Protein AF-A0A2N1JAG7-F1 (afdb_monomer_lite)

Structure (mmCIF, N/CA/C/O backbone):
data_AF-A0A2N1JAG7-F1
#
_entry.id   AF-A0A2N1JAG7-F1
#
loop_
_atom_site.group_PDB
_atom_site.id
_atom_site.type_symbol
_atom_site.label_atom_id
_atom_site.label_alt_id
_atom_site.label_comp_id
_atom_site.label_asym_id
_atom_site.label_entity_id
_atom_site.label_seq_id
_atom_site.pdbx_PDB_ins_code
_atom_site.Cartn_x
_atom_site.Cartn_y
_atom_site.Cartn_z
_atom_site.occupancy
_atom_site.B_iso_or_equiv
_atom_site.auth_seq_id
_atom_site.auth_comp_id
_atom_site.auth_asym_id
_atom_site.auth_atom_id
_atom_site.pdbx_PDB_model_num
ATOM 1 N N . MET A 1 1 ? -38.538 -6.536 16.209 1.00 87.75 1 MET A N 1
ATOM 2 C CA . MET A 1 1 ? -37.251 -6.808 16.887 1.00 87.75 1 MET A CA 1
ATOM 3 C C . MET A 1 1 ? -36.074 -6.739 15.915 1.00 87.75 1 MET A C 1
ATOM 5 O O . MET A 1 1 ? -35.311 -5.788 15.997 1.00 87.75 1 MET A O 1
ATOM 9 N N . LEU A 1 2 ? -35.935 -7.675 14.958 1.00 93.06 2 LEU A N 1
ATOM 10 C CA . LEU A 1 2 ? -34.816 -7.686 13.988 1.00 93.06 2 LEU A CA 1
ATOM 11 C C . LEU A 1 2 ? -34.642 -6.350 13.237 1.00 93.06 2 LEU A C 1
ATOM 13 O O . LEU A 1 2 ? -33.539 -5.821 13.154 1.00 93.06 2 LEU A O 1
ATOM 17 N N . VAL A 1 3 ? -35.735 -5.779 12.723 1.00 94.81 3 VAL A N 1
ATOM 18 C CA . VAL A 1 3 ? -35.708 -4.500 11.993 1.00 94.81 3 VAL A CA 1
ATOM 19 C C . VAL A 1 3 ? -35.376 -3.314 12.902 1.00 94.81 3 VAL A C 1
ATOM 21 O O . VAL A 1 3 ? -34.624 -2.437 12.493 1.00 94.81 3 VAL A O 1
ATOM 24 N N . ASP A 1 4 ? -35.848 -3.304 14.148 1.00 94.06 4 ASP A N 1
ATOM 25 C CA . ASP A 1 4 ? -35.511 -2.256 15.122 1.00 94.06 4 ASP A CA 1
ATOM 26 C C . ASP A 1 4 ? -34.022 -2.308 15.496 1.00 94.06 4 ASP A C 1
ATOM 28 O O . ASP A 1 4 ? -33.377 -1.273 15.656 1.00 94.06 4 ASP A O 1
ATOM 32 N N . MET A 1 5 ? -33.450 -3.517 15.570 1.00 95.88 5 MET A N 1
ATOM 33 C CA . MET A 1 5 ? -32.009 -3.729 15.708 1.00 95.88 5 MET A CA 1
ATOM 34 C C . MET A 1 5 ? -31.260 -3.199 14.474 1.00 95.88 5 MET A C 1
ATOM 36 O O . MET A 1 5 ? -30.315 -2.431 14.637 1.00 95.88 5 MET A O 1
ATOM 40 N N . PHE A 1 6 ? -31.719 -3.493 13.251 1.00 96.31 6 PHE A N 1
ATOM 41 C CA . PHE A 1 6 ? -31.131 -2.932 12.025 1.00 96.31 6 PHE A CA 1
ATOM 42 C C . PHE A 1 6 ? -31.179 -1.394 11.983 1.00 96.31 6 PHE A C 1
ATOM 44 O O . PHE A 1 6 ? -30.194 -0.781 11.579 1.00 96.31 6 PHE A O 1
ATOM 51 N N . VAL A 1 7 ? -32.266 -0.760 12.446 1.00 95.12 7 VAL A N 1
ATOM 52 C CA . VAL A 1 7 ? -32.353 0.709 12.582 1.00 95.12 7 VAL A CA 1
ATOM 53 C C . VAL A 1 7 ? -31.325 1.234 13.588 1.00 95.12 7 VAL A C 1
ATOM 55 O O . VAL A 1 7 ? -30.599 2.173 13.269 1.00 95.12 7 VAL A O 1
ATOM 58 N N . LYS A 1 8 ? -31.214 0.617 14.773 1.00 94.94 8 LYS A N 1
ATOM 59 C CA . LYS A 1 8 ? -30.221 1.003 15.793 1.00 94.94 8 LYS A CA 1
ATOM 60 C C . LYS A 1 8 ? -28.780 0.840 15.297 1.00 94.94 8 LYS A C 1
ATOM 62 O O . LYS A 1 8 ? -27.948 1.701 15.560 1.00 94.94 8 LYS A O 1
ATOM 67 N N . VAL A 1 9 ? -28.491 -0.235 14.562 1.00 94.38 9 VAL A N 1
ATOM 68 C CA . VAL A 1 9 ? -27.162 -0.519 13.996 1.00 94.38 9 VAL A CA 1
ATOM 69 C C . VAL A 1 9 ? -26.811 0.424 12.842 1.00 94.38 9 VAL A C 1
ATOM 71 O O . VAL A 1 9 ? -25.684 0.899 12.792 1.00 94.38 9 VAL A O 1
ATOM 74 N N . GLU A 1 10 ? -27.756 0.775 11.963 1.00 92.19 10 GLU A N 1
ATOM 75 C CA . GLU A 1 10 ? -27.527 1.778 10.907 1.00 92.19 10 GLU A CA 1
ATOM 76 C C . GLU A 1 10 ? -27.324 3.199 11.467 1.00 92.19 10 GLU A C 1
ATOM 78 O O . GLU A 1 10 ? -26.681 4.026 10.822 1.00 92.19 10 GLU A O 1
ATOM 83 N N . ALA A 1 11 ? -27.839 3.480 12.669 1.00 92.06 11 ALA A N 1
ATOM 84 C CA . ALA A 1 11 ? -27.726 4.777 13.336 1.00 92.06 11 ALA A CA 1
ATOM 85 C C . ALA A 1 11 ? -26.397 5.008 14.090 1.00 92.06 11 ALA A C 1
ATOM 87 O O . ALA A 1 11 ? -26.164 6.126 14.550 1.00 92.06 11 ALA A O 1
ATOM 88 N N . THR A 1 12 ? -25.518 4.004 14.225 1.00 90.69 12 THR A N 1
ATOM 89 C CA . THR A 1 12 ? -24.223 4.148 14.921 1.00 90.69 12 THR A CA 1
ATOM 90 C C . THR A 1 12 ? -23.049 3.597 14.111 1.00 90.69 12 THR A C 1
ATOM 92 O O . THR A 1 12 ? -23.167 2.661 13.326 1.00 90.69 12 THR A O 1
ATOM 95 N N . THR A 1 13 ? -21.868 4.175 14.320 1.00 86.00 13 THR A N 1
ATOM 96 C CA . THR A 1 13 ? -20.594 3.691 13.764 1.00 86.00 13 THR A CA 1
ATOM 97 C C . THR A 1 13 ? -19.753 2.920 14.786 1.00 86.00 13 THR A C 1
ATOM 99 O O . THR A 1 13 ? -18.737 2.321 14.427 1.00 86.00 13 THR A O 1
ATOM 102 N N . LYS A 1 14 ? -20.149 2.911 16.066 1.00 88.88 14 LYS A N 1
ATOM 103 C CA . LYS A 1 14 ? -19.374 2.313 17.159 1.00 88.88 14 LYS A CA 1
ATOM 104 C C . LYS A 1 14 ? -19.585 0.800 17.210 1.00 88.88 14 LYS A C 1
ATOM 106 O O . LYS A 1 14 ? -20.650 0.309 17.579 1.00 88.88 14 LYS A O 1
ATOM 111 N N . ARG A 1 15 ? -18.524 0.039 16.928 1.00 87.75 15 ARG A N 1
ATOM 112 C CA . ARG A 1 15 ? -18.554 -1.436 16.894 1.00 87.75 15 ARG A CA 1
ATOM 113 C C . ARG A 1 15 ? -19.075 -2.091 18.186 1.00 87.75 15 ARG A C 1
ATOM 115 O O . ARG A 1 15 ? -19.689 -3.148 18.091 1.00 87.75 15 ARG A O 1
ATOM 122 N N . LEU A 1 16 ? -18.841 -1.493 19.359 1.00 90.25 16 LEU A N 1
ATOM 123 C CA . LEU A 1 16 ? -19.309 -2.032 20.645 1.00 90.25 16 LEU A CA 1
ATOM 124 C C . LEU A 1 16 ? -20.827 -1.876 20.832 1.00 90.25 16 LEU A C 1
ATOM 126 O O . LEU A 1 16 ? -21.473 -2.823 21.264 1.00 90.25 16 LEU A O 1
ATOM 130 N N . GLU A 1 17 ? -21.411 -0.744 20.426 1.00 93.94 17 GLU A N 1
ATOM 131 C CA . GLU A 1 17 ? -22.871 -0.551 20.433 1.00 93.94 17 GLU A CA 1
ATOM 132 C C . GLU A 1 17 ? -23.547 -1.508 19.439 1.00 93.94 17 GLU A C 1
ATOM 134 O O . GLU A 1 17 ? -24.529 -2.164 19.775 1.00 93.94 17 GLU A O 1
ATOM 139 N N . ILE A 1 18 ? -22.961 -1.679 18.244 1.00 94.56 18 ILE A N 1
ATOM 140 C CA . ILE A 1 18 ? -23.431 -2.659 17.249 1.00 94.56 18 ILE A CA 1
ATOM 141 C C . ILE A 1 18 ? -23.395 -4.084 17.820 1.00 94.56 18 ILE A C 1
ATOM 143 O O . ILE A 1 18 ? -24.367 -4.825 17.681 1.00 94.56 18 ILE A O 1
ATOM 147 N N . LEU A 1 19 ? -22.293 -4.469 18.476 1.00 95.50 19 LEU A N 1
ATOM 148 C CA . LEU A 1 19 ? -22.171 -5.769 19.138 1.00 95.50 19 LEU A CA 1
ATOM 149 C C . LEU A 1 19 ? -23.253 -5.944 20.212 1.00 95.50 19 LEU A C 1
ATOM 151 O O . LEU A 1 19 ? -23.924 -6.975 20.220 1.00 95.50 19 LEU A O 1
ATOM 155 N N . GLN A 1 20 ? -23.472 -4.940 21.064 1.00 94.94 20 GLN A N 1
ATOM 156 C CA . GLN A 1 20 ? -24.506 -4.972 22.098 1.00 94.94 20 GLN A CA 1
ATOM 157 C C . GLN A 1 20 ? -25.906 -5.161 21.493 1.00 94.94 20 GLN A C 1
ATOM 159 O O . GLN A 1 20 ? -26.618 -6.072 21.905 1.00 94.94 20 GLN A O 1
ATOM 164 N N . TYR A 1 21 ? -26.287 -4.379 20.477 1.00 96.88 21 TYR A N 1
ATOM 165 C CA . TYR A 1 21 ? -27.620 -4.464 19.865 1.00 96.88 21 TYR A CA 1
ATOM 166 C C . TYR A 1 21 ? -27.902 -5.820 19.198 1.00 96.88 21 TYR A C 1
ATOM 168 O O . TYR A 1 21 ? -29.021 -6.324 19.299 1.00 96.88 21 TYR A O 1
ATOM 176 N N . VAL A 1 22 ? -26.904 -6.426 18.543 1.00 96.94 22 VAL A N 1
ATOM 177 C CA . VAL A 1 22 ? -27.041 -7.773 17.959 1.00 96.94 22 VAL A CA 1
ATOM 178 C C . VAL A 1 22 ? -27.072 -8.844 19.057 1.00 96.94 22 VAL A C 1
ATOM 180 O O . VAL A 1 22 ? -27.856 -9.783 18.960 1.00 96.94 22 VAL A O 1
ATOM 183 N N . THR A 1 23 ? -26.278 -8.683 20.122 1.00 96.50 23 THR A N 1
ATOM 184 C CA . THR A 1 23 ? -26.259 -9.613 21.266 1.00 96.50 23 THR A CA 1
ATOM 185 C C . THR A 1 23 ? -27.611 -9.628 21.973 1.00 96.50 23 THR A C 1
ATOM 187 O O . THR A 1 23 ? -28.179 -10.701 22.149 1.00 96.50 23 THR A O 1
ATOM 190 N N . SER A 1 24 ? -28.176 -8.458 22.301 1.00 94.88 24 SER A N 1
ATOM 191 C CA . SER A 1 24 ? -29.508 -8.356 22.912 1.00 94.88 24 SER A CA 1
ATOM 192 C C . SER A 1 24 ? -30.583 -9.015 22.048 1.00 94.88 24 SER A C 1
ATOM 194 O O . SER A 1 24 ? -31.358 -9.804 22.569 1.00 94.88 24 SER A O 1
ATOM 196 N N . LEU A 1 25 ? -30.582 -8.789 20.726 1.00 95.38 25 LEU A N 1
ATOM 197 C CA . LEU A 1 25 ? -31.533 -9.450 19.825 1.00 95.38 25 LEU A CA 1
ATOM 198 C C . LEU A 1 25 ? -31.431 -10.983 19.885 1.00 95.38 25 LEU A C 1
ATOM 200 O O . LEU A 1 25 ? -32.450 -11.664 19.818 1.00 95.38 25 LEU A O 1
ATOM 204 N N . PHE A 1 26 ? -30.222 -11.539 19.968 1.00 95.50 26 PHE A N 1
ATOM 205 C CA . PHE A 1 26 ? -30.039 -12.988 20.036 1.00 95.50 26 PHE A CA 1
ATOM 206 C C . PHE A 1 26 ? -30.406 -13.558 21.413 1.00 95.50 26 PHE A C 1
ATOM 208 O O . PHE A 1 26 ? -31.043 -14.607 21.456 1.00 95.50 26 PHE A O 1
ATOM 215 N N . VAL A 1 27 ? -30.106 -12.854 22.514 1.00 93.19 27 VAL A N 1
ATOM 216 C CA . VAL A 1 27 ? -30.598 -13.214 23.859 1.00 93.19 27 VAL A CA 1
ATOM 217 C C . VAL A 1 27 ? -32.128 -13.205 23.884 1.00 93.19 27 VAL A C 1
ATOM 219 O O . VAL A 1 27 ? -32.728 -14.192 24.301 1.00 93.19 27 VAL A O 1
ATOM 222 N N . ASP A 1 28 ? -32.759 -12.151 23.358 1.00 90.06 28 ASP A N 1
ATOM 223 C CA . ASP A 1 28 ? -34.216 -12.031 23.249 1.00 90.06 28 ASP A CA 1
ATOM 224 C C . ASP A 1 28 ? -34.831 -13.195 22.451 1.00 90.06 28 ASP A C 1
ATOM 226 O O . ASP A 1 28 ? -35.840 -13.766 22.861 1.00 90.06 28 ASP A O 1
ATOM 230 N N . VAL A 1 29 ? -34.235 -13.560 21.307 1.00 90.12 29 VAL A N 1
ATOM 231 C CA . VAL A 1 29 ? -34.722 -14.661 20.456 1.00 90.12 29 VAL A CA 1
ATOM 232 C C . VAL A 1 29 ? -34.605 -16.010 21.167 1.00 90.12 29 VAL A C 1
ATOM 234 O O . VAL A 1 29 ? -35.562 -16.784 21.125 1.00 90.12 29 VAL A O 1
ATOM 237 N N . ILE A 1 30 ? -33.490 -16.279 21.858 1.00 88.75 30 ILE A N 1
ATOM 238 C CA . ILE A 1 30 ? -33.330 -17.499 22.664 1.00 88.75 30 ILE A CA 1
ATOM 239 C C . ILE A 1 30 ? -34.385 -17.519 23.780 1.00 88.75 30 ILE A C 1
ATOM 241 O O . ILE A 1 30 ? -35.179 -18.455 23.852 1.00 88.75 30 ILE A O 1
ATOM 245 N N . ALA A 1 31 ? -34.449 -16.462 24.594 1.00 84.44 31 ALA A N 1
ATOM 246 C CA . ALA A 1 31 ? -35.323 -16.369 25.764 1.00 84.44 31 ALA A CA 1
ATOM 247 C C . ALA A 1 31 ? -36.825 -16.345 25.426 1.00 84.44 31 ALA A C 1
ATOM 249 O O . ALA A 1 31 ? -37.647 -16.741 26.253 1.00 84.44 31 ALA A O 1
ATOM 250 N N . HIS A 1 32 ? -37.210 -15.881 24.234 1.00 77.81 32 HIS A N 1
ATOM 251 C CA . HIS A 1 32 ? -38.598 -15.942 23.776 1.00 77.81 32 HIS A CA 1
ATOM 252 C C . HIS A 1 32 ? -39.006 -17.366 23.379 1.00 77.81 32 HIS A C 1
ATOM 254 O O . HIS A 1 32 ? -40.104 -17.796 23.719 1.00 77.81 32 HIS A O 1
ATOM 260 N N . CYS A 1 33 ? -38.121 -18.111 22.711 1.00 69.94 33 CYS A N 1
ATOM 261 C CA . CYS A 1 33 ? -38.434 -19.457 22.233 1.00 69.94 33 CYS A CA 1
ATOM 262 C C . CYS A 1 33 ? -38.306 -20.519 23.339 1.00 69.94 33 CYS A C 1
ATOM 264 O O . CYS A 1 33 ? -39.141 -21.416 23.419 1.00 69.94 33 CYS A O 1
ATOM 266 N N . THR A 1 34 ? -37.335 -20.404 24.256 1.00 70.19 34 THR A N 1
ATOM 267 C CA . THR A 1 34 ? -37.232 -21.335 25.400 1.00 70.19 34 THR A CA 1
ATOM 268 C C . THR A 1 34 ? -38.438 -21.245 26.338 1.00 70.19 34 THR A C 1
ATOM 270 O O . THR A 1 34 ? -38.845 -22.261 26.896 1.00 70.19 34 THR A O 1
ATOM 273 N N . LYS A 1 35 ? -39.091 -20.077 26.440 1.00 63.28 35 LYS A N 1
ATOM 274 C CA . LYS A 1 35 ? -40.364 -19.905 27.168 1.00 63.28 35 LYS A CA 1
ATOM 275 C C . LYS A 1 35 ? -41.551 -20.658 26.549 1.00 63.28 35 LYS A C 1
ATOM 277 O O . LYS A 1 35 ? -42.518 -20.905 27.263 1.00 63.28 35 LYS A O 1
ATOM 282 N N . ASN A 1 36 ? -41.470 -21.068 25.279 1.00 58.28 36 ASN A N 1
ATOM 283 C CA . ASN A 1 36 ? -42.462 -21.937 24.633 1.00 58.28 36 ASN A CA 1
ATOM 284 C C . ASN A 1 36 ? -42.159 -23.439 24.821 1.00 58.28 36 ASN A C 1
ATOM 286 O O . ASN A 1 36 ? -42.978 -24.275 24.448 1.00 58.28 36 ASN A O 1
ATOM 290 N N . GLY A 1 37 ? -40.996 -23.797 25.380 1.00 57.78 37 GLY A N 1
ATOM 291 C CA . GLY A 1 37 ? -40.596 -25.184 25.645 1.00 57.78 37 GLY A CA 1
ATOM 292 C C . GLY A 1 37 ? -39.986 -25.952 24.463 1.00 57.78 37 GLY A C 1
ATOM 293 O O . GLY A 1 37 ? -39.527 -27.073 24.671 1.00 57.78 37 GLY A O 1
ATOM 294 N N . ASP A 1 38 ? -39.924 -25.379 23.255 1.00 66.81 38 ASP A N 1
ATOM 295 C CA . ASP A 1 38 ? -39.322 -26.031 22.082 1.00 66.81 38 ASP A CA 1
ATOM 296 C C . ASP A 1 38 ? -37.922 -25.470 21.757 1.00 66.81 38 ASP A C 1
ATOM 298 O O . ASP A 1 38 ? -37.755 -24.401 21.161 1.00 66.81 38 ASP A O 1
ATOM 302 N N . ALA A 1 39 ? -36.888 -26.235 22.119 1.00 69.50 39 ALA A N 1
ATOM 303 C CA . ALA A 1 39 ? -35.499 -25.941 21.763 1.00 69.50 39 ALA A CA 1
ATOM 304 C C . ALA A 1 39 ? -35.254 -25.970 20.237 1.00 69.50 39 ALA A C 1
ATOM 306 O O . ALA A 1 39 ? -34.373 -25.264 19.739 1.00 69.50 39 ALA A O 1
ATOM 307 N N . THR A 1 40 ? -36.063 -26.721 19.482 1.00 77.31 40 THR A N 1
ATOM 308 C CA . THR A 1 40 ? -36.021 -26.769 18.012 1.00 77.31 40 THR A CA 1
ATOM 309 C C . THR A 1 40 ? -36.479 -25.441 17.414 1.00 77.31 40 THR A C 1
ATOM 311 O O . THR A 1 40 ? -35.805 -24.900 16.534 1.00 77.31 40 THR A O 1
ATOM 314 N N . GLU A 1 41 ? -37.580 -24.869 17.922 1.00 81.19 41 GLU A N 1
ATOM 315 C CA . GLU A 1 41 ? -38.047 -23.527 17.548 1.00 81.19 41 GLU A CA 1
ATOM 316 C C . GLU A 1 41 ? -37.002 -22.454 17.903 1.00 81.19 41 GLU A C 1
ATOM 318 O O . GLU A 1 41 ? -36.742 -21.560 17.091 1.00 81.19 41 GLU A O 1
ATOM 323 N N . ALA A 1 42 ? -36.355 -22.561 19.069 1.00 77.62 42 ALA A N 1
ATOM 324 C CA . ALA A 1 42 ? -35.286 -21.646 19.480 1.00 77.62 42 ALA A CA 1
ATOM 325 C C . ALA A 1 42 ? -34.087 -21.680 18.522 1.00 77.62 42 ALA A C 1
ATOM 327 O O . ALA A 1 42 ? -33.650 -20.633 18.033 1.00 77.62 42 ALA A O 1
ATOM 328 N N . SER A 1 43 ? -33.601 -22.881 18.201 1.00 85.12 43 SER A N 1
ATOM 329 C CA . SER A 1 43 ? -32.507 -23.094 17.252 1.00 85.12 43 SER A CA 1
ATOM 330 C C . SER A 1 43 ? -32.858 -22.562 15.858 1.00 85.12 43 SER A C 1
ATOM 332 O O . SER A 1 43 ? -32.104 -21.775 15.282 1.00 85.12 43 SER A O 1
ATOM 334 N N . ALA A 1 44 ? -34.052 -22.883 15.349 1.00 89.94 44 ALA A N 1
ATOM 335 C CA . ALA A 1 44 ? -34.522 -22.429 14.042 1.00 89.94 44 ALA A CA 1
ATOM 336 C C . ALA A 1 44 ? -34.668 -20.898 13.957 1.00 89.94 44 ALA A C 1
ATOM 338 O O . ALA A 1 44 ? -34.170 -20.285 13.011 1.00 89.94 44 ALA A O 1
ATOM 339 N N . ASN A 1 45 ? -35.304 -20.251 14.940 1.00 91.62 45 ASN A N 1
ATOM 340 C CA . ASN A 1 45 ? -35.475 -18.795 14.934 1.00 91.62 45 ASN A CA 1
ATOM 341 C C . ASN A 1 45 ? -34.142 -18.046 15.088 1.00 91.62 45 ASN A C 1
ATOM 343 O O . ASN A 1 45 ? -33.940 -17.033 14.411 1.00 91.62 45 ASN A O 1
ATOM 347 N N . LEU A 1 46 ? -33.214 -18.547 15.913 1.00 93.75 46 LEU A N 1
ATOM 348 C CA . LEU A 1 46 ? -31.872 -17.973 16.046 1.00 93.75 46 LEU A CA 1
ATOM 349 C C . LEU A 1 46 ? -31.065 -18.127 14.749 1.00 93.75 46 LEU A C 1
ATOM 351 O O . LEU A 1 46 ? -30.461 -17.158 14.289 1.00 93.75 46 LEU A O 1
ATOM 355 N N . LEU A 1 47 ? -31.125 -19.297 14.108 1.00 94.88 47 LEU A N 1
ATOM 356 C CA . LEU A 1 47 ? -30.521 -19.562 12.800 1.00 94.88 47 LEU A CA 1
ATOM 357 C C . LEU A 1 47 ? -31.048 -18.599 11.724 1.00 94.88 47 LEU A C 1
ATOM 359 O O . LEU A 1 47 ? -30.264 -18.009 10.979 1.00 94.88 47 LEU A O 1
ATOM 363 N N . TYR A 1 48 ? -32.364 -18.365 11.676 1.00 95.19 48 TYR A N 1
ATOM 364 C CA . TYR A 1 48 ? -32.968 -17.408 10.741 1.00 95.19 48 TYR A CA 1
ATOM 365 C C . TYR A 1 48 ? -32.562 -15.959 11.054 1.00 95.19 48 TYR A C 1
ATOM 367 O O . TYR A 1 48 ? -32.294 -15.188 10.131 1.00 95.19 48 TYR A O 1
ATOM 375 N N . ALA A 1 49 ? -32.472 -15.578 12.334 1.00 95.31 49 ALA A N 1
ATOM 376 C CA . ALA A 1 49 ? -32.011 -14.252 12.743 1.00 95.31 49 ALA A CA 1
ATOM 377 C C . ALA A 1 49 ? -30.541 -14.012 12.355 1.00 95.31 49 ALA A C 1
ATOM 379 O O . ALA A 1 49 ? -30.234 -12.993 11.736 1.00 95.31 49 ALA A O 1
ATOM 380 N N . VAL A 1 50 ? -29.646 -14.964 12.647 1.00 96.06 50 VAL A N 1
ATOM 381 C CA . VAL A 1 50 ? -28.226 -14.921 12.256 1.00 96.06 50 VAL A CA 1
ATOM 382 C C . VAL A 1 50 ? -28.087 -14.802 10.740 1.00 96.06 50 VAL A C 1
ATOM 384 O O . VAL A 1 50 ? -27.388 -13.904 10.264 1.00 96.06 50 VAL A O 1
ATOM 387 N N . TYR A 1 51 ? -28.808 -15.628 9.974 1.00 95.19 51 TYR A N 1
ATOM 388 C CA . TYR A 1 51 ? -28.743 -15.590 8.515 1.00 95.19 51 TYR A CA 1
ATOM 389 C C . TYR A 1 51 ? -29.238 -14.273 7.908 1.00 95.19 51 TYR A C 1
ATOM 391 O O . TYR A 1 51 ? -28.605 -13.747 6.990 1.00 95.19 51 TYR A O 1
ATOM 399 N N . LEU A 1 52 ? -30.317 -13.693 8.441 1.00 94.38 52 LEU A N 1
ATOM 400 C CA . LEU A 1 52 ? -30.813 -12.391 7.987 1.00 94.38 52 LEU A CA 1
ATOM 401 C C . LEU A 1 52 ? -29.867 -11.241 8.380 1.00 94.38 52 LEU A C 1
ATOM 403 O O . LEU A 1 52 ? -29.686 -10.320 7.586 1.00 94.38 52 LEU A O 1
ATOM 407 N N . CYS A 1 53 ? -29.195 -11.313 9.536 1.00 95.38 53 CYS A N 1
ATOM 408 C CA . CYS A 1 53 ? -28.166 -10.346 9.946 1.00 95.38 53 CYS A CA 1
ATOM 409 C C . CYS A 1 53 ? -26.952 -10.301 8.999 1.00 95.38 53 CYS A C 1
ATOM 411 O O . CYS A 1 53 ? -26.380 -9.230 8.796 1.00 95.38 53 CYS A O 1
ATOM 413 N N . ILE A 1 54 ? -26.566 -11.436 8.404 1.00 92.88 54 ILE A N 1
ATOM 414 C CA . ILE A 1 54 ? -25.479 -11.529 7.405 1.00 92.88 54 ILE A CA 1
ATOM 415 C C . ILE A 1 54 ? -25.986 -11.524 5.950 1.00 92.88 54 ILE A C 1
ATOM 417 O O . ILE A 1 54 ? -25.193 -11.611 5.016 1.00 92.88 54 ILE A O 1
ATOM 421 N N . ASN A 1 55 ? -27.302 -11.397 5.754 1.00 92.81 55 ASN A N 1
ATOM 422 C CA . ASN A 1 55 ? -28.004 -11.429 4.470 1.00 92.81 55 ASN A CA 1
ATOM 423 C C . ASN A 1 55 ? -27.705 -12.658 3.583 1.00 92.81 55 ASN A C 1
ATOM 425 O O . ASN A 1 55 ? -27.546 -12.540 2.365 1.00 92.81 55 ASN A O 1
ATOM 429 N N . ARG A 1 56 ? -27.646 -13.842 4.198 1.00 91.56 56 ARG A N 1
ATOM 430 C CA . ARG A 1 56 ? -27.499 -15.151 3.536 1.00 91.56 56 ARG A CA 1
ATOM 431 C C . ARG A 1 56 ? -28.736 -16.016 3.817 1.00 91.56 56 ARG A C 1
ATOM 433 O O . ARG A 1 56 ? -29.604 -15.628 4.595 1.00 91.56 56 ARG A O 1
ATOM 440 N N . LEU A 1 57 ? -28.839 -17.178 3.171 1.00 92.69 57 LEU A N 1
ATOM 441 C CA . LEU A 1 57 ? -29.926 -18.149 3.399 1.00 92.69 57 LEU A CA 1
ATOM 442 C C . LEU A 1 57 ? -29.421 -19.554 3.772 1.00 92.69 57 LEU A C 1
ATOM 444 O O . LEU A 1 57 ? -30.215 -20.409 4.150 1.00 92.69 57 LEU A O 1
ATOM 448 N N . CYS A 1 58 ? -28.130 -19.810 3.634 1.00 92.50 58 CYS A N 1
ATOM 449 C CA . CYS A 1 58 ? -27.480 -21.108 3.788 1.00 92.50 58 CYS A CA 1
ATOM 450 C C . CYS A 1 58 ? -25.975 -20.869 4.006 1.00 92.50 58 CYS A C 1
ATOM 452 O O . CYS A 1 58 ? -25.521 -19.720 3.897 1.00 92.50 58 CYS A O 1
ATOM 454 N N . PRO A 1 59 ? -25.179 -21.916 4.264 1.00 91.94 59 PRO A N 1
ATOM 455 C CA . PRO A 1 59 ? -23.729 -21.844 4.159 1.00 91.94 59 PRO A CA 1
ATOM 456 C C . PRO A 1 59 ? -23.286 -21.530 2.721 1.00 91.94 59 PRO A C 1
ATOM 458 O O . PRO A 1 59 ? -23.979 -21.866 1.759 1.00 91.94 59 PRO A O 1
ATOM 461 N N . ASP A 1 60 ? -22.112 -20.914 2.569 1.00 87.62 60 ASP A N 1
ATOM 462 C CA . ASP A 1 60 ? -21.563 -20.497 1.264 1.00 87.62 60 ASP A CA 1
ATOM 463 C C . ASP A 1 60 ? -21.469 -21.655 0.247 1.00 87.62 60 ASP A C 1
ATOM 465 O O . ASP A 1 60 ? -21.709 -21.468 -0.948 1.00 87.62 60 ASP A O 1
ATOM 469 N N . TYR A 1 61 ? -21.199 -22.869 0.735 1.00 90.50 61 TYR A N 1
ATOM 470 C CA . TYR A 1 61 ? -20.994 -24.066 -0.083 1.00 90.50 61 TYR A CA 1
ATOM 471 C C . TYR A 1 61 ? -22.287 -24.667 -0.663 1.00 90.50 61 TYR A C 1
ATOM 473 O O . TYR A 1 61 ? -22.210 -25.511 -1.548 1.00 90.50 61 TYR A O 1
ATOM 481 N N . GLU A 1 62 ? -23.477 -24.232 -0.228 1.00 90.38 62 GLU A N 1
ATOM 482 C CA . GLU A 1 62 ? -24.744 -24.620 -0.875 1.00 90.38 62 GLU A CA 1
ATOM 483 C C . GLU A 1 62 ? -25.058 -23.791 -2.137 1.00 90.38 62 GLU A C 1
ATOM 485 O O . GLU A 1 62 ? -25.958 -24.146 -2.900 1.00 90.38 62 GLU A O 1
ATOM 490 N N . GLY A 1 63 ? -24.364 -22.667 -2.363 1.00 81.81 63 GLY A N 1
ATOM 491 C CA . GLY A 1 63 ? -24.514 -21.844 -3.572 1.00 81.81 63 GLY A CA 1
ATOM 492 C C . GLY A 1 63 ? -25.894 -21.192 -3.785 1.00 81.81 63 GLY A C 1
ATOM 493 O O . GLY A 1 63 ? -26.193 -20.742 -4.896 1.00 81.81 63 GLY A O 1
ATOM 494 N N . LEU A 1 64 ? -26.760 -21.136 -2.762 1.00 86.00 64 LEU A N 1
ATOM 495 C CA . LEU A 1 64 ? -28.135 -20.631 -2.883 1.00 86.00 64 LEU A CA 1
ATOM 496 C C . LEU A 1 64 ? -28.210 -19.092 -2.818 1.00 86.00 64 LEU A C 1
ATOM 498 O O . LEU A 1 64 ? -28.582 -18.492 -1.808 1.00 86.00 64 LEU A O 1
ATOM 502 N N . GLU A 1 65 ? -27.908 -18.445 -3.939 1.00 80.06 65 GLU A N 1
ATOM 503 C CA . GLU A 1 65 ? -28.074 -16.999 -4.112 1.00 80.06 65 GLU A CA 1
ATOM 504 C C . GLU A 1 65 ? -29.554 -16.585 -4.254 1.00 80.06 65 GLU A C 1
ATOM 506 O O . GLU A 1 65 ? -30.342 -17.224 -4.953 1.00 80.06 65 GLU A O 1
ATOM 511 N N . ILE A 1 66 ? -29.935 -15.436 -3.678 1.00 80.69 66 ILE A N 1
ATOM 512 C CA . ILE A 1 66 ? -31.268 -14.829 -3.891 1.00 80.69 66 ILE A CA 1
ATOM 513 C C . ILE A 1 66 ? -31.484 -14.481 -5.379 1.00 80.69 66 ILE A C 1
ATOM 515 O O . ILE A 1 66 ? -32.579 -14.686 -5.921 1.00 80.69 66 ILE A O 1
ATOM 519 N N . GLY A 1 67 ? -30.430 -13.991 -6.045 1.00 65.25 67 GLY A N 1
ATOM 520 C CA . GLY A 1 67 ? -30.363 -13.832 -7.499 1.00 65.25 67 GLY A CA 1
ATOM 521 C C . GLY A 1 67 ? -31.501 -12.990 -8.082 1.00 65.25 67 GLY A C 1
ATOM 522 O O . GLY A 1 67 ? -32.287 -13.492 -8.893 1.00 65.25 67 GLY A O 1
ATOM 523 N N . ILE A 1 68 ? -31.630 -11.731 -7.642 1.00 84.50 68 ILE A N 1
ATOM 524 C CA . ILE A 1 68 ? -32.598 -10.768 -8.185 1.00 84.50 68 ILE A CA 1
ATOM 525 C C . ILE A 1 68 ? -31.879 -9.507 -8.680 1.00 84.50 68 ILE A C 1
ATOM 527 O O . ILE A 1 68 ? -31.177 -8.839 -7.928 1.00 84.50 68 ILE A O 1
ATOM 531 N N . GLY A 1 69 ? -32.111 -9.151 -9.946 1.00 81.50 69 GLY A N 1
ATOM 532 C CA . GLY A 1 69 ? -31.662 -7.882 -10.519 1.00 81.50 69 GLY A CA 1
ATOM 533 C C . GLY A 1 69 ? -32.553 -6.697 -10.124 1.00 81.50 69 GLY A C 1
ATOM 534 O O . GLY A 1 69 ? -33.772 -6.834 -10.001 1.00 81.50 69 GLY A O 1
ATOM 535 N N . GLU A 1 70 ? -31.942 -5.515 -10.001 1.00 87.56 70 GLU A N 1
ATOM 536 C CA . GLU A 1 70 ? -32.560 -4.249 -9.561 1.00 87.56 70 GLU A CA 1
ATOM 537 C C . GLU A 1 70 ? -33.886 -3.937 -10.294 1.00 87.56 70 GLU A C 1
ATOM 539 O O . GLU A 1 70 ? -34.878 -3.563 -9.669 1.00 87.56 70 GLU A O 1
ATOM 544 N N . GLY A 1 71 ? -33.963 -4.209 -11.604 1.00 89.31 71 GLY A N 1
ATOM 545 C CA . GLY A 1 71 ? -35.172 -4.005 -12.414 1.00 89.31 71 GLY A CA 1
ATOM 546 C C . GLY A 1 71 ? -36.394 -4.841 -11.997 1.00 89.31 71 GLY A C 1
ATOM 547 O O . GLY A 1 71 ? -37.525 -4.364 -12.115 1.00 89.31 71 GLY A O 1
ATOM 548 N N . LEU A 1 72 ? -36.206 -6.053 -11.455 1.00 91.38 72 LEU A N 1
ATOM 549 C CA . LEU A 1 72 ? -37.320 -6.865 -10.944 1.00 91.38 72 LEU A CA 1
ATOM 550 C C . LEU A 1 72 ? -37.828 -6.325 -9.598 1.00 91.38 72 LEU A C 1
ATOM 552 O O . LEU A 1 72 ? -39.031 -6.361 -9.348 1.00 91.38 72 LEU A O 1
ATOM 556 N N . LEU A 1 73 ? -36.943 -5.758 -8.768 1.00 94.00 73 LEU A N 1
ATOM 557 C CA . LEU A 1 73 ? -37.323 -5.068 -7.529 1.00 94.00 73 LEU A CA 1
ATOM 558 C C . LEU A 1 73 ? -38.067 -3.761 -7.825 1.00 94.00 73 LEU A C 1
ATOM 560 O O . LEU A 1 73 ? -39.098 -3.497 -7.213 1.00 94.00 73 LEU A O 1
ATOM 564 N N . VAL A 1 74 ? -37.622 -2.994 -8.825 1.00 94.25 74 VAL A N 1
ATOM 565 C CA . VAL A 1 74 ? -38.347 -1.817 -9.333 1.00 94.25 74 VAL A CA 1
ATOM 566 C C . VAL A 1 74 ? -39.750 -2.207 -9.827 1.00 94.25 74 VAL A C 1
ATOM 568 O O . VAL A 1 74 ? -40.727 -1.568 -9.435 1.00 94.25 74 VAL A O 1
ATOM 571 N N . LYS A 1 75 ? -39.888 -3.298 -10.603 1.00 93.88 75 LYS A N 1
ATOM 572 C CA . LYS A 1 75 ? -41.195 -3.850 -11.027 1.00 93.88 75 LYS A CA 1
ATOM 573 C C . LYS A 1 75 ? -42.053 -4.289 -9.829 1.00 93.88 75 LYS A C 1
ATOM 575 O O . LYS A 1 75 ? -43.263 -4.062 -9.835 1.00 93.88 75 LYS A O 1
ATOM 580 N N . ALA A 1 76 ? -41.449 -4.884 -8.797 1.00 93.88 76 ALA A N 1
ATOM 581 C CA . ALA A 1 76 ? -42.147 -5.318 -7.586 1.00 93.88 76 ALA A CA 1
ATOM 582 C C . ALA A 1 76 ? -42.678 -4.140 -6.760 1.00 93.88 76 ALA A C 1
ATOM 584 O O . ALA A 1 76 ? -43.849 -4.145 -6.384 1.00 93.88 76 ALA A O 1
ATOM 585 N N . ILE A 1 77 ? -41.858 -3.109 -6.531 1.00 93.31 77 ILE A N 1
ATOM 586 C CA . ILE A 1 77 ? -42.270 -1.902 -5.806 1.00 93.31 77 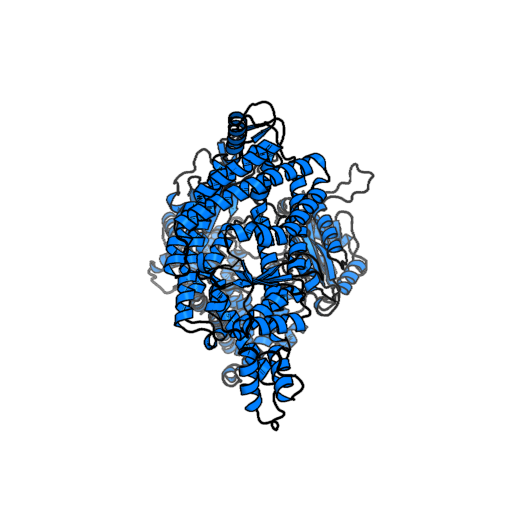ILE A CA 1
ATOM 587 C C . ILE A 1 77 ? -43.348 -1.163 -6.603 1.00 93.31 77 ILE A C 1
ATOM 589 O O . ILE A 1 77 ? -44.373 -0.820 -6.022 1.00 93.31 77 ILE A O 1
ATOM 593 N N . ALA A 1 78 ? -43.194 -1.002 -7.923 1.00 92.62 78 ALA A N 1
ATOM 594 C CA . ALA A 1 78 ? -44.212 -0.390 -8.785 1.00 92.62 78 ALA A CA 1
ATOM 595 C C . ALA A 1 78 ? -45.575 -1.083 -8.634 1.00 92.62 78 ALA A C 1
ATOM 597 O O . ALA A 1 78 ? -46.558 -0.468 -8.220 1.00 92.62 78 ALA A O 1
ATOM 598 N N . GLN A 1 79 ? -45.615 -2.400 -8.860 1.00 91.25 79 GLN A N 1
ATOM 599 C CA . GLN A 1 79 ? -46.853 -3.177 -8.777 1.00 91.25 79 GLN A CA 1
ATOM 600 C C . GLN A 1 79 ? -47.394 -3.378 -7.352 1.00 91.25 79 GLN A C 1
ATOM 602 O O . GLN A 1 79 ? -48.550 -3.769 -7.211 1.00 91.25 79 GLN A O 1
ATOM 607 N N . SER A 1 80 ? -46.585 -3.181 -6.307 1.00 89.12 80 SER A N 1
ATOM 608 C CA . SER A 1 80 ? -47.043 -3.241 -4.911 1.00 89.12 80 SER A CA 1
ATOM 609 C C . SER A 1 80 ? -47.529 -1.888 -4.389 1.00 89.12 80 SER A C 1
ATOM 611 O O . SER A 1 80 ? -48.330 -1.858 -3.457 1.00 89.12 80 SER A O 1
ATOM 613 N N . THR A 1 81 ? -47.029 -0.780 -4.948 1.00 87.69 81 THR A N 1
ATOM 614 C CA . THR A 1 81 ? -47.283 0.581 -4.440 1.00 87.69 81 THR A CA 1
ATOM 615 C C . THR A 1 81 ? -48.194 1.418 -5.336 1.00 87.69 81 THR A C 1
ATOM 617 O O . THR A 1 81 ? -48.594 2.507 -4.939 1.00 87.69 81 THR A O 1
ATOM 620 N N . GLY A 1 82 ? -48.534 0.922 -6.531 1.00 87.19 82 GLY A N 1
ATOM 621 C CA . GLY A 1 82 ? -49.347 1.639 -7.519 1.00 87.19 82 GLY A CA 1
ATOM 622 C C . GLY A 1 82 ? -48.599 2.771 -8.233 1.00 87.19 82 GLY A C 1
ATOM 623 O O . GLY A 1 82 ? -49.212 3.543 -8.962 1.00 87.19 82 GLY A O 1
ATOM 624 N N . ARG A 1 83 ? -47.281 2.892 -8.023 1.00 90.62 83 ARG A N 1
ATOM 625 C CA . ARG A 1 83 ? -46.449 3.965 -8.581 1.00 90.62 83 ARG A CA 1
ATOM 626 C C . ARG A 1 83 ? -45.850 3.563 -9.925 1.00 90.62 83 ARG A C 1
ATOM 628 O O . ARG A 1 83 ? -45.440 2.420 -10.120 1.00 90.62 83 ARG A O 1
ATOM 635 N N . GLU A 1 84 ? -45.725 4.531 -10.824 1.00 92.38 84 GLU A N 1
ATOM 636 C CA . GLU A 1 84 ? -45.076 4.341 -12.120 1.00 92.38 84 GLU A CA 1
ATOM 637 C C . GLU A 1 84 ? -43.595 3.953 -11.990 1.00 92.38 84 GLU A C 1
ATOM 639 O O . GLU A 1 84 ? -42.851 4.485 -11.161 1.00 92.38 84 GLU A O 1
ATOM 644 N N . ILE A 1 85 ? -43.138 3.076 -12.889 1.00 92.25 85 ILE A N 1
ATOM 645 C CA . ILE A 1 85 ? -41.741 2.619 -12.954 1.00 92.25 85 ILE A CA 1
ATOM 646 C C . ILE A 1 85 ? -40.776 3.794 -13.180 1.00 92.25 85 ILE A C 1
ATOM 648 O O . ILE A 1 85 ? -39.723 3.842 -12.546 1.00 92.25 85 ILE A O 1
ATOM 652 N N . ALA A 1 86 ? -41.140 4.762 -14.029 1.00 90.38 86 ALA A N 1
ATOM 653 C CA . ALA A 1 86 ? -40.330 5.955 -14.285 1.00 90.38 86 ALA A CA 1
ATOM 654 C C . ALA A 1 86 ? -40.114 6.788 -13.009 1.00 90.38 86 ALA A C 1
ATOM 656 O O . ALA A 1 86 ? -38.995 7.209 -12.716 1.00 90.38 86 ALA A O 1
ATOM 657 N N . ARG A 1 87 ? -41.161 6.954 -12.189 1.00 91.25 87 ARG A N 1
ATOM 658 C CA . ARG A 1 87 ? -41.066 7.680 -10.918 1.00 91.25 87 ARG A CA 1
ATOM 659 C C . ARG A 1 87 ? -40.225 6.935 -9.878 1.00 91.25 87 ARG A C 1
ATOM 661 O O . ARG A 1 87 ? -39.505 7.582 -9.124 1.00 91.25 87 ARG A O 1
ATOM 668 N N . ILE A 1 88 ? -40.275 5.602 -9.849 1.00 92.06 88 ILE A N 1
ATOM 669 C CA . ILE A 1 88 ? -39.420 4.790 -8.964 1.00 92.06 88 ILE A CA 1
ATOM 670 C C . ILE A 1 88 ? -37.946 4.859 -9.381 1.00 92.06 88 ILE A C 1
ATOM 672 O O . ILE A 1 88 ? -37.096 4.927 -8.499 1.00 92.06 88 ILE A O 1
ATOM 676 N N . LYS A 1 89 ? -37.635 4.903 -10.686 1.00 89.19 89 LYS A N 1
ATOM 677 C CA . LYS A 1 89 ? -36.264 5.152 -11.170 1.00 89.19 89 LYS A CA 1
ATOM 678 C C . LYS A 1 89 ? -35.750 6.527 -10.732 1.00 89.19 89 LYS A C 1
ATOM 680 O O . LYS A 1 89 ? -34.733 6.588 -10.052 1.00 89.19 89 LYS A O 1
ATOM 685 N N . LYS A 1 90 ? -36.523 7.595 -10.961 1.00 88.62 90 LYS A N 1
ATOM 686 C CA . LYS A 1 90 ? -36.156 8.955 -10.524 1.00 88.62 90 LYS A CA 1
ATOM 687 C C . LYS A 1 90 ? -35.979 9.082 -9.005 1.00 88.62 90 LYS A C 1
ATOM 689 O O . LYS A 1 90 ? -35.069 9.757 -8.533 1.00 88.62 90 LYS A O 1
ATOM 694 N N . ASP A 1 91 ? -36.826 8.413 -8.222 1.00 88.38 91 ASP A N 1
ATOM 695 C CA . ASP A 1 91 ? -36.674 8.355 -6.763 1.00 88.38 91 ASP A CA 1
ATOM 696 C C . ASP A 1 91 ? -35.460 7.504 -6.324 1.00 88.38 91 ASP A C 1
ATOM 698 O O . ASP A 1 91 ? -34.930 7.745 -5.240 1.00 88.38 91 ASP A O 1
ATOM 702 N N . LEU A 1 92 ? -35.032 6.514 -7.121 1.00 87.38 92 LEU A N 1
ATOM 703 C CA . LEU A 1 92 ? -33.839 5.691 -6.879 1.00 87.38 92 LEU A CA 1
ATOM 704 C C . LEU A 1 92 ? -32.557 6.460 -7.204 1.00 87.38 92 LEU A C 1
ATOM 706 O O . LEU A 1 92 ? -31.637 6.438 -6.394 1.00 87.38 92 LEU A O 1
ATOM 710 N N . GLU A 1 93 ? -32.514 7.161 -8.336 1.00 80.50 93 GLU A N 1
ATOM 711 C CA . GLU A 1 93 ? -31.427 8.070 -8.722 1.00 80.50 93 GLU A CA 1
ATOM 712 C C . GLU A 1 93 ? -31.183 9.103 -7.610 1.00 80.50 93 GLU A C 1
ATOM 714 O O . GLU A 1 93 ? -30.079 9.204 -7.084 1.00 80.50 93 GLU A O 1
ATOM 719 N N . ALA A 1 94 ? -32.245 9.766 -7.137 1.00 81.00 94 ALA A N 1
ATOM 720 C CA . ALA A 1 94 ? -32.172 10.783 -6.085 1.00 81.00 94 ALA A CA 1
ATOM 721 C C . ALA A 1 94 ? -31.850 10.259 -4.663 1.00 81.00 94 ALA A C 1
ATOM 723 O O . ALA A 1 94 ? -31.711 11.064 -3.743 1.00 81.00 94 ALA A O 1
ATOM 724 N N . LYS A 1 95 ? -31.787 8.936 -4.439 1.00 84.25 95 LYS A N 1
ATOM 725 C CA . LYS A 1 95 ? -31.559 8.327 -3.106 1.00 84.25 95 LYS A CA 1
ATOM 726 C C . LYS A 1 95 ? -30.434 7.289 -3.054 1.00 84.25 95 LYS A C 1
ATOM 728 O O . LYS A 1 95 ? -30.046 6.885 -1.962 1.00 84.25 95 LYS A O 1
ATOM 733 N N . GLY A 1 96 ? -29.995 6.763 -4.198 1.00 82.25 96 GLY A N 1
ATOM 734 C CA . GLY A 1 96 ? -29.043 5.652 -4.337 1.00 82.25 96 GLY A CA 1
ATOM 735 C C . GLY A 1 96 ? -29.412 4.339 -3.621 1.00 82.25 96 GLY A C 1
ATOM 736 O O . GLY A 1 96 ? -28.580 3.428 -3.525 1.00 82.25 96 GLY A O 1
ATOM 737 N N . ASP A 1 97 ? -30.630 4.215 -3.083 1.00 87.69 97 ASP A N 1
ATOM 738 C CA . ASP A 1 97 ? -31.060 3.131 -2.194 1.00 87.69 97 ASP A CA 1
ATOM 739 C C . ASP A 1 97 ? -32.528 2.757 -2.434 1.00 87.69 97 ASP A C 1
ATOM 741 O O . ASP A 1 97 ? -33.453 3.505 -2.104 1.00 87.69 97 ASP A O 1
ATOM 745 N N . LEU A 1 98 ? -32.751 1.567 -2.997 1.00 91.12 98 LEU A N 1
ATOM 746 C CA . LEU A 1 98 ? -34.088 1.110 -3.369 1.00 91.12 98 LEU A CA 1
ATOM 747 C C . LEU A 1 98 ? -34.966 0.791 -2.142 1.00 91.12 98 LEU A C 1
ATOM 749 O O . LEU A 1 98 ? -36.191 0.871 -2.233 1.00 91.12 98 LEU A O 1
ATOM 753 N N . GLY A 1 99 ? -34.366 0.521 -0.976 1.00 92.31 99 GLY A N 1
ATOM 754 C CA . GLY A 1 99 ? -35.082 0.382 0.293 1.00 92.31 99 GLY A CA 1
ATOM 755 C C . GLY A 1 99 ? -35.670 1.712 0.774 1.00 92.31 99 GLY A C 1
ATOM 756 O O . GLY A 1 99 ? -36.825 1.760 1.197 1.00 92.31 99 GLY A O 1
ATOM 757 N N . LEU A 1 100 ? -34.935 2.820 0.622 1.00 92.06 100 LEU A N 1
ATOM 758 C CA . LEU A 1 100 ? -35.446 4.173 0.906 1.00 92.06 100 LEU A CA 1
ATOM 759 C C . LEU A 1 100 ? -36.510 4.647 -0.106 1.00 92.06 100 LEU A C 1
ATOM 761 O O . LEU A 1 100 ? -37.316 5.535 0.204 1.00 92.06 100 LEU A O 1
ATOM 765 N N . VAL A 1 101 ? -36.547 4.067 -1.311 1.00 93.06 101 VAL A N 1
ATOM 766 C CA . VAL A 1 101 ? -37.658 4.251 -2.262 1.00 93.06 101 VAL A CA 1
ATOM 767 C C . VAL A 1 101 ? -38.873 3.426 -1.843 1.00 93.06 101 VAL A C 1
ATOM 769 O O . VAL A 1 101 ? -39.980 3.965 -1.810 1.00 93.06 101 VAL A O 1
ATOM 772 N N . ALA A 1 102 ? -38.686 2.157 -1.471 1.00 92.88 102 ALA A N 1
ATOM 773 C CA . ALA A 1 102 ? -39.760 1.273 -1.019 1.00 92.88 102 ALA A CA 1
ATOM 774 C C . ALA A 1 102 ? -40.470 1.817 0.231 1.00 92.88 102 ALA A C 1
ATOM 776 O O . ALA A 1 102 ? -41.693 1.951 0.223 1.00 92.88 102 ALA A O 1
ATOM 777 N N . LEU A 1 103 ? -39.707 2.234 1.248 1.00 92.44 103 LEU A N 1
ATOM 778 C CA . LEU A 1 103 ? -40.221 2.836 2.482 1.00 92.44 103 LEU A CA 1
ATOM 779 C C . LEU A 1 103 ? -41.076 4.081 2.217 1.00 92.44 103 LEU A C 1
ATOM 781 O O . LEU A 1 103 ? -42.204 4.180 2.696 1.00 92.44 103 LEU A O 1
ATOM 785 N N . ALA A 1 104 ? -40.563 5.022 1.420 1.00 90.06 104 ALA A N 1
ATOM 786 C CA . ALA A 1 104 ? -41.300 6.236 1.068 1.00 90.06 104 ALA A CA 1
ATOM 787 C C . ALA A 1 104 ? -42.545 5.938 0.212 1.00 90.06 104 ALA A C 1
ATOM 789 O O . ALA A 1 104 ? -43.565 6.602 0.356 1.00 90.06 104 ALA A O 1
ATOM 790 N N . SER A 1 105 ? -42.484 4.916 -0.645 1.00 89.31 105 SER A N 1
ATOM 791 C CA . SER A 1 105 ? -43.627 4.490 -1.460 1.00 89.31 105 SER A CA 1
ATOM 792 C C . SER A 1 105 ? -44.716 3.812 -0.619 1.00 89.31 105 SER A C 1
ATOM 794 O O . SER A 1 105 ? -45.896 4.004 -0.892 1.00 89.31 105 SER A O 1
ATOM 796 N N . ARG A 1 106 ? -44.336 3.054 0.421 1.00 85.50 106 ARG A N 1
ATOM 797 C CA . ARG A 1 106 ? -45.260 2.396 1.360 1.00 85.50 106 ARG A CA 1
ATOM 798 C C . ARG A 1 106 ? -45.913 3.366 2.343 1.00 85.50 106 ARG A C 1
ATOM 800 O O . ARG A 1 106 ? -47.101 3.219 2.602 1.00 85.50 106 ARG A O 1
ATOM 807 N N . LYS A 1 107 ? -45.191 4.386 2.830 1.00 79.25 107 LYS A N 1
ATOM 808 C CA . LYS A 1 107 ? -45.756 5.435 3.710 1.00 79.25 107 LYS A CA 1
ATOM 809 C C . LYS A 1 107 ? -46.948 6.182 3.093 1.00 79.25 107 LYS A C 1
ATOM 811 O O . LYS A 1 107 ? -47.783 6.684 3.834 1.00 79.25 107 LYS A O 1
ATOM 816 N N . ASN A 1 108 ? -47.053 6.207 1.763 1.00 69.38 108 ASN A N 1
ATOM 817 C CA . ASN A 1 108 ? -48.125 6.890 1.037 1.00 69.38 108 ASN A CA 1
ATOM 818 C C . ASN A 1 108 ? -49.320 5.976 0.681 1.00 69.38 108 ASN A C 1
ATOM 820 O O . ASN A 1 108 ? -50.221 6.420 -0.027 1.00 69.38 108 ASN A O 1
ATOM 824 N N . GLN A 1 109 ? -49.345 4.714 1.131 1.00 72.06 109 GLN A N 1
ATOM 825 C CA . GLN A 1 109 ? -50.474 3.802 0.911 1.00 72.06 109 GLN A CA 1
ATOM 826 C C . GLN A 1 109 ? -51.354 3.681 2.169 1.00 72.06 109 GLN A C 1
ATOM 828 O O . GLN A 1 109 ? -50.930 3.035 3.131 1.00 72.06 109 GLN A O 1
ATOM 833 N N . PRO A 1 110 ? -52.593 4.210 2.179 1.00 63.47 110 PRO A N 1
ATOM 834 C CA . PRO A 1 110 ? -53.563 3.836 3.203 1.00 63.47 110 PRO A CA 1
ATOM 835 C C . PRO A 1 110 ? -53.919 2.348 3.063 1.00 63.47 110 PRO A C 1
ATOM 837 O O . PRO A 1 110 ? -54.016 1.817 1.955 1.00 63.47 110 PRO A O 1
ATOM 840 N N . THR A 1 111 ? -54.131 1.666 4.190 1.00 69.38 111 THR A N 1
ATOM 841 C CA . THR A 1 111 ? -54.577 0.265 4.223 1.00 69.38 111 THR A CA 1
ATOM 842 C C . THR A 1 111 ? -55.886 0.168 4.997 1.00 69.38 111 THR A C 1
ATOM 844 O O . THR A 1 111 ? -56.013 0.733 6.077 1.00 69.38 111 THR A O 1
ATOM 847 N N . MET A 1 112 ? -56.879 -0.515 4.420 1.00 68.56 112 MET A N 1
ATOM 848 C CA . MET A 1 112 ? -58.218 -0.663 5.017 1.00 68.56 112 MET A CA 1
ATOM 849 C C . MET A 1 112 ? -58.240 -1.690 6.162 1.00 68.56 112 MET A C 1
ATOM 851 O O . MET A 1 112 ? -59.086 -1.619 7.045 1.00 68.56 112 MET A O 1
ATOM 855 N N . PHE A 1 113 ? -57.285 -2.623 6.156 1.00 73.62 113 PHE A N 1
ATOM 856 C CA . PHE A 1 113 ? -57.084 -3.639 7.184 1.00 73.62 113 PHE A CA 1
ATOM 857 C C . PHE A 1 113 ? -55.585 -3.784 7.456 1.00 73.62 113 PHE A C 1
ATOM 859 O O . PHE A 1 113 ? -54.777 -3.717 6.526 1.00 73.62 113 PHE A O 1
ATOM 866 N N . HIS A 1 114 ? -55.207 -4.025 8.712 1.00 67.62 114 HIS A N 1
ATOM 867 C CA . HIS A 1 114 ? -53.829 -4.375 9.045 1.00 67.62 114 HIS A CA 1
ATOM 868 C C . HIS A 1 114 ? -53.503 -5.787 8.548 1.00 67.62 114 HIS A C 1
ATOM 870 O O . HIS A 1 114 ? -54.198 -6.748 8.874 1.00 67.62 114 HIS A O 1
ATOM 876 N N . ALA A 1 115 ? -52.424 -5.915 7.776 1.00 72.62 115 ALA A N 1
ATOM 877 C CA . ALA A 1 115 ? -51.882 -7.213 7.399 1.00 72.62 115 ALA A CA 1
ATOM 878 C C . ALA A 1 115 ? -51.312 -7.953 8.624 1.00 72.62 115 ALA A C 1
ATOM 880 O O . ALA A 1 115 ? -50.878 -7.334 9.599 1.00 72.62 115 ALA A O 1
ATOM 881 N N . GLN A 1 116 ? -51.275 -9.286 8.557 1.00 80.81 116 GLN A N 1
ATOM 882 C CA . GLN A 1 116 ? -50.605 -10.104 9.566 1.00 80.81 116 GLN A CA 1
ATOM 883 C C . GLN A 1 116 ? -49.110 -9.748 9.623 1.00 80.81 116 GLN A C 1
ATOM 885 O O . GLN A 1 116 ? -48.448 -9.670 8.586 1.00 80.81 116 GLN A O 1
ATOM 890 N N . LYS A 1 117 ? -48.585 -9.536 10.837 1.00 87.56 117 LYS A N 1
ATOM 891 C CA . LYS A 1 117 ? -47.174 -9.183 11.065 1.00 87.56 117 LYS A CA 1
ATOM 892 C C . LYS A 1 117 ? -46.239 -10.253 10.494 1.00 87.56 117 LYS A C 1
ATOM 894 O O . LYS A 1 117 ? -46.491 -11.448 10.645 1.00 87.56 117 LYS A O 1
ATOM 899 N N . LEU A 1 118 ? -45.142 -9.814 9.881 1.00 92.75 118 LEU A N 1
ATOM 900 C CA . LEU A 1 118 ? -44.107 -10.699 9.354 1.00 92.75 118 LEU A CA 1
ATOM 901 C C . LEU A 1 118 ? -43.342 -11.397 10.494 1.00 92.75 118 LEU A C 1
ATOM 903 O O . LEU A 1 118 ? -43.001 -10.778 11.500 1.00 92.75 118 LEU A O 1
ATOM 907 N N . THR A 1 119 ? -43.047 -12.689 10.325 1.00 92.31 119 THR A N 1
ATOM 908 C CA . THR A 1 119 ? -42.269 -13.503 11.279 1.00 92.31 119 THR A CA 1
ATOM 909 C C . THR A 1 119 ? -40.983 -14.023 10.637 1.00 92.31 119 THR A C 1
ATOM 911 O O . THR A 1 119 ? -40.916 -14.173 9.413 1.00 92.31 119 THR A O 1
ATOM 914 N N . LEU A 1 120 ? -39.958 -14.320 11.449 1.00 91.25 120 LEU A N 1
ATOM 915 C CA . LEU A 1 120 ? -38.663 -14.810 10.952 1.00 91.25 120 LEU A CA 1
ATOM 916 C C . LEU A 1 120 ? -38.805 -16.086 10.096 1.00 91.25 120 LEU A C 1
ATOM 918 O O . LEU A 1 120 ? -38.308 -16.063 8.966 1.00 91.25 120 LEU A O 1
ATOM 922 N N . PRO A 1 121 ? -39.545 -17.142 10.512 1.00 92.38 121 PRO A N 1
ATOM 923 C CA . PRO A 1 121 ? -39.709 -18.343 9.692 1.00 92.38 121 PRO A CA 1
ATOM 924 C C . PRO A 1 121 ? -40.436 -18.064 8.375 1.00 92.38 121 PRO A C 1
ATOM 926 O O . PRO A 1 121 ? -40.060 -18.605 7.336 1.00 92.38 121 PRO A O 1
ATOM 929 N N . PHE A 1 122 ? -41.454 -17.195 8.384 1.00 93.88 122 PHE A N 1
ATOM 930 C CA . PHE A 1 122 ? -42.214 -16.864 7.178 1.00 93.88 122 PHE A CA 1
ATOM 931 C C . PHE A 1 122 ? -41.365 -16.090 6.165 1.00 93.88 122 PHE A C 1
ATOM 933 O O . PHE A 1 122 ? -41.295 -16.484 4.999 1.00 93.88 122 PHE A O 1
ATOM 940 N N . VAL A 1 123 ? -40.678 -15.028 6.601 1.00 94.38 123 VAL A N 1
ATOM 941 C CA . VAL A 1 123 ? -39.796 -14.236 5.730 1.00 94.38 123 VAL A CA 1
ATOM 942 C C . VAL A 1 123 ? -38.662 -15.108 5.195 1.00 94.38 123 VAL A C 1
ATOM 944 O O . VAL A 1 123 ? -38.451 -15.153 3.984 1.00 94.38 123 VAL A O 1
ATOM 947 N N . PHE A 1 124 ? -37.981 -15.865 6.059 1.00 94.56 124 PHE A N 1
ATOM 948 C CA . PHE A 1 124 ? -36.863 -16.719 5.660 1.00 94.56 124 PHE A CA 1
ATOM 949 C C . PHE A 1 124 ? -37.287 -17.822 4.678 1.00 94.56 124 PHE A C 1
ATOM 951 O O . PHE A 1 124 ? -36.629 -18.032 3.655 1.00 94.56 124 PHE A O 1
ATOM 958 N N . LYS A 1 125 ? -38.444 -18.463 4.907 1.00 95.31 125 LYS A N 1
ATOM 959 C CA . LYS A 1 125 ? -39.042 -19.424 3.969 1.00 95.31 125 LYS A CA 1
ATOM 960 C C . LYS A 1 125 ? -39.364 -18.782 2.619 1.00 95.31 125 LYS A C 1
ATOM 962 O O . LYS A 1 125 ? -39.005 -19.344 1.587 1.00 95.31 125 LYS A O 1
ATOM 967 N N . GLN A 1 126 ? -40.001 -17.610 2.598 1.00 95.25 126 GLN A N 1
ATOM 968 C CA . GLN A 1 126 ? -40.328 -16.912 1.350 1.00 95.25 126 GLN A CA 1
ATOM 969 C C . GLN A 1 126 ? -39.069 -16.449 0.591 1.00 95.25 126 GLN A C 1
ATOM 971 O O . GLN A 1 126 ? -39.049 -16.505 -0.638 1.00 95.25 126 GLN A O 1
ATOM 976 N N . LEU A 1 127 ? -37.987 -16.082 1.288 1.00 94.44 127 LEU A N 1
ATOM 977 C CA . LEU A 1 127 ? -36.687 -15.804 0.665 1.00 94.44 127 LEU A CA 1
ATOM 978 C C . LEU A 1 127 ? -36.021 -17.077 0.105 1.00 94.44 127 LEU A C 1
ATOM 980 O O . LEU A 1 127 ? -35.531 -17.046 -1.025 1.00 94.44 127 LEU A O 1
ATOM 984 N N . LYS A 1 128 ? -36.077 -18.221 0.808 1.00 93.31 128 LYS A N 1
ATOM 985 C CA . LYS A 1 128 ? -35.636 -19.523 0.259 1.00 93.31 128 LYS A CA 1
ATOM 986 C C . LYS A 1 128 ? -36.473 -19.955 -0.955 1.00 93.31 128 LYS A C 1
ATOM 988 O O . LYS A 1 128 ? -35.909 -20.459 -1.924 1.00 93.31 128 LYS A O 1
ATOM 993 N N . GLU A 1 129 ? -37.786 -19.714 -0.960 1.00 93.75 129 GLU A N 1
ATOM 994 C CA . GLU A 1 129 ? -38.661 -19.958 -2.122 1.00 93.75 129 GLU A CA 1
ATOM 995 C C . GLU A 1 129 ? -38.346 -19.043 -3.318 1.00 93.75 129 GLU A C 1
ATOM 997 O O . GLU A 1 129 ? -38.475 -19.481 -4.463 1.00 93.75 129 GLU A O 1
ATOM 1002 N N . ILE A 1 130 ? -37.920 -17.799 -3.067 1.00 92.94 130 ILE A N 1
ATOM 1003 C CA . ILE A 1 130 ? -37.413 -16.870 -4.087 1.00 92.94 130 ILE A CA 1
ATOM 1004 C C . ILE A 1 130 ? -36.088 -17.369 -4.669 1.00 92.94 130 ILE A C 1
ATOM 1006 O O . ILE A 1 130 ? -35.944 -17.408 -5.890 1.00 92.94 130 ILE A O 1
ATOM 1010 N N . ALA A 1 131 ? -35.127 -17.749 -3.826 1.00 91.00 131 ALA A N 1
ATOM 1011 C CA . ALA A 1 131 ? -33.806 -18.190 -4.268 1.00 91.00 131 ALA A CA 1
ATOM 1012 C C . ALA A 1 131 ? -33.896 -19.479 -5.106 1.00 91.00 131 ALA A C 1
ATOM 1014 O O . ALA A 1 131 ? -33.375 -19.538 -6.218 1.00 91.00 131 ALA A O 1
ATOM 1015 N N . LYS A 1 132 ? -34.675 -20.468 -4.640 1.00 91.12 132 LYS A N 1
ATOM 1016 C CA . LYS A 1 132 ? -34.890 -21.759 -5.323 1.00 91.12 132 LYS A CA 1
ATOM 1017 C C . LYS A 1 132 ? -35.789 -21.688 -6.575 1.00 91.12 132 LYS A C 1
ATOM 1019 O O . LYS A 1 132 ? -36.053 -22.721 -7.185 1.00 91.12 132 LYS A O 1
ATOM 1024 N N . ALA A 1 133 ? -36.299 -20.517 -6.974 1.00 89.88 133 ALA A N 1
ATOM 1025 C CA . ALA A 1 133 ? -37.166 -20.387 -8.150 1.00 89.88 133 ALA A CA 1
ATOM 1026 C C . ALA A 1 133 ? -36.365 -20.207 -9.457 1.00 89.88 133 ALA A C 1
ATOM 1028 O O . ALA A 1 133 ? -35.850 -19.121 -9.730 1.00 89.88 133 ALA A O 1
ATOM 1029 N N . SER A 1 134 ? -36.343 -21.253 -10.291 1.00 85.19 134 SER A N 1
ATOM 1030 C CA . SER A 1 134 ? -35.687 -21.318 -11.609 1.00 85.19 134 SER A CA 1
ATOM 1031 C C . SER A 1 134 ? -36.678 -21.616 -12.758 1.00 85.19 134 SER A C 1
ATOM 1033 O O . SER A 1 134 ? -37.874 -21.821 -12.532 1.00 85.19 134 SER A O 1
ATOM 1035 N N . GLY A 1 135 ? -36.202 -21.581 -14.010 1.00 85.75 135 GLY A N 1
ATOM 1036 C CA . GLY A 1 135 ? -37.000 -21.864 -15.214 1.00 85.75 135 GLY A CA 1
ATOM 1037 C C . GLY A 1 135 ? -37.930 -20.727 -15.673 1.00 85.75 135 GLY A C 1
ATOM 1038 O O . GLY A 1 135 ? -37.997 -19.658 -15.064 1.00 85.75 135 GLY A O 1
ATOM 1039 N N . ASN A 1 136 ? -38.667 -20.955 -16.766 1.00 80.94 136 ASN A N 1
ATOM 1040 C CA . ASN A 1 136 ? -39.325 -19.898 -17.558 1.00 80.94 136 ASN A CA 1
ATOM 1041 C C . ASN A 1 136 ? -40.385 -19.064 -16.808 1.00 80.94 136 ASN A C 1
ATOM 1043 O O . ASN A 1 136 ? -40.621 -17.920 -17.180 1.00 80.94 136 ASN A O 1
ATOM 1047 N N . LYS A 1 137 ? -41.013 -19.597 -15.749 1.00 86.12 137 LYS A N 1
ATOM 1048 C CA . LYS A 1 137 ? -42.002 -18.872 -14.915 1.00 86.12 137 LYS A CA 1
ATOM 1049 C C . LYS A 1 137 ? -41.428 -18.355 -13.583 1.00 86.12 137 LYS A C 1
ATOM 1051 O O . LYS A 1 137 ? -42.174 -17.881 -12.726 1.00 86.12 137 LYS A O 1
ATOM 1056 N N . SER A 1 138 ? -40.108 -18.435 -13.387 1.00 88.12 138 SER A N 1
ATOM 1057 C CA . SER A 1 138 ? -39.444 -18.026 -12.139 1.00 88.12 138 SER A CA 1
ATOM 1058 C C . SER A 1 138 ? -39.633 -16.550 -11.803 1.00 88.12 138 SER A C 1
ATOM 1060 O O . SER A 1 138 ? -39.944 -16.239 -10.656 1.00 88.12 138 SER A O 1
ATOM 1062 N N . GLN A 1 139 ? -39.481 -15.640 -12.773 1.00 88.31 139 GLN A N 1
ATOM 1063 C CA . GLN A 1 139 ? -39.540 -14.200 -12.501 1.00 88.31 139 GLN A CA 1
ATOM 1064 C C . GLN A 1 139 ? -40.903 -13.764 -11.959 1.00 88.31 139 GLN A C 1
ATOM 1066 O O . GLN A 1 139 ? -40.943 -13.025 -10.977 1.00 88.31 139 GLN A O 1
ATOM 1071 N N . ASP A 1 140 ? -42.009 -14.262 -12.519 1.00 89.62 140 ASP A N 1
ATOM 1072 C CA . ASP A 1 140 ? -43.348 -13.930 -12.022 1.00 89.62 140 ASP A CA 1
ATOM 1073 C C . ASP A 1 140 ? -43.649 -14.599 -10.671 1.00 89.62 140 ASP A C 1
ATOM 1075 O O . ASP A 1 140 ? -44.289 -13.982 -9.818 1.00 89.62 140 ASP A O 1
ATOM 1079 N N . LYS A 1 141 ? -43.107 -15.801 -10.404 1.00 91.81 141 LYS A N 1
ATOM 1080 C CA . LYS A 1 141 ? -43.157 -16.412 -9.063 1.00 91.81 141 LYS A CA 1
ATOM 1081 C C . LYS A 1 141 ? -42.399 -15.562 -8.034 1.00 91.81 141 LYS A C 1
ATOM 1083 O O . LYS A 1 141 ? -42.965 -15.244 -6.988 1.00 91.81 141 LYS A O 1
ATOM 1088 N N . LYS A 1 142 ? -41.156 -15.149 -8.331 1.00 93.19 142 LYS A N 1
ATOM 1089 C CA . LYS A 1 142 ? -40.360 -14.253 -7.469 1.00 93.19 142 LYS A CA 1
ATOM 1090 C C . LYS A 1 142 ? -41.108 -12.930 -7.243 1.00 93.19 142 LYS A C 1
ATOM 1092 O O . LYS A 1 142 ? -41.312 -12.534 -6.100 1.00 93.19 142 LYS A O 1
ATOM 1097 N N . LEU A 1 143 ? -41.601 -12.295 -8.310 1.00 92.75 143 LEU A N 1
ATOM 1098 C CA . LEU A 1 143 ? -42.376 -11.047 -8.270 1.00 92.75 143 LEU A CA 1
ATOM 1099 C C . LEU A 1 143 ? -43.638 -11.161 -7.400 1.00 92.75 143 LEU A C 1
ATOM 1101 O O . LEU A 1 143 ? -43.907 -10.275 -6.590 1.00 92.75 143 LEU A O 1
ATOM 1105 N N . GLY A 1 144 ? -44.390 -12.257 -7.533 1.00 92.88 144 GLY A N 1
ATOM 1106 C CA . GLY A 1 144 ? -45.572 -12.538 -6.718 1.00 92.88 144 GLY A CA 1
ATOM 1107 C C . GLY A 1 144 ? -45.249 -12.650 -5.227 1.00 92.88 144 GLY A C 1
ATOM 1108 O O . GLY A 1 144 ? -45.928 -12.028 -4.411 1.00 92.88 144 GLY A O 1
ATOM 1109 N N . ILE A 1 145 ? -44.180 -13.370 -4.864 1.00 94.06 145 ILE A N 1
ATOM 1110 C CA . ILE A 1 145 ? -43.733 -13.490 -3.467 1.00 94.06 145 ILE A CA 1
ATOM 1111 C C . ILE A 1 145 ? -43.317 -12.119 -2.909 1.00 94.06 145 ILE A C 1
ATOM 1113 O O . ILE A 1 145 ? -43.798 -11.726 -1.847 1.00 94.06 145 ILE A O 1
ATOM 1117 N N . ILE A 1 146 ? -42.490 -11.358 -3.639 1.00 94.69 146 ILE A N 1
ATOM 1118 C CA . ILE A 1 146 ? -42.003 -10.039 -3.194 1.00 94.69 146 ILE A CA 1
ATOM 1119 C C . ILE A 1 146 ? -43.174 -9.070 -2.973 1.00 94.69 146 ILE A C 1
ATOM 1121 O O . ILE A 1 146 ? -43.193 -8.362 -1.970 1.00 94.69 146 ILE A O 1
ATOM 1125 N N . LYS A 1 147 ? -44.187 -9.071 -3.853 1.00 92.19 147 LYS A N 1
ATOM 1126 C CA . LYS A 1 147 ? -45.400 -8.250 -3.685 1.00 92.19 147 LYS A CA 1
ATOM 1127 C C . LYS A 1 147 ? -46.196 -8.621 -2.428 1.00 92.19 147 LYS A C 1
ATOM 1129 O O . LYS A 1 147 ? -46.657 -7.718 -1.738 1.00 92.19 147 LYS A O 1
ATOM 1134 N N . ARG A 1 148 ? -46.331 -9.914 -2.092 1.00 90.62 148 ARG A N 1
ATOM 1135 C CA . ARG A 1 148 ? -46.991 -10.343 -0.838 1.00 90.62 148 ARG A CA 1
ATOM 1136 C C . ARG A 1 148 ? -46.230 -9.859 0.396 1.00 90.62 148 ARG A C 1
ATOM 1138 O O . ARG A 1 148 ? -46.849 -9.333 1.314 1.00 90.62 148 ARG A O 1
ATOM 1145 N N . LEU A 1 149 ? -44.902 -9.997 0.395 1.00 92.81 149 LEU A N 1
ATOM 1146 C CA . LEU A 1 149 ? -44.054 -9.524 1.492 1.00 92.81 149 LEU A CA 1
ATOM 1147 C C . LEU A 1 149 ? -44.145 -7.995 1.648 1.00 92.81 149 LEU A C 1
ATOM 1149 O O . LEU A 1 149 ? -44.449 -7.518 2.735 1.00 92.81 149 LEU A O 1
ATOM 1153 N N . LEU A 1 150 ? -43.989 -7.231 0.558 1.00 91.00 150 LEU A N 1
ATOM 1154 C CA . LEU A 1 150 ? -44.112 -5.766 0.562 1.00 91.00 150 LEU A CA 1
ATOM 1155 C C . LEU A 1 150 ? -45.482 -5.274 1.046 1.00 91.00 150 LEU A C 1
ATOM 1157 O O . LEU A 1 150 ? -45.543 -4.272 1.756 1.00 91.00 150 LEU A O 1
ATOM 1161 N N . ALA A 1 151 ? -46.569 -5.961 0.681 1.00 87.31 151 ALA A N 1
ATOM 1162 C CA . ALA A 1 151 ? -47.918 -5.620 1.128 1.00 87.31 151 ALA A CA 1
ATOM 1163 C C . ALA A 1 151 ? -48.114 -5.834 2.640 1.00 87.31 151 ALA A C 1
ATOM 1165 O O . ALA A 1 151 ? -48.852 -5.066 3.262 1.00 87.31 151 ALA A O 1
ATOM 1166 N N . ALA A 1 152 ? -47.432 -6.826 3.224 1.00 89.06 152 ALA A N 1
ATOM 1167 C CA . ALA A 1 152 ? -47.442 -7.105 4.658 1.00 89.06 152 ALA A CA 1
ATOM 1168 C C . ALA A 1 152 ? -46.472 -6.224 5.471 1.00 89.06 152 ALA A C 1
ATOM 1170 O O . ALA A 1 152 ? -46.726 -5.994 6.649 1.00 89.06 152 ALA A O 1
ATOM 1171 N N . CYS A 1 153 ? -45.404 -5.695 4.857 1.00 90.62 153 CYS A N 1
ATOM 1172 C CA . CYS A 1 153 ? -44.423 -4.852 5.545 1.00 90.62 153 CYS A CA 1
ATOM 1173 C C . CYS A 1 153 ? -45.045 -3.609 6.204 1.00 90.62 153 CYS A C 1
ATOM 1175 O O . CYS A 1 153 ? -45.678 -2.788 5.523 1.00 90.62 153 CYS A O 1
ATOM 1177 N N . ALA A 1 154 ? -44.735 -3.419 7.487 1.00 85.88 154 ALA A N 1
ATOM 1178 C CA . ALA A 1 154 ? -44.985 -2.215 8.271 1.00 85.88 154 ALA A CA 1
ATOM 1179 C C . ALA A 1 154 ? -43.679 -1.433 8.517 1.00 85.88 154 ALA A C 1
ATOM 1181 O O . ALA A 1 154 ? -42.618 -2.011 8.746 1.00 85.88 154 ALA A O 1
ATOM 1182 N N . GLY A 1 155 ? -43.745 -0.097 8.468 1.00 87.12 155 GLY A N 1
ATOM 1183 C CA . GLY A 1 155 ? -42.585 0.773 8.701 1.00 87.12 155 GLY A CA 1
ATOM 1184 C C . GLY A 1 155 ? -41.345 0.386 7.878 1.00 87.12 155 GLY A C 1
ATOM 1185 O O . GLY A 1 155 ? -41.428 0.083 6.679 1.00 87.12 155 GLY A O 1
ATOM 1186 N N . ASP A 1 156 ? -40.191 0.384 8.541 1.00 92.69 156 ASP A N 1
ATOM 1187 C CA . ASP A 1 156 ? -38.881 0.087 7.958 1.00 92.69 156 ASP A CA 1
ATOM 1188 C C . ASP A 1 156 ? -38.672 -1.380 7.533 1.00 92.69 156 ASP A C 1
ATOM 1190 O O . ASP A 1 156 ? -37.679 -1.673 6.869 1.00 92.69 156 ASP A O 1
ATOM 1194 N N . GLU A 1 157 ? -39.609 -2.307 7.781 1.00 94.25 157 GLU A N 1
ATOM 1195 C CA . GLU A 1 157 ? -39.527 -3.671 7.221 1.00 94.25 157 GLU A CA 1
ATOM 1196 C C . GLU A 1 157 ? -39.383 -3.639 5.692 1.00 94.25 157 GLU A C 1
ATOM 1198 O O . GLU A 1 157 ? -38.581 -4.371 5.114 1.00 94.25 157 GLU A O 1
ATOM 1203 N N . SER A 1 158 ? -40.096 -2.715 5.041 1.00 93.88 158 SER A N 1
ATOM 1204 C CA . SER A 1 158 ? -40.044 -2.500 3.589 1.00 93.88 158 SER A CA 1
ATOM 1205 C C . SER A 1 158 ? -38.671 -2.029 3.083 1.00 93.88 158 SER A C 1
ATOM 1207 O O . SER A 1 158 ? -38.277 -2.366 1.963 1.00 93.88 158 SER A O 1
ATOM 1209 N N . LYS A 1 159 ? -37.919 -1.293 3.916 1.00 94.88 159 LYS A N 1
ATOM 1210 C CA . LYS A 1 159 ? -36.560 -0.809 3.635 1.00 94.88 159 LYS A CA 1
ATOM 1211 C C . LYS A 1 159 ? -35.571 -1.972 3.639 1.00 94.88 159 LYS A C 1
ATOM 1213 O O . LYS A 1 159 ? -34.844 -2.167 2.663 1.00 94.88 159 LYS A O 1
ATOM 1218 N N . TYR A 1 160 ? -35.559 -2.756 4.719 1.00 95.25 160 TYR A N 1
ATOM 1219 C CA . TYR A 1 160 ? -34.596 -3.847 4.880 1.00 95.25 160 TYR A CA 1
ATOM 1220 C C . TYR A 1 160 ? -34.926 -5.059 4.012 1.00 95.25 160 TYR A C 1
ATOM 1222 O O . TYR A 1 160 ? -34.003 -5.625 3.441 1.00 95.25 160 TYR A O 1
ATOM 1230 N N . LEU A 1 161 ? -36.205 -5.388 3.791 1.00 94.88 161 LEU A N 1
ATOM 1231 C CA . LEU A 1 161 ? -36.603 -6.441 2.849 1.00 94.88 161 LEU A CA 1
ATOM 1232 C C . LEU A 1 161 ? -36.026 -6.197 1.446 1.00 94.88 161 LEU A C 1
ATOM 1234 O O . LEU A 1 161 ? -35.434 -7.095 0.851 1.00 94.88 161 LEU A O 1
ATOM 1238 N N . ILE A 1 162 ? -36.172 -4.980 0.912 1.00 94.62 162 ILE A N 1
ATOM 1239 C CA . ILE A 1 162 ? -35.673 -4.651 -0.429 1.00 94.62 162 ILE A CA 1
ATOM 1240 C C . ILE A 1 162 ? -34.145 -4.622 -0.471 1.00 94.62 162 ILE A C 1
ATOM 1242 O O . ILE A 1 162 ? -33.566 -5.161 -1.409 1.00 94.62 162 ILE A O 1
ATOM 1246 N N . ARG A 1 163 ? -33.484 -4.077 0.556 1.00 92.44 163 ARG A N 1
ATOM 1247 C CA . ARG A 1 163 ? -32.019 -4.135 0.685 1.00 92.44 163 ARG A CA 1
ATOM 1248 C C . ARG A 1 163 ? -31.488 -5.572 0.771 1.00 92.44 163 ARG A C 1
ATOM 1250 O O . ARG A 1 163 ? -30.481 -5.885 0.139 1.00 92.44 163 ARG A O 1
ATOM 1257 N N . SER A 1 164 ? -32.186 -6.460 1.479 1.00 91.94 164 SER A N 1
ATOM 1258 C CA . SER A 1 164 ? -31.872 -7.890 1.528 1.00 91.94 164 SER A CA 1
ATOM 1259 C C . SER A 1 164 ? -31.993 -8.552 0.158 1.00 91.94 164 SER A C 1
ATOM 1261 O O . SER A 1 164 ? -31.075 -9.253 -0.272 1.00 91.94 164 SER A O 1
ATOM 1263 N N . LEU A 1 165 ? -33.084 -8.273 -0.563 1.00 93.19 165 LEU A N 1
ATOM 1264 C CA . LEU A 1 165 ? -33.320 -8.767 -1.923 1.00 93.19 165 LEU A CA 1
ATOM 1265 C C . LEU A 1 165 ? -32.343 -8.177 -2.966 1.00 93.19 165 LEU A C 1
ATOM 1267 O O . LEU A 1 165 ? -32.062 -8.837 -3.961 1.00 93.19 165 LEU A O 1
ATOM 1271 N N . GLU A 1 166 ? -31.791 -6.977 -2.734 1.00 88.94 166 GLU A N 1
ATOM 1272 C CA . GLU A 1 166 ? -30.692 -6.365 -3.514 1.00 88.94 166 GLU A CA 1
ATOM 1273 C C . GLU A 1 166 ? -29.319 -7.023 -3.235 1.00 88.94 166 GLU A C 1
ATOM 1275 O O . GLU A 1 166 ? -28.313 -6.661 -3.851 1.00 88.94 166 GLU A O 1
ATOM 1280 N N . GLY A 1 167 ? -29.251 -7.943 -2.263 1.00 86.56 167 GLY A N 1
ATOM 1281 C CA . GLY A 1 167 ? -28.012 -8.539 -1.760 1.00 86.56 167 GLY A CA 1
ATOM 1282 C C . GLY A 1 167 ? -27.182 -7.610 -0.862 1.00 86.56 167 GLY A C 1
ATOM 1283 O O . GLY A 1 167 ? -26.042 -7.936 -0.546 1.00 86.56 167 GLY A O 1
ATOM 1284 N N . LYS A 1 168 ? -27.707 -6.438 -0.470 1.00 83.50 168 LYS A N 1
ATOM 1285 C CA . LYS A 1 168 ? -26.939 -5.360 0.176 1.00 83.50 168 LYS A CA 1
ATOM 1286 C C . LYS A 1 168 ? -27.713 -4.726 1.333 1.00 83.50 168 LYS A C 1
ATOM 1288 O O . LYS A 1 168 ? -28.371 -3.702 1.166 1.00 83.50 168 LYS A O 1
ATOM 1293 N N . LEU A 1 169 ? -27.562 -5.283 2.536 1.00 87.19 169 LEU A N 1
ATOM 1294 C CA . LEU A 1 169 ? -28.259 -4.813 3.744 1.00 87.19 169 LEU A CA 1
ATOM 1295 C C . LEU A 1 169 ? -27.846 -3.391 4.200 1.00 87.19 169 LEU A C 1
ATOM 1297 O O . LEU A 1 169 ? -28.637 -2.696 4.832 1.00 87.19 169 LEU A O 1
ATOM 1301 N N . ARG A 1 170 ? -26.636 -2.933 3.832 1.00 83.19 170 ARG A N 1
ATOM 1302 C CA . ARG A 1 170 ? -26.104 -1.554 3.993 1.00 83.19 170 ARG A CA 1
ATOM 1303 C C . ARG A 1 170 ? -25.978 -1.001 5.432 1.00 83.19 170 ARG A C 1
ATOM 1305 O O . ARG A 1 170 ? -25.506 0.118 5.585 1.00 83.19 170 ARG A O 1
ATOM 1312 N N . ILE A 1 171 ? -26.291 -1.777 6.473 1.00 87.38 171 ILE A N 1
ATOM 1313 C CA . ILE A 1 171 ? -26.265 -1.335 7.888 1.00 87.38 171 ILE A CA 1
ATOM 1314 C C . ILE A 1 171 ? -24.876 -1.279 8.560 1.00 87.38 171 ILE A C 1
ATOM 1316 O O . ILE A 1 171 ? -24.783 -0.932 9.727 1.00 87.38 171 ILE A O 1
ATOM 1320 N N . GLY A 1 172 ? -23.787 -1.661 7.884 1.00 81.94 172 GLY A N 1
ATOM 1321 C CA . GLY A 1 172 ? -22.433 -1.665 8.474 1.00 81.94 172 GLY A CA 1
ATOM 1322 C C . GLY A 1 172 ? -22.114 -2.836 9.422 1.00 81.94 172 GLY A C 1
ATOM 1323 O O . GLY A 1 172 ? -20.978 -2.959 9.879 1.00 81.94 172 GLY A O 1
ATOM 1324 N N . LEU A 1 173 ? -23.075 -3.729 9.674 1.00 89.12 173 LEU A N 1
ATOM 1325 C CA . LEU A 1 173 ? -22.859 -4.999 10.369 1.00 89.12 173 LEU A CA 1
ATOM 1326 C C . LEU A 1 173 ? -21.972 -5.939 9.535 1.00 89.12 173 LEU A C 1
ATOM 1328 O O . LEU A 1 173 ? -22.122 -6.033 8.318 1.00 89.12 173 LEU A O 1
ATOM 1332 N N . ALA A 1 174 ? -21.069 -6.658 10.203 1.00 87.69 174 ALA A N 1
ATOM 1333 C CA . ALA A 1 174 ? -20.186 -7.651 9.599 1.00 87.69 174 ALA A CA 1
ATOM 1334 C C . ALA A 1 174 ? -20.352 -9.014 10.285 1.00 87.69 174 ALA A C 1
ATOM 1336 O O . ALA A 1 174 ? -20.539 -9.078 11.501 1.00 87.69 174 ALA A O 1
ATOM 1337 N N . GLU A 1 175 ? -20.192 -10.101 9.528 1.00 90.44 175 GLU A N 1
ATOM 1338 C CA . GLU A 1 175 ? -20.285 -11.490 10.012 1.00 90.44 175 GLU A CA 1
ATOM 1339 C C . GLU A 1 175 ? -19.381 -11.757 11.230 1.00 90.44 175 GLU A C 1
ATOM 1341 O O . GLU A 1 175 ? -19.819 -12.343 12.216 1.00 90.44 175 GLU A O 1
ATOM 1346 N N . LYS A 1 176 ? -18.158 -11.203 11.250 1.00 90.25 176 LYS A N 1
ATOM 1347 C CA . LYS A 1 176 ? -17.245 -11.291 12.409 1.00 90.25 176 LYS A CA 1
ATOM 1348 C C . LYS A 1 176 ? -17.746 -10.586 13.680 1.00 90.25 176 LYS A C 1
ATOM 1350 O O . LYS A 1 176 ? -17.200 -10.841 14.747 1.00 90.25 176 LYS A O 1
ATOM 1355 N N . THR A 1 177 ? -18.734 -9.696 13.590 1.00 94.00 177 THR A N 1
ATOM 1356 C CA . THR A 1 177 ? -19.433 -9.125 14.757 1.00 94.00 177 THR A CA 1
ATOM 1357 C C . THR A 1 177 ? -20.657 -9.968 15.117 1.00 94.00 177 THR A C 1
ATOM 1359 O O . THR A 1 177 ? -20.894 -10.186 16.298 1.00 94.00 177 THR A O 1
ATOM 1362 N N . VAL A 1 178 ? -21.376 -10.515 14.127 1.00 95.69 178 VAL A N 1
ATOM 1363 C CA . VAL A 1 178 ? -22.496 -11.453 14.345 1.00 95.69 178 VAL A CA 1
ATOM 1364 C C . VAL A 1 178 ? -22.037 -12.724 15.067 1.00 95.69 178 VAL A C 1
ATOM 1366 O O . VAL A 1 178 ? -22.690 -13.153 16.010 1.00 95.69 178 VAL A O 1
ATOM 1369 N N . LEU A 1 179 ? -20.883 -13.283 14.695 1.00 94.69 179 LEU A N 1
ATOM 1370 C CA . LEU A 1 179 ? -20.313 -14.476 15.330 1.00 94.69 179 LEU A CA 1
ATOM 1371 C C . LEU A 1 179 ? -19.912 -14.239 16.801 1.00 94.69 179 LEU A C 1
ATOM 1373 O O . LEU A 1 179 ? -20.090 -15.119 17.636 1.00 94.69 179 LEU A O 1
ATOM 1377 N N . VAL A 1 180 ? -19.417 -13.038 17.131 1.00 95.62 180 VAL A N 1
ATOM 1378 C CA . VAL A 1 180 ? -19.125 -12.639 18.523 1.00 95.62 180 VAL A CA 1
ATOM 1379 C C . VAL A 1 180 ? -20.428 -12.424 19.297 1.00 95.62 180 VAL A C 1
ATOM 1381 O O . VAL A 1 180 ? -20.567 -12.933 20.402 1.00 95.62 180 VAL A O 1
ATOM 1384 N N . ALA A 1 181 ? -21.412 -11.747 18.697 1.00 96.75 181 ALA A N 1
ATOM 1385 C CA . ALA A 1 181 ? -22.728 -11.550 19.302 1.00 96.75 181 ALA A CA 1
ATOM 1386 C C . ALA A 1 181 ? -23.445 -12.879 19.595 1.00 96.75 181 ALA A C 1
ATOM 1388 O O . ALA A 1 181 ? -24.097 -13.003 20.625 1.00 96.75 181 ALA A O 1
ATOM 1389 N N . LEU A 1 182 ? -23.299 -13.879 18.718 1.00 95.69 182 LEU A N 1
ATOM 1390 C CA . LEU A 1 182 ? -23.831 -15.229 18.909 1.00 95.69 182 LEU A CA 1
ATOM 1391 C C . LEU A 1 182 ? -23.173 -15.932 20.107 1.00 95.69 182 LEU A C 1
ATOM 1393 O O . LEU A 1 182 ? -23.883 -16.447 20.966 1.00 95.69 182 LEU A O 1
ATOM 1397 N N . ALA A 1 183 ? -21.839 -15.902 20.203 1.00 94.69 183 ALA A N 1
ATOM 1398 C CA . ALA A 1 183 ? -21.117 -16.465 21.346 1.00 94.69 183 ALA A CA 1
ATOM 1399 C C . ALA A 1 183 ? -21.521 -15.784 22.668 1.00 94.69 183 ALA A C 1
ATOM 1401 O O . ALA A 1 183 ? -21.847 -16.462 23.641 1.00 94.69 183 ALA A O 1
ATOM 1402 N N . HIS A 1 184 ? -21.579 -14.447 22.678 1.00 95.12 184 HIS A N 1
ATOM 1403 C CA . HIS A 1 184 ? -22.013 -13.669 23.839 1.00 95.12 184 HIS A CA 1
ATOM 1404 C C . HIS A 1 184 ? -23.459 -13.996 24.240 1.00 95.12 184 HIS A C 1
ATOM 1406 O O . HIS A 1 184 ? -23.744 -14.196 25.418 1.00 95.12 184 HIS A O 1
ATOM 1412 N N . ALA A 1 185 ? -24.375 -14.071 23.272 1.00 94.25 185 ALA A N 1
ATOM 1413 C CA . ALA A 1 185 ? -25.790 -14.298 23.537 1.00 94.25 185 ALA A CA 1
ATOM 1414 C C . ALA A 1 185 ? -26.077 -15.693 24.102 1.00 94.25 185 ALA A C 1
ATOM 1416 O O . ALA A 1 185 ? -26.917 -15.817 24.986 1.00 94.25 185 ALA A O 1
ATOM 1417 N N . VAL A 1 186 ? -25.365 -16.728 23.646 1.00 90.62 186 VAL A N 1
ATOM 1418 C CA . VAL A 1 186 ? -25.515 -18.092 24.181 1.00 90.62 186 VAL A CA 1
ATOM 1419 C C . VAL A 1 186 ? -25.004 -18.192 25.624 1.00 90.62 186 VAL A C 1
ATOM 1421 O O . VAL A 1 186 ? -25.607 -18.901 26.423 1.00 90.62 186 VAL A O 1
ATOM 1424 N N . ILE A 1 187 ? -23.945 -17.458 25.986 1.00 90.88 187 ILE A N 1
ATOM 1425 C CA . ILE A 1 187 ? -23.458 -17.378 27.376 1.00 90.88 187 ILE A CA 1
ATOM 1426 C C . ILE A 1 187 ? -24.481 -16.652 28.256 1.00 90.88 187 ILE A C 1
ATOM 1428 O O . ILE A 1 187 ? -24.942 -17.203 29.253 1.00 90.88 187 ILE A O 1
ATOM 1432 N N . LEU A 1 188 ? -24.894 -15.446 27.857 1.00 91.25 188 LEU A N 1
ATOM 1433 C CA . LEU A 1 188 ? -25.840 -14.629 28.623 1.00 91.25 188 LEU A CA 1
ATOM 1434 C C . LEU A 1 188 ? -27.211 -15.310 28.770 1.00 91.25 188 LEU A C 1
ATOM 1436 O O . LEU A 1 188 ? -27.804 -15.254 29.840 1.00 91.25 188 LEU A O 1
ATOM 1440 N N . ALA A 1 189 ? -27.692 -16.014 27.742 1.00 87.06 189 ALA A N 1
ATOM 1441 C CA . ALA A 1 189 ? -28.947 -16.763 27.813 1.00 87.06 189 ALA A CA 1
ATOM 1442 C C . ALA A 1 189 ? -28.862 -18.046 28.665 1.00 87.06 189 ALA A C 1
ATOM 1444 O O . ALA A 1 189 ? -29.901 -18.523 29.113 1.00 87.06 189 ALA A O 1
ATOM 1445 N N . LYS A 1 190 ? -27.660 -18.599 28.899 1.00 84.00 190 LYS A N 1
ATOM 1446 C CA . LYS A 1 190 ? -27.443 -19.721 29.833 1.00 84.00 190 LYS A CA 1
ATOM 1447 C C . LYS A 1 190 ? -27.296 -19.260 31.286 1.00 84.00 190 LYS A C 1
ATOM 1449 O O . LYS A 1 190 ? -27.728 -19.986 32.170 1.00 84.00 190 LYS A O 1
ATOM 1454 N N . LEU A 1 191 ? -26.741 -18.067 31.520 1.00 84.25 191 LEU A N 1
ATOM 1455 C CA . LEU A 1 191 ? -26.674 -17.437 32.849 1.00 84.25 191 LEU A CA 1
ATOM 1456 C C . LEU A 1 191 ? -28.021 -16.829 33.285 1.00 84.25 191 LEU A C 1
ATOM 1458 O O . LEU A 1 191 ? -28.345 -16.816 34.468 1.00 84.25 191 LEU A O 1
ATOM 1462 N N . GLY A 1 192 ? -28.828 -16.323 32.347 1.00 82.69 192 GLY A N 1
ATOM 1463 C CA . GLY A 1 192 ? -30.142 -15.755 32.655 1.00 82.69 192 GLY A CA 1
ATOM 1464 C C . GLY A 1 192 ? -30.052 -14.580 33.635 1.00 82.69 192 GLY A C 1
ATOM 1465 O O . GLY A 1 192 ? -29.290 -13.642 33.414 1.00 82.69 192 GLY A O 1
ATOM 1466 N N . GLU A 1 193 ? -30.829 -14.633 34.719 1.00 76.31 193 GLU A N 1
ATOM 1467 C CA . GLU A 1 193 ? -30.830 -13.604 35.774 1.00 76.31 193 GLU A CA 1
ATOM 1468 C C . GLU A 1 193 ? -29.548 -13.634 36.634 1.00 76.31 193 GLU A C 1
ATOM 1470 O O . GLU A 1 193 ? -29.154 -12.606 37.183 1.00 76.31 193 GLU A O 1
ATOM 1475 N N . GLU A 1 194 ? -28.819 -14.758 36.678 1.00 78.06 194 GLU A N 1
ATOM 1476 C CA . GLU A 1 194 ? -27.522 -14.851 37.371 1.00 78.06 194 GLU A CA 1
ATOM 1477 C C . GLU A 1 194 ? -26.444 -13.987 36.690 1.00 78.06 194 GLU A C 1
ATOM 1479 O O . GLU A 1 194 ? -25.465 -13.593 37.318 1.00 78.06 194 GLU A O 1
ATOM 1484 N N . ALA A 1 195 ? -26.633 -13.599 35.422 1.00 76.69 195 ALA A N 1
ATOM 1485 C CA . ALA A 1 195 ? -25.694 -12.738 34.700 1.00 76.69 195 ALA A CA 1
ATOM 1486 C C . ALA A 1 195 ? -25.494 -11.349 35.344 1.00 76.69 195 ALA A C 1
ATOM 1488 O O . ALA A 1 195 ? -24.475 -10.709 35.083 1.00 76.69 195 ALA A O 1
ATOM 1489 N N . GLU A 1 196 ? -26.435 -10.875 36.172 1.00 76.88 196 GLU A N 1
ATOM 1490 C CA . GLU A 1 196 ? -26.284 -9.624 36.932 1.00 76.88 196 GLU A CA 1
ATOM 1491 C C . GLU A 1 196 ? -25.524 -9.803 38.261 1.00 76.88 196 GLU A C 1
ATOM 1493 O O . GLU A 1 196 ? -25.031 -8.816 38.811 1.00 76.88 196 GLU A O 1
ATOM 1498 N N . SER A 1 197 ? -25.391 -11.038 38.769 1.00 81.62 197 SER A N 1
ATOM 1499 C CA . SER A 1 197 ? -24.661 -11.347 40.009 1.00 81.62 197 SER A CA 1
ATOM 1500 C C . SER A 1 197 ? -23.200 -11.756 39.779 1.00 81.62 197 SER A C 1
ATOM 1502 O O . SER A 1 197 ? -22.376 -11.580 40.679 1.00 81.62 197 SER A O 1
ATOM 1504 N N . VAL A 1 198 ? -22.852 -12.244 38.580 1.00 86.44 198 VAL A N 1
ATOM 1505 C CA . VAL A 1 198 ? -21.469 -12.592 38.206 1.00 86.44 198 VAL A CA 1
ATOM 1506 C C . VAL A 1 198 ? -20.568 -11.338 38.184 1.00 86.44 198 VAL A C 1
ATOM 1508 O O . VAL A 1 198 ? -20.924 -10.329 37.562 1.00 86.44 198 VAL A O 1
ATOM 1511 N N . PRO A 1 199 ? -19.368 -11.370 38.800 1.00 90.06 199 PRO A N 1
ATOM 1512 C CA . PRO A 1 199 ? -18.387 -10.291 38.710 1.00 90.06 199 PRO A CA 1
ATOM 1513 C C . PRO A 1 199 ? -18.066 -9.895 37.262 1.00 90.06 199 PRO A C 1
ATOM 1515 O O . PRO A 1 199 ? -17.825 -10.737 36.400 1.00 90.06 199 PRO A O 1
ATOM 1518 N N . LYS A 1 200 ? -17.995 -8.587 36.984 1.00 87.94 200 LYS A N 1
ATOM 1519 C CA . LYS A 1 200 ? -17.817 -8.062 35.612 1.00 87.94 200 LYS A CA 1
ATOM 1520 C C . LYS A 1 200 ? -16.552 -8.566 34.909 1.00 87.94 200 LYS A C 1
ATOM 1522 O O . LYS A 1 200 ? -16.551 -8.683 33.687 1.00 87.94 200 LYS A O 1
ATOM 1527 N N . GLU A 1 201 ? -15.496 -8.843 35.667 1.00 88.81 201 GLU A N 1
ATOM 1528 C CA . GLU A 1 201 ? -14.219 -9.361 35.160 1.00 88.81 201 GLU A CA 1
ATOM 1529 C C . GLU A 1 201 ? -14.327 -10.846 34.778 1.00 88.81 201 GLU A C 1
ATOM 1531 O O . GLU A 1 201 ? -13.880 -11.241 33.703 1.00 88.81 201 GLU A O 1
ATOM 1536 N N . GLU A 1 202 ? -15.014 -11.646 35.598 1.00 89.75 202 GLU A N 1
ATOM 1537 C CA . GLU A 1 202 ? -15.303 -13.060 35.337 1.00 89.75 202 GLU A CA 1
ATOM 1538 C C . GLU A 1 202 ? -16.243 -13.226 34.133 1.00 89.75 202 GLU A C 1
ATOM 1540 O O . GLU A 1 202 ? -15.956 -13.998 33.216 1.00 89.75 202 GLU A O 1
ATOM 1545 N N . LEU A 1 203 ? -17.308 -12.418 34.063 1.00 89.50 203 LEU A N 1
ATOM 1546 C CA . LEU A 1 203 ? -18.203 -12.383 32.906 1.00 89.50 203 LEU A CA 1
ATOM 1547 C C . LEU A 1 203 ? -17.455 -11.971 31.626 1.00 89.50 203 LEU A C 1
ATOM 1549 O O . LEU A 1 203 ? -17.668 -12.571 30.574 1.00 89.50 203 LEU A O 1
ATOM 1553 N N . ALA A 1 204 ? -16.552 -10.986 31.693 1.00 90.06 204 ALA A N 1
ATOM 1554 C CA . ALA A 1 204 ? -15.735 -10.593 30.544 1.00 90.06 204 ALA A CA 1
ATOM 1555 C C . ALA A 1 204 ? -14.811 -11.732 30.072 1.00 90.06 204 ALA A C 1
ATOM 1557 O O . ALA A 1 204 ? -14.757 -12.006 28.870 1.00 90.06 204 ALA A O 1
ATOM 1558 N N . ALA A 1 205 ? -14.151 -12.435 30.998 1.00 91.12 205 ALA A N 1
ATOM 1559 C CA . ALA A 1 205 ? -13.298 -13.581 30.687 1.00 91.12 205 ALA A CA 1
ATOM 1560 C C . ALA A 1 205 ? -14.089 -14.747 30.059 1.00 91.12 205 ALA A C 1
ATOM 1562 O O . ALA A 1 205 ? -13.657 -15.319 29.054 1.00 91.12 205 ALA A O 1
ATOM 1563 N N . ALA A 1 206 ? -15.280 -15.059 30.584 1.00 89.38 206 ALA A N 1
ATOM 1564 C CA . ALA A 1 206 ? -16.168 -16.075 30.017 1.00 89.38 206 ALA A CA 1
ATOM 1565 C C . ALA A 1 206 ? -16.610 -15.719 28.584 1.00 89.38 206 ALA A C 1
ATOM 1567 O O . ALA A 1 206 ? -16.547 -16.558 27.679 1.00 89.38 206 ALA A O 1
ATOM 1568 N N . LEU A 1 207 ? -16.999 -14.457 28.355 1.00 93.00 207 LEU A N 1
ATOM 1569 C CA . LEU A 1 207 ? -17.387 -13.947 27.037 1.00 93.00 207 LEU A CA 1
ATOM 1570 C C . LEU A 1 207 ? -16.226 -13.990 26.031 1.00 93.00 207 LEU A C 1
ATOM 1572 O O . LEU A 1 207 ? -16.454 -14.350 24.874 1.00 93.00 207 LEU A O 1
ATOM 1576 N N . GLU A 1 208 ? -14.993 -13.673 26.439 1.00 93.12 208 GLU A N 1
ATOM 1577 C CA . GLU A 1 208 ? -13.804 -13.747 25.576 1.00 93.12 208 GLU A CA 1
ATOM 1578 C C . GLU A 1 208 ? -13.383 -15.195 25.265 1.00 93.12 208 GLU A C 1
ATOM 1580 O O . GLU A 1 208 ? -13.097 -15.516 24.103 1.00 93.12 208 GLU A O 1
ATOM 1585 N N . SER A 1 209 ? -13.421 -16.086 26.261 1.00 91.75 209 SER A N 1
ATOM 1586 C CA . SER A 1 209 ? -13.132 -17.515 26.094 1.00 91.75 209 SER A CA 1
ATOM 1587 C C . SER A 1 209 ? -14.107 -18.173 25.111 1.00 91.75 209 SER A C 1
ATOM 1589 O O . SER A 1 209 ? -13.696 -18.664 24.054 1.00 91.75 209 SER A O 1
ATOM 1591 N N . GLY A 1 210 ? -15.418 -18.076 25.364 1.00 91.44 210 GLY A N 1
ATOM 1592 C CA . GLY A 1 210 ? -16.436 -18.636 24.470 1.00 91.44 210 GLY A CA 1
ATOM 1593 C C . GLY A 1 210 ? -16.424 -18.004 23.077 1.00 91.44 210 GLY A C 1
ATOM 1594 O O . GLY A 1 210 ? -16.579 -18.695 22.071 1.00 91.44 210 GLY A O 1
ATOM 1595 N N . THR A 1 211 ? -16.133 -16.704 22.987 1.00 93.81 211 THR A N 1
ATOM 1596 C CA . THR A 1 211 ? -15.889 -16.016 21.712 1.00 93.81 211 THR A CA 1
ATOM 1597 C C . THR A 1 211 ? -14.704 -16.601 20.939 1.00 93.81 211 THR A C 1
ATOM 1599 O O . THR A 1 211 ? -14.731 -16.631 19.707 1.00 93.81 211 THR A O 1
ATOM 1602 N N . THR A 1 212 ? -13.655 -17.045 21.626 1.00 93.00 212 THR A N 1
ATOM 1603 C CA . THR A 1 212 ? -12.468 -17.649 21.009 1.00 93.00 212 THR A CA 1
ATOM 1604 C C . THR A 1 212 ? -12.764 -19.071 20.534 1.00 93.00 212 THR A C 1
ATOM 1606 O O . THR A 1 212 ? -12.497 -19.382 19.371 1.00 93.00 212 THR A O 1
ATOM 1609 N N . ILE A 1 213 ? -13.430 -19.880 21.365 1.00 92.31 213 ILE A N 1
ATOM 1610 C CA . ILE A 1 213 ? -13.907 -21.228 21.016 1.00 92.31 213 ILE A CA 1
ATOM 1611 C C . ILE A 1 213 ? -14.799 -21.183 19.765 1.00 92.31 213 ILE A C 1
ATOM 1613 O O . ILE A 1 213 ? -14.517 -21.860 18.776 1.00 92.31 213 ILE A O 1
ATOM 1617 N N . VAL A 1 214 ? -15.830 -20.329 19.760 1.00 93.38 214 VAL A N 1
ATOM 1618 C CA . VAL A 1 214 ? -16.793 -20.215 18.649 1.00 93.38 214 VAL A CA 1
ATOM 1619 C C . VAL A 1 214 ? -16.135 -19.717 17.356 1.00 93.38 214 VAL A C 1
ATOM 1621 O O . VAL A 1 214 ? -16.495 -20.175 16.271 1.00 93.38 214 VAL A O 1
ATOM 1624 N N . LYS A 1 215 ? -15.134 -18.827 17.435 1.00 92.81 215 LYS A N 1
ATOM 1625 C CA . LYS A 1 215 ? -14.348 -18.403 16.260 1.00 92.81 215 LYS A CA 1
ATOM 1626 C C . LYS A 1 215 ? -13.498 -19.530 15.679 1.00 92.81 215 LYS A C 1
ATOM 1628 O O . LYS A 1 215 ? -13.389 -19.594 14.455 1.00 92.81 215 LYS A O 1
ATOM 1633 N N . ALA A 1 216 ? -12.887 -20.366 16.520 1.00 90.50 216 ALA A N 1
ATOM 1634 C CA . ALA A 1 216 ? -12.091 -21.507 16.071 1.00 90.50 216 ALA A CA 1
ATOM 1635 C C . ALA A 1 216 ? -12.987 -22.528 15.354 1.00 90.50 216 ALA A C 1
ATOM 1637 O O . ALA A 1 216 ? -12.802 -22.769 14.162 1.00 90.50 216 ALA A O 1
ATOM 1638 N N . VAL A 1 217 ? -14.043 -22.991 16.035 1.00 92.81 217 VAL A N 1
ATOM 1639 C CA . VAL A 1 217 ? -15.018 -23.958 15.501 1.00 92.81 217 VAL A CA 1
ATOM 1640 C C . VAL A 1 217 ? -15.635 -23.476 14.185 1.00 92.81 217 VAL A C 1
ATOM 1642 O O . VAL A 1 217 ? -15.616 -24.206 13.200 1.00 92.81 217 VAL A O 1
ATOM 1645 N N . PHE A 1 218 ? -16.106 -22.226 14.105 1.00 93.56 218 PHE A N 1
ATOM 1646 C CA . PHE A 1 218 ? -16.669 -21.685 12.858 1.00 93.56 218 PHE A CA 1
ATOM 1647 C C . PHE A 1 218 ? -15.629 -21.507 11.737 1.00 93.56 218 PHE A C 1
ATOM 1649 O O . PHE A 1 218 ? -15.992 -21.410 10.568 1.00 93.56 218 PHE A O 1
ATOM 1656 N N . SER A 1 219 ? -14.336 -21.426 12.058 1.00 92.31 219 SER A N 1
ATOM 1657 C CA . SER A 1 219 ? -13.295 -21.306 11.033 1.00 92.31 219 SER A CA 1
ATOM 1658 C C . SER A 1 219 ? -12.891 -22.667 10.462 1.00 92.31 219 SER A C 1
ATOM 1660 O O . SER A 1 219 ? -12.585 -22.734 9.274 1.00 92.31 219 SER A O 1
ATOM 1662 N N . GLU A 1 220 ? -12.955 -23.742 11.252 1.00 92.31 220 GLU A N 1
ATOM 1663 C CA . GLU A 1 220 ? -12.872 -25.124 10.753 1.00 92.31 220 GLU A CA 1
ATOM 1664 C C . GLU A 1 220 ? -14.145 -25.565 10.023 1.00 92.31 220 GLU A C 1
ATOM 1666 O O . GLU A 1 220 ? -14.071 -26.198 8.973 1.00 92.31 220 GLU A O 1
ATOM 1671 N N . LEU A 1 221 ? -15.312 -25.215 10.567 1.00 92.25 221 LEU A N 1
ATOM 1672 C CA . LEU A 1 221 ? -16.620 -25.664 10.102 1.00 92.25 221 LEU A CA 1
ATOM 1673 C C . LEU A 1 221 ? -17.576 -24.452 9.985 1.00 92.25 221 LEU A C 1
ATOM 1675 O O . LEU A 1 221 ? -18.382 -24.192 10.883 1.00 92.25 221 LEU A O 1
ATOM 1679 N N . PRO A 1 222 ? -17.510 -23.681 8.879 1.00 93.00 222 PRO A N 1
ATOM 1680 C CA . PRO A 1 222 ? -18.296 -22.459 8.677 1.00 93.00 222 PRO A CA 1
ATOM 1681 C C . PRO A 1 222 ? -19.750 -22.743 8.265 1.00 93.00 222 PRO A C 1
ATOM 1683 O O . PRO A 1 222 ? -20.208 -22.341 7.193 1.00 93.00 222 PRO A O 1
ATOM 1686 N N . SER A 1 223 ? -20.491 -23.437 9.130 1.00 93.88 223 SER A N 1
ATOM 1687 C CA . SER A 1 223 ? -21.910 -23.749 8.952 1.00 93.88 223 SER A CA 1
ATOM 1688 C C . SER A 1 223 ? -22.708 -23.343 10.188 1.00 93.88 223 SER A C 1
ATOM 1690 O O . SER A 1 223 ? -22.529 -23.903 11.271 1.00 93.88 223 SER A O 1
ATOM 1692 N N . TYR A 1 224 ? -23.603 -22.362 10.037 1.00 94.69 224 TYR A N 1
ATOM 1693 C CA . TYR A 1 224 ? -24.472 -21.934 11.135 1.00 94.69 224 TYR A CA 1
ATOM 1694 C C . TYR A 1 224 ? -25.544 -22.984 11.456 1.00 94.69 224 TYR A C 1
ATOM 1696 O O . TYR A 1 224 ? -25.889 -23.128 12.626 1.00 94.69 224 TYR A O 1
ATOM 1704 N N . ASP A 1 225 ? -26.001 -23.763 10.467 1.00 93.94 225 ASP A N 1
ATOM 1705 C CA . ASP A 1 225 ? -26.966 -24.857 10.650 1.00 93.94 225 ASP A CA 1
ATOM 1706 C C . ASP A 1 225 ? -26.434 -25.980 11.561 1.00 93.94 225 ASP A C 1
ATOM 1708 O O . ASP A 1 225 ? -27.228 -26.705 12.151 1.00 93.94 225 ASP A O 1
ATOM 1712 N N . LEU A 1 226 ? -25.107 -26.114 11.703 1.00 93.44 226 LEU A N 1
ATOM 1713 C CA . LEU A 1 226 ? -24.455 -27.086 12.595 1.00 93.44 226 LEU A CA 1
ATOM 1714 C C . LEU A 1 226 ? -23.943 -26.444 13.895 1.00 93.44 226 LEU A C 1
ATOM 1716 O O . LEU A 1 226 ? -24.052 -27.040 14.965 1.00 93.44 226 LEU A O 1
ATOM 1720 N N . LEU A 1 227 ? -23.429 -25.212 13.825 1.00 93.69 227 LEU A N 1
ATOM 1721 C CA . LEU A 1 227 ? -22.923 -24.485 14.991 1.00 93.69 227 LEU A CA 1
ATOM 1722 C C . LEU A 1 227 ? -24.033 -24.070 15.973 1.00 93.69 227 LEU A C 1
ATOM 1724 O O . LEU A 1 227 ? -23.823 -24.130 17.182 1.00 93.69 227 LEU A O 1
ATOM 1728 N N . ILE A 1 228 ? -25.198 -23.631 15.482 1.00 93.56 228 ILE A N 1
ATOM 1729 C CA . ILE A 1 228 ? -26.264 -23.081 16.339 1.00 93.56 228 ILE A CA 1
ATOM 1730 C C . ILE A 1 228 ? -26.977 -24.155 17.183 1.00 93.56 228 ILE A C 1
ATOM 1732 O O . ILE A 1 228 ? -27.107 -23.919 18.385 1.00 93.56 228 ILE A O 1
ATOM 1736 N N . PRO A 1 229 ? -27.367 -25.334 16.651 1.00 91.00 229 PRO A N 1
ATOM 1737 C CA . PRO A 1 229 ? -27.893 -26.418 17.483 1.00 91.00 229 PRO A CA 1
ATOM 1738 C C . PRO A 1 229 ? -26.894 -26.849 18.562 1.00 91.00 229 PRO A C 1
ATOM 1740 O O . PRO A 1 229 ? -27.221 -26.823 19.746 1.00 91.00 229 PRO A O 1
ATOM 1743 N N . ALA A 1 230 ? -25.637 -27.115 18.187 1.00 91.06 230 ALA A N 1
ATOM 1744 C CA . ALA A 1 230 ? -24.600 -27.540 19.129 1.00 91.06 230 ALA A CA 1
ATOM 1745 C C . ALA A 1 230 ? -24.331 -26.501 20.237 1.00 91.06 230 ALA A C 1
ATOM 1747 O O . ALA A 1 230 ? -24.131 -26.868 21.394 1.00 91.06 230 ALA A O 1
ATOM 1748 N N . LEU A 1 231 ? -24.369 -25.201 19.912 1.00 90.12 231 LEU A N 1
ATOM 1749 C CA . LEU A 1 231 ? -24.248 -24.116 20.892 1.00 90.12 231 LEU A CA 1
ATOM 1750 C C . LEU A 1 231 ? -25.366 -24.123 21.940 1.00 90.12 231 LEU A C 1
ATOM 1752 O O . LEU A 1 231 ? -25.116 -23.776 23.096 1.00 90.12 231 LEU A O 1
ATOM 1756 N N . LEU A 1 232 ? -26.589 -24.482 21.553 1.00 87.25 232 LEU A N 1
ATOM 1757 C CA . LEU A 1 232 ? -27.741 -24.524 22.452 1.00 87.25 232 LEU A CA 1
ATOM 1758 C C . LEU A 1 232 ? -27.786 -25.839 23.246 1.00 87.25 232 LEU A C 1
ATOM 1760 O O . LEU A 1 232 ? -28.025 -25.807 24.450 1.00 87.25 232 LEU A O 1
ATOM 1764 N N . GLU A 1 233 ? -27.483 -26.968 22.603 1.00 85.38 233 GLU A N 1
ATOM 1765 C CA . GLU A 1 233 ? -27.582 -28.319 23.172 1.00 85.38 233 GLU A CA 1
ATOM 1766 C C . GLU A 1 233 ? -26.400 -28.732 24.070 1.00 85.38 233 GLU A C 1
ATOM 1768 O O . GLU A 1 233 ? -26.535 -29.676 24.853 1.00 85.38 233 GLU A O 1
ATOM 1773 N N . HIS A 1 234 ? -25.223 -28.103 23.952 1.00 85.62 234 HIS A N 1
ATOM 1774 C CA . HIS A 1 234 ? -23.987 -28.575 24.601 1.00 85.62 234 HIS A CA 1
ATOM 1775 C C . HIS A 1 234 ? -23.215 -27.476 25.363 1.00 85.62 234 HIS A C 1
ATOM 1777 O O . HIS A 1 234 ? -23.531 -26.284 25.290 1.00 85.62 234 HIS A O 1
ATOM 1783 N N . SER A 1 235 ? -22.189 -27.874 26.127 1.00 83.88 235 SER A N 1
ATOM 1784 C CA . SER A 1 235 ? -21.212 -26.951 26.725 1.00 83.88 235 SER A CA 1
ATOM 1785 C C . SER A 1 235 ? -20.216 -26.452 25.674 1.00 83.88 235 SER A C 1
ATOM 1787 O O . SER A 1 235 ? -19.885 -27.181 24.735 1.00 83.88 235 SER A O 1
ATOM 1789 N N . LEU A 1 236 ? -19.725 -25.218 25.846 1.00 84.06 236 LEU A N 1
ATOM 1790 C CA . LEU A 1 236 ? -18.806 -24.570 24.902 1.00 84.06 236 LEU A CA 1
ATOM 1791 C C . LEU A 1 236 ? -17.522 -25.382 24.701 1.00 84.06 236 LEU A C 1
ATOM 1793 O O . LEU A 1 236 ? -17.092 -25.574 23.567 1.00 84.06 236 LEU A O 1
ATOM 1797 N N . ASP A 1 237 ? -16.960 -25.913 25.782 1.00 81.94 237 ASP A N 1
ATOM 1798 C CA . ASP A 1 237 ? -15.686 -26.642 25.782 1.00 81.94 237 ASP A CA 1
ATOM 1799 C C . ASP A 1 237 ? -15.764 -27.914 24.921 1.00 81.94 237 ASP A C 1
ATOM 1801 O O . ASP A 1 237 ? -14.823 -28.261 24.211 1.00 81.94 237 ASP A O 1
ATOM 1805 N N . SER A 1 238 ? -16.935 -28.563 24.890 1.00 86.62 238 SER A N 1
ATOM 1806 C CA . SER A 1 238 ? -17.169 -29.766 24.079 1.00 86.62 238 SER A CA 1
ATOM 1807 C C . SER A 1 238 ? -17.346 -29.495 22.576 1.00 86.62 238 SER A C 1
ATOM 1809 O O . SER A 1 238 ? -17.360 -30.436 21.779 1.00 86.62 238 SER A O 1
ATOM 1811 N N . LEU A 1 239 ? -17.478 -28.230 22.147 1.00 87.25 239 LEU A N 1
ATOM 1812 C CA . LEU A 1 239 ? -17.733 -27.899 20.739 1.00 87.25 239 LEU A CA 1
ATOM 1813 C C . LEU A 1 239 ? -16.548 -28.245 19.830 1.00 87.25 239 LEU A C 1
ATOM 1815 O O . LEU A 1 239 ? -16.769 -28.748 18.733 1.00 87.25 239 LEU A O 1
ATOM 1819 N N . GLN A 1 240 ? -15.307 -28.044 20.287 1.00 84.31 240 GLN A N 1
ATOM 1820 C CA . GLN A 1 240 ? -14.094 -28.378 19.519 1.00 84.31 240 GLN A CA 1
ATOM 1821 C C . GLN A 1 240 ? -13.863 -29.891 19.376 1.00 84.31 240 GLN A C 1
ATOM 1823 O O . GLN A 1 240 ? -13.075 -30.334 18.540 1.00 84.31 240 GLN A O 1
ATOM 1828 N N . GLU A 1 241 ? -14.550 -30.716 20.168 1.00 84.25 241 GLU A N 1
ATOM 1829 C CA . GLU A 1 241 ? -14.531 -32.171 20.000 1.00 84.25 241 GLU A CA 1
ATOM 1830 C C . GLU A 1 241 ? -15.586 -32.659 19.006 1.00 84.25 241 GLU A C 1
ATOM 1832 O O . GLU A 1 241 ? -15.346 -33.620 18.277 1.00 84.25 241 GLU A O 1
ATOM 1837 N N . ARG A 1 242 ? -16.733 -31.971 18.953 1.00 86.19 242 ARG A N 1
ATOM 1838 C CA . ARG A 1 242 ? -17.912 -32.355 18.161 1.00 86.19 242 ARG A CA 1
ATOM 1839 C C . ARG A 1 242 ? -17.933 -31.756 16.755 1.00 86.19 242 ARG A C 1
ATOM 1841 O O . ARG A 1 242 ? -18.377 -32.417 15.823 1.00 86.19 242 ARG A O 1
ATOM 1848 N N . LEU A 1 243 ? -17.476 -30.515 16.600 1.00 89.62 243 LEU A N 1
ATOM 1849 C CA . LEU A 1 243 ? -17.509 -29.752 15.350 1.00 89.62 243 LEU A CA 1
ATOM 1850 C C . LEU A 1 243 ? -16.081 -29.507 14.850 1.00 89.62 243 LEU A C 1
ATOM 1852 O O . LEU A 1 243 ? -15.506 -28.441 15.056 1.00 89.62 243 LEU A O 1
ATOM 1856 N N . ARG A 1 244 ? -15.518 -30.529 14.200 1.00 87.38 244 ARG A N 1
ATOM 1857 C CA . ARG A 1 244 ? -14.169 -30.531 13.607 1.00 87.38 244 ARG A CA 1
ATOM 1858 C C . ARG A 1 244 ? -14.234 -30.490 12.081 1.00 87.38 244 ARG A C 1
ATOM 1860 O O . ARG A 1 244 ? -15.262 -30.847 11.497 1.00 87.38 244 ARG A O 1
ATOM 1867 N N . LEU A 1 245 ? -13.123 -30.123 11.435 1.00 91.56 245 LEU A N 1
ATOM 1868 C CA . LEU A 1 245 ? -12.946 -30.246 9.980 1.00 91.56 245 LEU A CA 1
ATOM 1869 C C . LEU A 1 245 ? -13.481 -31.590 9.447 1.00 91.56 245 LEU A C 1
ATOM 1871 O O . LEU A 1 245 ? -12.957 -32.656 9.770 1.00 91.56 245 LEU A O 1
ATOM 1875 N N . THR A 1 246 ? -14.516 -31.512 8.609 1.00 92.19 246 THR A N 1
ATOM 1876 C CA . THR A 1 246 ? -15.235 -32.658 8.042 1.00 92.19 246 THR A CA 1
ATOM 1877 C C . THR A 1 246 ? -15.211 -32.571 6.510 1.00 92.19 246 THR A C 1
ATOM 1879 O O . THR A 1 246 ? -15.683 -31.566 5.971 1.00 92.19 246 THR A O 1
ATOM 1882 N N . PRO A 1 247 ? -14.690 -33.584 5.787 1.00 93.50 247 PRO A N 1
ATOM 1883 C CA . PRO A 1 247 ? -14.691 -33.600 4.325 1.00 93.50 247 PRO A CA 1
ATOM 1884 C C . PRO A 1 247 ? -16.082 -33.347 3.725 1.00 93.50 247 PRO A C 1
ATOM 1886 O O . PRO A 1 247 ? -17.088 -33.858 4.216 1.00 93.50 247 PRO A O 1
ATOM 1889 N N . GLY A 1 248 ? -16.138 -32.526 2.675 1.00 91.38 248 GLY A N 1
ATOM 1890 C CA . GLY A 1 248 ? -17.389 -32.052 2.070 1.00 91.38 248 GLY A CA 1
ATOM 1891 C C . GLY A 1 248 ? -17.927 -30.745 2.666 1.00 91.38 248 GLY A C 1
ATOM 1892 O O . GLY A 1 248 ? -18.806 -30.134 2.059 1.00 91.38 248 GLY A O 1
ATOM 1893 N N . ILE A 1 249 ? -17.372 -30.270 3.791 1.00 94.12 249 ILE A N 1
ATOM 1894 C CA . ILE A 1 249 ? -17.607 -28.927 4.340 1.00 94.12 249 ILE A CA 1
ATOM 1895 C C . ILE A 1 249 ? -16.281 -28.143 4.309 1.00 94.12 249 ILE A C 1
ATOM 1897 O O . ILE A 1 249 ? -15.358 -28.485 5.048 1.00 94.12 249 ILE A O 1
ATOM 1901 N N . PRO A 1 250 ? -16.145 -27.083 3.491 1.00 94.44 250 PRO A N 1
ATOM 1902 C CA . PRO A 1 250 ? -14.897 -26.329 3.385 1.00 94.44 250 PRO A CA 1
ATOM 1903 C C . PRO A 1 250 ? -14.597 -25.467 4.611 1.00 94.44 250 PRO A C 1
ATOM 1905 O O . PRO A 1 250 ? -15.410 -24.620 4.986 1.00 94.44 250 PRO A O 1
ATOM 1908 N N . LEU A 1 251 ? -13.381 -25.581 5.149 1.00 94.56 251 LEU A N 1
ATOM 1909 C CA . LEU A 1 251 ? -12.879 -24.684 6.191 1.00 94.56 251 LEU A CA 1
ATOM 1910 C C . LEU A 1 251 ? -12.499 -23.307 5.624 1.00 94.56 251 LEU A C 1
ATOM 1912 O O . LEU A 1 251 ? -12.156 -23.168 4.444 1.00 94.56 251 LEU A O 1
ATOM 1916 N N . LYS A 1 252 ? -12.492 -22.271 6.470 1.00 93.38 252 LYS A N 1
ATOM 1917 C CA . LYS A 1 252 ? -12.036 -20.932 6.074 1.00 93.38 252 LYS A CA 1
ATOM 1918 C C . LYS A 1 252 ? -10.498 -20.899 5.989 1.00 93.38 252 LYS A C 1
ATOM 1920 O O . LYS A 1 252 ? -9.833 -21.115 7.001 1.00 93.38 252 LYS A O 1
ATOM 1925 N N . PRO A 1 253 ? -9.906 -20.591 4.821 1.00 93.19 253 PRO A N 1
ATOM 1926 C CA . PRO A 1 253 ? -8.473 -20.777 4.587 1.00 93.19 253 PRO A CA 1
ATOM 1927 C C . PRO A 1 253 ? -7.569 -19.859 5.424 1.00 93.19 253 PRO A C 1
ATOM 1929 O O . PRO A 1 253 ? -7.912 -18.702 5.688 1.00 93.19 253 PRO A O 1
ATOM 1932 N N . MET A 1 254 ? -6.368 -20.348 5.749 1.00 93.31 254 MET A N 1
ATOM 1933 C CA . MET A 1 254 ? -5.282 -19.564 6.356 1.00 93.31 254 MET A CA 1
ATOM 1934 C C . MET A 1 254 ? -4.792 -18.466 5.394 1.00 93.31 254 MET A C 1
ATOM 1936 O O . MET A 1 254 ? -4.715 -18.669 4.173 1.00 93.31 254 MET A O 1
ATOM 1940 N N . LEU A 1 255 ? -4.490 -17.273 5.922 1.00 92.38 255 LEU A N 1
ATOM 1941 C CA . LEU A 1 255 ? -4.219 -16.066 5.131 1.00 92.38 255 LEU A CA 1
ATOM 1942 C C . LEU A 1 255 ? -2.830 -15.478 5.414 1.00 92.38 255 LEU A C 1
ATOM 1944 O O . LEU A 1 255 ? -2.482 -15.229 6.560 1.00 92.38 255 LEU A O 1
ATOM 1948 N N . ALA A 1 256 ? -2.090 -15.118 4.364 1.00 90.25 256 ALA A N 1
ATOM 1949 C CA . ALA A 1 256 ? -0.790 -14.467 4.520 1.00 90.25 256 ALA A CA 1
ATOM 1950 C C . ALA A 1 256 ? -0.866 -12.951 4.799 1.00 90.25 256 ALA A C 1
ATOM 1952 O O . ALA A 1 256 ? -1.700 -12.228 4.225 1.00 90.25 256 ALA A O 1
ATOM 1953 N N . LYS A 1 257 ? 0.057 -12.451 5.631 1.00 89.69 257 LYS A N 1
ATOM 1954 C CA . LYS A 1 257 ? 0.367 -11.017 5.774 1.00 89.69 257 LYS A CA 1
ATOM 1955 C C . LYS A 1 257 ? 1.136 -10.525 4.529 1.00 89.69 257 LYS A C 1
ATOM 1957 O O . LYS A 1 257 ? 2.036 -11.224 4.077 1.00 89.69 257 LYS A O 1
ATOM 1962 N N . PRO A 1 258 ? 0.797 -9.362 3.936 1.00 87.19 258 PRO A N 1
ATOM 1963 C CA . PRO A 1 258 ? 1.644 -8.749 2.914 1.00 87.19 258 PRO A CA 1
ATOM 1964 C C . PRO A 1 258 ? 2.942 -8.222 3.537 1.00 87.19 258 PRO A C 1
ATOM 1966 O O . PRO A 1 258 ? 2.888 -7.543 4.562 1.00 87.19 258 PRO A O 1
ATOM 1969 N N . THR A 1 259 ? 4.055 -8.504 2.872 1.00 82.31 259 THR A N 1
ATOM 1970 C CA . THR A 1 259 ? 5.409 -8.053 3.215 1.00 82.31 259 THR A CA 1
ATOM 1971 C C . THR A 1 259 ? 5.912 -7.126 2.111 1.00 82.31 259 THR A C 1
ATOM 1973 O O . THR A 1 259 ? 5.589 -7.358 0.941 1.00 82.31 259 THR A O 1
ATOM 1976 N N . LYS A 1 260 ? 6.633 -6.057 2.468 1.00 77.88 260 LYS A N 1
ATOM 1977 C CA . LYS A 1 260 ? 7.120 -5.049 1.498 1.00 77.88 260 LYS A CA 1
ATOM 1978 C C . LYS A 1 260 ? 8.587 -5.196 1.111 1.00 77.88 260 LYS A C 1
ATOM 1980 O O . LYS A 1 260 ? 8.971 -4.776 0.028 1.00 77.88 260 LYS A O 1
ATOM 1985 N N . GLU A 1 261 ? 9.391 -5.743 2.009 1.00 77.31 261 GLU A N 1
ATOM 1986 C CA . GLU A 1 261 ? 10.850 -5.777 1.929 1.00 77.31 261 GLU A CA 1
ATOM 1987 C C . GLU A 1 261 ? 11.315 -7.165 2.377 1.00 77.31 261 GLU A C 1
ATOM 1989 O O . GLU A 1 261 ? 10.702 -7.761 3.264 1.00 77.31 261 GLU A O 1
ATOM 1994 N N . ILE A 1 262 ? 12.380 -7.704 1.778 1.00 82.94 262 ILE A N 1
ATOM 1995 C CA . ILE A 1 262 ? 12.854 -9.058 2.121 1.00 82.94 262 ILE A CA 1
ATOM 1996 C C . ILE A 1 262 ? 13.462 -9.095 3.537 1.00 82.94 262 ILE A C 1
ATOM 1998 O O . ILE A 1 262 ? 13.334 -10.109 4.216 1.00 82.94 262 ILE A O 1
ATOM 2002 N N . GLY A 1 263 ? 14.008 -7.978 4.040 1.00 81.25 263 GLY A N 1
ATOM 2003 C CA . GLY A 1 263 ? 14.464 -7.858 5.435 1.00 81.25 263 GLY A CA 1
ATOM 2004 C C . GLY A 1 263 ? 13.367 -8.181 6.459 1.00 81.25 263 GLY A C 1
ATOM 2005 O O . GLY A 1 263 ? 13.581 -9.008 7.337 1.00 81.25 263 GLY A O 1
ATOM 2006 N N . GLU A 1 264 ? 12.141 -7.680 6.244 1.00 82.56 264 GLU A N 1
ATOM 2007 C CA . GLU A 1 264 ? 10.966 -7.951 7.098 1.00 82.56 264 GLU A CA 1
ATOM 2008 C C . GLU A 1 264 ? 10.613 -9.460 7.178 1.00 82.56 264 GLU A C 1
ATOM 2010 O O . GLU A 1 264 ? 9.843 -9.877 8.045 1.00 82.56 264 GLU A O 1
ATOM 2015 N N . VAL A 1 265 ? 11.143 -10.297 6.276 1.00 83.38 265 VAL A N 1
ATOM 2016 C CA . VAL A 1 265 ? 11.026 -11.763 6.349 1.00 83.38 265 VAL A CA 1
ATOM 2017 C C . VAL A 1 265 ? 12.000 -12.330 7.380 1.00 83.38 265 VAL A C 1
ATOM 2019 O O . VAL A 1 265 ? 11.569 -13.081 8.254 1.00 83.38 265 VAL A O 1
ATOM 2022 N N . LEU A 1 266 ? 13.284 -11.963 7.308 1.00 82.38 266 LEU A N 1
ATOM 2023 C CA . LEU A 1 266 ? 14.304 -12.455 8.239 1.00 82.38 266 LEU A CA 1
ATOM 2024 C C . LEU A 1 266 ? 14.089 -11.890 9.646 1.00 82.38 266 LEU A C 1
ATOM 2026 O O . LEU A 1 266 ? 14.037 -12.671 10.588 1.00 82.38 266 LEU A O 1
ATOM 2030 N N . ASP A 1 267 ? 13.776 -10.596 9.777 1.00 83.56 267 ASP A N 1
ATOM 2031 C CA . ASP A 1 267 ? 13.366 -9.960 11.045 1.00 83.56 267 ASP A CA 1
ATOM 2032 C C . ASP A 1 267 ? 12.159 -10.660 11.705 1.00 83.56 267 ASP A C 1
ATOM 2034 O O . ASP A 1 267 ? 11.858 -10.448 12.884 1.00 83.56 267 ASP A O 1
ATOM 2038 N N . ARG A 1 268 ? 11.387 -11.446 10.932 1.00 81.06 268 ARG A N 1
ATOM 2039 C CA . ARG A 1 268 ? 10.182 -12.132 11.411 1.00 81.06 268 ARG A CA 1
ATOM 2040 C C . ARG A 1 268 ? 10.322 -13.636 11.605 1.00 81.06 268 ARG A C 1
ATOM 2042 O O . ARG A 1 268 ? 9.525 -14.204 12.359 1.00 81.06 268 ARG A O 1
ATOM 2049 N N . PHE A 1 269 ? 11.315 -14.248 10.974 1.00 80.75 269 PHE A N 1
ATOM 2050 C CA . PHE A 1 269 ? 11.672 -15.655 11.133 1.00 80.75 269 PHE A CA 1
ATOM 2051 C C . PHE A 1 269 ? 13.083 -15.845 11.718 1.00 80.75 269 PHE A C 1
ATOM 2053 O O . PHE A 1 269 ? 13.661 -16.919 11.584 1.00 80.75 269 PHE A O 1
ATOM 2060 N N . GLU A 1 270 ? 13.619 -14.835 12.404 1.00 76.25 270 GLU A N 1
ATOM 2061 C CA . GLU A 1 270 ? 14.854 -14.925 13.187 1.00 76.25 270 GLU A CA 1
ATOM 2062 C C . GLU A 1 270 ? 14.809 -16.147 14.128 1.00 76.25 270 GLU A C 1
ATOM 2064 O O . GLU A 1 270 ? 13.790 -16.414 14.770 1.00 76.25 270 GLU A O 1
ATOM 2069 N N . GLU A 1 271 ? 15.885 -16.942 14.118 1.00 78.62 271 GLU A N 1
ATOM 2070 C CA . GLU A 1 271 ? 16.019 -18.255 14.783 1.00 78.62 271 GLU A CA 1
ATOM 2071 C C . GLU A 1 271 ? 14.949 -19.324 14.435 1.00 78.62 271 GLU A C 1
ATOM 2073 O O . GLU A 1 271 ? 14.931 -20.405 15.031 1.00 78.62 271 GLU A O 1
ATOM 2078 N N . LYS A 1 272 ? 14.068 -19.091 13.450 1.00 85.50 272 LYS A N 1
ATOM 2079 C CA . LYS A 1 272 ? 12.964 -19.997 13.082 1.00 85.50 272 LYS A CA 1
ATOM 2080 C C . LYS A 1 272 ? 13.151 -20.601 11.693 1.00 85.50 272 LYS A C 1
ATOM 2082 O O . LYS A 1 272 ? 13.441 -19.911 10.725 1.00 85.50 272 LYS A O 1
ATOM 2087 N N . VAL A 1 273 ? 12.890 -21.903 11.564 1.00 90.19 273 VAL A N 1
ATOM 2088 C CA . VAL A 1 273 ? 12.929 -22.586 10.260 1.00 90.19 273 VAL A CA 1
ATOM 2089 C C . VAL A 1 273 ? 11.686 -22.220 9.445 1.00 90.19 273 VAL A C 1
ATOM 2091 O O . VAL A 1 273 ? 10.553 -22.440 9.888 1.00 90.19 273 VAL A O 1
ATOM 2094 N N . PHE A 1 274 ? 11.892 -21.700 8.238 1.00 93.69 274 PHE A N 1
ATOM 2095 C CA . PHE A 1 274 ? 10.837 -21.332 7.297 1.00 93.69 274 PHE A CA 1
ATOM 2096 C C . PHE A 1 274 ? 11.096 -21.907 5.900 1.00 93.69 274 PHE A C 1
ATOM 2098 O O . PHE A 1 274 ? 12.125 -22.516 5.623 1.00 93.69 274 PHE A O 1
ATOM 2105 N N . THR A 1 275 ? 10.111 -21.742 5.027 1.00 95.12 275 THR A N 1
ATOM 2106 C CA . THR A 1 275 ? 10.128 -22.179 3.634 1.00 95.12 275 THR A CA 1
ATOM 2107 C C . THR A 1 275 ? 9.628 -21.061 2.731 1.00 95.12 275 THR A C 1
ATOM 2109 O O . THR A 1 275 ? 8.750 -20.289 3.126 1.00 95.12 275 THR A O 1
ATOM 2112 N N . CYS A 1 276 ? 10.147 -20.991 1.513 1.00 96.19 276 CYS A N 1
ATOM 2113 C CA . CYS A 1 276 ? 9.630 -20.150 0.446 1.00 96.19 276 CYS A CA 1
ATOM 2114 C C . CYS A 1 276 ? 8.957 -21.036 -0.606 1.00 96.19 276 CYS A C 1
ATOM 2116 O O . CYS A 1 276 ? 9.518 -22.045 -1.019 1.00 96.19 276 CYS A O 1
ATOM 2118 N N . GLU A 1 277 ? 7.779 -20.645 -1.085 1.00 97.44 277 GLU A N 1
ATOM 2119 C CA . GLU A 1 277 ? 7.029 -21.332 -2.142 1.00 97.44 277 GLU A CA 1
ATOM 2120 C C . GLU A 1 277 ? 6.638 -20.355 -3.254 1.00 97.44 277 GLU A C 1
ATOM 2122 O O . GLU A 1 277 ? 6.347 -19.186 -2.989 1.00 97.44 277 GLU A O 1
ATOM 2127 N N . PHE A 1 278 ? 6.552 -20.835 -4.494 1.00 96.81 278 PHE A N 1
ATOM 2128 C CA . PHE A 1 278 ? 6.021 -20.060 -5.614 1.00 96.81 278 PHE A CA 1
ATOM 2129 C C . PHE A 1 278 ? 4.575 -19.630 -5.356 1.00 96.81 278 PHE A C 1
ATOM 2131 O O . PHE A 1 278 ? 3.691 -20.447 -5.088 1.00 96.81 278 PHE A O 1
ATOM 2138 N N . LYS A 1 279 ? 4.306 -18.329 -5.495 1.00 95.31 279 LYS A N 1
ATOM 2139 C CA . LYS A 1 279 ? 2.957 -17.784 -5.393 1.00 95.31 279 LYS A CA 1
ATOM 2140 C C . LYS A 1 279 ? 2.286 -17.694 -6.765 1.00 95.31 279 LYS A C 1
ATOM 2142 O O . LYS A 1 279 ? 2.244 -16.629 -7.377 1.00 95.31 279 LYS A O 1
ATOM 2147 N N . TYR A 1 280 ? 1.686 -18.789 -7.206 1.00 94.69 280 TYR A N 1
ATOM 2148 C CA . TYR A 1 280 ? 0.918 -18.859 -8.453 1.00 94.69 280 TYR A CA 1
ATOM 2149 C C . TYR A 1 280 ? -0.208 -17.793 -8.562 1.00 94.69 280 TYR A C 1
ATOM 2151 O O . TYR A 1 280 ? -0.776 -17.354 -7.550 1.00 94.69 280 TYR A O 1
ATOM 2159 N N . ASP A 1 281 ? -0.527 -17.381 -9.799 1.00 90.00 281 ASP A N 1
ATOM 2160 C CA . ASP A 1 281 ? -1.636 -16.472 -10.167 1.00 90.00 281 ASP A CA 1
ATOM 2161 C C . ASP A 1 281 ? -2.841 -17.287 -10.680 1.00 90.00 281 ASP A C 1
ATOM 2163 O O . ASP A 1 281 ? -3.094 -17.376 -11.880 1.00 90.00 281 ASP A O 1
ATOM 2167 N N . GLY A 1 282 ? -3.551 -17.950 -9.763 1.00 91.94 282 GLY A N 1
ATOM 2168 C CA . GLY A 1 282 ? -4.662 -18.853 -10.081 1.00 91.94 282 GLY A CA 1
ATOM 2169 C C . GLY A 1 282 ? -5.914 -18.603 -9.239 1.00 91.94 282 GLY A C 1
ATOM 2170 O O . GLY A 1 282 ? -6.170 -17.492 -8.770 1.00 91.94 282 GLY A O 1
ATOM 2171 N N . GLU A 1 283 ? -6.711 -19.653 -9.053 1.00 92.75 283 GLU A N 1
ATOM 2172 C CA . GLU A 1 283 ? -7.787 -19.685 -8.064 1.00 92.75 283 GLU A CA 1
ATOM 2173 C C . GLU A 1 283 ? -7.497 -20.736 -6.992 1.00 92.75 283 GLU A C 1
ATOM 2175 O O . GLU A 1 283 ? -7.465 -21.933 -7.276 1.00 92.75 283 GLU A O 1
ATOM 2180 N N . ARG A 1 284 ? -7.345 -20.295 -5.739 1.00 95.25 284 ARG A N 1
ATOM 2181 C CA . ARG A 1 284 ? -7.233 -21.193 -4.584 1.00 95.25 284 ARG A CA 1
ATOM 2182 C C . ARG A 1 284 ? -8.419 -22.155 -4.511 1.00 95.25 284 ARG A C 1
ATOM 2184 O O . ARG A 1 284 ? -9.570 -21.732 -4.353 1.00 95.25 284 ARG A O 1
ATOM 2191 N N . ALA A 1 285 ? -8.091 -23.436 -4.594 1.00 96.00 285 ALA A N 1
ATOM 2192 C CA . ALA A 1 285 ? -8.976 -24.576 -4.707 1.00 96.00 285 ALA A CA 1
ATOM 2193 C C . ALA A 1 285 ? -8.727 -25.512 -3.518 1.00 96.00 285 ALA A C 1
ATOM 2195 O O . ALA A 1 285 ? -7.709 -26.200 -3.444 1.00 96.00 285 ALA A O 1
ATOM 2196 N N . GLN A 1 286 ? -9.664 -25.533 -2.574 1.00 97.06 286 GLN A N 1
ATOM 2197 C CA . GLN A 1 286 ? -9.637 -26.458 -1.447 1.00 97.06 286 GLN A CA 1
ATOM 2198 C C . GLN A 1 286 ? -10.349 -27.747 -1.877 1.00 97.06 286 GLN A C 1
ATOM 2200 O O . GLN A 1 286 ? -11.567 -27.739 -2.068 1.00 97.06 286 GLN A O 1
ATOM 2205 N N . VAL A 1 287 ? -9.598 -28.831 -2.089 1.00 97.00 287 VAL A N 1
ATOM 2206 C CA . VAL A 1 287 ? -10.124 -30.073 -2.684 1.00 97.00 287 VAL A CA 1
ATOM 2207 C C . VAL A 1 287 ? -10.376 -31.110 -1.598 1.00 97.00 287 VAL A C 1
ATOM 2209 O O . VAL A 1 287 ? -9.450 -31.541 -0.915 1.00 97.00 287 VAL A O 1
ATOM 2212 N N . HIS A 1 288 ? -11.634 -31.510 -1.445 1.00 97.00 288 HIS A N 1
ATOM 2213 C CA . HIS A 1 288 ? -12.093 -32.505 -0.479 1.00 97.00 288 HIS A CA 1
ATOM 2214 C C . HIS A 1 288 ? -12.378 -33.807 -1.216 1.00 97.00 288 HIS A C 1
ATOM 2216 O O . HIS A 1 288 ? -13.196 -33.800 -2.132 1.00 97.00 288 HIS A O 1
ATOM 2222 N N . GLY A 1 289 ? -11.745 -34.905 -0.807 1.00 95.31 289 GLY A N 1
ATOM 2223 C CA . GLY A 1 289 ? -12.073 -36.259 -1.257 1.00 95.31 289 GLY A CA 1
ATOM 2224 C C . GLY A 1 289 ? -12.623 -37.086 -0.098 1.00 95.31 289 GLY A C 1
ATOM 2225 O O . GLY A 1 289 ? -12.038 -37.080 0.986 1.00 95.31 289 GLY A O 1
ATOM 2226 N N . TYR A 1 290 ? -13.741 -37.782 -0.292 1.00 94.31 290 TYR A N 1
ATOM 2227 C CA . TYR A 1 290 ? -14.350 -38.654 0.723 1.00 94.31 290 TYR A CA 1
ATOM 2228 C C . TYR A 1 290 ? -15.266 -39.712 0.087 1.00 94.31 290 TYR A C 1
ATOM 2230 O O . TYR A 1 290 ? -15.779 -39.489 -1.008 1.00 94.31 290 TYR A O 1
ATOM 2238 N N . PRO A 1 291 ? -15.505 -40.865 0.737 1.00 90.69 291 PRO A N 1
ATOM 2239 C CA . PRO A 1 291 ? -16.434 -41.862 0.219 1.00 90.69 291 PRO A CA 1
ATOM 2240 C C . PRO A 1 291 ? -17.878 -41.338 0.220 1.00 90.69 291 PRO A C 1
ATOM 2242 O O . PRO A 1 291 ? -18.379 -40.821 1.221 1.00 90.69 291 PRO A O 1
ATOM 2245 N N . ASN A 1 292 ? -18.559 -41.508 -0.909 1.00 87.31 292 ASN A N 1
ATOM 2246 C CA . ASN A 1 292 ? -19.985 -41.264 -1.067 1.00 87.31 292 ASN A CA 1
ATOM 2247 C C . ASN A 1 292 ? -20.813 -42.403 -0.430 1.00 87.31 292 ASN A C 1
ATOM 2249 O O . ASN A 1 292 ? -20.278 -43.365 0.126 1.00 87.31 292 ASN A O 1
ATOM 2253 N N . LYS A 1 293 ? -22.145 -42.334 -0.548 1.00 83.88 293 LYS A N 1
ATOM 2254 C CA . LYS A 1 293 ? -23.062 -43.362 -0.008 1.00 83.88 293 LYS A CA 1
ATOM 2255 C C . LYS A 1 293 ? -22.876 -44.767 -0.602 1.00 83.88 293 LYS A C 1
ATOM 2257 O O . LYS A 1 293 ? -23.300 -45.732 0.024 1.00 83.88 293 LYS A O 1
ATOM 2262 N N . ASP A 1 294 ? -22.242 -44.871 -1.767 1.00 84.00 294 ASP A N 1
ATOM 2263 C CA . ASP A 1 294 ? -21.951 -46.120 -2.481 1.00 84.00 294 ASP A CA 1
ATOM 2264 C C . ASP A 1 294 ? -20.497 -46.593 -2.256 1.00 84.00 294 ASP A C 1
ATOM 2266 O O . ASP A 1 294 ? -20.030 -47.507 -2.934 1.00 84.00 294 ASP A O 1
ATOM 2270 N N . GLY A 1 295 ? -19.752 -45.942 -1.350 1.00 80.88 295 GLY A N 1
ATOM 2271 C CA . GLY A 1 295 ? -18.346 -46.233 -1.053 1.00 80.88 295 GLY A CA 1
ATOM 2272 C C . GLY A 1 295 ? -17.339 -45.733 -2.098 1.00 80.88 295 GLY A C 1
ATOM 2273 O O . GLY A 1 295 ? -16.150 -46.014 -1.973 1.00 80.88 295 GLY A O 1
ATOM 2274 N N . LYS A 1 296 ? -17.775 -44.991 -3.123 1.00 86.00 296 LYS A N 1
ATOM 2275 C CA . LYS A 1 296 ? -16.893 -44.415 -4.153 1.00 86.00 296 LYS A CA 1
ATOM 2276 C C . LYS A 1 296 ? -16.382 -43.047 -3.725 1.00 86.00 296 LYS A C 1
ATOM 2278 O O . LYS A 1 296 ? -17.143 -42.265 -3.167 1.00 86.00 296 LYS A O 1
ATOM 2283 N N . LEU A 1 297 ? -15.128 -42.730 -4.036 1.00 89.00 297 LEU A N 1
ATOM 2284 C CA . LEU A 1 297 ? -14.547 -41.420 -3.746 1.00 89.00 297 LEU A CA 1
ATOM 2285 C C . LEU A 1 297 ? -15.282 -40.307 -4.523 1.00 89.00 297 LEU A C 1
ATOM 2287 O O . LEU A 1 297 ? -15.194 -40.226 -5.746 1.00 89.00 297 LEU A O 1
ATOM 2291 N N . GLU A 1 298 ? -16.002 -39.453 -3.803 1.00 91.38 298 GLU A N 1
ATOM 2292 C CA . GLU A 1 298 ? -16.556 -38.188 -4.284 1.00 91.38 298 GLU A CA 1
ATOM 2293 C C . GLU A 1 298 ? -15.526 -37.083 -4.031 1.00 91.38 298 GLU A C 1
ATOM 2295 O O . GLU A 1 298 ? -14.944 -37.006 -2.946 1.00 91.38 298 GLU A O 1
ATOM 2300 N N . LEU A 1 299 ? -15.301 -36.228 -5.032 1.00 93.12 299 LEU A N 1
ATOM 2301 C CA . LEU A 1 299 ? -14.456 -35.046 -4.899 1.00 93.12 299 LEU A CA 1
ATOM 2302 C C . LEU A 1 299 ? -15.291 -33.777 -5.027 1.00 93.12 299 LEU A C 1
ATOM 2304 O O . LEU A 1 299 ? -16.120 -33.660 -5.931 1.00 93.12 299 LEU A O 1
ATOM 2308 N N . ARG A 1 300 ? -15.007 -32.797 -4.165 1.00 93.94 300 ARG A N 1
ATOM 2309 C CA . ARG A 1 300 ? -15.513 -31.425 -4.288 1.00 93.94 300 ARG A CA 1
ATOM 2310 C C . ARG A 1 300 ? -14.388 -30.410 -4.213 1.00 93.94 300 ARG A C 1
ATOM 2312 O O . ARG A 1 300 ? -13.428 -30.579 -3.464 1.00 93.94 300 ARG A O 1
ATOM 2319 N N . VAL A 1 301 ? -14.526 -29.342 -4.990 1.00 94.44 301 VAL A N 1
ATOM 2320 C CA . VAL A 1 301 ? -13.550 -28.255 -5.098 1.00 94.44 301 VAL A CA 1
ATOM 2321 C C . VAL A 1 301 ? -14.201 -26.978 -4.595 1.00 94.44 301 VAL A C 1
ATOM 2323 O O . VAL A 1 301 ? -15.131 -26.480 -5.223 1.00 94.44 301 VAL A O 1
ATOM 2326 N N . PHE A 1 302 ? -13.711 -26.417 -3.492 1.00 95.31 302 PHE A N 1
ATOM 2327 C CA . PHE A 1 302 ? -14.262 -25.191 -2.913 1.00 95.31 302 PHE A CA 1
ATOM 2328 C C . PHE A 1 302 ? -13.342 -23.988 -3.120 1.00 95.31 302 PHE A C 1
ATOM 2330 O O . PHE A 1 302 ? -12.115 -24.100 -3.083 1.00 95.31 302 PHE A O 1
ATOM 2337 N N . SER A 1 303 ? -13.942 -22.818 -3.322 1.00 93.62 303 SER A N 1
ATOM 2338 C CA . SER A 1 303 ? -13.228 -21.553 -3.468 1.00 93.62 303 SER A CA 1
ATOM 2339 C C . SER A 1 303 ? -12.684 -21.057 -2.131 1.00 93.62 303 SER A C 1
ATOM 2341 O O . SER A 1 303 ? -13.156 -21.426 -1.053 1.00 93.62 303 SER A O 1
ATOM 2343 N N . ARG A 1 304 ? -11.765 -20.092 -2.199 1.00 91.56 304 ARG A N 1
ATOM 2344 C CA . ARG A 1 304 ? -11.298 -19.300 -1.051 1.00 91.56 304 ARG A CA 1
ATOM 2345 C C . ARG A 1 304 ? -12.416 -18.732 -0.154 1.00 91.56 304 ARG A C 1
ATOM 2347 O O . ARG A 1 304 ? -12.171 -18.489 1.028 1.00 91.56 304 ARG A O 1
ATOM 2354 N N . ASN A 1 305 ? -13.609 -18.486 -0.698 1.00 88.81 305 ASN A N 1
ATOM 2355 C CA . ASN A 1 305 ? -14.755 -17.954 0.045 1.00 88.81 305 ASN A CA 1
ATOM 2356 C C . ASN A 1 305 ? -15.644 -19.049 0.667 1.00 88.81 305 ASN A C 1
ATOM 2358 O O . ASN A 1 305 ? -16.566 -18.704 1.404 1.00 88.81 305 ASN A O 1
ATOM 2362 N N . SER A 1 306 ? -15.345 -20.334 0.427 1.00 91.25 306 SER A N 1
ATOM 2363 C CA . SER A 1 306 ? -16.202 -21.512 0.660 1.00 91.25 306 SER A CA 1
ATOM 2364 C C . SER A 1 306 ? -17.343 -21.705 -0.353 1.00 91.25 306 SER A C 1
ATOM 2366 O O . SER A 1 306 ? -18.314 -22.377 -0.032 1.00 91.25 306 SER A O 1
ATOM 2368 N N . GLU A 1 307 ? -17.252 -21.149 -1.564 1.00 90.44 307 GLU A N 1
ATOM 2369 C CA . GLU A 1 307 ? -18.225 -21.411 -2.646 1.00 90.44 307 GLU A CA 1
ATOM 2370 C C . GLU A 1 307 ? -17.891 -22.746 -3.345 1.00 90.44 307 GLU A C 1
ATOM 2372 O O . GLU A 1 307 ? -16.715 -23.019 -3.580 1.00 90.44 307 GLU A O 1
ATOM 2377 N N . ASP A 1 308 ? -18.877 -23.570 -3.716 1.00 91.62 308 ASP A N 1
ATOM 2378 C CA . ASP A 1 308 ? -18.628 -24.811 -4.476 1.00 91.62 308 ASP A CA 1
ATOM 2379 C C . ASP A 1 308 ? -18.292 -24.502 -5.952 1.00 91.62 308 ASP A C 1
ATOM 2381 O O . ASP A 1 308 ? -19.071 -23.879 -6.679 1.00 91.62 308 ASP A O 1
ATOM 2385 N N . MET A 1 309 ? -17.106 -24.932 -6.390 1.00 90.38 309 MET A N 1
ATOM 2386 C CA . MET A 1 309 ? -16.562 -24.770 -7.743 1.00 90.38 309 MET A CA 1
ATOM 2387 C C . MET A 1 309 ? -16.478 -26.092 -8.520 1.00 90.38 309 MET A C 1
ATOM 2389 O O . MET A 1 309 ? -15.957 -26.107 -9.636 1.00 90.38 309 MET A O 1
ATOM 2393 N N . SER A 1 310 ? -16.990 -27.203 -7.988 1.00 89.44 310 SER A N 1
ATOM 2394 C CA . SER A 1 310 ? -16.878 -28.536 -8.608 1.00 89.44 310 SER A CA 1
ATOM 2395 C C . SER A 1 310 ? -17.496 -28.562 -10.017 1.00 89.44 310 SER A C 1
ATOM 2397 O O . SER A 1 310 ? -16.924 -29.121 -10.947 1.00 89.44 310 SER A O 1
ATOM 2399 N N . MET A 1 311 ? -18.599 -27.828 -10.219 1.00 86.69 311 MET A N 1
ATOM 2400 C CA . MET A 1 311 ? -19.264 -27.645 -11.523 1.00 86.69 311 MET A CA 1
ATOM 2401 C C . MET A 1 311 ? -18.509 -26.738 -12.519 1.00 86.69 311 MET A C 1
ATOM 2403 O O . MET A 1 311 ? -18.908 -26.646 -13.680 1.00 86.69 311 MET A O 1
ATOM 2407 N N . LYS A 1 312 ? -17.449 -26.044 -12.083 1.00 87.25 312 LYS A N 1
ATOM 2408 C CA . LYS A 1 312 ? -16.534 -25.234 -12.916 1.00 87.25 312 LYS A CA 1
ATOM 2409 C C . LYS A 1 312 ? -15.257 -26.007 -13.274 1.00 87.25 312 LYS A C 1
ATOM 2411 O O . LYS A 1 312 ? -14.683 -25.786 -14.348 1.00 87.25 312 LYS A O 1
ATOM 2416 N N . TYR A 1 313 ? -14.841 -26.917 -12.393 1.00 89.50 313 TYR A N 1
ATOM 2417 C CA . TYR A 1 313 ? -13.637 -27.739 -12.519 1.00 89.50 313 TYR A CA 1
ATOM 2418 C C . TYR A 1 313 ? -13.940 -29.255 -12.535 1.00 89.50 313 TYR A C 1
ATOM 2420 O O . TYR A 1 313 ? -13.413 -29.993 -11.698 1.00 89.50 313 TYR A O 1
ATOM 2428 N N . PRO A 1 314 ? -14.773 -29.755 -13.475 1.00 88.62 314 PRO A N 1
ATOM 2429 C CA . PRO A 1 314 ? -15.038 -31.190 -13.597 1.00 88.62 314 PRO A CA 1
ATOM 2430 C C . PRO A 1 314 ? -13.812 -31.975 -14.099 1.00 88.62 314 PRO A C 1
ATOM 2432 O O . PRO A 1 314 ? -13.769 -33.190 -13.955 1.00 88.62 314 PRO A O 1
ATOM 2435 N N . ASP A 1 315 ? -12.808 -31.292 -14.655 1.00 86.88 315 ASP A N 1
ATOM 2436 C CA . ASP A 1 315 ? -11.471 -31.829 -14.906 1.00 86.88 315 ASP A CA 1
ATOM 2437 C C . ASP A 1 315 ? -10.725 -32.124 -13.602 1.00 86.88 315 ASP A C 1
ATOM 2439 O O . ASP A 1 315 ? -10.317 -33.262 -13.413 1.00 86.88 315 ASP A O 1
ATOM 2443 N N . LEU A 1 316 ? -10.636 -31.185 -12.650 1.00 88.06 316 LEU A N 1
ATOM 2444 C CA . LEU A 1 316 ? -9.964 -31.442 -11.361 1.00 88.06 316 LEU A CA 1
ATOM 2445 C C . LEU A 1 316 ? -10.561 -32.645 -10.605 1.00 88.06 316 LEU A C 1
ATOM 2447 O O . LEU A 1 316 ? -9.830 -33.396 -9.962 1.00 88.06 316 LEU A O 1
ATOM 2451 N N . VAL A 1 317 ? -11.877 -32.854 -10.719 1.00 86.06 317 VAL A N 1
ATOM 2452 C CA . VAL A 1 317 ? -12.595 -34.011 -10.150 1.00 86.06 317 VAL A CA 1
ATOM 2453 C C . VAL A 1 317 ? -12.140 -35.349 -10.760 1.00 86.06 317 VAL A C 1
ATOM 2455 O O . VAL A 1 317 ? -12.166 -36.363 -10.067 1.00 86.06 317 VAL A O 1
ATOM 2458 N N . VAL A 1 318 ? -11.693 -35.360 -12.021 1.00 86.44 318 VAL A N 1
ATOM 2459 C CA . VAL A 1 318 ? -11.154 -36.543 -12.722 1.00 86.44 318 VAL A CA 1
ATOM 2460 C C . VAL A 1 318 ? -9.636 -36.672 -12.546 1.00 86.44 318 VAL A C 1
ATOM 2462 O O . VAL A 1 318 ? -9.133 -37.780 -12.405 1.00 86.44 318 VAL A O 1
ATOM 2465 N N . GLN A 1 319 ? -8.915 -35.550 -12.506 1.00 88.44 319 GLN A N 1
ATOM 2466 C CA . GLN A 1 319 ? -7.451 -35.495 -12.462 1.00 88.44 319 GLN A CA 1
ATOM 2467 C C . GLN A 1 319 ? -6.858 -35.824 -11.087 1.00 88.44 319 GLN A C 1
ATOM 2469 O O . GLN A 1 319 ? -5.869 -36.547 -10.993 1.00 88.44 319 GLN A O 1
ATOM 2474 N N . VAL A 1 320 ? -7.443 -35.311 -9.998 1.00 91.06 320 VAL A N 1
ATOM 2475 C CA . VAL A 1 320 ? -6.913 -35.542 -8.640 1.00 91.06 320 VAL A CA 1
ATOM 2476 C C . VAL A 1 320 ? -6.903 -37.031 -8.242 1.00 91.06 320 VAL A C 1
ATOM 2478 O O . VAL A 1 320 ? -5.930 -37.448 -7.620 1.00 91.06 320 VAL A O 1
ATOM 2481 N N . PRO A 1 321 ? -7.874 -37.882 -8.635 1.00 92.19 321 PRO A N 1
ATOM 2482 C CA . PRO A 1 321 ? -7.752 -39.335 -8.510 1.00 92.19 321 PRO A CA 1
ATOM 2483 C C . PRO A 1 321 ? -6.456 -39.945 -9.075 1.00 92.19 321 PRO A C 1
ATOM 2485 O O . PRO A 1 321 ? -5.959 -40.907 -8.496 1.00 92.19 321 PRO A O 1
ATOM 2488 N N . HIS A 1 322 ? -5.869 -39.392 -10.145 1.00 93.00 322 HIS A N 1
ATOM 2489 C CA . HIS A 1 322 ? -4.612 -39.898 -10.723 1.00 93.00 322 HIS A CA 1
ATOM 2490 C C . HIS A 1 322 ? -3.381 -39.621 -9.839 1.00 93.00 322 HIS A C 1
ATOM 2492 O O . HIS A 1 322 ? -2.371 -40.325 -9.941 1.00 93.00 322 HIS A O 1
ATOM 2498 N N . SER A 1 323 ? -3.444 -38.604 -8.969 1.00 92.94 323 SER A N 1
ATOM 2499 C CA . SER A 1 323 ? -2.354 -38.268 -8.047 1.00 92.94 323 SER A CA 1
ATOM 2500 C C . SER A 1 323 ? -2.420 -39.01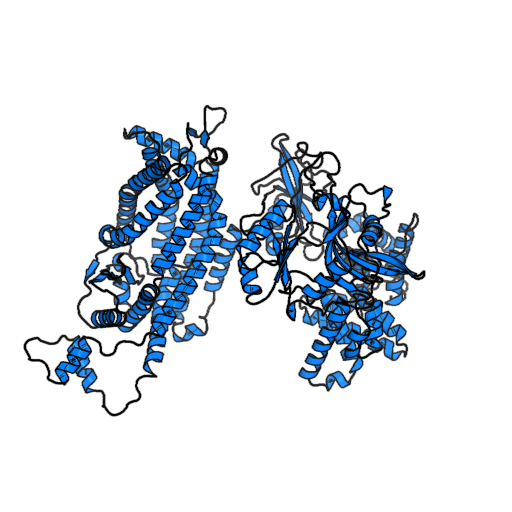8 -6.717 1.00 92.94 323 SER A C 1
ATOM 2502 O O . SER A 1 323 ? -1.525 -38.841 -5.894 1.00 92.94 323 SER A O 1
ATOM 2504 N N . LEU A 1 324 ? -3.429 -39.864 -6.491 1.00 93.50 324 LEU A N 1
ATOM 2505 C CA . LEU A 1 324 ? -3.556 -40.669 -5.274 1.00 93.50 324 LEU A CA 1
ATOM 2506 C C . LEU A 1 324 ? -2.662 -41.915 -5.316 1.00 93.50 324 LEU A C 1
ATOM 2508 O O . LEU A 1 324 ? -2.435 -42.504 -6.371 1.00 93.50 324 LEU A O 1
ATOM 2512 N N . ARG A 1 325 ? -2.207 -42.354 -4.140 1.00 91.81 325 ARG A N 1
ATOM 2513 C CA . ARG A 1 325 ? -1.633 -43.693 -3.922 1.00 91.81 325 ARG A CA 1
ATOM 2514 C C . ARG A 1 325 ? -2.617 -44.561 -3.134 1.00 91.81 325 ARG A C 1
ATOM 2516 O O . ARG A 1 325 ? -3.469 -44.026 -2.427 1.00 91.81 325 ARG A O 1
ATOM 2523 N N . ASP A 1 326 ? -2.437 -45.881 -3.177 1.00 73.94 326 ASP A N 1
ATOM 2524 C CA . ASP A 1 326 ? -3.367 -46.933 -2.697 1.00 73.94 326 ASP A CA 1
ATOM 2525 C C . ASP A 1 326 ? -3.855 -46.843 -1.230 1.00 73.94 326 ASP A C 1
ATOM 2527 O O . ASP A 1 326 ? -4.690 -47.633 -0.801 1.00 73.94 326 ASP A O 1
ATOM 2531 N N . ALA A 1 327 ? -3.331 -45.904 -0.439 1.00 82.12 327 ALA A N 1
ATOM 2532 C CA . ALA A 1 327 ? -3.618 -45.720 0.982 1.00 82.12 327 ALA A CA 1
ATOM 2533 C C . ALA A 1 327 ? -4.350 -44.395 1.295 1.00 82.12 327 ALA A C 1
ATOM 2535 O O . ALA A 1 327 ? -4.147 -43.828 2.373 1.00 82.12 327 ALA A O 1
ATOM 2536 N N . VAL A 1 328 ? -5.148 -43.857 0.364 1.00 91.19 328 VAL A N 1
ATOM 2537 C CA . VAL A 1 328 ? -5.924 -42.614 0.553 1.00 91.19 328 VAL A CA 1
ATOM 2538 C C . VAL A 1 328 ? -7.425 -42.874 0.395 1.00 91.19 328 VAL A C 1
ATOM 2540 O O . VAL A 1 328 ? -7.922 -43.074 -0.707 1.00 91.19 328 VAL A O 1
ATOM 2543 N N . GLU A 1 329 ? -8.152 -42.824 1.511 1.00 91.69 329 GLU A N 1
ATOM 2544 C CA . GLU A 1 329 ? -9.610 -43.015 1.577 1.00 91.69 329 GLU A CA 1
ATOM 2545 C C . GLU A 1 329 ? -10.365 -41.680 1.642 1.00 91.69 329 GLU A C 1
ATOM 2547 O O . GLU A 1 329 ? -11.469 -41.541 1.119 1.00 91.69 329 GLU A O 1
ATOM 2552 N N . SER A 1 330 ? -9.787 -40.690 2.327 1.00 95.06 330 SER A N 1
ATOM 2553 C CA . SER A 1 330 ? -10.359 -39.348 2.466 1.00 95.06 330 SER A CA 1
ATOM 2554 C C . SER A 1 330 ? -9.275 -38.306 2.725 1.00 95.06 330 SER A C 1
ATOM 2556 O O . SER A 1 330 ? -8.282 -38.588 3.394 1.00 95.06 330 SER A O 1
ATOM 2558 N N . PHE A 1 331 ? -9.451 -37.093 2.203 1.00 97.06 331 PHE A N 1
ATOM 2559 C CA . PHE A 1 331 ? -8.468 -36.016 2.315 1.00 97.06 331 PHE A CA 1
ATOM 2560 C C . PHE A 1 331 ? -9.088 -34.622 2.182 1.00 97.06 331 PHE A C 1
ATOM 2562 O O . PHE A 1 331 ? -10.170 -34.454 1.620 1.00 97.06 331 PHE A O 1
ATOM 2569 N N . VAL A 1 332 ? -8.347 -33.609 2.640 1.00 97.69 332 VAL A N 1
ATOM 2570 C CA . VAL A 1 332 ? -8.575 -32.198 2.291 1.00 97.69 332 VAL A CA 1
ATOM 2571 C C . VAL A 1 332 ? -7.241 -31.560 1.911 1.00 97.69 332 VAL A C 1
ATOM 2573 O O . VAL A 1 332 ? -6.358 -31.429 2.757 1.00 97.69 332 VAL A O 1
ATOM 2576 N N . LEU A 1 333 ? -7.101 -31.165 0.646 1.00 97.25 333 LEU A N 1
ATOM 2577 C CA . LEU A 1 333 ? -5.954 -30.432 0.104 1.00 97.25 333 LEU A CA 1
ATOM 2578 C C . LEU A 1 333 ? -6.215 -28.923 0.098 1.00 97.25 333 LEU A C 1
ATOM 2580 O O . LEU A 1 333 ? -7.341 -28.481 -0.139 1.00 97.25 333 LEU A O 1
ATOM 2584 N N . ASP A 1 334 ? -5.149 -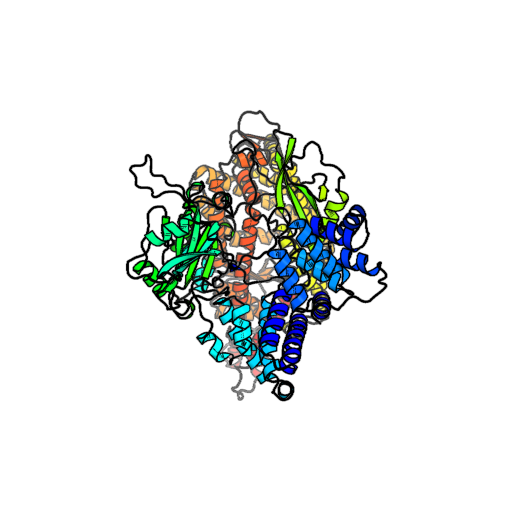28.142 0.261 1.00 97.50 334 ASP A N 1
ATOM 2585 C CA . ASP A 1 334 ? -5.114 -26.709 -0.039 1.00 97.50 334 ASP A CA 1
ATOM 2586 C C . ASP A 1 334 ? -4.154 -26.490 -1.218 1.00 97.50 334 ASP A C 1
ATOM 2588 O O . ASP A 1 334 ? -2.988 -26.897 -1.173 1.00 97.50 334 ASP A O 1
ATOM 2592 N N . ALA A 1 335 ? -4.669 -25.927 -2.308 1.00 97.25 335 ALA A N 1
ATOM 2593 C CA . ALA A 1 335 ? -3.979 -25.862 -3.591 1.00 97.25 335 ALA A CA 1
ATOM 2594 C C . ALA A 1 335 ? -4.365 -24.602 -4.376 1.00 97.25 335 ALA A C 1
ATOM 2596 O O . ALA A 1 335 ? -5.402 -23.992 -4.115 1.00 97.25 335 ALA A O 1
ATOM 2597 N N . GLU A 1 336 ? -3.567 -24.231 -5.377 1.00 97.31 336 GLU A N 1
ATOM 2598 C CA . GLU A 1 336 ? -3.943 -23.223 -6.374 1.00 97.31 336 GLU A CA 1
ATOM 2599 C C . GLU A 1 336 ? -4.227 -23.919 -7.715 1.00 97.31 336 GLU A C 1
ATOM 2601 O O . GLU A 1 336 ? -3.391 -24.666 -8.231 1.00 97.31 336 GLU A O 1
ATOM 2606 N N . ALA A 1 337 ? -5.414 -23.697 -8.281 1.00 95.44 337 ALA A N 1
ATOM 2607 C CA . ALA A 1 337 ? -5.766 -24.139 -9.625 1.00 95.44 337 ALA A CA 1
ATOM 2608 C C . ALA A 1 337 ? -5.303 -23.076 -10.630 1.00 95.44 337 ALA A C 1
ATOM 2610 O O . ALA A 1 337 ? -5.772 -21.936 -10.580 1.00 95.44 337 ALA A O 1
ATOM 2611 N N . VAL A 1 338 ? -4.380 -23.427 -11.528 1.00 94.25 338 VAL A N 1
ATOM 2612 C CA . VAL A 1 338 ? -3.741 -22.478 -12.456 1.00 94.25 338 VAL A CA 1
ATOM 2613 C C . VAL A 1 338 ? -3.963 -22.925 -13.897 1.00 94.25 338 VAL A C 1
ATOM 2615 O O . VAL A 1 338 ? -3.912 -24.118 -14.189 1.00 94.25 338 VAL A O 1
ATOM 2618 N N . ALA A 1 339 ? -4.215 -21.982 -14.807 1.00 91.88 339 ALA A N 1
ATOM 2619 C CA . ALA A 1 339 ? -4.331 -22.297 -16.228 1.00 91.88 339 ALA A CA 1
ATOM 2620 C C . ALA A 1 339 ? -2.978 -22.785 -16.782 1.00 91.88 339 ALA A C 1
ATOM 2622 O O . ALA A 1 339 ? -1.925 -22.241 -16.442 1.00 91.88 339 ALA A O 1
ATOM 2623 N N . TRP A 1 340 ? -3.008 -23.828 -17.614 1.00 88.94 340 TRP A N 1
ATOM 2624 C CA . TRP A 1 340 ? -1.806 -24.539 -18.060 1.00 88.94 340 TRP A CA 1
ATOM 2625 C C . TRP A 1 340 ? -1.837 -24.826 -19.561 1.00 88.94 340 TRP A C 1
ATOM 2627 O O . TRP A 1 340 ? -2.830 -25.330 -20.090 1.00 88.94 340 TRP A O 1
ATOM 2637 N N . GLU A 1 341 ? -0.722 -24.549 -20.229 1.00 85.62 341 GLU A N 1
ATOM 2638 C CA . GLU A 1 341 ? -0.475 -24.882 -21.630 1.00 85.62 341 GLU A CA 1
ATOM 2639 C C . GLU A 1 341 ? 0.525 -26.040 -21.717 1.00 85.62 341 GLU A C 1
ATOM 2641 O O . GLU A 1 341 ? 1.547 -26.050 -21.031 1.00 85.62 341 GLU A O 1
ATOM 2646 N N . SER A 1 342 ? 0.220 -27.045 -22.539 1.00 73.31 342 SER A N 1
ATOM 2647 C CA . SER A 1 342 ? 1.065 -28.230 -22.707 1.00 73.31 342 SER A CA 1
ATOM 2648 C C . SER A 1 342 ? 1.855 -28.119 -24.006 1.00 73.31 342 SER A C 1
ATOM 2650 O O . SER A 1 342 ? 1.267 -28.047 -25.081 1.00 73.31 342 SER A O 1
ATOM 2652 N N . THR A 1 343 ? 3.180 -28.128 -23.892 1.00 60.09 343 THR A N 1
ATOM 2653 C CA . THR A 1 343 ? 4.166 -28.007 -24.981 1.00 60.09 343 THR A CA 1
ATOM 2654 C C . THR A 1 343 ? 4.513 -29.350 -25.636 1.00 60.09 343 THR A C 1
ATOM 2656 O O . THR A 1 343 ? 5.539 -29.471 -26.298 1.00 60.09 343 THR A O 1
ATOM 2659 N N . ALA A 1 344 ? 3.672 -30.375 -25.458 1.00 50.62 344 ALA A N 1
ATOM 2660 C CA . ALA A 1 344 ? 3.868 -31.713 -26.015 1.00 50.62 344 ALA A CA 1
ATOM 2661 C C . ALA A 1 344 ? 3.620 -31.738 -27.541 1.00 50.62 344 ALA A C 1
ATOM 2663 O O . ALA A 1 344 ? 2.573 -32.194 -28.003 1.00 50.62 344 ALA A O 1
ATOM 2664 N N . GLY A 1 345 ? 4.592 -31.217 -28.294 1.00 45.72 345 GLY A N 1
ATOM 2665 C CA . GLY A 1 345 ? 4.626 -31.166 -29.757 1.00 45.72 345 GLY A CA 1
ATOM 2666 C C . GLY A 1 345 ? 6.042 -31.371 -30.303 1.00 45.72 345 GLY A C 1
ATOM 2667 O O . GLY A 1 345 ? 6.335 -32.443 -30.823 1.00 45.72 345 GLY A O 1
ATOM 2668 N N . ASP A 1 346 ? 6.918 -30.369 -30.145 1.00 39.50 346 ASP A N 1
ATOM 2669 C CA . ASP A 1 346 ? 8.094 -30.191 -31.020 1.00 39.50 346 ASP A CA 1
ATOM 2670 C C . ASP A 1 346 ? 9.427 -29.858 -30.296 1.00 39.50 346 ASP A C 1
ATOM 2672 O O . ASP A 1 346 ? 10.309 -29.248 -30.898 1.00 39.50 346 ASP A O 1
ATOM 2676 N N . ASP A 1 347 ? 9.605 -30.213 -29.014 1.00 40.06 347 ASP A N 1
ATOM 2677 C CA . ASP A 1 347 ? 10.806 -29.831 -28.237 1.00 40.06 347 ASP A CA 1
ATOM 2678 C C . ASP A 1 347 ? 11.497 -31.038 -27.565 1.00 40.06 347 ASP A C 1
ATOM 2680 O O . ASP A 1 347 ? 10.987 -31.623 -26.605 1.00 40.06 347 ASP A O 1
ATOM 2684 N N . GLU A 1 348 ? 12.690 -31.408 -28.051 1.00 41.81 348 GLU A N 1
ATOM 2685 C CA . GLU A 1 348 ? 13.507 -32.512 -27.507 1.00 41.81 348 GLU A CA 1
ATOM 2686 C C . GLU A 1 348 ? 14.072 -32.210 -26.100 1.00 41.81 348 GLU A C 1
ATOM 2688 O O . GLU A 1 348 ? 14.590 -33.104 -25.431 1.00 41.81 348 GLU A O 1
ATOM 2693 N N . ASN A 1 349 ? 13.947 -30.965 -25.618 1.00 42.38 349 ASN A N 1
ATOM 2694 C CA . ASN A 1 349 ? 14.528 -30.496 -24.354 1.00 42.38 349 ASN A CA 1
ATOM 2695 C C . ASN A 1 349 ? 13.670 -30.760 -23.097 1.00 42.38 349 ASN A C 1
ATOM 2697 O O . ASN A 1 349 ? 14.081 -30.405 -21.992 1.00 42.38 349 ASN A O 1
ATOM 2701 N N . GLY A 1 350 ? 12.491 -31.383 -23.224 1.00 44.25 350 GLY A N 1
ATOM 2702 C CA . GLY A 1 350 ? 11.718 -31.886 -22.074 1.00 44.25 350 GLY A CA 1
ATOM 2703 C C . GLY A 1 350 ? 11.025 -30.829 -21.196 1.00 44.25 350 GLY A C 1
ATOM 2704 O O . GLY A 1 350 ? 10.671 -31.109 -20.051 1.00 44.25 350 GLY A O 1
ATOM 2705 N N . THR A 1 351 ? 10.806 -29.620 -21.710 1.00 50.12 351 THR A N 1
ATOM 2706 C CA . THR A 1 351 ? 10.083 -28.517 -21.053 1.00 50.12 351 THR A CA 1
ATOM 2707 C C . THR A 1 351 ? 8.622 -28.900 -20.750 1.00 50.12 351 THR A C 1
ATOM 2709 O O . THR A 1 351 ? 7.814 -29.057 -21.663 1.00 50.12 351 THR A O 1
ATOM 2712 N N . GLU A 1 352 ? 8.254 -29.034 -19.463 1.00 59.72 352 GLU A N 1
ATOM 2713 C CA . GLU A 1 352 ? 6.983 -29.654 -19.005 1.00 59.72 352 GLU A CA 1
ATOM 2714 C C . GLU A 1 352 ? 5.665 -28.997 -19.479 1.00 59.72 352 GLU A C 1
ATOM 2716 O O . GLU A 1 352 ? 4.590 -29.588 -19.322 1.00 59.72 352 GLU A O 1
ATOM 2721 N N . GLY A 1 353 ? 5.713 -27.756 -19.960 1.00 73.00 353 GLY A N 1
ATOM 2722 C CA . GLY A 1 353 ? 4.551 -26.899 -20.211 1.00 73.00 353 GLY A CA 1
ATOM 2723 C C . GLY A 1 353 ? 4.690 -25.528 -19.551 1.00 73.00 353 GLY A C 1
ATOM 2724 O O . GLY A 1 353 ? 5.673 -25.245 -18.864 1.00 73.00 353 GLY A O 1
ATOM 2725 N N . ARG A 1 354 ? 3.702 -24.656 -19.773 1.00 83.06 354 ARG A N 1
ATOM 2726 C CA . ARG A 1 354 ? 3.750 -23.239 -19.389 1.00 83.06 354 ARG A CA 1
ATOM 2727 C C . ARG A 1 354 ? 2.568 -22.836 -18.503 1.00 83.06 354 ARG A C 1
ATOM 2729 O O . ARG A 1 354 ? 1.418 -23.181 -18.774 1.00 83.06 354 ARG A O 1
ATOM 2736 N N . LEU A 1 355 ? 2.859 -22.035 -17.475 1.00 89.19 355 LEU A N 1
ATOM 2737 C CA . LEU A 1 355 ? 1.857 -21.332 -16.668 1.00 89.19 355 LEU A CA 1
ATOM 2738 C C . LEU A 1 355 ? 1.201 -20.212 -17.493 1.00 89.19 355 LEU A C 1
ATOM 2740 O O . LEU A 1 355 ? 1.892 -19.344 -18.030 1.00 89.19 355 LEU A O 1
ATOM 2744 N N . LEU A 1 356 ? -0.131 -20.218 -17.568 1.00 86.88 356 LEU A N 1
ATOM 2745 C CA . LEU A 1 356 ? -0.920 -19.159 -18.202 1.00 86.88 356 LEU A CA 1
ATOM 2746 C C . LEU A 1 356 ? -1.466 -18.177 -17.144 1.00 86.88 356 LEU A C 1
ATOM 2748 O O . LEU A 1 356 ? -1.831 -18.614 -16.050 1.00 86.88 356 LEU A O 1
ATOM 2752 N N . PRO A 1 357 ? -1.585 -16.867 -17.449 1.00 80.00 357 PRO A N 1
ATOM 2753 C CA . PRO A 1 357 ? -2.085 -15.873 -16.496 1.00 80.00 357 PRO A CA 1
ATOM 2754 C C . PRO A 1 357 ? -3.523 -16.134 -16.024 1.00 80.00 357 PRO A C 1
ATOM 2756 O O . PRO A 1 357 ? -4.344 -16.686 -16.763 1.00 80.00 357 PRO A O 1
ATOM 2759 N N . PHE A 1 358 ? -3.885 -15.594 -14.852 1.00 80.50 358 PHE A N 1
ATOM 2760 C CA . PHE A 1 358 ? -5.250 -15.662 -14.306 1.00 80.50 358 PHE A CA 1
ATOM 2761 C C . PHE A 1 358 ? -6.343 -15.203 -15.292 1.00 80.50 358 PHE A C 1
ATOM 2763 O O . PHE A 1 358 ? -7.477 -15.680 -15.237 1.00 80.50 358 PHE A O 1
ATOM 2770 N N . GLN A 1 359 ? -6.026 -14.292 -16.219 1.00 73.00 359 GLN A N 1
ATOM 2771 C CA . GLN A 1 359 ? -6.974 -13.846 -17.245 1.00 73.00 359 GLN A CA 1
ATOM 2772 C C . GLN A 1 359 ? -7.489 -15.010 -18.109 1.00 73.00 359 GLN A C 1
ATOM 2774 O O . GLN A 1 359 ? -8.697 -15.085 -18.340 1.00 73.00 359 GLN A O 1
ATOM 2779 N N . GLU A 1 360 ? -6.639 -15.970 -18.491 1.00 82.88 360 GLU A N 1
ATOM 2780 C CA . GLU A 1 360 ? -7.084 -17.149 -19.244 1.00 82.88 360 GLU A CA 1
ATOM 2781 C C . GLU A 1 360 ? -7.916 -18.102 -18.382 1.00 82.88 360 GLU A C 1
ATOM 2783 O O . GLU A 1 360 ? -8.972 -18.565 -18.816 1.00 82.88 360 GLU A O 1
ATOM 2788 N N . LEU A 1 361 ? -7.531 -18.306 -17.117 1.00 85.44 361 LEU A N 1
ATOM 2789 C CA . LEU A 1 361 ? -8.341 -19.060 -16.154 1.00 85.44 361 LEU A CA 1
ATOM 2790 C C . LEU A 1 361 ? -9.753 -18.459 -16.005 1.00 85.44 361 LEU A C 1
ATOM 2792 O O . LEU A 1 361 ? -10.751 -19.184 -15.972 1.00 85.44 361 LEU A O 1
ATOM 2796 N N . SER A 1 362 ? -9.852 -17.125 -15.998 1.00 79.50 362 SER A N 1
ATOM 2797 C CA . SER A 1 362 ? -11.116 -16.394 -15.863 1.00 79.50 362 SER A CA 1
ATOM 2798 C C . SER A 1 362 ? -12.071 -16.555 -17.058 1.00 79.50 362 SER A C 1
ATOM 2800 O O . SER A 1 362 ? -13.276 -16.342 -16.903 1.00 79.50 362 SER A O 1
ATOM 2802 N N . ARG A 1 363 ? -11.569 -16.990 -18.229 1.00 82.31 363 ARG A N 1
ATOM 2803 C CA . ARG A 1 363 ? -12.375 -17.286 -19.431 1.00 82.31 363 ARG A CA 1
ATOM 2804 C C . ARG A 1 363 ? -13.149 -18.606 -19.323 1.00 82.31 363 ARG A C 1
ATOM 2806 O O . ARG A 1 363 ? -14.009 -18.869 -20.167 1.00 82.31 363 ARG A O 1
ATOM 2813 N N . ARG A 1 364 ? -12.888 -19.444 -18.310 1.00 82.44 364 ARG A N 1
ATOM 2814 C CA . ARG A 1 364 ? -13.653 -20.681 -18.083 1.00 82.44 364 ARG A CA 1
ATOM 2815 C C . ARG A 1 364 ? -15.104 -20.377 -17.692 1.00 82.44 364 ARG A C 1
ATOM 2817 O O . ARG A 1 364 ? -15.380 -19.547 -16.823 1.00 82.44 364 ARG A O 1
ATOM 2824 N N . LYS A 1 365 ? -16.045 -21.107 -18.304 1.00 78.19 365 LYS A N 1
ATOM 2825 C CA . LYS A 1 365 ? -17.468 -21.126 -17.915 1.00 78.19 365 LYS A CA 1
ATOM 2826 C C . LYS A 1 365 ? -17.594 -21.422 -16.410 1.00 78.19 365 LYS A C 1
ATOM 2828 O O . LYS A 1 365 ? -16.883 -22.274 -15.891 1.00 78.19 365 LYS A O 1
ATOM 2833 N N . ARG A 1 366 ? -18.514 -20.742 -15.714 1.00 73.31 366 ARG A N 1
ATOM 2834 C CA . ARG A 1 366 ? -18.713 -20.895 -14.253 1.00 73.31 366 ARG A CA 1
ATOM 2835 C C . ARG A 1 366 ? -19.752 -21.947 -13.849 1.00 73.31 366 ARG A C 1
ATOM 2837 O O . ARG A 1 366 ? -19.788 -22.330 -12.687 1.00 73.31 366 ARG A O 1
ATOM 2844 N N . LYS A 1 367 ? -20.635 -22.339 -14.769 1.00 70.31 367 LYS A N 1
ATOM 2845 C CA . LYS A 1 367 ? -21.731 -23.301 -14.574 1.00 70.31 367 LYS A CA 1
ATOM 2846 C C . LYS A 1 367 ? -21.889 -24.123 -15.853 1.00 70.31 367 LYS A C 1
ATOM 2848 O O . LYS A 1 367 ? -21.459 -23.669 -16.917 1.00 70.31 367 LYS A O 1
ATOM 2853 N N . ASP A 1 368 ? -22.482 -25.305 -15.720 1.00 69.19 368 ASP A N 1
ATOM 2854 C CA . ASP A 1 368 ? -22.814 -26.226 -16.815 1.00 69.19 368 ASP A CA 1
ATOM 2855 C C . ASP A 1 368 ? -21.612 -26.535 -17.733 1.00 69.19 368 ASP A C 1
ATOM 2857 O O . ASP A 1 368 ? -21.681 -26.464 -18.963 1.00 69.19 368 ASP A O 1
ATOM 2861 N N . VAL A 1 369 ? -20.469 -26.841 -17.106 1.00 76.75 369 VAL A N 1
ATOM 2862 C CA . VAL A 1 369 ? -19.233 -27.252 -17.784 1.00 76.75 369 VAL A CA 1
ATOM 2863 C C . VAL A 1 369 ? -19.217 -28.772 -17.920 1.00 76.75 369 VAL A C 1
ATOM 2865 O O . VAL A 1 369 ? -19.289 -29.486 -16.924 1.00 76.75 369 VAL A O 1
ATOM 2868 N N . ARG A 1 370 ? -19.089 -29.270 -19.151 1.00 76.81 370 ARG A N 1
ATOM 2869 C CA . ARG A 1 370 ? -18.771 -30.677 -19.440 1.00 76.81 370 ARG A CA 1
ATOM 2870 C C . ARG A 1 370 ? -17.271 -30.793 -19.696 1.00 76.81 370 ARG A C 1
ATOM 2872 O O . ARG A 1 370 ? -16.687 -29.845 -20.218 1.00 76.81 370 ARG A O 1
ATOM 2879 N N . ALA A 1 371 ? -16.658 -31.937 -19.389 1.00 75.44 371 ALA A N 1
ATOM 2880 C CA . ALA A 1 371 ? -15.223 -32.149 -19.622 1.00 75.44 371 ALA A CA 1
ATOM 2881 C C . ALA A 1 371 ? -14.825 -31.924 -21.099 1.00 75.44 371 ALA A C 1
ATOM 2883 O O . ALA A 1 371 ? -13.810 -31.297 -21.381 1.00 75.44 371 ALA A O 1
ATOM 2884 N N . GLU A 1 372 ? -15.692 -32.332 -22.033 1.00 75.38 372 GLU A N 1
ATOM 2885 C CA . GLU A 1 372 ? -15.565 -32.102 -23.484 1.00 75.38 372 GLU A CA 1
ATOM 2886 C C . GLU A 1 372 ? -15.506 -30.612 -23.888 1.00 75.38 372 GLU A C 1
ATOM 2888 O O . GLU A 1 372 ? -14.915 -30.271 -24.909 1.00 75.38 372 GLU A O 1
ATOM 2893 N N . ASP A 1 373 ? -16.135 -29.713 -23.119 1.00 76.94 373 ASP A N 1
ATOM 2894 C CA . ASP A 1 373 ? -16.247 -28.282 -23.447 1.00 76.94 373 ASP A CA 1
ATOM 2895 C C . ASP A 1 373 ? -15.037 -27.453 -22.950 1.00 76.94 373 ASP A C 1
ATOM 2897 O O . ASP A 1 373 ? -15.022 -26.223 -23.097 1.00 76.94 373 ASP A O 1
ATOM 2901 N N . ILE A 1 374 ? -14.043 -28.084 -22.311 1.00 81.31 374 ILE A N 1
ATOM 2902 C CA . ILE A 1 374 ? -12.923 -27.395 -21.654 1.00 81.31 374 ILE A CA 1
ATOM 2903 C C . ILE A 1 374 ? -11.879 -26.953 -22.684 1.00 81.31 374 ILE A C 1
ATOM 2905 O O . ILE A 1 374 ? -11.100 -27.749 -23.200 1.00 81.31 374 ILE A O 1
ATOM 2909 N N . LYS A 1 375 ? -11.825 -25.640 -22.934 1.00 81.69 375 LYS A N 1
ATOM 2910 C CA . LYS A 1 375 ? -10.797 -25.014 -23.788 1.00 81.69 375 LYS A CA 1
ATOM 2911 C C . LYS A 1 375 ? -9.526 -24.607 -23.038 1.00 81.69 375 LYS A C 1
ATOM 2913 O O . LYS A 1 375 ? -8.452 -24.636 -23.620 1.00 81.69 375 LYS A O 1
ATOM 2918 N N . VAL A 1 376 ? -9.649 -24.219 -21.767 1.00 84.94 376 VAL A N 1
ATOM 2919 C CA . VAL A 1 376 ? -8.520 -23.797 -20.919 1.00 84.94 376 VAL A CA 1
ATOM 2920 C C . VAL A 1 376 ? -8.256 -24.898 -19.898 1.00 84.94 376 VAL A C 1
ATOM 2922 O O . VAL A 1 376 ? -9.012 -25.036 -18.930 1.00 84.94 376 VAL A O 1
ATOM 2925 N N . LYS A 1 377 ? -7.207 -25.692 -20.140 1.00 88.50 377 LYS A N 1
ATOM 2926 C CA . LYS A 1 377 ? -6.730 -26.725 -19.211 1.00 88.50 377 LYS A CA 1
ATOM 2927 C C . LYS A 1 377 ? -6.179 -26.088 -17.934 1.00 88.50 377 LYS A C 1
ATOM 2929 O O . LYS A 1 377 ? -5.775 -24.924 -17.928 1.00 88.50 377 LYS A O 1
ATOM 2934 N N . VAL A 1 378 ? -6.177 -26.861 -16.854 1.00 91.69 378 VAL A N 1
ATOM 2935 C CA . VAL A 1 378 ? -5.705 -26.445 -15.530 1.00 91.69 378 VAL A CA 1
ATOM 2936 C C . VAL A 1 378 ? -4.755 -27.501 -14.968 1.00 91.69 378 VAL A C 1
ATOM 2938 O O . VAL A 1 378 ? -4.992 -28.692 -15.146 1.00 91.69 378 VAL A O 1
ATOM 2941 N N . LYS A 1 379 ? -3.700 -27.041 -14.285 1.00 92.94 379 LYS A N 1
ATOM 2942 C CA . LYS A 1 379 ? -2.805 -27.847 -13.441 1.00 92.94 379 LYS A CA 1
ATOM 2943 C C . LYS A 1 379 ? -3.020 -27.414 -11.989 1.00 92.94 379 LYS A C 1
ATOM 2945 O O . LYS A 1 379 ? -3.111 -26.215 -11.703 1.00 92.94 379 LYS A O 1
ATOM 2950 N N . LEU A 1 380 ? -3.143 -28.375 -11.078 1.00 95.50 380 LEU A N 1
ATOM 2951 C CA . LEU A 1 380 ? -3.357 -28.125 -9.653 1.00 95.50 380 LEU A CA 1
ATOM 2952 C C . LEU A 1 380 ? -2.022 -28.153 -8.901 1.00 95.50 380 LEU A C 1
ATOM 2954 O O . LEU A 1 380 ? -1.322 -29.164 -8.931 1.00 95.50 380 LEU A O 1
ATOM 2958 N N . PHE A 1 381 ? -1.691 -27.065 -8.204 1.00 97.00 381 PHE A N 1
ATOM 2959 C CA . PHE A 1 381 ? -0.475 -26.952 -7.394 1.00 97.00 381 PHE A CA 1
ATOM 2960 C C . PHE A 1 381 ? -0.820 -27.033 -5.904 1.00 97.00 381 PHE A C 1
ATOM 2962 O O . PHE A 1 381 ? -1.264 -26.051 -5.305 1.00 97.00 381 PHE A O 1
ATOM 2969 N N . ALA A 1 382 ? -0.648 -28.215 -5.311 1.00 97.56 382 ALA A N 1
ATOM 2970 C CA . ALA A 1 382 ? -0.931 -28.478 -3.901 1.00 97.56 382 ALA A CA 1
ATOM 2971 C C . ALA A 1 382 ? 0.182 -27.943 -2.985 1.00 97.56 382 ALA A C 1
ATOM 2973 O O . ALA A 1 382 ? 1.365 -28.206 -3.213 1.00 97.56 382 ALA A O 1
ATOM 2974 N N . PHE A 1 383 ? -0.200 -27.216 -1.931 1.00 97.12 383 PHE A N 1
ATOM 2975 C CA . PHE A 1 383 ? 0.732 -26.557 -1.007 1.00 97.12 383 PHE A CA 1
ATOM 2976 C C . PHE A 1 383 ? 0.455 -26.822 0.481 1.00 97.12 383 PHE A C 1
ATOM 2978 O O . PHE A 1 383 ? 1.229 -26.375 1.329 1.00 97.12 383 PHE A O 1
ATOM 2985 N N . ASP A 1 384 ? -0.639 -27.509 0.823 1.00 97.50 384 ASP A N 1
ATOM 2986 C CA . ASP A 1 384 ? -0.891 -28.018 2.175 1.00 97.50 384 ASP A CA 1
ATOM 2987 C C . ASP A 1 384 ? -1.855 -29.225 2.162 1.00 97.50 384 ASP A C 1
ATOM 2989 O O . ASP A 1 384 ? -2.628 -29.412 1.216 1.00 97.50 384 ASP A O 1
ATOM 2993 N N . LEU A 1 385 ? -1.825 -30.031 3.227 1.00 97.75 385 LEU A N 1
ATOM 2994 C CA . LEU A 1 385 ? -2.721 -31.167 3.458 1.00 97.75 385 LEU A CA 1
ATOM 2995 C C . LEU A 1 385 ? -3.323 -31.042 4.861 1.00 97.75 385 LEU A C 1
ATOM 2997 O O . LEU A 1 385 ? -2.625 -31.091 5.871 1.00 97.75 385 LEU A O 1
ATOM 3001 N N . LEU A 1 386 ? -4.641 -30.872 4.912 1.00 97.25 386 LEU A N 1
ATOM 3002 C CA . LEU A 1 386 ? -5.373 -30.406 6.092 1.00 97.25 386 LEU A CA 1
ATOM 3003 C C . LEU A 1 386 ? -6.140 -31.529 6.801 1.00 97.25 386 LEU A C 1
ATOM 3005 O O . LEU A 1 386 ? -6.474 -31.412 7.980 1.00 97.25 386 LEU A O 1
ATOM 3009 N N . PHE A 1 387 ? -6.396 -32.627 6.092 1.00 97.19 387 PHE A N 1
ATOM 3010 C CA . PHE A 1 387 ? -7.076 -33.825 6.580 1.00 97.19 387 PHE A CA 1
ATOM 3011 C C . PHE A 1 387 ? -6.588 -35.040 5.786 1.00 97.19 387 PHE A C 1
ATOM 3013 O O . PHE A 1 387 ? -6.370 -34.921 4.578 1.00 97.19 387 PHE A O 1
ATOM 3020 N N . LEU A 1 388 ? -6.455 -36.197 6.437 1.00 96.69 388 LEU A N 1
ATOM 3021 C CA . LEU A 1 388 ? -6.138 -37.477 5.796 1.00 96.69 388 LEU A CA 1
ATOM 3022 C C . LEU A 1 388 ? -6.746 -38.646 6.589 1.00 96.69 388 LEU A C 1
ATOM 3024 O O . LEU A 1 388 ? -6.550 -38.729 7.800 1.00 96.69 388 LEU A O 1
ATOM 3028 N N . ASN A 1 389 ? -7.449 -39.553 5.907 1.00 94.12 389 ASN A N 1
ATOM 3029 C CA . ASN A 1 389 ? -7.997 -40.821 6.415 1.00 94.12 389 ASN A CA 1
ATOM 3030 C C . ASN A 1 389 ? -8.623 -40.701 7.819 1.00 94.12 389 ASN A C 1
ATOM 3032 O O . ASN A 1 389 ? -8.131 -41.259 8.804 1.00 94.12 389 ASN A O 1
ATOM 3036 N N . GLY A 1 390 ? -9.694 -39.908 7.916 1.00 90.88 390 GLY A N 1
ATOM 3037 C CA . GLY A 1 390 ? -10.435 -39.683 9.162 1.00 90.88 390 GLY A CA 1
ATOM 3038 C C . GLY A 1 390 ? -9.775 -38.739 10.179 1.00 90.88 390 GLY A C 1
ATOM 3039 O O . GLY A 1 390 ? -10.362 -38.505 11.234 1.00 90.88 390 GLY A O 1
ATOM 3040 N N . LYS A 1 391 ? -8.576 -38.197 9.910 1.00 93.19 391 LYS A N 1
ATOM 3041 C CA . LYS A 1 391 ? -7.813 -37.376 10.867 1.00 93.19 391 LYS A CA 1
ATOM 3042 C C . LYS A 1 391 ? -7.576 -35.952 10.343 1.00 93.19 391 LYS A C 1
ATOM 3044 O O . LYS A 1 391 ? -6.933 -35.802 9.301 1.00 93.19 391 LYS A O 1
ATOM 3049 N N . PRO A 1 392 ? -8.016 -34.897 11.059 1.00 94.06 392 PRO A N 1
ATOM 3050 C CA . PRO A 1 392 ? -7.594 -33.530 10.769 1.00 94.06 392 PRO A CA 1
ATOM 3051 C C . PRO A 1 392 ? -6.115 -33.347 11.132 1.00 94.06 392 PRO A C 1
ATOM 3053 O O . PRO A 1 392 ? -5.626 -33.907 12.114 1.00 94.06 392 PRO A O 1
ATOM 3056 N N . LEU A 1 393 ? -5.401 -32.552 10.337 1.00 95.75 393 LEU A N 1
ATOM 3057 C CA . LEU A 1 393 ? -3.955 -32.330 10.455 1.00 95.75 393 LEU A CA 1
ATOM 3058 C C . LEU A 1 393 ? -3.606 -30.891 10.875 1.00 95.75 393 LEU A C 1
ATOM 3060 O O . LEU A 1 393 ? -2.433 -30.549 10.952 1.00 95.75 393 LEU A O 1
ATOM 3064 N N . LEU A 1 394 ? -4.603 -30.045 11.158 1.00 93.25 394 LEU A N 1
ATOM 3065 C CA . LEU A 1 394 ? -4.433 -28.600 11.376 1.00 93.25 394 LEU A CA 1
ATOM 3066 C C . LEU A 1 394 ? -3.415 -28.256 12.481 1.00 93.25 394 LEU A C 1
ATOM 3068 O O . LEU A 1 394 ? -2.621 -27.333 12.319 1.00 93.25 394 LEU A O 1
ATOM 3072 N N . HIS A 1 395 ? -3.396 -29.031 13.570 1.00 92.25 395 HIS A N 1
ATOM 3073 C CA . HIS A 1 395 ? -2.482 -28.845 14.705 1.00 92.25 395 HIS A CA 1
ATOM 3074 C C . HIS A 1 395 ? -1.100 -29.504 14.529 1.00 92.25 395 HIS A C 1
ATOM 3076 O O . HIS A 1 395 ? -0.310 -29.499 15.470 1.00 92.25 395 HIS A O 1
ATOM 3082 N N . LYS A 1 396 ? -0.800 -30.096 13.366 1.00 95.06 396 LYS A N 1
ATOM 3083 C CA . LYS A 1 396 ? 0.541 -30.608 13.040 1.00 95.06 396 LYS A CA 1
ATOM 3084 C C . LYS A 1 396 ? 1.436 -29.503 12.493 1.00 95.06 396 LYS A C 1
ATOM 3086 O O . LYS A 1 396 ? 0.939 -28.565 11.865 1.00 95.06 396 LYS A O 1
ATOM 3091 N N . GLU A 1 397 ? 2.745 -29.648 12.681 1.00 95.50 397 GLU A N 1
ATOM 3092 C CA . GLU A 1 397 ? 3.738 -28.751 12.079 1.00 95.50 397 GLU A CA 1
ATOM 3093 C C . GLU A 1 397 ? 3.699 -28.834 10.546 1.00 95.50 397 GLU A C 1
ATOM 3095 O O . GLU A 1 397 ? 3.227 -29.819 9.965 1.00 95.50 397 GLU A O 1
ATOM 3100 N N . MET A 1 398 ? 4.123 -27.769 9.862 1.00 94.75 398 MET A N 1
ATOM 3101 C CA . MET A 1 398 ? 3.971 -27.695 8.405 1.00 94.75 398 MET A CA 1
ATOM 3102 C C . MET A 1 398 ? 4.812 -28.755 7.678 1.00 94.75 398 MET A C 1
ATOM 3104 O O . MET A 1 398 ? 4.368 -29.287 6.657 1.00 94.75 398 MET A O 1
ATOM 3108 N N . ASP A 1 399 ? 5.989 -29.098 8.199 1.00 95.25 399 ASP A N 1
ATOM 3109 C CA . ASP A 1 399 ? 6.827 -30.155 7.636 1.00 95.25 399 ASP A CA 1
ATOM 3110 C C . ASP A 1 399 ? 6.152 -31.537 7.692 1.00 95.25 399 ASP A C 1
ATOM 3112 O O . ASP A 1 399 ? 6.175 -32.258 6.696 1.00 95.25 399 ASP A O 1
ATOM 3116 N N . GLU A 1 400 ? 5.458 -31.882 8.783 1.00 96.50 400 GLU A N 1
ATOM 3117 C CA . GLU A 1 400 ? 4.656 -33.105 8.880 1.00 96.50 400 GLU A CA 1
ATOM 3118 C C . GLU A 1 400 ? 3.523 -33.127 7.844 1.00 96.50 400 GLU A C 1
ATOM 3120 O O . GLU A 1 400 ? 3.304 -34.149 7.186 1.00 96.50 400 GLU A O 1
ATOM 3125 N N . ARG A 1 401 ? 2.801 -32.008 7.669 1.00 97.19 401 ARG A N 1
ATOM 3126 C CA . ARG A 1 401 ? 1.710 -31.906 6.678 1.00 97.19 401 ARG A CA 1
ATOM 3127 C C . ARG A 1 401 ? 2.249 -32.043 5.249 1.00 97.19 401 ARG A C 1
ATOM 3129 O O . ARG A 1 401 ? 1.683 -32.795 4.453 1.00 97.19 401 ARG A O 1
ATOM 3136 N N . ARG A 1 402 ? 3.391 -31.410 4.946 1.00 96.19 402 ARG A N 1
ATOM 3137 C CA . ARG A 1 402 ? 4.119 -31.539 3.668 1.00 96.19 402 ARG A CA 1
ATOM 3138 C C . ARG A 1 402 ? 4.627 -32.967 3.436 1.00 96.19 402 ARG A C 1
ATOM 3140 O O . ARG A 1 402 ? 4.474 -33.494 2.337 1.00 96.19 402 ARG A O 1
ATOM 3147 N N . ALA A 1 403 ? 5.188 -33.618 4.454 1.00 96.19 403 ALA A N 1
ATOM 3148 C CA . ALA A 1 403 ? 5.675 -34.992 4.358 1.00 96.19 403 ALA A CA 1
ATOM 3149 C C . ALA A 1 403 ? 4.529 -35.986 4.103 1.00 96.19 403 ALA A C 1
ATOM 3151 O O . ALA A 1 403 ? 4.669 -36.891 3.280 1.00 96.19 403 ALA A O 1
ATOM 3152 N N . LEU A 1 404 ? 3.371 -35.796 4.747 1.00 96.81 404 LEU A N 1
ATOM 3153 C CA . LEU A 1 404 ? 2.166 -36.586 4.478 1.00 96.81 404 LEU A CA 1
ATOM 3154 C C . LEU A 1 404 ? 1.634 -36.351 3.055 1.00 96.81 404 LEU A C 1
ATOM 3156 O O . LEU A 1 404 ? 1.331 -37.327 2.370 1.00 96.81 404 LEU A O 1
ATOM 3160 N N . LEU A 1 405 ? 1.600 -35.098 2.584 1.00 96.56 405 LEU A N 1
ATOM 3161 C CA . LEU A 1 405 ? 1.256 -34.746 1.200 1.00 96.56 405 LEU A CA 1
ATOM 3162 C C . LEU A 1 405 ? 2.157 -35.481 0.194 1.00 96.56 405 LEU A C 1
ATOM 3164 O O . LEU A 1 405 ? 1.664 -36.226 -0.649 1.00 96.56 405 LEU A O 1
ATOM 3168 N N . MET A 1 406 ? 3.478 -35.351 0.325 1.00 95.31 406 MET A N 1
ATOM 3169 C CA . MET A 1 406 ? 4.440 -35.964 -0.601 1.00 95.31 406 MET A CA 1
ATOM 3170 C C . MET A 1 406 ? 4.459 -37.498 -0.549 1.00 95.31 406 MET A C 1
ATOM 3172 O O . MET A 1 406 ? 4.777 -38.144 -1.549 1.00 95.31 406 MET A O 1
ATOM 3176 N N . LYS A 1 407 ? 4.118 -38.088 0.603 1.00 95.88 407 LYS A N 1
ATOM 3177 C CA . LYS A 1 407 ? 4.037 -39.541 0.800 1.00 95.88 407 LYS A CA 1
ATOM 3178 C C . LYS A 1 407 ? 2.778 -40.155 0.185 1.00 95.88 407 LYS A C 1
ATOM 3180 O O . LYS A 1 407 ? 2.861 -41.245 -0.375 1.00 95.88 407 LYS A O 1
ATOM 3185 N N . HIS A 1 408 ? 1.625 -39.504 0.337 1.00 96.38 408 HIS A N 1
ATOM 3186 C CA . HIS A 1 408 ? 0.321 -40.069 -0.034 1.00 96.38 408 HIS A CA 1
ATOM 3187 C C . HIS A 1 408 ? -0.164 -39.659 -1.429 1.00 96.38 408 HIS A C 1
ATOM 3189 O O . HIS A 1 408 ? -1.033 -40.334 -1.980 1.00 96.38 408 HIS A O 1
ATOM 3195 N N . PHE A 1 409 ? 0.429 -38.618 -2.016 1.00 96.25 409 PHE A N 1
ATOM 3196 C CA . PHE A 1 409 ? 0.146 -38.163 -3.375 1.00 96.25 409 PHE A CA 1
ATOM 3197 C C . PHE A 1 409 ? 1.373 -38.348 -4.289 1.00 96.25 409 PHE A C 1
ATOM 3199 O O . PHE A 1 409 ? 2.462 -38.711 -3.827 1.00 96.25 409 PHE A O 1
ATOM 3206 N N . GLN A 1 410 ? 1.214 -38.141 -5.595 1.00 94.69 410 GLN A N 1
ATOM 3207 C CA . GLN A 1 410 ? 2.291 -38.157 -6.593 1.00 94.69 410 GLN A CA 1
ATOM 3208 C C . GLN A 1 410 ? 2.061 -37.080 -7.671 1.00 94.69 410 GLN A C 1
ATOM 3210 O O . GLN A 1 410 ? 0.912 -36.851 -8.043 1.00 94.69 410 GLN A O 1
ATOM 3215 N N . PRO A 1 411 ? 3.106 -36.407 -8.193 1.00 93.75 411 PRO A N 1
ATOM 3216 C CA . PRO A 1 411 ? 2.962 -35.523 -9.348 1.00 93.75 411 PRO A CA 1
ATOM 3217 C C . PRO A 1 411 ? 2.427 -36.274 -10.576 1.00 93.75 411 PRO A C 1
ATOM 3219 O O . PRO A 1 411 ? 2.831 -37.406 -10.838 1.00 93.75 411 PRO A O 1
ATOM 3222 N N . VAL A 1 412 ? 1.551 -35.626 -11.344 1.00 92.19 412 VAL A N 1
ATOM 3223 C CA . VAL A 1 412 ? 0.985 -36.138 -12.600 1.00 92.19 412 VAL A CA 1
ATOM 3224 C C . VAL A 1 412 ? 1.204 -35.078 -13.675 1.00 92.19 412 VAL A C 1
ATOM 3226 O O . VAL A 1 412 ? 0.793 -33.925 -13.513 1.00 92.19 412 VAL A O 1
ATOM 3229 N N . GLN A 1 413 ? 1.884 -35.449 -14.762 1.00 84.50 413 GLN A N 1
ATOM 3230 C CA . GLN A 1 413 ? 2.330 -34.518 -15.802 1.00 84.50 413 GLN A CA 1
ATOM 3231 C C . GLN A 1 413 ? 1.156 -33.694 -16.358 1.00 84.50 413 GLN A C 1
ATOM 3233 O O . GLN A 1 413 ? 0.116 -34.240 -16.705 1.00 84.50 413 GLN A O 1
ATOM 3238 N N . CYS A 1 414 ? 1.323 -32.370 -16.436 1.00 84.62 414 CYS A N 1
ATOM 3239 C CA . CYS A 1 414 ? 0.282 -31.389 -16.796 1.00 84.62 414 CYS A CA 1
ATOM 3240 C C . CYS A 1 414 ? -0.982 -31.324 -15.901 1.00 84.62 414 CYS A C 1
ATOM 3242 O O . CYS A 1 414 ? -1.758 -30.391 -16.090 1.00 84.62 414 CYS A O 1
ATOM 3244 N N . GLU A 1 415 ? -1.194 -32.221 -14.929 1.00 89.94 415 GLU A N 1
ATOM 3245 C CA . GLU A 1 415 ? -2.444 -32.287 -14.144 1.00 89.94 415 GLU A CA 1
ATOM 3246 C C . GLU A 1 415 ? -2.272 -31.887 -12.671 1.00 89.94 415 GLU A C 1
ATOM 3248 O O . GLU A 1 415 ? -3.015 -31.048 -12.161 1.00 89.94 415 GLU A O 1
ATOM 3253 N N . PHE A 1 416 ? -1.274 -32.449 -11.982 1.00 94.50 416 PHE A N 1
ATOM 3254 C CA . PHE A 1 416 ? -1.078 -32.277 -10.540 1.00 94.50 416 PHE A CA 1
ATOM 3255 C C . PHE A 1 416 ? 0.403 -32.114 -10.195 1.00 94.50 416 PHE A C 1
ATOM 3257 O O . PHE A 1 416 ? 1.255 -32.856 -10.680 1.00 94.50 416 PHE A O 1
ATOM 3264 N N . GLY A 1 417 ? 0.719 -31.179 -9.306 1.00 94.50 417 GLY A N 1
ATOM 3265 C CA . GLY A 1 417 ? 2.058 -31.011 -8.755 1.00 94.50 417 GLY A CA 1
ATOM 3266 C C . GLY A 1 417 ? 2.030 -30.436 -7.345 1.00 94.50 417 GLY A C 1
ATOM 3267 O O . GLY A 1 417 ? 1.001 -29.966 -6.860 1.00 94.50 417 GLY A O 1
ATOM 3268 N N . TYR A 1 418 ? 3.184 -30.452 -6.688 1.00 96.62 418 TYR A N 1
ATOM 3269 C CA . TYR A 1 418 ? 3.396 -29.686 -5.462 1.00 96.62 418 TYR A CA 1
ATOM 3270 C C . TYR A 1 418 ? 3.772 -28.245 -5.809 1.00 96.62 418 TYR A C 1
ATOM 3272 O O . TYR A 1 418 ? 4.294 -27.985 -6.895 1.00 96.62 418 TYR A O 1
ATOM 3280 N N . ALA A 1 419 ? 3.557 -27.312 -4.885 1.00 96.44 419 ALA A N 1
ATOM 3281 C CA . ALA A 1 419 ? 4.151 -25.989 -5.004 1.00 96.44 419 ALA A CA 1
ATOM 3282 C C . ALA A 1 419 ? 5.688 -26.091 -5.048 1.00 96.44 419 ALA A C 1
ATOM 3284 O O . ALA A 1 419 ? 6.315 -26.724 -4.189 1.00 96.44 419 ALA A O 1
ATOM 3285 N N . THR A 1 420 ? 6.291 -25.456 -6.053 1.00 95.69 420 THR A N 1
ATOM 3286 C CA . THR A 1 420 ? 7.742 -25.281 -6.157 1.00 95.69 420 THR A CA 1
ATOM 3287 C C . THR A 1 420 ? 8.212 -24.522 -4.924 1.00 95.69 420 THR A C 1
ATOM 3289 O O . THR A 1 420 ? 7.698 -23.438 -4.643 1.00 95.69 420 THR A O 1
ATOM 3292 N N . HIS A 1 421 ? 9.159 -25.083 -4.175 1.00 95.56 421 HIS A N 1
ATOM 3293 C CA . HIS A 1 421 ? 9.593 -24.528 -2.896 1.00 95.56 421 HIS A CA 1
ATOM 3294 C C . HIS A 1 421 ? 11.099 -24.669 -2.684 1.00 95.56 421 HIS A C 1
ATOM 3296 O O . HIS A 1 421 ? 11.753 -25.519 -3.290 1.00 95.56 421 HIS A O 1
ATOM 3302 N N . ARG A 1 422 ? 11.630 -23.815 -1.811 1.00 94.44 422 ARG A N 1
ATOM 3303 C CA . ARG A 1 422 ? 13.019 -23.792 -1.358 1.00 94.44 422 ARG A CA 1
ATOM 3304 C C . ARG A 1 422 ? 13.026 -23.357 0.103 1.00 94.44 422 ARG A C 1
ATOM 3306 O O . ARG A 1 422 ? 12.412 -22.350 0.452 1.00 94.44 422 ARG A O 1
ATOM 3313 N N . ASP A 1 423 ? 13.697 -24.116 0.957 1.00 92.75 423 ASP A N 1
ATOM 3314 C CA . ASP A 1 423 ? 13.835 -23.774 2.373 1.00 92.75 423 ASP A CA 1
ATOM 3315 C C . ASP A 1 423 ? 15.033 -22.814 2.510 1.00 92.75 423 ASP A C 1
ATOM 3317 O O . ASP A 1 423 ? 16.168 -23.240 2.706 1.00 92.75 423 ASP A O 1
ATOM 3321 N N . CYS A 1 424 ? 14.781 -21.522 2.262 1.00 87.19 424 CYS A N 1
ATOM 3322 C CA . CYS A 1 424 ? 15.796 -20.463 2.252 1.00 87.19 424 CYS A CA 1
ATOM 3323 C C . CYS A 1 424 ? 16.206 -20.026 3.668 1.00 87.19 424 CYS A C 1
ATOM 3325 O O . CYS A 1 424 ? 15.424 -20.104 4.612 1.00 87.19 424 CYS A O 1
ATOM 3327 N N . THR A 1 425 ? 17.414 -19.480 3.776 1.00 84.00 425 THR A N 1
ATOM 3328 C CA . THR A 1 425 ? 18.035 -18.980 5.010 1.00 84.00 425 THR A CA 1
ATOM 3329 C C . THR A 1 425 ? 18.577 -17.553 4.883 1.00 84.00 425 THR A C 1
ATOM 3331 O O . THR A 1 425 ? 18.591 -16.835 5.882 1.00 84.00 425 THR A O 1
ATOM 3334 N N . THR A 1 426 ? 18.971 -17.104 3.682 1.00 83.69 426 THR A N 1
ATOM 3335 C CA . THR A 1 426 ? 19.534 -15.754 3.456 1.00 83.69 426 THR A CA 1
ATOM 3336 C C . THR A 1 426 ? 18.649 -14.851 2.586 1.00 83.69 426 THR A C 1
ATOM 3338 O O . THR A 1 426 ? 17.717 -15.310 1.919 1.00 83.69 426 THR A O 1
ATOM 3341 N N . VAL A 1 427 ? 18.944 -13.543 2.563 1.00 84.12 427 VAL A N 1
ATOM 3342 C CA . VAL A 1 427 ? 18.246 -12.560 1.708 1.00 84.12 427 VAL A CA 1
ATOM 3343 C C . VAL A 1 427 ? 18.437 -12.901 0.228 1.00 84.12 427 VAL A C 1
ATOM 3345 O O . VAL A 1 427 ? 17.491 -12.845 -0.556 1.00 84.12 427 VAL A O 1
ATOM 3348 N N . GLU A 1 428 ? 19.652 -13.295 -0.143 1.00 84.06 428 GLU A N 1
ATOM 3349 C CA . GLU A 1 428 ? 20.083 -13.618 -1.503 1.00 84.06 428 GLU A CA 1
ATOM 3350 C C . GLU A 1 428 ? 19.367 -14.864 -2.035 1.00 84.06 428 GLU A C 1
ATOM 3352 O O . GLU A 1 428 ? 18.935 -14.884 -3.189 1.00 84.06 428 GLU A O 1
ATOM 3357 N N . GLU A 1 429 ? 19.171 -15.883 -1.193 1.00 88.75 429 GLU A N 1
ATOM 3358 C CA . GLU A 1 429 ? 18.405 -17.084 -1.543 1.00 88.75 429 GLU A CA 1
ATOM 3359 C C . GLU A 1 429 ? 16.924 -16.763 -1.784 1.00 88.75 429 GLU A C 1
ATOM 3361 O O . GLU A 1 429 ? 16.331 -17.266 -2.743 1.00 88.75 429 GLU A O 1
ATOM 3366 N N . ILE A 1 430 ? 16.323 -15.906 -0.946 1.00 89.31 430 ILE A N 1
ATOM 3367 C CA . ILE A 1 430 ? 14.928 -15.464 -1.104 1.00 89.31 430 ILE A CA 1
ATOM 3368 C C . ILE A 1 430 ? 14.775 -14.604 -2.366 1.00 89.31 430 ILE A C 1
ATOM 3370 O O . ILE A 1 430 ? 13.837 -14.826 -3.130 1.00 89.31 430 ILE A O 1
ATOM 3374 N N . GLN A 1 431 ? 15.691 -13.663 -2.621 1.00 86.88 431 GLN A N 1
ATOM 3375 C CA . GLN A 1 431 ? 15.671 -12.811 -3.815 1.00 86.88 431 GLN A CA 1
ATOM 3376 C C . GLN A 1 431 ? 15.843 -13.639 -5.097 1.00 86.88 431 GLN A C 1
ATOM 3378 O O . GLN A 1 431 ? 15.042 -13.513 -6.021 1.00 86.88 431 GLN A O 1
ATOM 3383 N N . THR A 1 432 ? 16.817 -14.553 -5.131 1.00 90.25 432 THR A N 1
ATOM 3384 C CA . THR A 1 432 ? 17.048 -15.436 -6.288 1.00 90.25 432 THR A CA 1
ATOM 3385 C C . THR A 1 432 ? 15.809 -16.283 -6.586 1.00 90.25 432 THR A C 1
ATOM 3387 O O . THR A 1 432 ? 15.353 -16.349 -7.729 1.00 90.25 432 THR A O 1
ATOM 3390 N N . PHE A 1 433 ? 15.199 -16.873 -5.552 1.00 94.00 433 PHE A N 1
ATOM 3391 C CA . PHE A 1 433 ? 13.990 -17.684 -5.706 1.00 94.00 433 PHE A CA 1
ATOM 3392 C C . PHE A 1 433 ? 12.742 -16.848 -6.055 1.00 94.00 433 PHE A C 1
ATOM 3394 O O . PHE A 1 433 ? 11.850 -17.323 -6.762 1.00 94.00 433 PHE A O 1
ATOM 3401 N N . LEU A 1 434 ? 12.685 -15.581 -5.630 1.00 89.75 434 LEU A N 1
ATOM 3402 C CA . LEU A 1 434 ? 11.653 -14.633 -6.051 1.00 89.75 434 LEU A CA 1
ATOM 3403 C C . LEU A 1 434 ? 11.769 -14.335 -7.549 1.00 89.75 434 LEU A C 1
ATOM 3405 O O . LEU A 1 434 ? 10.764 -14.420 -8.258 1.00 89.75 434 LEU A O 1
ATOM 3409 N N . ASP A 1 435 ? 12.975 -14.071 -8.050 1.00 86.06 435 ASP A N 1
ATOM 3410 C CA . ASP A 1 435 ? 13.211 -13.832 -9.476 1.00 86.06 435 ASP A CA 1
ATOM 3411 C C . ASP A 1 435 ? 12.940 -15.079 -10.328 1.00 86.06 435 ASP A C 1
ATOM 3413 O O . ASP A 1 435 ? 12.376 -14.963 -11.416 1.00 86.06 435 ASP A O 1
ATOM 3417 N N . GLU A 1 436 ? 13.268 -16.280 -9.838 1.00 90.81 436 GLU A N 1
ATOM 3418 C CA . GLU A 1 436 ? 12.833 -17.547 -10.449 1.00 90.81 436 GLU A CA 1
ATOM 3419 C C . GLU A 1 436 ? 11.299 -17.647 -10.531 1.00 90.81 436 GLU A C 1
ATOM 3421 O O . GLU A 1 436 ? 10.759 -18.003 -11.583 1.00 90.81 436 GLU A O 1
ATOM 3426 N N . SER A 1 437 ? 10.582 -17.286 -9.459 1.00 91.38 437 SER A N 1
ATOM 3427 C CA . SER A 1 437 ? 9.112 -17.344 -9.424 1.00 91.38 437 SER A CA 1
ATOM 3428 C C . SER A 1 437 ? 8.468 -16.383 -10.432 1.00 91.38 437 SER A C 1
ATOM 3430 O O . SER A 1 437 ? 7.544 -16.766 -11.153 1.00 91.38 437 SER A O 1
ATOM 3432 N N . VAL A 1 438 ? 8.998 -15.162 -10.555 1.00 84.44 438 VAL A N 1
ATOM 3433 C CA . VAL A 1 438 ? 8.505 -14.142 -11.491 1.00 84.44 438 VAL A CA 1
ATOM 3434 C C . VAL A 1 438 ? 8.821 -14.530 -12.937 1.00 84.44 438 VAL A C 1
ATOM 3436 O O . VAL A 1 438 ? 7.934 -14.456 -13.786 1.00 84.44 438 VAL A O 1
ATOM 3439 N N . LYS A 1 439 ? 10.033 -15.032 -13.223 1.00 84.94 439 LYS A N 1
ATOM 3440 C CA . LYS A 1 439 ? 10.394 -15.588 -14.545 1.00 84.94 439 LYS A CA 1
ATOM 3441 C C . LYS A 1 439 ? 9.496 -16.764 -14.943 1.00 84.94 439 LYS A C 1
ATOM 3443 O O . LYS A 1 439 ? 9.185 -16.922 -16.119 1.00 84.94 439 LYS A O 1
ATOM 3448 N N . SER A 1 440 ? 9.036 -17.544 -13.964 1.00 83.62 440 SER A N 1
ATOM 3449 C CA . SER A 1 440 ? 8.090 -18.649 -14.164 1.00 83.62 440 SER A CA 1
ATOM 3450 C C . SER A 1 440 ? 6.636 -18.196 -14.381 1.00 83.62 440 SER A C 1
ATOM 3452 O O . SER A 1 440 ? 5.789 -19.027 -14.690 1.00 83.62 440 SER A O 1
ATOM 3454 N N . GLY A 1 441 ? 6.313 -16.905 -14.223 1.00 82.88 441 GLY A N 1
ATOM 3455 C CA . GLY A 1 441 ? 4.947 -16.382 -14.363 1.00 82.88 441 GLY A CA 1
ATOM 3456 C C . GLY A 1 441 ? 4.098 -16.419 -13.084 1.00 82.88 441 GLY A C 1
ATOM 3457 O O . GLY A 1 441 ? 2.873 -16.341 -13.163 1.00 82.88 441 GLY A O 1
ATOM 3458 N N . CYS A 1 442 ? 4.715 -16.541 -11.904 1.00 88.88 442 CYS A N 1
ATOM 3459 C CA . CYS A 1 442 ? 4.032 -16.417 -10.610 1.00 88.88 442 CYS A CA 1
ATOM 3460 C C . CYS A 1 442 ? 3.950 -14.949 -10.132 1.00 88.88 442 CYS A C 1
ATOM 3462 O O . CYS A 1 442 ? 4.716 -14.093 -10.563 1.00 88.88 442 CYS A O 1
ATOM 3464 N N . GLU A 1 443 ? 3.052 -14.651 -9.183 1.00 86.06 443 GLU A N 1
ATOM 3465 C CA . GLU A 1 443 ? 2.919 -13.316 -8.567 1.00 86.06 443 GLU A CA 1
ATOM 3466 C C . GLU A 1 443 ? 4.101 -12.925 -7.647 1.00 86.06 443 GLU A C 1
ATOM 3468 O O . GLU A 1 443 ? 4.168 -11.777 -7.195 1.00 86.06 443 GLU A O 1
ATOM 3473 N N . GLY A 1 444 ? 4.970 -13.879 -7.300 1.00 91.38 444 GLY A N 1
ATOM 3474 C CA . GLY A 1 444 ? 6.049 -13.746 -6.318 1.00 91.38 444 GLY A CA 1
ATOM 3475 C C . GLY A 1 444 ? 6.160 -14.989 -5.428 1.00 91.38 444 GLY A C 1
ATOM 3476 O O . GLY A 1 444 ? 5.951 -16.106 -5.901 1.00 91.38 444 GLY A O 1
ATOM 3477 N N . LEU A 1 445 ? 6.419 -14.797 -4.128 1.00 95.00 445 LEU A N 1
ATOM 3478 C CA . LEU A 1 445 ? 6.598 -15.875 -3.145 1.00 95.00 445 LEU A CA 1
ATOM 3479 C C . LEU A 1 445 ? 5.573 -15.847 -2.003 1.00 95.00 445 LEU A C 1
ATOM 3481 O O . LEU A 1 445 ? 5.159 -14.792 -1.516 1.00 95.00 445 LEU A O 1
ATOM 3485 N N . MET A 1 446 ? 5.223 -17.034 -1.516 1.00 95.50 446 MET A N 1
ATOM 3486 C CA . MET A 1 446 ? 4.690 -17.256 -0.172 1.00 95.50 446 MET A CA 1
ATOM 3487 C C . MET A 1 446 ? 5.857 -17.653 0.731 1.00 95.50 446 MET A C 1
ATOM 3489 O O . MET A 1 446 ? 6.632 -18.523 0.352 1.00 95.50 446 MET A O 1
ATOM 3493 N N . VAL A 1 447 ? 5.970 -17.073 1.924 1.00 94.94 447 VAL A N 1
ATOM 3494 C CA . VAL A 1 447 ? 6.928 -17.546 2.939 1.00 94.94 447 VAL A CA 1
ATOM 3495 C C . VAL A 1 447 ? 6.133 -18.119 4.100 1.00 94.94 447 VAL A C 1
ATOM 3497 O O . VAL A 1 447 ? 5.195 -17.470 4.563 1.00 94.94 447 VAL A O 1
ATOM 3500 N N . LYS A 1 448 ? 6.447 -19.329 4.556 1.00 94.38 448 LYS A N 1
ATOM 3501 C CA . LYS A 1 448 ? 5.695 -20.016 5.615 1.00 94.38 448 LYS A CA 1
ATOM 3502 C C . LYS A 1 448 ? 6.644 -20.565 6.677 1.00 94.38 448 LYS A C 1
ATOM 3504 O O . LYS A 1 448 ? 7.697 -21.097 6.346 1.00 94.38 448 LYS A O 1
ATOM 3509 N N . MET A 1 449 ? 6.266 -20.488 7.948 1.00 93.12 449 MET A N 1
ATOM 3510 C CA . MET A 1 449 ? 7.007 -21.160 9.015 1.00 93.12 449 MET A CA 1
ATOM 3511 C C . MET A 1 449 ? 6.895 -22.680 8.856 1.00 93.12 449 MET A C 1
ATOM 3513 O O . MET A 1 449 ? 5.790 -23.199 8.699 1.00 93.12 449 MET A O 1
ATOM 3517 N N . LEU A 1 450 ? 8.030 -23.377 8.888 1.00 92.00 450 LEU A N 1
ATOM 3518 C CA . LEU A 1 450 ? 8.112 -24.800 8.557 1.00 92.00 450 LEU A CA 1
ATOM 3519 C C . LEU A 1 450 ? 7.994 -25.701 9.795 1.00 92.00 450 LEU A C 1
ATOM 3521 O O . LEU A 1 450 ? 7.389 -26.768 9.709 1.00 92.00 450 LEU A O 1
ATOM 3525 N N . LYS A 1 451 ? 8.554 -25.255 10.927 1.00 92.06 451 LYS A N 1
ATOM 3526 C CA . LYS A 1 451 ? 8.628 -25.987 12.203 1.00 92.06 451 LYS A CA 1
ATOM 3527 C C . LYS A 1 451 ? 8.264 -25.102 13.400 1.00 92.06 451 LYS A C 1
ATOM 3529 O O . LYS A 1 451 ? 8.250 -23.876 13.294 1.00 92.06 451 LYS A O 1
ATOM 3534 N N . GLY A 1 452 ? 8.036 -25.725 14.551 1.00 87.44 452 GLY A N 1
ATOM 3535 C CA . GLY A 1 452 ? 7.678 -25.090 15.818 1.00 87.44 452 GLY A CA 1
ATOM 3536 C C . GLY A 1 452 ? 6.169 -24.851 15.984 1.00 87.44 452 GLY A C 1
ATOM 3537 O O . GLY A 1 452 ? 5.402 -24.985 15.025 1.00 87.44 452 GLY A O 1
ATOM 3538 N N . PRO A 1 453 ? 5.717 -24.430 17.183 1.00 82.44 453 PRO A N 1
ATOM 3539 C CA . PRO A 1 453 ? 4.292 -24.355 17.541 1.00 82.44 453 PRO A CA 1
ATOM 3540 C C . PRO A 1 453 ? 3.478 -23.376 16.674 1.00 82.44 453 PRO A C 1
ATOM 3542 O O . PRO A 1 453 ? 2.288 -23.581 16.433 1.00 82.44 453 PRO A O 1
ATOM 3545 N N . ASP A 1 454 ? 4.132 -22.337 16.153 1.00 86.06 454 ASP A N 1
ATOM 3546 C CA . ASP A 1 454 ? 3.557 -21.354 15.230 1.00 86.06 454 ASP A CA 1
ATOM 3547 C C . ASP A 1 454 ? 3.357 -21.910 13.791 1.00 86.06 454 ASP A C 1
ATOM 3549 O O . ASP A 1 454 ? 2.678 -21.283 12.980 1.00 86.06 454 ASP A O 1
ATOM 3553 N N . SER A 1 455 ? 3.915 -23.073 13.426 1.00 92.44 455 SER A N 1
ATOM 3554 C CA . SER A 1 455 ? 3.822 -23.641 12.059 1.00 92.44 455 SER A CA 1
ATOM 3555 C C . SER A 1 455 ? 2.511 -24.393 11.756 1.00 92.44 455 SER A C 1
ATOM 3557 O O . SER A 1 455 ? 2.308 -24.914 10.651 1.00 92.44 455 SER A O 1
ATOM 3559 N N . THR A 1 456 ? 1.600 -24.448 12.729 1.00 93.75 456 THR A N 1
ATOM 3560 C CA . THR A 1 456 ? 0.261 -25.039 12.591 1.00 93.75 456 THR A CA 1
ATOM 3561 C C . THR A 1 456 ? -0.593 -24.303 11.548 1.00 93.75 456 THR A C 1
ATOM 3563 O O . THR A 1 456 ? -0.336 -23.149 11.198 1.00 93.75 456 THR A O 1
ATOM 3566 N N . TYR A 1 457 ? -1.605 -24.978 10.996 1.00 94.12 457 TYR A N 1
ATOM 3567 C CA . TYR A 1 457 ? -2.546 -24.342 10.074 1.00 94.12 457 TYR A CA 1
ATOM 3568 C C . TYR A 1 457 ? -3.623 -23.604 10.871 1.00 94.12 457 TYR A C 1
ATOM 3570 O O . TYR A 1 457 ? -4.291 -24.197 11.716 1.00 94.12 457 TYR A O 1
ATOM 3578 N N . GLU A 1 458 ? -3.834 -22.320 10.572 1.00 90.94 458 GLU A N 1
ATOM 3579 C CA . GLU A 1 458 ? -4.707 -21.439 11.355 1.00 90.94 458 GLU A CA 1
ATOM 3580 C C . GLU A 1 458 ? -5.896 -20.916 10.522 1.00 90.94 458 GLU A C 1
ATOM 3582 O O . GLU A 1 458 ? -5.789 -19.872 9.859 1.00 90.94 458 GLU A O 1
ATOM 3587 N N . PRO A 1 459 ? -7.056 -21.601 10.545 1.00 90.69 459 PRO A N 1
ATOM 3588 C CA . PRO A 1 459 ? -8.234 -21.205 9.781 1.00 90.69 459 PRO A CA 1
ATOM 3589 C C . PRO A 1 459 ? -8.691 -19.770 10.092 1.00 90.69 459 PRO A C 1
ATOM 3591 O O . PRO A 1 459 ? -8.630 -19.306 11.230 1.00 90.69 459 PRO A O 1
ATOM 3594 N N . SER A 1 460 ? -9.146 -19.034 9.073 1.00 86.19 460 SER A N 1
ATOM 3595 C CA . SER A 1 460 ? -9.499 -17.595 9.122 1.00 86.19 460 SER A CA 1
ATOM 3596 C C . SER A 1 460 ? -8.411 -16.603 9.585 1.00 86.19 460 SER A C 1
ATOM 3598 O O . SER A 1 460 ? -8.632 -15.384 9.465 1.00 86.19 460 SER A O 1
ATOM 3600 N N . ARG A 1 461 ? -7.277 -17.044 10.148 1.00 83.25 461 ARG A N 1
ATOM 3601 C CA . ARG A 1 461 ? -6.264 -16.151 10.728 1.00 83.25 461 ARG A CA 1
ATOM 3602 C C . ARG A 1 461 ? -5.399 -15.562 9.615 1.00 83.25 461 ARG A C 1
ATOM 3604 O O . ARG A 1 461 ? -4.993 -16.246 8.678 1.00 83.25 461 ARG A O 1
ATOM 3611 N N . ARG A 1 462 ? -5.118 -14.259 9.725 1.00 81.12 462 ARG A N 1
ATOM 3612 C CA . ARG A 1 462 ? -4.000 -13.625 9.019 1.00 81.12 462 ARG A CA 1
ATOM 3613 C C . ARG A 1 462 ? -2.848 -13.505 10.001 1.00 81.12 462 ARG A C 1
ATOM 3615 O O . ARG A 1 462 ? -2.724 -12.472 10.657 1.00 81.12 462 ARG A O 1
ATOM 3622 N N . SER A 1 463 ? -2.106 -14.590 10.180 1.00 76.06 463 SER A N 1
ATOM 3623 C CA . SER A 1 463 ? -0.961 -14.604 11.083 1.00 76.06 463 SER A CA 1
ATOM 3624 C C . SER A 1 463 ? 0.289 -14.035 10.416 1.00 76.06 463 SER A C 1
ATOM 3626 O O . SER A 1 463 ? 0.281 -13.612 9.259 1.00 76.06 463 SER A O 1
ATOM 3628 N N . ILE A 1 464 ? 1.353 -13.961 11.209 1.00 80.94 464 ILE A N 1
ATOM 3629 C CA . ILE A 1 464 ? 2.712 -13.629 10.770 1.00 80.94 464 ILE A CA 1
ATOM 3630 C C . ILE A 1 464 ? 3.469 -14.866 10.274 1.00 80.94 464 ILE A C 1
ATOM 3632 O O . ILE A 1 464 ? 4.563 -14.736 9.744 1.00 80.94 464 ILE A O 1
ATOM 3636 N N . ASN A 1 465 ? 2.870 -16.045 10.437 1.00 86.56 465 ASN A N 1
ATOM 3637 C CA . ASN A 1 465 ? 3.495 -17.342 10.220 1.00 86.56 465 ASN A CA 1
ATOM 3638 C C . ASN A 1 465 ? 3.462 -17.695 8.724 1.00 86.56 465 ASN A C 1
ATOM 3640 O O . ASN A 1 465 ? 4.307 -18.447 8.253 1.00 86.56 465 ASN A O 1
ATOM 3644 N N . TRP A 1 466 ? 2.509 -17.119 7.977 1.00 92.81 466 TRP A N 1
ATOM 3645 C CA . TRP A 1 466 ? 2.498 -17.051 6.516 1.00 92.81 466 TRP A CA 1
ATOM 3646 C C . TRP A 1 466 ? 2.642 -15.582 6.074 1.00 92.81 466 TRP A C 1
ATOM 3648 O O . TRP A 1 466 ? 1.788 -14.738 6.368 1.00 92.81 466 TRP A O 1
ATOM 3658 N N . LEU A 1 467 ? 3.693 -15.279 5.321 1.00 92.94 467 LEU A N 1
ATOM 3659 C CA . LEU A 1 467 ? 3.931 -14.007 4.642 1.00 92.94 467 LEU A CA 1
ATOM 3660 C C . LEU A 1 467 ? 3.738 -14.171 3.127 1.00 92.94 467 LEU A C 1
ATOM 3662 O O . LEU A 1 467 ? 3.715 -15.283 2.597 1.00 92.94 467 LEU A O 1
ATOM 3666 N N . LYS A 1 468 ? 3.588 -13.054 2.412 1.00 92.44 468 LYS A N 1
ATOM 3667 C CA . LYS A 1 468 ? 3.597 -13.034 0.944 1.00 92.44 468 LYS A CA 1
ATOM 3668 C C . LYS A 1 468 ? 4.383 -11.841 0.409 1.00 92.44 468 LYS A C 1
ATOM 3670 O O . LYS A 1 468 ? 4.088 -10.692 0.751 1.00 92.44 468 LYS A O 1
ATOM 3675 N N . ILE A 1 469 ? 5.327 -12.144 -0.471 1.00 89.75 469 ILE A N 1
ATOM 3676 C CA . ILE A 1 469 ? 6.147 -11.198 -1.221 1.00 89.75 469 ILE A CA 1
ATOM 3677 C C . ILE A 1 469 ? 5.587 -11.161 -2.646 1.00 89.75 469 ILE A C 1
ATOM 3679 O O . ILE A 1 469 ? 5.333 -12.207 -3.243 1.00 89.75 469 ILE A O 1
ATOM 3683 N N . LYS A 1 470 ? 5.373 -9.967 -3.196 1.00 82.12 470 LYS A N 1
ATOM 3684 C CA . LYS A 1 470 ? 5.031 -9.765 -4.612 1.00 82.12 470 LYS A CA 1
ATOM 3685 C C . LYS A 1 470 ? 6.005 -8.762 -5.198 1.00 82.12 470 LYS A C 1
ATOM 3687 O O . LYS A 1 470 ? 6.402 -7.846 -4.478 1.00 82.12 470 LYS A O 1
ATOM 3692 N N . LYS A 1 471 ? 6.293 -8.865 -6.497 1.00 69.56 471 LYS A N 1
ATOM 3693 C CA . LYS A 1 471 ? 7.039 -7.827 -7.226 1.00 69.56 471 LYS A CA 1
ATOM 3694 C C . LYS A 1 471 ? 6.385 -6.454 -7.008 1.00 69.56 471 LYS A C 1
ATOM 3696 O O . LYS A 1 471 ? 7.000 -5.548 -6.471 1.00 69.56 471 LYS A O 1
ATOM 3701 N N . ASP A 1 472 ? 5.073 -6.367 -7.226 1.00 60.66 472 ASP A N 1
ATOM 3702 C CA . ASP A 1 472 ? 4.235 -5.183 -6.981 1.00 60.66 472 ASP A CA 1
ATOM 3703 C C . ASP A 1 472 ? 4.146 -4.699 -5.507 1.00 60.66 472 ASP A C 1
ATOM 3705 O O . ASP A 1 472 ? 3.478 -3.699 -5.239 1.00 60.66 472 ASP A O 1
ATOM 3709 N N . TYR A 1 473 ? 4.813 -5.355 -4.544 1.00 56.50 473 TYR A N 1
ATOM 3710 C CA . TYR A 1 473 ? 4.991 -4.853 -3.168 1.00 56.50 473 TYR A CA 1
ATOM 3711 C C . TYR A 1 473 ? 6.413 -4.351 -2.871 1.00 56.50 473 TYR A C 1
ATOM 3713 O O . TYR A 1 473 ? 6.560 -3.568 -1.931 1.00 56.50 473 TYR A O 1
ATOM 3721 N N . LEU A 1 474 ? 7.420 -4.754 -3.657 1.00 55.59 474 LEU A N 1
ATOM 3722 C CA . LEU A 1 474 ? 8.780 -4.224 -3.565 1.00 55.59 474 LEU A CA 1
ATOM 3723 C C . LEU A 1 474 ? 8.821 -2.824 -4.198 1.00 55.59 474 LEU A C 1
ATOM 3725 O O . LEU A 1 474 ? 8.471 -2.643 -5.372 1.00 55.59 474 LEU A O 1
ATOM 3729 N N . SER A 1 475 ? 9.254 -1.826 -3.429 1.00 45.19 475 SER A N 1
ATOM 3730 C CA . SER A 1 475 ? 9.332 -0.430 -3.873 1.00 45.19 475 SER A CA 1
ATOM 3731 C C . SER A 1 475 ? 10.194 -0.281 -5.131 1.00 45.19 475 SER A C 1
ATOM 3733 O O . SER A 1 475 ? 11.360 -0.662 -5.127 1.00 45.19 475 SER A O 1
ATOM 3735 N N . GLY A 1 476 ? 9.619 0.297 -6.191 1.00 44.66 476 GLY A N 1
ATOM 3736 C CA . GLY A 1 476 ? 10.318 0.580 -7.450 1.00 44.66 476 GLY A CA 1
ATOM 3737 C C . GLY A 1 476 ? 10.234 -0.503 -8.535 1.00 44.66 476 GLY A C 1
ATOM 3738 O O . GLY A 1 476 ? 10.890 -0.348 -9.558 1.00 44.66 476 GLY A O 1
ATOM 3739 N N . THR A 1 477 ? 9.452 -1.583 -8.362 1.00 44.16 477 THR A N 1
ATOM 3740 C CA . THR A 1 477 ? 9.435 -2.708 -9.337 1.00 44.16 477 THR A CA 1
ATOM 3741 C C . THR A 1 477 ? 8.066 -3.084 -9.935 1.00 44.16 477 THR A C 1
ATOM 3743 O O . THR A 1 477 ? 7.980 -4.047 -10.707 1.00 44.16 477 THR A O 1
ATOM 3746 N N . GLY A 1 478 ? 7.000 -2.338 -9.623 1.00 45.41 478 GLY A N 1
ATOM 3747 C CA . GLY A 1 478 ? 5.648 -2.532 -10.172 1.00 45.41 478 GLY A CA 1
ATOM 3748 C C . GLY A 1 478 ? 5.239 -1.447 -11.174 1.00 45.41 478 GLY A C 1
ATOM 3749 O O . GLY A 1 478 ? 5.618 -0.289 -11.015 1.00 45.41 478 GLY A O 1
ATOM 3750 N N . ASP A 1 479 ? 4.447 -1.824 -12.179 1.00 46.19 479 ASP A N 1
ATOM 3751 C CA . ASP A 1 479 ? 4.038 -0.937 -13.276 1.00 46.19 479 ASP A CA 1
ATOM 3752 C C . ASP A 1 479 ? 2.966 0.081 -12.832 1.00 46.19 479 ASP A C 1
ATOM 3754 O O . ASP A 1 479 ? 2.033 -0.260 -12.098 1.00 46.19 479 ASP A O 1
ATOM 3758 N N . SER A 1 480 ? 3.067 1.326 -13.311 1.00 47.59 480 SER A N 1
ATOM 3759 C CA . SER A 1 480 ? 2.093 2.403 -13.069 1.00 47.59 480 SER A CA 1
ATOM 3760 C C . SER A 1 480 ? 1.663 3.042 -14.386 1.00 47.59 480 SER A C 1
ATOM 3762 O O . SER A 1 480 ? 2.480 3.191 -15.291 1.00 47.59 480 SER A O 1
ATOM 3764 N N . LEU A 1 481 ? 0.379 3.393 -14.494 1.00 49.81 481 LEU A N 1
ATOM 3765 C CA . LEU A 1 481 ? -0.174 4.147 -15.617 1.00 49.81 481 LEU A CA 1
ATOM 3766 C C . LEU A 1 481 ? -1.257 5.108 -15.117 1.00 49.81 481 LEU A C 1
ATOM 3768 O O . LEU A 1 481 ? -2.020 4.787 -14.197 1.00 49.81 481 LEU A O 1
ATOM 3772 N N . ASP A 1 482 ? -1.374 6.224 -15.818 1.00 55.06 482 ASP A N 1
ATOM 3773 C CA . ASP A 1 482 ? -2.225 7.366 -15.533 1.00 55.06 482 ASP A CA 1
ATOM 3774 C C . ASP A 1 482 ? -3.145 7.635 -16.732 1.00 55.06 482 ASP A C 1
ATOM 3776 O O . ASP A 1 482 ? -2.797 7.415 -17.893 1.00 55.06 482 ASP A O 1
ATOM 3780 N N . LEU A 1 483 ? -4.395 7.998 -16.445 1.00 63.16 483 LEU A N 1
ATOM 3781 C CA . LEU A 1 483 ? -5.507 7.781 -17.369 1.00 63.16 483 LEU A CA 1
ATOM 3782 C C . LEU A 1 483 ? -6.539 8.907 -17.280 1.00 63.16 483 LEU A C 1
ATOM 3784 O O . LEU A 1 483 ? -6.886 9.368 -16.190 1.00 63.16 483 LEU A O 1
ATOM 3788 N N . ALA A 1 484 ? -7.102 9.297 -18.423 1.00 74.62 484 ALA A N 1
ATOM 3789 C CA . ALA A 1 484 ? -8.117 10.339 -18.500 1.00 74.62 484 ALA A CA 1
ATOM 3790 C C . ALA A 1 484 ? -9.438 9.883 -17.857 1.00 74.62 484 ALA A C 1
ATOM 3792 O O . ALA A 1 484 ? -9.979 8.824 -18.187 1.00 74.62 484 ALA A O 1
ATOM 3793 N N . VAL A 1 485 ? -9.991 10.701 -16.957 1.00 82.62 485 VAL A N 1
ATOM 3794 C CA . VAL A 1 485 ? -11.280 10.440 -16.300 1.00 82.62 485 VAL A CA 1
ATOM 3795 C C . VAL A 1 485 ? -12.416 10.906 -17.218 1.00 82.62 485 VAL A C 1
ATOM 3797 O O . VAL A 1 485 ? -12.822 12.063 -17.175 1.00 82.62 485 VAL A O 1
ATOM 3800 N N . ILE A 1 486 ? -12.932 10.009 -18.062 1.00 87.31 486 ILE A N 1
ATOM 3801 C CA . ILE A 1 486 ? -13.941 10.339 -19.093 1.00 87.31 486 ILE A CA 1
ATOM 3802 C C . ILE A 1 486 ? -15.399 10.129 -18.648 1.00 87.31 486 ILE A C 1
ATOM 3804 O O . ILE A 1 486 ? -16.332 10.495 -19.366 1.00 87.31 486 ILE A O 1
ATOM 3808 N N . GLY A 1 487 ? -15.629 9.539 -17.472 1.00 87.69 487 GLY A N 1
ATOM 3809 C CA . GLY A 1 487 ? -16.976 9.380 -16.921 1.00 87.69 487 GLY A CA 1
ATOM 3810 C C . GLY A 1 487 ? -17.012 8.968 -15.451 1.00 87.69 487 GLY A C 1
ATOM 3811 O O . GLY A 1 487 ? -16.033 8.472 -14.892 1.00 87.69 487 GLY A O 1
ATOM 3812 N N . GLY A 1 488 ? -18.163 9.174 -14.819 1.00 87.81 488 GLY A N 1
ATOM 3813 C CA . GLY A 1 488 ? -18.405 8.931 -13.400 1.00 87.81 488 GLY A CA 1
ATOM 3814 C C . GLY A 1 488 ? -19.561 7.966 -13.163 1.00 87.81 488 GLY A C 1
ATOM 3815 O O . GLY A 1 488 ? -20.477 7.841 -13.974 1.00 87.81 488 GLY A O 1
ATOM 3816 N N . TYR A 1 489 ? -19.522 7.288 -12.021 1.00 86.50 489 TYR A N 1
ATOM 3817 C CA . TYR A 1 489 ? -20.630 6.486 -11.512 1.00 86.50 489 TYR A CA 1
ATOM 3818 C C . TYR A 1 489 ? -21.031 7.011 -10.135 1.00 86.50 489 TYR A C 1
ATOM 3820 O O . TYR A 1 489 ? -20.177 7.118 -9.249 1.00 86.50 489 TYR A O 1
ATOM 3828 N N . TYR A 1 490 ? -22.310 7.307 -9.925 1.00 82.69 490 TYR A N 1
ATOM 3829 C CA . TYR A 1 490 ? -22.805 7.797 -8.639 1.00 82.69 490 TYR A CA 1
ATOM 3830 C C . TYR A 1 490 ? -22.653 6.723 -7.555 1.00 82.69 490 TYR A C 1
ATOM 3832 O O . TYR A 1 490 ? -22.877 5.527 -7.773 1.00 82.69 490 TYR A O 1
ATOM 3840 N N . GLY A 1 491 ? -22.218 7.133 -6.363 1.00 77.00 491 GLY A N 1
ATOM 3841 C CA . GLY A 1 491 ? -22.023 6.204 -5.259 1.00 77.00 491 GLY A CA 1
ATOM 3842 C C . GLY A 1 491 ? -23.342 5.615 -4.752 1.00 77.00 491 GLY A C 1
ATOM 3843 O O . GLY A 1 491 ? -24.384 6.263 -4.738 1.00 77.00 491 GLY A O 1
ATOM 3844 N N . LYS A 1 492 ? -23.301 4.363 -4.287 1.00 69.19 492 LYS A N 1
ATOM 3845 C CA . LYS A 1 492 ? -24.423 3.707 -3.594 1.00 69.19 492 LYS A CA 1
ATOM 3846 C C . LYS A 1 492 ? -24.042 3.470 -2.124 1.00 69.19 492 LYS A C 1
ATOM 3848 O O . LYS A 1 492 ? -22.883 3.192 -1.816 1.00 69.19 492 LYS A O 1
ATOM 3853 N N . GLY A 1 493 ? -25.000 3.582 -1.202 1.00 68.56 493 GLY A N 1
ATOM 3854 C CA . GLY A 1 493 ? -24.746 3.460 0.244 1.00 68.56 493 GLY A CA 1
ATOM 3855 C C . GLY A 1 493 ? -24.095 4.717 0.837 1.00 68.56 493 GLY A C 1
ATOM 3856 O O . GLY A 1 493 ? -24.585 5.812 0.616 1.00 68.56 493 GLY A O 1
ATOM 3857 N N . LYS A 1 494 ? -22.980 4.590 1.571 1.00 60.19 494 LYS A N 1
ATOM 3858 C CA . LYS A 1 494 ? -22.308 5.740 2.222 1.00 60.19 494 LYS A CA 1
ATOM 3859 C C . LYS A 1 494 ? -21.804 6.834 1.263 1.00 60.19 494 LYS A C 1
ATOM 3861 O O . LYS A 1 494 ? -21.504 7.931 1.709 1.00 60.19 494 LYS A O 1
ATOM 3866 N N . ARG A 1 495 ? -21.690 6.536 -0.036 1.00 70.81 495 ARG A N 1
ATOM 3867 C CA . ARG A 1 495 ? -21.124 7.426 -1.065 1.00 70.81 495 ARG A CA 1
ATOM 3868 C C . ARG A 1 495 ? -22.183 8.128 -1.935 1.00 70.81 495 ARG A C 1
ATOM 3870 O O . ARG A 1 495 ? -21.835 8.609 -3.001 1.00 70.81 495 ARG A O 1
ATOM 3877 N N . THR A 1 496 ? -23.462 8.177 -1.545 1.00 73.44 496 THR A N 1
ATOM 3878 C CA . THR A 1 496 ? -24.553 8.701 -2.408 1.00 73.44 496 THR A CA 1
ATOM 3879 C C . THR A 1 496 ? -24.394 10.137 -2.886 1.00 73.44 496 THR A C 1
ATOM 3881 O O . THR A 1 496 ? -24.954 10.490 -3.917 1.00 73.44 496 THR A O 1
ATOM 3884 N N . ASN A 1 497 ? -23.641 10.957 -2.157 1.00 77.75 497 ASN A N 1
ATOM 3885 C CA . ASN A 1 497 ? -23.482 12.377 -2.461 1.00 77.75 497 ASN A CA 1
ATOM 3886 C C . ASN A 1 497 ? -22.253 12.658 -3.349 1.00 77.75 497 ASN A C 1
ATOM 3888 O O . ASN A 1 497 ? -21.975 13.818 -3.625 1.00 77.75 497 ASN A O 1
ATOM 3892 N N . VAL A 1 498 ? -21.513 11.618 -3.759 1.00 84.88 498 VAL A N 1
ATOM 3893 C CA . VAL A 1 498 ? -20.268 11.707 -4.540 1.00 84.88 498 VAL A CA 1
ATOM 3894 C C . VAL A 1 498 ? -20.235 10.654 -5.655 1.00 84.88 498 VAL A C 1
ATOM 3896 O O . VAL A 1 498 ? -21.041 9.717 -5.679 1.00 84.88 498 VAL A O 1
ATOM 3899 N N . TYR A 1 499 ? -19.268 10.747 -6.569 1.00 84.19 499 TYR A N 1
ATOM 3900 C CA . TYR A 1 499 ? -18.977 9.642 -7.485 1.00 84.19 499 TYR A CA 1
ATOM 3901 C C . TYR A 1 499 ? -18.321 8.495 -6.701 1.00 84.19 499 TYR A C 1
ATOM 3903 O O . TYR A 1 499 ? -17.322 8.675 -6.009 1.00 84.19 499 TYR A O 1
ATOM 3911 N N . GLY A 1 500 ? -18.902 7.297 -6.773 1.00 74.75 500 GLY A N 1
ATOM 3912 C CA . GLY A 1 500 ? -18.397 6.112 -6.076 1.00 74.75 500 GLY A CA 1
ATOM 3913 C C . GLY A 1 500 ? -17.340 5.333 -6.859 1.00 74.75 500 GLY A C 1
ATOM 3914 O O . GLY A 1 500 ? -16.648 4.502 -6.264 1.00 74.75 500 GLY A O 1
ATOM 3915 N N . ALA A 1 501 ? -17.253 5.577 -8.170 1.00 81.56 501 ALA A N 1
ATOM 3916 C CA . ALA A 1 501 ? -16.277 5.013 -9.094 1.00 81.56 501 ALA A CA 1
ATOM 3917 C C . ALA A 1 501 ? -16.155 5.884 -10.361 1.00 81.56 501 ALA A C 1
ATOM 3919 O O . ALA A 1 501 ? -17.076 6.630 -10.692 1.00 81.56 501 ALA A O 1
ATOM 3920 N N . PHE A 1 502 ? -15.063 5.717 -11.104 1.00 82.56 502 PHE A N 1
ATOM 3921 C CA . PHE A 1 502 ? -14.726 6.477 -12.312 1.00 82.56 502 PHE A CA 1
ATOM 3922 C C . PHE A 1 502 ? -14.436 5.539 -13.491 1.00 82.56 502 PHE A C 1
ATOM 3924 O O . PHE A 1 502 ? -13.919 4.437 -13.291 1.00 82.56 502 PHE A O 1
ATOM 3931 N N . LEU A 1 503 ? -14.782 5.967 -14.707 1.00 85.81 503 LEU A N 1
ATOM 3932 C CA . LEU A 1 503 ? -14.382 5.344 -15.970 1.00 85.81 503 LEU A CA 1
ATOM 3933 C C . LEU A 1 503 ? -13.114 6.037 -16.473 1.00 85.81 503 LEU A C 1
ATOM 3935 O O . LEU A 1 503 ? -13.116 7.253 -16.669 1.00 85.81 503 LEU A O 1
ATOM 3939 N N . LEU A 1 504 ? -12.054 5.257 -16.667 1.00 81.31 504 LEU A N 1
ATOM 3940 C CA . LEU A 1 504 ? -10.744 5.737 -17.090 1.00 81.31 504 LEU A CA 1
ATOM 3941 C C . LEU A 1 504 ? -10.462 5.335 -18.541 1.00 81.31 504 LEU A C 1
ATOM 3943 O O . LEU A 1 504 ? -10.879 4.255 -18.971 1.00 81.31 504 LEU A O 1
ATOM 3947 N N . ALA A 1 505 ? -9.727 6.172 -19.269 1.00 75.25 505 ALA A N 1
ATOM 3948 C CA . ALA A 1 505 ? -9.344 5.954 -20.661 1.00 75.25 505 ALA A CA 1
ATOM 3949 C C . ALA A 1 505 ? -7.860 6.248 -20.923 1.00 75.25 505 ALA A C 1
ATOM 3951 O O . ALA A 1 505 ? -7.290 7.170 -20.338 1.00 75.25 505 ALA A O 1
ATOM 3952 N N . CYS A 1 506 ? -7.258 5.488 -21.836 1.00 73.94 506 CYS A N 1
ATOM 3953 C CA . CYS A 1 506 ? -6.060 5.923 -22.550 1.00 73.94 506 CYS A CA 1
ATOM 3954 C C . CYS A 1 506 ? -6.466 6.832 -23.722 1.00 73.94 506 CYS A C 1
ATOM 3956 O O . CYS A 1 506 ? -7.613 6.793 -24.172 1.00 73.94 506 CYS A O 1
ATOM 3958 N N . TYR A 1 507 ? -5.542 7.659 -24.203 1.00 73.81 507 TYR A N 1
ATOM 3959 C CA . TYR A 1 507 ? -5.688 8.350 -25.484 1.00 73.81 507 TYR A CA 1
ATOM 3960 C C . TYR A 1 507 ? -5.016 7.515 -26.585 1.00 73.81 507 TYR A C 1
ATOM 3962 O O . TYR A 1 507 ? -3.979 6.897 -26.338 1.00 73.81 507 TYR A O 1
ATOM 3970 N N . ASP A 1 508 ? -5.642 7.457 -27.756 1.00 72.56 508 ASP A N 1
ATOM 3971 C CA . ASP A 1 508 ? -5.145 6.829 -28.978 1.00 72.56 508 ASP A CA 1
ATOM 3972 C C . ASP A 1 508 ? -4.831 7.943 -29.986 1.00 72.56 508 ASP A C 1
ATOM 3974 O O . ASP A 1 508 ? -5.744 8.596 -30.501 1.00 72.56 508 ASP A O 1
ATOM 3978 N N . ASP A 1 509 ? -3.538 8.164 -30.232 1.00 65.50 509 ASP A N 1
ATOM 3979 C CA . ASP A 1 509 ? -3.031 9.193 -31.144 1.00 65.50 509 ASP A CA 1
ATOM 3980 C C . ASP A 1 509 ? -3.332 8.884 -32.626 1.00 65.50 509 ASP A C 1
ATOM 3982 O O . ASP A 1 509 ? -3.411 9.809 -33.430 1.00 65.50 509 ASP A O 1
ATOM 3986 N N . GLU A 1 510 ? -3.540 7.614 -33.010 1.00 63.28 510 GLU A N 1
ATOM 3987 C CA . GLU A 1 510 ? -3.871 7.233 -34.397 1.00 63.28 510 GLU A CA 1
ATOM 3988 C C . GLU A 1 510 ? -5.349 7.494 -34.732 1.00 63.28 510 GLU A C 1
ATOM 3990 O O . GLU A 1 510 ? -5.706 7.668 -35.899 1.00 63.28 510 GLU A O 1
ATOM 3995 N N . GLN A 1 511 ? -6.216 7.515 -33.714 1.00 65.31 511 GLN A N 1
ATOM 3996 C CA . GLN A 1 511 ? -7.667 7.710 -33.852 1.00 65.31 511 GLN A CA 1
ATOM 3997 C C . GLN A 1 511 ? -8.168 9.046 -33.272 1.00 65.31 511 GLN A C 1
ATOM 3999 O O . GLN A 1 511 ? -9.373 9.301 -33.303 1.00 65.31 511 GLN A O 1
ATOM 4004 N N . GLU A 1 512 ? -7.268 9.867 -32.718 1.00 74.50 512 GLU A N 1
ATOM 4005 C CA . GLU A 1 512 ? -7.558 11.089 -31.946 1.00 74.50 512 GLU A CA 1
ATOM 4006 C C . GLU A 1 512 ? -8.639 10.876 -30.859 1.00 74.50 512 GLU A C 1
ATOM 4008 O O . GLU A 1 512 ? -9.513 11.719 -30.628 1.00 74.50 512 GLU A O 1
ATOM 4013 N N . ALA A 1 513 ? -8.625 9.706 -30.206 1.00 78.00 513 ALA A N 1
ATOM 4014 C CA . ALA A 1 513 ? -9.755 9.209 -29.420 1.00 78.00 513 ALA A CA 1
ATOM 4015 C C . ALA A 1 513 ? -9.370 8.682 -28.032 1.00 78.00 513 ALA A C 1
ATOM 4017 O O . ALA A 1 513 ? -8.387 7.971 -27.855 1.00 78.00 513 ALA A O 1
ATOM 4018 N N . TYR A 1 514 ? -10.213 8.944 -27.032 1.00 78.50 514 TYR A N 1
ATOM 4019 C CA . TYR A 1 514 ? -10.086 8.334 -25.709 1.00 78.50 514 TYR A CA 1
ATOM 4020 C C . TYR A 1 514 ? -10.754 6.954 -25.690 1.00 78.50 514 TYR A C 1
ATOM 4022 O O . TYR A 1 514 ? -11.981 6.851 -25.789 1.00 78.50 514 TYR A O 1
ATOM 4030 N N . GLN A 1 515 ? -9.953 5.900 -25.528 1.00 78.38 515 GLN A N 1
ATOM 4031 C CA . GLN A 1 515 ? -10.398 4.509 -25.429 1.00 78.38 515 GLN A CA 1
ATOM 4032 C C . GLN A 1 515 ? -10.495 4.083 -23.958 1.00 78.38 515 GLN A C 1
ATOM 4034 O O . GLN A 1 515 ? -9.519 4.148 -23.210 1.00 78.38 515 GLN A O 1
ATOM 4039 N N . SER A 1 516 ? -11.674 3.648 -23.503 1.00 77.81 516 SER A N 1
ATOM 4040 C CA . SER A 1 516 ? -11.874 3.267 -22.100 1.00 77.81 516 SER A CA 1
ATOM 4041 C C . SER A 1 516 ? -11.095 2.001 -21.743 1.00 77.81 516 SER A C 1
ATOM 4043 O O . SER A 1 516 ? -11.341 0.943 -22.322 1.00 77.81 516 SER A O 1
ATOM 4045 N N . ILE A 1 517 ? -10.227 2.096 -20.738 1.00 68.88 517 ILE A N 1
ATOM 4046 C CA . ILE A 1 517 ? -9.321 1.021 -20.322 1.00 68.88 517 ILE A CA 1
ATOM 4047 C C . ILE A 1 517 ? -9.812 0.292 -19.067 1.00 68.88 517 ILE A C 1
ATOM 4049 O O . ILE A 1 517 ? -9.730 -0.930 -18.996 1.00 68.88 517 ILE A O 1
ATOM 4053 N N . CYS A 1 518 ? -10.328 1.001 -18.055 1.00 65.00 518 CYS A N 1
ATOM 4054 C CA . CYS A 1 518 ? -10.743 0.369 -16.799 1.00 65.00 518 CYS A CA 1
ATOM 4055 C C . CYS A 1 518 ? -11.741 1.210 -15.984 1.00 65.00 518 CYS A C 1
ATOM 4057 O O . CYS A 1 518 ? -12.039 2.366 -16.293 1.00 65.00 518 CYS A O 1
ATOM 4059 N N . LYS A 1 519 ? -12.265 0.615 -14.904 1.00 76.06 519 LYS A N 1
ATOM 4060 C CA . LYS A 1 519 ? -13.120 1.282 -13.914 1.00 76.06 519 LYS A CA 1
ATOM 4061 C C . LYS A 1 519 ? -12.492 1.186 -12.527 1.00 76.06 519 LYS A C 1
ATOM 4063 O O . LYS A 1 519 ? -12.266 0.082 -12.035 1.00 76.06 519 LYS A O 1
ATOM 4068 N N . ILE A 1 520 ? -12.285 2.325 -11.867 1.00 69.50 520 ILE A N 1
ATOM 4069 C CA . ILE A 1 520 ? -11.689 2.406 -10.524 1.00 69.50 520 ILE A CA 1
ATOM 4070 C C . ILE A 1 520 ? -12.721 2.873 -9.485 1.00 69.50 520 ILE A C 1
ATOM 4072 O O . ILE A 1 520 ? -13.542 3.736 -9.768 1.00 69.50 520 ILE A O 1
ATOM 4076 N N . GLY A 1 521 ? -12.694 2.314 -8.270 1.00 63.47 521 GLY A N 1
ATOM 4077 C CA . GLY A 1 521 ? -13.570 2.722 -7.149 1.00 63.47 521 GLY A CA 1
ATOM 4078 C C . GLY A 1 521 ? -12.964 2.492 -5.756 1.00 63.47 521 GLY A C 1
ATOM 4079 O O . GLY A 1 521 ? -13.651 2.579 -4.733 1.00 63.47 521 GLY A O 1
ATOM 4080 N N . THR A 1 522 ? -11.671 2.171 -5.716 1.00 51.31 522 THR A N 1
ATOM 4081 C CA . THR A 1 522 ? -10.901 1.736 -4.543 1.00 51.31 522 THR A CA 1
ATOM 4082 C C . THR A 1 522 ? -9.503 2.338 -4.610 1.00 51.31 522 THR A C 1
ATOM 4084 O O . THR A 1 522 ? -8.940 2.400 -5.696 1.00 51.31 522 THR A O 1
ATOM 4087 N N . GLY A 1 523 ? -8.941 2.726 -3.465 1.00 55.25 523 GLY A N 1
ATOM 4088 C CA . GLY A 1 523 ? -7.670 3.461 -3.368 1.00 55.25 523 GLY A CA 1
ATOM 4089 C C . GLY A 1 523 ? -7.865 4.844 -2.741 1.00 55.25 523 GLY A C 1
ATOM 4090 O O . GLY A 1 523 ? -7.051 5.261 -1.930 1.00 55.25 523 GLY A O 1
ATOM 4091 N N . PHE A 1 524 ? -9.006 5.469 -3.031 1.00 59.09 524 PHE A N 1
ATOM 4092 C CA . PHE A 1 524 ? -9.448 6.756 -2.492 1.00 59.09 524 PHE A CA 1
ATOM 4093 C C . PHE A 1 524 ? -9.941 6.664 -1.037 1.00 59.09 524 PHE A C 1
ATOM 4095 O O . PHE A 1 524 ? -10.691 5.740 -0.687 1.00 59.09 524 PHE A O 1
ATOM 4102 N N . SER A 1 525 ? -9.585 7.657 -0.221 1.00 65.38 525 SER A N 1
ATOM 4103 C CA . SER A 1 525 ? -10.238 7.975 1.053 1.00 65.38 525 SER A CA 1
ATOM 4104 C C . SER A 1 525 ? -11.609 8.639 0.834 1.00 65.38 525 SER A C 1
ATOM 4106 O O . SER A 1 525 ? -12.024 8.892 -0.297 1.00 65.38 525 SER A O 1
ATOM 4108 N N . GLU A 1 526 ? -12.353 8.911 1.911 1.00 70.81 526 GLU A N 1
ATOM 4109 C CA . GLU A 1 526 ? -13.640 9.618 1.801 1.00 70.81 526 GLU A CA 1
ATOM 4110 C C . GLU A 1 526 ? -13.448 11.094 1.391 1.00 70.81 526 GLU A C 1
ATOM 4112 O O . GLU A 1 526 ? -14.233 11.596 0.590 1.00 70.81 526 GLU A O 1
ATOM 4117 N N . ALA A 1 527 ? -12.355 11.740 1.822 1.00 69.44 527 ALA A N 1
ATOM 4118 C CA . ALA A 1 527 ? -12.008 13.110 1.429 1.00 69.44 527 ALA A CA 1
ATOM 4119 C C . ALA A 1 527 ? -11.598 13.217 -0.051 1.00 69.44 527 ALA A C 1
ATOM 4121 O O . ALA A 1 527 ? -12.004 14.156 -0.734 1.00 69.44 527 ALA A O 1
ATOM 4122 N N . ASP A 1 528 ? -10.856 12.235 -0.576 1.00 63.22 528 ASP A N 1
ATOM 4123 C CA . ASP A 1 528 ? -10.451 12.227 -1.991 1.00 63.22 528 ASP A CA 1
ATOM 4124 C C . ASP A 1 528 ? -11.674 12.133 -2.913 1.00 63.22 528 ASP A C 1
ATOM 4126 O O . ASP A 1 528 ? -11.736 12.796 -3.943 1.00 63.22 528 ASP A O 1
ATOM 4130 N N . LEU A 1 529 ? -12.687 11.344 -2.537 1.00 76.44 529 LEU A N 1
ATOM 4131 C CA . LEU A 1 529 ? -13.921 11.202 -3.317 1.00 76.44 529 LEU A CA 1
ATOM 4132 C C . LEU A 1 529 ? -14.783 12.468 -3.298 1.00 76.44 529 LEU A C 1
ATOM 4134 O O . LEU A 1 529 ? -15.415 12.783 -4.306 1.00 76.44 529 LEU A O 1
ATOM 4138 N N . GLU A 1 530 ? -14.792 13.200 -2.185 1.00 77.88 530 GLU A N 1
ATOM 4139 C CA . GLU A 1 530 ? -15.445 14.508 -2.084 1.00 77.88 530 GLU A CA 1
ATOM 4140 C C . GLU A 1 530 ? -14.705 15.564 -2.924 1.00 77.88 530 GLU A C 1
ATOM 4142 O O . GLU A 1 530 ? -15.334 16.284 -3.701 1.00 77.88 530 GLU A O 1
ATOM 4147 N N . ALA A 1 531 ? -13.368 15.585 -2.882 1.00 70.50 531 ALA A N 1
ATOM 4148 C CA . ALA A 1 531 ? -12.547 16.440 -3.740 1.00 70.50 531 ALA A CA 1
ATOM 4149 C C . ALA A 1 531 ? -12.720 16.113 -5.237 1.00 70.50 531 ALA A C 1
ATOM 4151 O O . ALA A 1 531 ? -12.943 17.015 -6.045 1.00 70.50 531 ALA A O 1
ATOM 4152 N N . HIS A 1 532 ? -12.689 14.832 -5.621 1.00 77.81 532 HIS A N 1
ATOM 4153 C CA . HIS A 1 532 ? -12.945 14.400 -6.997 1.00 77.81 532 HIS A CA 1
ATOM 4154 C C . HIS A 1 532 ? -14.363 14.759 -7.457 1.00 77.81 532 HIS A C 1
ATOM 4156 O O . HIS A 1 532 ? -14.526 15.204 -8.589 1.00 77.81 532 HIS A O 1
ATOM 4162 N N . TYR A 1 533 ? -15.382 14.621 -6.602 1.00 84.56 533 TYR A N 1
ATOM 4163 C CA . TYR A 1 533 ? -16.745 15.044 -6.932 1.00 84.56 533 TYR A CA 1
ATOM 4164 C C . TYR A 1 533 ? -16.824 16.552 -7.189 1.00 84.56 533 TYR A C 1
ATOM 4166 O O . TYR A 1 533 ? -17.308 16.963 -8.241 1.00 84.56 533 TYR A O 1
ATOM 4174 N N . ASN A 1 534 ? -16.266 17.370 -6.294 1.00 83.06 534 ASN A N 1
ATOM 4175 C CA . ASN A 1 534 ? -16.256 18.827 -6.438 1.00 83.06 534 ASN A CA 1
ATOM 4176 C C . ASN A 1 534 ? -15.471 19.303 -7.678 1.00 83.06 534 ASN A C 1
ATOM 4178 O O . ASN A 1 534 ? -15.869 20.280 -8.308 1.00 83.06 534 ASN A O 1
ATOM 4182 N N . ASN A 1 535 ? -14.400 18.599 -8.062 1.00 74.56 535 ASN A N 1
ATOM 4183 C CA . ASN A 1 535 ? -13.570 18.944 -9.222 1.00 74.56 535 ASN A CA 1
ATOM 4184 C C . ASN A 1 535 ? -14.133 18.443 -10.565 1.00 74.56 535 ASN A C 1
ATOM 4186 O O . ASN A 1 535 ? -13.937 19.101 -11.585 1.00 74.56 535 ASN A O 1
ATOM 4190 N N . LEU A 1 536 ? -14.807 17.286 -10.587 1.00 82.44 536 LEU A N 1
ATOM 4191 C CA . LEU A 1 536 ? -15.335 16.674 -11.815 1.00 82.44 536 LEU A CA 1
ATOM 4192 C C . LEU A 1 536 ? -16.781 17.084 -12.117 1.00 82.44 536 LEU A C 1
ATOM 4194 O O . LEU A 1 536 ? -17.170 17.099 -13.281 1.00 82.44 536 LEU A O 1
ATOM 4198 N N . LYS A 1 537 ? -17.581 17.462 -11.112 1.00 87.06 537 LYS A N 1
ATOM 4199 C CA . LYS A 1 537 ? -18.977 17.864 -11.336 1.00 87.06 537 LYS A CA 1
ATOM 4200 C C . LYS A 1 537 ? -19.154 19.098 -12.240 1.00 87.06 537 LYS A C 1
ATOM 4202 O O . LYS A 1 537 ? -20.066 19.075 -13.061 1.00 87.06 537 LYS A O 1
ATOM 4207 N N . PRO A 1 538 ? -18.285 20.129 -12.194 1.00 87.94 538 PRO A N 1
ATOM 4208 C CA . PRO A 1 538 ? -18.290 21.216 -13.178 1.00 87.94 538 PRO A CA 1
ATOM 4209 C C . PRO A 1 538 ? -17.943 20.787 -14.615 1.00 87.94 538 PRO A C 1
ATOM 4211 O O . PRO A 1 538 ? -18.056 21.604 -15.521 1.00 87.94 538 PRO A O 1
ATOM 4214 N N . LEU A 1 539 ? -17.494 19.541 -14.819 1.00 83.75 539 LEU A N 1
ATOM 4215 C CA . LEU A 1 539 ? -17.120 18.967 -16.114 1.00 83.75 539 LEU A CA 1
ATOM 4216 C C . LEU A 1 539 ? -18.143 17.930 -16.619 1.00 83.75 539 LEU A C 1
ATOM 4218 O O . LEU A 1 539 ? -17.867 17.268 -17.616 1.00 83.75 539 LEU A O 1
ATOM 4222 N N . GLU A 1 540 ? -19.290 17.745 -15.946 1.00 89.44 540 GLU A N 1
ATOM 4223 C CA . GLU A 1 540 ? -20.360 16.843 -16.409 1.00 89.44 540 GLU A CA 1
ATOM 4224 C C . GLU A 1 540 ? -20.887 17.267 -17.790 1.00 89.44 540 GLU A C 1
ATOM 4226 O O . GLU A 1 540 ? -21.290 18.412 -17.990 1.00 89.44 540 GLU A O 1
ATOM 4231 N N . ILE A 1 541 ? -20.941 16.321 -18.732 1.00 87.12 541 ILE A N 1
ATOM 4232 C CA . ILE A 1 541 ? -21.521 16.516 -20.068 1.00 87.12 541 ILE A CA 1
ATOM 4233 C C . ILE A 1 541 ? -22.685 15.543 -20.297 1.00 87.12 541 ILE A C 1
ATOM 4235 O O . ILE A 1 541 ? -22.598 14.353 -19.987 1.00 87.12 541 ILE A O 1
ATOM 4239 N N . GLU A 1 542 ? -23.788 16.044 -20.863 1.00 74.62 542 GLU A N 1
ATOM 4240 C CA . GLU A 1 542 ? -25.031 15.271 -21.040 1.00 74.62 542 GLU A CA 1
ATOM 4241 C C . GLU A 1 542 ? -24.912 14.129 -22.062 1.00 74.62 542 GLU A C 1
ATOM 4243 O O . GLU A 1 542 ? -25.682 13.170 -22.025 1.00 74.62 542 GLU A O 1
ATOM 4248 N N . THR A 1 543 ? -23.966 14.225 -23.001 1.00 78.06 543 THR A N 1
ATOM 4249 C CA . THR A 1 543 ? -23.802 13.267 -24.102 1.00 78.06 543 THR A CA 1
ATOM 4250 C C . THR A 1 543 ? -22.339 12.894 -24.321 1.00 78.06 543 THR A C 1
ATOM 4252 O O . THR A 1 543 ? -21.428 13.706 -24.157 1.00 78.06 543 THR A O 1
ATOM 4255 N N . LYS A 1 544 ? -22.110 11.635 -24.714 1.00 84.06 544 LYS A N 1
ATOM 4256 C CA . LYS A 1 544 ? -20.783 11.115 -25.059 1.00 84.06 544 LYS A CA 1
ATOM 4257 C C . LYS A 1 544 ? -20.225 11.873 -26.274 1.00 84.06 544 LYS A C 1
ATOM 4259 O O . LYS A 1 544 ? -20.857 11.868 -27.330 1.00 84.06 544 LYS A O 1
ATOM 4264 N N . LYS A 1 545 ? -19.027 12.461 -26.154 1.00 81.56 545 LYS A N 1
ATOM 4265 C CA . LYS A 1 545 ? -18.295 13.065 -27.286 1.00 81.56 545 LYS A CA 1
ATOM 4266 C C . LYS A 1 545 ? -18.022 12.012 -28.376 1.00 81.56 545 LYS A C 1
ATOM 4268 O O . LYS A 1 545 ? -17.934 10.819 -28.083 1.00 81.56 545 LYS A O 1
ATOM 4273 N N . GLY A 1 546 ? -17.868 12.444 -29.631 1.00 78.62 546 GLY A N 1
ATOM 4274 C CA . GLY A 1 546 ? -17.606 11.537 -30.762 1.00 78.62 546 GLY A CA 1
ATOM 4275 C C . GLY A 1 546 ? -16.324 10.715 -30.580 1.00 78.62 546 GLY A C 1
ATOM 4276 O O . GLY A 1 546 ? -16.359 9.495 -30.705 1.00 78.62 546 GLY A O 1
ATOM 4277 N N . TYR A 1 547 ? -15.250 11.385 -30.156 1.00 82.62 547 TYR A N 1
ATOM 4278 C CA . TYR A 1 547 ? -13.906 10.852 -29.898 1.00 82.62 547 TYR A CA 1
ATOM 4279 C C . TYR A 1 547 ? -13.769 10.005 -28.610 1.00 82.62 547 TYR A C 1
ATOM 4281 O O . TYR A 1 547 ? -12.673 9.837 -28.086 1.00 82.62 547 TYR A O 1
ATOM 4289 N N . TYR A 1 548 ? -14.863 9.487 -28.045 1.00 82.81 548 TYR A N 1
ATOM 4290 C CA . TYR A 1 548 ? -14.830 8.565 -26.899 1.00 82.81 548 TYR A CA 1
ATOM 4291 C C . TYR A 1 548 ? -15.223 7.152 -27.348 1.00 82.81 548 TYR A C 1
ATOM 4293 O O . TYR A 1 548 ? -16.411 6.894 -27.571 1.00 82.81 548 TYR A O 1
ATOM 4301 N N . ASP A 1 549 ? -14.287 6.207 -27.412 1.00 80.50 549 ASP A N 1
ATOM 4302 C CA . ASP A 1 549 ? -14.630 4.784 -27.501 1.00 80.50 549 ASP A CA 1
ATOM 4303 C C . ASP A 1 549 ? -14.715 4.183 -26.096 1.00 80.50 549 ASP A C 1
ATOM 4305 O O . ASP A 1 549 ? -13.714 3.905 -25.443 1.00 80.50 549 ASP A O 1
ATOM 4309 N N . VAL A 1 550 ? -15.944 3.982 -25.625 1.00 75.38 550 VAL A N 1
ATOM 4310 C CA . VAL A 1 550 ? -16.219 3.382 -24.313 1.00 75.38 550 VAL A CA 1
ATOM 4311 C C . VAL A 1 550 ? -16.611 1.905 -24.393 1.00 75.38 550 VAL A C 1
ATOM 4313 O O . VAL A 1 550 ? -16.997 1.322 -23.381 1.00 75.38 550 VAL A O 1
ATOM 4316 N N . GLY A 1 551 ? -16.565 1.291 -25.583 1.00 76.88 551 GLY A N 1
ATOM 4317 C CA . GLY A 1 551 ? -17.035 -0.078 -25.802 1.00 76.88 551 GLY A CA 1
ATOM 4318 C C . GLY A 1 551 ? -18.442 -0.316 -25.233 1.00 76.88 551 GLY A C 1
ATOM 4319 O O . GLY A 1 551 ? -19.405 0.357 -25.600 1.00 76.88 551 GLY A O 1
ATOM 4320 N N . GLU A 1 552 ? -18.561 -1.270 -24.306 1.00 71.50 552 GLU A N 1
ATOM 4321 C CA . GLU A 1 552 ? -19.817 -1.574 -23.601 1.00 71.50 552 GLU A CA 1
ATOM 4322 C C . GLU A 1 552 ? -20.059 -0.723 -22.335 1.00 71.50 552 GLU A C 1
ATOM 4324 O O . GLU A 1 552 ? -21.133 -0.814 -21.729 1.00 71.50 552 GLU A O 1
ATOM 4329 N N . ALA A 1 553 ? -19.088 0.091 -21.904 1.00 72.44 553 ALA A N 1
ATOM 4330 C CA . ALA A 1 553 ? -19.152 0.825 -20.645 1.00 72.44 553 ALA A CA 1
ATOM 4331 C C . ALA A 1 553 ? -20.187 1.961 -20.684 1.00 72.44 553 ALA A C 1
ATOM 4333 O O . ALA A 1 553 ? -20.242 2.780 -21.602 1.00 72.44 553 ALA A O 1
ATOM 4334 N N . LYS A 1 554 ? -21.008 2.022 -19.632 1.00 80.75 554 LYS A N 1
ATOM 4335 C CA . LYS A 1 554 ? -22.101 2.989 -19.470 1.00 80.75 554 LYS A CA 1
ATOM 4336 C C . LYS A 1 554 ? -21.943 3.689 -18.119 1.00 80.75 554 LYS A C 1
ATOM 4338 O O . LYS A 1 554 ? -22.467 3.169 -17.132 1.00 80.75 554 LYS A O 1
ATOM 4343 N N . PRO A 1 555 ? -21.157 4.779 -18.043 1.00 84.50 555 PRO A N 1
ATOM 4344 C CA . PRO A 1 555 ? -21.105 5.622 -16.855 1.00 84.50 555 PRO A CA 1
ATOM 4345 C C . PRO A 1 555 ? -22.449 6.334 -16.650 1.00 84.50 555 PRO A C 1
ATOM 4347 O O . PRO A 1 555 ? -23.229 6.477 -17.591 1.00 84.50 555 PRO A O 1
ATOM 4350 N N . ASP A 1 556 ? -22.719 6.763 -15.418 1.00 83.19 556 ASP A N 1
ATOM 4351 C CA . ASP A 1 556 ? -23.954 7.486 -15.087 1.00 83.19 556 ASP A CA 1
ATOM 4352 C C . ASP A 1 556 ? -23.893 8.940 -15.596 1.00 83.19 556 ASP A C 1
ATOM 4354 O O . ASP A 1 556 ? -24.916 9.519 -15.951 1.00 83.19 556 ASP A O 1
ATOM 4358 N N . VAL A 1 557 ? -22.681 9.507 -15.664 1.00 87.62 557 VAL A N 1
ATOM 4359 C CA . VAL A 1 557 ? -22.356 10.791 -16.308 1.00 87.62 557 VAL A CA 1
ATOM 4360 C C . VAL A 1 557 ? -21.052 10.674 -17.089 1.00 87.62 557 VAL A C 1
ATOM 4362 O O . VAL A 1 557 ? -20.135 9.963 -16.675 1.00 87.62 557 VAL A O 1
ATOM 4365 N N . TYR A 1 558 ? -20.941 11.391 -18.202 1.00 88.62 558 TYR A N 1
ATOM 4366 C CA . TYR A 1 558 ? -19.664 11.601 -18.883 1.00 88.62 558 TYR A CA 1
ATOM 4367 C C . TYR A 1 558 ? -19.017 12.887 -18.365 1.00 88.62 558 TYR A C 1
ATOM 4369 O O . TYR A 1 558 ? -19.720 13.792 -17.914 1.00 88.62 558 TYR A O 1
ATOM 4377 N N . PHE A 1 559 ? -17.693 12.977 -18.458 1.00 86.94 559 PHE A N 1
ATOM 4378 C CA . PHE A 1 559 ? -16.957 14.211 -18.182 1.00 86.94 559 PHE A CA 1
ATOM 4379 C C . PHE A 1 559 ? -16.273 14.727 -19.447 1.00 86.94 559 PHE A C 1
ATOM 4381 O O . PHE A 1 559 ? -15.945 13.944 -20.341 1.00 86.94 559 PHE A O 1
ATOM 4388 N N . GLU A 1 560 ? -16.036 16.033 -19.525 1.00 79.44 560 GLU A N 1
ATOM 4389 C CA . GLU A 1 560 ? -15.106 16.622 -20.493 1.00 79.44 560 GLU A CA 1
ATOM 4390 C C . GLU A 1 560 ? -13.650 16.270 -20.104 1.00 79.44 560 GLU A C 1
ATOM 4392 O O . GLU A 1 560 ? -13.323 16.303 -18.912 1.00 79.44 560 GLU A O 1
ATOM 4397 N N . PRO A 1 561 ? -12.775 15.861 -21.048 1.00 64.38 561 PRO A N 1
ATOM 4398 C CA . PRO A 1 561 ? -11.543 15.170 -20.691 1.00 64.38 561 PRO A CA 1
ATOM 4399 C C . PRO A 1 561 ? -10.505 16.166 -20.174 1.00 64.38 561 PRO A C 1
ATOM 4401 O O . PRO A 1 561 ? -10.049 17.052 -20.895 1.00 64.38 561 PRO A O 1
ATOM 4404 N N . ARG A 1 562 ? -10.104 16.002 -18.911 1.00 54.16 562 ARG A N 1
ATOM 4405 C CA . ARG A 1 562 ? -9.060 16.808 -18.270 1.00 54.16 562 ARG A CA 1
ATOM 4406 C C . ARG A 1 562 ? -7.964 15.893 -17.727 1.00 54.16 562 ARG A C 1
ATOM 4408 O O . ARG A 1 562 ? -8.254 14.880 -17.094 1.00 54.16 562 ARG A O 1
ATOM 4415 N N . VAL A 1 563 ? -6.717 16.224 -18.054 1.00 40.03 563 VAL A N 1
ATOM 4416 C CA . VAL A 1 563 ? -5.571 15.303 -17.975 1.00 40.03 563 VAL A CA 1
ATOM 4417 C C . VAL A 1 563 ? -5.117 15.037 -16.536 1.00 40.03 563 VAL A C 1
ATOM 4419 O O . VAL A 1 563 ? -4.948 15.965 -15.748 1.00 40.03 563 VAL A O 1
ATOM 4422 N N . VAL A 1 564 ? -4.827 13.763 -16.257 1.00 31.22 564 VAL A N 1
ATOM 4423 C CA . VAL A 1 564 ? -3.825 13.299 -15.282 1.00 31.22 564 VAL A CA 1
ATOM 4424 C C . VAL A 1 564 ? -2.841 12.417 -16.091 1.00 31.22 564 VAL A C 1
ATOM 4426 O O . VAL A 1 564 ? -3.335 11.644 -16.915 1.00 31.22 564 VAL A O 1
ATOM 4429 N N . PRO A 1 565 ? -1.503 12.584 -16.003 1.00 28.45 565 PRO A N 1
ATOM 4430 C CA . PRO A 1 565 ? -0.615 12.255 -17.136 1.00 28.45 565 PRO A CA 1
ATOM 4431 C C . PRO A 1 565 ? 0.187 10.933 -17.043 1.00 28.45 565 PRO A C 1
ATOM 4433 O O . PRO A 1 565 ? 0.752 10.670 -15.989 1.00 28.45 565 PRO A O 1
ATOM 4436 N N . VAL A 1 566 ? 0.360 10.248 -18.201 1.00 28.95 566 VAL A N 1
ATOM 4437 C CA . VAL A 1 566 ? 1.307 9.140 -18.585 1.00 28.95 566 VAL A CA 1
ATOM 4438 C C . VAL A 1 566 ? 0.669 7.749 -18.890 1.00 28.95 566 VAL A C 1
ATOM 4440 O O . VAL A 1 566 ? 0.167 7.066 -18.008 1.00 28.95 566 VAL A O 1
ATOM 4443 N N . TYR A 1 567 ? 0.742 7.290 -20.156 1.00 26.16 567 TYR A N 1
ATOM 4444 C CA . TYR A 1 567 ? -0.079 6.198 -20.751 1.00 26.16 567 TYR A CA 1
ATOM 4445 C C . TYR A 1 567 ? 0.618 4.836 -21.012 1.00 26.16 567 TYR A C 1
ATOM 4447 O O . TYR A 1 567 ? 1.831 4.704 -20.874 1.00 26.16 567 TYR A O 1
ATOM 4455 N N . THR A 1 568 ? -0.127 3.768 -21.372 1.00 33.81 568 THR A N 1
ATOM 4456 C CA . THR A 1 568 ? -0.317 3.190 -22.750 1.00 33.81 568 THR A CA 1
ATOM 4457 C C . THR A 1 568 ? -1.255 1.939 -22.692 1.00 33.81 568 THR A C 1
ATOM 4459 O O . THR A 1 568 ? -1.547 1.483 -21.591 1.00 33.81 568 THR A O 1
ATOM 4462 N N . ALA A 1 569 ? -1.758 1.245 -23.736 1.00 35.84 569 ALA A N 1
ATOM 4463 C CA . ALA A 1 569 ? -2.143 1.513 -25.144 1.00 35.84 569 ALA A CA 1
ATOM 4464 C C . ALA A 1 569 ? -2.832 0.224 -25.736 1.00 35.84 569 ALA A C 1
ATOM 4466 O O . ALA A 1 569 ? -3.312 -0.621 -24.978 1.00 35.84 569 ALA A O 1
ATOM 4467 N N . ALA A 1 570 ? -2.820 0.039 -27.069 1.00 32.50 570 ALA A N 1
ATOM 4468 C CA . ALA A 1 570 ? -2.918 -1.244 -27.808 1.00 32.50 570 ALA A CA 1
ATOM 4469 C C . ALA A 1 570 ? -4.266 -2.013 -27.903 1.00 32.50 570 ALA A C 1
ATOM 4471 O O . ALA A 1 570 ? -4.339 -3.213 -27.620 1.00 32.50 570 ALA A O 1
ATOM 4472 N N . LYS A 1 571 ? -5.314 -1.384 -28.455 1.00 32.16 571 LYS A N 1
ATOM 4473 C CA . LYS A 1 571 ? -6.440 -2.092 -29.106 1.00 32.16 571 LYS A CA 1
ATOM 4474 C C . LYS A 1 571 ? -6.138 -2.274 -30.601 1.00 32.16 571 LYS A C 1
ATOM 4476 O O . LYS A 1 571 ? -5.703 -1.336 -31.251 1.00 32.16 571 LYS A O 1
ATOM 4481 N N . GLY A 1 572 ? -6.333 -3.473 -31.157 1.00 36.84 572 GLY A N 1
ATOM 4482 C CA . GLY A 1 572 ? -6.078 -3.755 -32.583 1.00 36.84 572 GLY A CA 1
ATOM 4483 C C . GLY A 1 572 ? -4.632 -4.133 -32.945 1.00 36.84 572 GLY A C 1
ATOM 4484 O O . GLY A 1 572 ? -4.441 -4.890 -33.889 1.00 36.84 572 GLY A O 1
ATOM 4485 N N . MET A 1 573 ? -3.633 -3.722 -32.156 1.00 37.50 573 MET A N 1
ATOM 4486 C CA . MET A 1 573 ? -2.233 -4.166 -32.319 1.00 37.50 573 MET A CA 1
ATOM 4487 C C . MET A 1 573 ? -1.928 -5.537 -31.671 1.00 37.50 573 MET A C 1
ATOM 4489 O O . MET A 1 573 ? -0.851 -6.082 -31.893 1.00 37.50 573 MET A O 1
ATOM 4493 N N . ILE A 1 574 ? -2.844 -6.092 -30.856 1.00 39.38 574 ILE A N 1
ATOM 4494 C CA . ILE A 1 574 ? -2.664 -7.376 -30.135 1.00 39.38 574 ILE A CA 1
ATOM 4495 C C . ILE A 1 574 ? -3.936 -8.253 -30.184 1.00 39.38 574 ILE A C 1
ATOM 4497 O O . ILE A 1 574 ? -3.893 -9.369 -30.689 1.00 39.38 574 ILE A O 1
ATOM 4501 N N . ASP A 1 575 ? -5.077 -7.756 -29.688 1.00 35.88 575 ASP A N 1
ATOM 4502 C CA . ASP A 1 575 ? -6.421 -8.356 -29.850 1.00 35.88 575 ASP A CA 1
ATOM 4503 C C . ASP A 1 575 ? -7.453 -7.228 -30.055 1.00 35.88 575 ASP A C 1
ATOM 4505 O O . ASP A 1 575 ? -7.209 -6.056 -29.739 1.00 35.88 575 ASP A O 1
ATOM 4509 N N . ALA A 1 576 ? -8.647 -7.579 -30.529 1.00 35.84 576 ALA A N 1
ATOM 4510 C CA . ALA A 1 576 ? -9.771 -6.671 -30.764 1.00 35.84 576 ALA A CA 1
ATOM 4511 C C . ALA A 1 576 ? -10.339 -6.002 -29.488 1.00 35.84 576 ALA A C 1
ATOM 4513 O O . ALA A 1 576 ? -11.232 -5.156 -29.583 1.00 35.84 576 ALA A O 1
ATOM 4514 N N . ARG A 1 577 ? -9.859 -6.378 -28.291 1.00 35.47 577 ARG A N 1
ATOM 4515 C CA . ARG A 1 577 ? -10.392 -5.937 -26.985 1.00 35.47 577 ARG A CA 1
ATOM 4516 C C . ARG A 1 577 ? -9.484 -5.022 -26.156 1.00 35.47 577 ARG A C 1
ATOM 4518 O O . ARG A 1 577 ? -9.972 -4.487 -25.167 1.00 35.47 577 ARG A O 1
ATOM 4525 N N . GLY A 1 578 ? -8.237 -4.791 -26.567 1.00 41.56 578 GLY A N 1
ATOM 4526 C CA . GLY A 1 578 ? -7.305 -3.906 -25.852 1.00 41.56 578 GLY A CA 1
ATOM 4527 C C . GLY A 1 578 ? -6.745 -4.471 -24.537 1.00 41.56 578 GLY A C 1
ATOM 4528 O O . GLY A 1 578 ? -6.977 -5.629 -24.187 1.00 41.56 578 GLY A O 1
ATOM 4529 N N . ILE A 1 579 ? -5.985 -3.637 -23.821 1.00 41.28 579 ILE A N 1
ATOM 4530 C CA . ILE A 1 579 ? -5.334 -3.937 -22.529 1.00 41.28 579 ILE A CA 1
ATOM 4531 C C . ILE A 1 579 ? -6.161 -3.334 -21.370 1.00 41.28 579 ILE A C 1
ATOM 4533 O O . ILE A 1 579 ? -6.990 -2.461 -21.598 1.00 41.28 579 ILE A O 1
ATOM 4537 N N . SER A 1 580 ? -5.968 -3.791 -20.122 1.00 37.03 580 SER A N 1
ATOM 4538 C CA . SER A 1 580 ? -6.562 -3.189 -18.910 1.00 37.03 580 SER A CA 1
ATOM 4539 C C . SER A 1 580 ? -5.653 -3.333 -17.676 1.00 37.03 580 SER A C 1
ATOM 4541 O O . SER A 1 580 ? -4.842 -4.253 -17.589 1.00 37.03 580 SER A O 1
ATOM 4543 N N . LEU A 1 581 ? -5.820 -2.438 -16.695 1.00 37.16 581 LEU A N 1
ATOM 4544 C CA . LEU A 1 581 ? -4.919 -2.233 -15.548 1.00 37.16 581 LEU A CA 1
ATOM 4545 C C . LEU A 1 581 ? -5.339 -2.988 -14.260 1.00 37.16 581 LEU A C 1
ATOM 4547 O O . LEU A 1 581 ? -6.520 -3.012 -13.906 1.00 37.16 581 LEU A O 1
ATOM 4551 N N . ARG A 1 582 ? -4.373 -3.540 -13.503 1.00 35.75 582 ARG A N 1
ATOM 4552 C CA . ARG A 1 582 ? -4.573 -4.293 -12.239 1.00 35.75 582 ARG A CA 1
ATOM 4553 C C . ARG A 1 582 ? -3.927 -3.549 -11.043 1.00 35.75 582 ARG A C 1
ATOM 4555 O O . ARG A 1 582 ? -2.768 -3.777 -10.736 1.00 35.75 582 ARG A O 1
ATOM 4562 N N . PHE A 1 583 ? -4.715 -2.724 -10.334 1.00 32.22 583 PHE A N 1
ATOM 4563 C CA . PHE A 1 583 ? -4.389 -1.993 -9.073 1.00 32.22 583 PHE A CA 1
ATOM 4564 C C . PHE A 1 583 ? -3.552 -0.669 -9.116 1.00 32.22 583 PHE A C 1
ATOM 4566 O O . PHE A 1 583 ? -2.674 -0.505 -8.265 1.00 32.22 583 PHE A O 1
ATOM 4573 N N . PRO A 1 584 ? -3.847 0.326 -9.981 1.00 35.03 584 PRO A N 1
ATOM 4574 C CA . PRO A 1 584 ? -3.121 1.615 -10.013 1.00 35.03 584 PRO A CA 1
ATOM 4575 C C . PRO A 1 584 ? -3.299 2.486 -8.747 1.00 35.03 584 PRO A C 1
ATOM 4577 O O . PRO A 1 584 ? -4.309 2.359 -8.043 1.00 35.03 584 PRO A O 1
ATOM 4580 N N . ARG A 1 585 ? -2.341 3.394 -8.468 1.00 37.34 585 ARG A N 1
ATOM 4581 C CA . ARG A 1 585 ? -2.377 4.385 -7.363 1.00 37.34 585 ARG A CA 1
ATOM 4582 C C . ARG A 1 585 ? -1.538 5.640 -7.652 1.00 37.34 585 ARG A C 1
ATOM 4584 O O . ARG A 1 585 ? -0.445 5.528 -8.183 1.00 37.34 585 ARG A O 1
ATOM 4591 N N . PHE A 1 586 ? -1.989 6.792 -7.153 1.00 36.88 586 PHE A N 1
ATOM 4592 C CA . PHE A 1 586 ? -1.332 8.105 -7.250 1.00 36.88 586 PHE A CA 1
ATOM 4593 C C . PHE A 1 586 ? -1.019 8.613 -5.826 1.00 36.88 586 PHE A C 1
ATOM 4595 O O . PHE A 1 586 ? -1.943 8.684 -5.015 1.00 36.88 586 PHE A O 1
ATOM 4602 N N . ILE A 1 587 ? 0.257 8.853 -5.462 1.00 55.44 587 ILE A N 1
ATOM 4603 C CA . ILE A 1 587 ? 0.664 8.966 -4.033 1.00 55.44 587 ILE A CA 1
ATOM 4604 C C . ILE A 1 587 ? 1.627 10.122 -3.677 1.00 55.44 587 ILE A C 1
ATOM 4606 O O . ILE A 1 587 ? 1.338 10.836 -2.720 1.00 55.44 587 ILE A O 1
ATOM 4610 N N . LEU A 1 588 ? 2.780 10.290 -4.343 1.00 57.94 588 LEU A N 1
ATOM 4611 C CA . LEU A 1 588 ? 3.957 10.887 -3.673 1.00 57.94 588 LEU A CA 1
ATOM 4612 C C . LEU A 1 588 ? 3.817 12.356 -3.222 1.00 57.94 588 LEU A C 1
ATOM 4614 O O . LEU A 1 588 ? 3.899 12.612 -2.025 1.00 57.94 588 LEU A O 1
ATOM 4618 N N . TYR A 1 589 ? 3.556 13.311 -4.121 1.00 64.69 589 TYR A N 1
ATOM 4619 C CA . TYR A 1 589 ? 3.448 14.728 -3.722 1.00 64.69 589 TYR A CA 1
ATOM 4620 C C . TYR A 1 589 ? 2.322 14.965 -2.695 1.00 64.69 589 TYR A C 1
ATOM 4622 O O . TYR A 1 589 ? 2.464 15.751 -1.760 1.00 64.69 589 TYR A O 1
ATOM 4630 N N . LEU A 1 590 ? 1.213 14.221 -2.805 1.00 67.50 590 LEU A N 1
ATOM 4631 C CA . LEU A 1 590 ? 0.130 14.271 -1.818 1.00 67.50 590 LEU A CA 1
ATOM 4632 C C . LEU A 1 590 ? 0.560 13.719 -0.449 1.00 67.50 590 LEU A C 1
ATOM 4634 O O . LEU A 1 590 ? 0.055 14.184 0.570 1.00 67.50 590 LEU A O 1
ATOM 4638 N N . PHE A 1 591 ? 1.489 12.761 -0.405 1.00 68.62 591 PHE A N 1
ATOM 4639 C CA . PHE A 1 591 ? 2.062 12.219 0.828 1.00 68.62 591 PHE A CA 1
ATOM 4640 C C . PHE A 1 591 ? 3.022 13.210 1.507 1.00 68.62 591 PHE A C 1
ATOM 4642 O O . PHE A 1 591 ? 2.932 13.399 2.720 1.00 68.62 591 PHE A O 1
ATOM 4649 N N . GLU A 1 592 ? 3.870 13.899 0.743 1.00 66.56 592 GLU A N 1
ATOM 4650 C CA . GLU A 1 592 ? 4.764 14.949 1.257 1.00 66.56 592 GLU A CA 1
ATOM 4651 C C . GLU A 1 592 ? 3.963 16.157 1.770 1.00 66.56 592 GLU A C 1
ATOM 4653 O O . GLU A 1 592 ? 4.108 16.562 2.926 1.00 66.56 592 GLU A O 1
ATOM 4658 N N . LEU A 1 593 ? 3.000 16.646 0.979 1.00 77.69 593 LEU A N 1
ATOM 4659 C CA . LEU A 1 593 ? 2.066 17.694 1.396 1.00 77.69 593 LEU A CA 1
ATOM 4660 C C . LEU A 1 593 ? 1.251 17.281 2.638 1.00 77.69 593 LEU A C 1
ATOM 4662 O O . LEU A 1 593 ? 1.038 18.093 3.538 1.00 77.69 593 LEU A O 1
ATOM 4666 N N . PHE A 1 594 ? 0.835 16.015 2.742 1.00 81.12 594 PHE A N 1
ATOM 4667 C CA . PHE A 1 594 ? 0.167 15.468 3.930 1.00 81.12 594 PHE A CA 1
ATOM 4668 C C . PHE A 1 594 ? 1.072 15.454 5.172 1.00 81.12 594 PHE A C 1
ATOM 4670 O O . PHE A 1 594 ? 0.594 15.766 6.267 1.00 81.12 594 PHE A O 1
ATOM 4677 N N . ILE A 1 595 ? 2.365 15.141 5.033 1.00 77.31 595 ILE A N 1
ATOM 4678 C CA . ILE A 1 595 ? 3.339 15.242 6.131 1.00 77.31 595 ILE A CA 1
ATOM 4679 C C . ILE A 1 595 ? 3.470 16.701 6.580 1.00 77.31 595 ILE A C 1
ATOM 4681 O O . ILE A 1 595 ? 3.284 16.981 7.768 1.00 77.31 595 ILE A O 1
ATOM 4685 N N . SER A 1 596 ? 3.677 17.638 5.652 1.00 78.62 596 SER A N 1
ATOM 4686 C CA . SER A 1 596 ? 3.796 19.071 5.957 1.00 78.62 596 SER A CA 1
ATOM 4687 C C . SER A 1 596 ? 2.526 19.648 6.595 1.00 78.62 596 SER A C 1
ATOM 4689 O O . SER A 1 596 ? 2.603 20.384 7.581 1.00 78.62 596 SER A O 1
ATOM 4691 N N . LEU A 1 597 ? 1.336 19.248 6.131 1.00 84.81 597 LEU A N 1
ATOM 4692 C CA . LEU A 1 597 ? 0.056 19.630 6.742 1.00 84.81 597 LEU A CA 1
ATOM 4693 C C . LEU A 1 597 ? -0.137 19.028 8.145 1.00 84.81 597 LEU A C 1
ATOM 4695 O O . LEU A 1 597 ? -0.658 19.706 9.034 1.00 84.81 597 LEU A O 1
ATOM 4699 N N . ARG A 1 598 ? 0.309 17.790 8.393 1.00 85.56 598 ARG A N 1
ATOM 4700 C CA . ARG A 1 598 ? 0.296 17.199 9.744 1.00 85.56 598 ARG A CA 1
ATOM 4701 C C . ARG A 1 598 ? 1.282 17.889 10.679 1.00 85.56 598 ARG A C 1
ATOM 4703 O O . ARG A 1 598 ? 0.926 18.159 11.825 1.00 85.56 598 ARG A O 1
ATOM 4710 N N . GLN A 1 599 ? 2.478 18.225 10.206 1.00 81.12 599 GLN A N 1
ATOM 4711 C CA . GLN A 1 599 ? 3.459 18.980 10.984 1.00 81.12 599 GLN A CA 1
ATOM 4712 C C . GLN A 1 599 ? 2.932 20.389 11.312 1.00 81.12 599 GLN A C 1
ATOM 4714 O O . GLN A 1 599 ? 3.002 20.825 12.461 1.00 81.12 599 GLN A O 1
ATOM 4719 N N . TYR A 1 600 ? 2.266 21.051 10.359 1.00 86.12 600 TYR A N 1
ATOM 4720 C CA . TYR A 1 600 ? 1.566 22.317 10.593 1.00 86.12 600 TYR A CA 1
ATOM 4721 C C . TYR A 1 600 ? 0.484 22.220 11.687 1.00 86.12 600 TYR A C 1
ATOM 4723 O O . TYR A 1 600 ? 0.369 23.116 12.527 1.00 86.12 600 TYR A O 1
ATOM 4731 N N . GLN A 1 601 ? -0.279 21.120 11.733 1.00 84.31 601 GLN A N 1
ATOM 4732 C CA . GLN A 1 601 ? -1.241 20.856 12.814 1.00 84.31 601 GLN A CA 1
ATOM 4733 C C . GLN A 1 601 ? -0.561 20.611 14.173 1.00 84.31 601 GLN A C 1
ATOM 4735 O O . GLN A 1 601 ? -1.101 21.010 15.205 1.00 84.31 601 GLN A O 1
ATOM 4740 N N . LEU A 1 602 ? 0.627 19.996 14.212 1.00 81.38 602 LEU A N 1
ATOM 4741 C CA . LEU A 1 602 ? 1.380 19.804 15.459 1.00 81.38 602 LEU A CA 1
ATOM 4742 C C . LEU A 1 602 ? 1.862 21.139 16.052 1.00 81.38 602 LEU A C 1
ATOM 4744 O O . LEU A 1 602 ? 1.759 21.327 17.269 1.00 81.38 602 LEU A O 1
ATOM 4748 N N . TYR A 1 603 ? 2.264 22.098 15.211 1.00 82.31 603 TYR A N 1
ATOM 4749 C CA . TYR A 1 603 ? 2.585 23.461 15.651 1.00 82.31 603 TYR A CA 1
ATOM 4750 C C . TYR A 1 603 ? 1.356 24.279 16.119 1.00 82.31 603 TYR A C 1
ATOM 4752 O O . TYR A 1 603 ? 1.504 25.385 16.634 1.00 82.31 603 TYR A O 1
ATOM 4760 N N . ALA A 1 604 ? 0.127 23.763 15.979 1.00 77.88 604 ALA A N 1
ATOM 4761 C CA . ALA A 1 604 ? -1.086 24.388 16.520 1.00 77.88 604 ALA A CA 1
ATOM 4762 C C . ALA A 1 604 ? -1.431 23.944 17.961 1.00 77.88 604 ALA A C 1
ATOM 4764 O O . ALA A 1 604 ? -2.424 24.409 18.523 1.00 77.88 604 ALA A O 1
ATOM 4765 N N . LYS A 1 605 ? -0.637 23.057 18.581 1.00 81.94 605 LYS A N 1
ATOM 4766 C CA . LYS A 1 605 ? -0.853 22.620 19.973 1.00 81.94 605 LYS A CA 1
ATOM 4767 C C . LYS A 1 605 ? -0.613 23.773 20.965 1.00 81.94 605 LYS A C 1
ATOM 4769 O O . LYS A 1 605 ? 0.447 24.395 20.891 1.00 81.94 605 LYS A O 1
ATOM 4774 N N . PRO A 1 606 ? -1.533 24.034 21.916 1.00 79.56 606 PRO A N 1
ATOM 4775 C CA . PRO A 1 606 ? -1.432 25.180 22.823 1.00 79.56 606 PRO A CA 1
ATOM 4776 C C . PRO A 1 606 ? -0.434 24.981 23.971 1.00 79.56 606 PRO A C 1
ATOM 4778 O O . PRO A 1 606 ? 0.027 25.968 24.533 1.00 79.56 606 PRO A O 1
ATOM 4781 N N . THR A 1 607 ? -0.103 23.737 24.330 1.00 80.56 607 THR A N 1
ATOM 4782 C CA . THR A 1 607 ? 0.755 23.380 25.472 1.00 80.56 607 THR A CA 1
ATOM 4783 C C . THR A 1 607 ? 1.884 22.425 25.063 1.00 80.56 607 THR A C 1
ATOM 4785 O O . THR A 1 607 ? 1.690 21.606 24.155 1.00 80.56 607 THR A O 1
ATOM 4788 N N . PRO A 1 608 ? 3.057 22.490 25.727 1.00 80.06 608 PRO A N 1
ATOM 4789 C CA . PRO A 1 608 ? 4.156 21.567 25.468 1.00 80.06 608 PRO A CA 1
ATOM 4790 C C . PRO A 1 608 ? 3.824 20.128 25.915 1.00 80.06 608 PRO A C 1
ATOM 4792 O O . PRO A 1 608 ? 3.019 19.925 26.831 1.00 80.06 608 PRO A O 1
ATOM 4795 N N . PRO A 1 609 ? 4.452 19.101 25.306 1.00 77.81 609 PRO A N 1
ATOM 4796 C CA . PRO A 1 609 ? 4.410 17.727 25.807 1.00 77.81 609 PRO A CA 1
ATOM 4797 C C . PRO A 1 609 ? 4.865 17.643 27.270 1.00 77.81 609 PRO A C 1
ATOM 4799 O O . PRO A 1 609 ? 5.798 18.341 27.657 1.00 77.81 609 PRO A O 1
ATOM 4802 N N . LYS A 1 610 ? 4.269 16.743 28.068 1.00 77.25 610 LYS A N 1
ATOM 4803 C CA . LYS A 1 610 ? 4.530 16.630 29.522 1.00 77.25 610 LYS A CA 1
ATOM 4804 C C . LYS A 1 610 ? 6.021 16.571 29.890 1.00 77.25 610 LYS A C 1
ATOM 4806 O O . LYS A 1 610 ? 6.417 17.206 30.857 1.00 77.25 610 LYS A O 1
ATOM 4811 N N . ALA A 1 611 ? 6.834 15.863 29.104 1.00 69.81 611 ALA A N 1
ATOM 4812 C CA . ALA A 1 611 ? 8.278 15.732 29.323 1.00 69.81 611 ALA A CA 1
ATOM 4813 C C . ALA A 1 611 ? 9.077 17.034 29.100 1.00 69.81 611 ALA A C 1
ATOM 4815 O O . ALA A 1 611 ? 10.181 17.154 29.611 1.00 69.81 611 ALA A O 1
ATOM 4816 N N . LEU A 1 612 ? 8.534 18.008 28.360 1.00 70.50 612 LEU A N 1
ATOM 4817 C CA . LEU A 1 612 ? 9.178 19.299 28.082 1.00 70.50 612 LEU A CA 1
ATOM 4818 C C . LEU A 1 612 ? 8.693 20.432 29.001 1.00 70.50 612 LEU A C 1
ATOM 4820 O O . LEU A 1 612 ? 9.309 21.493 29.019 1.00 70.50 612 LEU A O 1
ATOM 4824 N N . VAL A 1 613 ? 7.635 20.215 29.793 1.00 76.06 613 VAL A N 1
ATOM 4825 C CA . VAL A 1 613 ? 7.121 21.200 30.766 1.00 76.06 613 VAL A CA 1
ATOM 4826 C C . VAL A 1 613 ? 8.195 21.691 31.759 1.00 76.06 613 VAL A C 1
ATOM 4828 O O . VAL A 1 613 ? 8.210 22.892 32.015 1.00 76.06 613 VAL A O 1
ATOM 4831 N N . PRO A 1 614 ? 9.116 20.853 32.291 1.00 76.31 614 PRO A N 1
ATOM 4832 C CA . PRO A 1 614 ? 10.170 21.332 33.195 1.00 76.31 614 PRO A CA 1
ATOM 4833 C C . PRO A 1 614 ? 11.234 22.204 32.509 1.00 76.31 614 PRO A C 1
ATOM 4835 O O . PRO A 1 614 ? 11.853 23.044 33.152 1.00 76.31 614 PRO A O 1
ATOM 4838 N N . TYR A 1 615 ? 11.450 22.007 31.204 1.00 70.00 615 TYR A N 1
ATOM 4839 C CA . TYR A 1 615 ? 12.587 22.568 30.464 1.00 70.00 615 TYR A CA 1
ATOM 4840 C C . TYR A 1 615 ? 12.226 23.784 29.597 1.00 70.00 615 TYR A C 1
ATOM 4842 O O . TYR A 1 615 ? 13.121 24.459 29.089 1.00 70.00 615 TYR A O 1
ATOM 4850 N N . VAL A 1 616 ? 10.933 24.065 29.390 1.00 72.50 616 VAL A N 1
ATOM 4851 C CA . VAL A 1 616 ? 10.457 25.068 28.424 1.00 72.50 616 VAL A CA 1
ATOM 4852 C C . VAL A 1 616 ? 9.386 25.964 29.036 1.00 72.50 616 VAL A C 1
ATOM 4854 O O . VAL A 1 616 ? 8.307 25.501 29.401 1.00 72.50 616 VAL A O 1
ATOM 4857 N N . SER A 1 617 ? 9.642 27.276 29.079 1.00 81.06 617 SER A N 1
ATOM 4858 C CA . SER A 1 617 ? 8.620 28.245 29.490 1.00 81.06 617 SER A CA 1
ATOM 4859 C C . SER A 1 617 ? 7.464 28.293 28.480 1.00 81.06 617 SER A C 1
ATOM 4861 O O . SER A 1 617 ? 7.667 28.137 27.272 1.00 81.06 617 SER A O 1
ATOM 4863 N N . MET A 1 618 ? 6.248 28.568 28.956 1.00 79.69 618 MET A N 1
ATOM 4864 C CA . MET A 1 618 ? 5.062 28.667 28.095 1.00 79.69 618 MET A CA 1
ATOM 4865 C C . MET A 1 618 ? 5.218 29.740 27.002 1.00 79.69 618 MET A C 1
ATOM 4867 O O . MET A 1 618 ? 4.771 29.540 25.875 1.00 79.69 618 MET A O 1
ATOM 4871 N N . GLU A 1 619 ? 5.899 30.848 27.305 1.00 82.75 619 GLU A N 1
ATOM 4872 C CA . GLU A 1 619 ? 6.181 31.924 26.349 1.00 82.75 619 GLU A CA 1
ATOM 4873 C C . GLU A 1 619 ? 7.179 31.476 25.267 1.00 82.75 619 GLU A C 1
ATOM 4875 O O . GLU A 1 619 ? 6.941 31.669 24.074 1.00 82.75 619 GLU A O 1
ATOM 4880 N N . THR A 1 620 ? 8.272 30.816 25.668 1.00 78.81 620 THR A N 1
ATOM 4881 C CA . THR A 1 620 ? 9.263 30.237 24.747 1.00 78.81 620 THR A CA 1
ATOM 4882 C C . THR A 1 620 ? 8.612 29.201 23.829 1.00 78.81 620 THR A C 1
ATOM 4884 O O . THR A 1 620 ? 8.856 29.205 22.622 1.00 78.81 620 THR A O 1
ATOM 4887 N N . PHE A 1 621 ? 7.735 28.355 24.379 1.00 82.00 621 PHE A N 1
ATOM 4888 C CA . PHE A 1 621 ? 6.961 27.388 23.607 1.00 82.00 621 PHE A CA 1
ATOM 4889 C C . PHE A 1 621 ? 6.033 28.080 22.598 1.00 82.00 621 PHE A C 1
ATOM 4891 O O . PHE A 1 621 ? 6.071 27.749 21.417 1.00 82.00 621 PHE A O 1
ATOM 4898 N N . GLN A 1 622 ? 5.252 29.082 23.015 1.00 83.06 622 GLN A N 1
ATOM 4899 C CA . GLN A 1 622 ? 4.359 29.825 22.116 1.00 83.06 622 GLN A CA 1
ATOM 4900 C C . GLN A 1 622 ? 5.112 30.539 20.982 1.00 83.06 622 GLN A C 1
ATOM 4902 O O . GLN A 1 622 ? 4.665 30.491 19.835 1.00 83.06 622 GLN A O 1
ATOM 4907 N N . LYS A 1 623 ? 6.276 31.139 21.268 1.00 83.75 623 LYS A N 1
ATOM 4908 C CA . LYS A 1 623 ? 7.154 31.748 20.252 1.00 83.75 623 LYS A CA 1
ATOM 4909 C C . LYS A 1 623 ? 7.680 30.706 19.257 1.00 83.75 623 LYS A C 1
ATOM 4911 O O . LYS A 1 623 ? 7.579 30.915 18.051 1.00 83.75 623 LYS A O 1
ATOM 4916 N N . SER A 1 624 ? 8.150 29.556 19.747 1.00 80.94 624 SER A N 1
ATOM 4917 C CA . SER A 1 624 ? 8.601 28.436 18.905 1.00 80.94 624 SER A CA 1
ATOM 4918 C C . SER A 1 624 ? 7.475 27.890 18.009 1.00 80.94 624 SER A C 1
ATOM 4920 O O . SER A 1 624 ? 7.669 27.729 16.804 1.00 80.94 624 SER A O 1
ATOM 4922 N N . GLN A 1 625 ? 6.263 27.712 18.552 1.00 85.38 625 GLN A N 1
ATOM 4923 C CA . GLN A 1 625 ? 5.077 27.294 17.792 1.00 85.38 625 GLN A CA 1
ATOM 4924 C C . GLN A 1 625 ? 4.689 28.323 16.712 1.00 85.38 625 GLN A C 1
ATOM 4926 O O . GLN A 1 625 ? 4.350 27.941 15.593 1.00 85.38 625 GLN A O 1
ATOM 4931 N N . ALA A 1 626 ? 4.748 29.628 17.008 1.00 86.75 626 ALA A N 1
ATOM 4932 C CA . ALA A 1 626 ? 4.435 30.681 16.038 1.00 86.75 626 ALA A CA 1
ATOM 4933 C C . ALA A 1 626 ? 5.418 30.691 14.853 1.00 86.75 626 ALA A C 1
ATOM 4935 O O . ALA A 1 626 ? 4.990 30.682 13.697 1.00 86.75 626 ALA A O 1
ATOM 4936 N N . TYR A 1 627 ? 6.720 30.634 15.140 1.00 86.19 627 TYR A N 1
ATOM 4937 C CA . TYR A 1 627 ? 7.781 30.572 14.132 1.00 86.19 627 TYR A CA 1
ATOM 4938 C C . TYR A 1 627 ? 7.699 29.281 13.297 1.00 86.19 627 TYR A C 1
ATOM 4940 O O . TYR A 1 627 ? 7.714 29.344 12.067 1.00 86.19 627 TYR A O 1
ATOM 4948 N N . GLY A 1 628 ? 7.460 28.127 13.934 1.00 84.62 628 GLY A N 1
ATOM 4949 C CA . GLY A 1 628 ? 7.212 26.854 13.248 1.00 84.62 628 GLY A CA 1
ATOM 4950 C C . GLY A 1 628 ? 5.997 26.888 12.309 1.00 84.62 628 GLY A C 1
ATOM 4951 O O . GLY A 1 628 ? 6.073 26.386 11.187 1.00 84.62 628 GLY A O 1
ATOM 4952 N N . ARG A 1 629 ? 4.891 27.541 12.702 1.00 87.94 629 ARG A N 1
ATOM 4953 C CA . ARG A 1 629 ? 3.712 27.723 11.828 1.00 87.94 629 ARG A CA 1
ATOM 4954 C C . ARG A 1 629 ? 3.986 28.632 10.637 1.00 87.94 629 ARG A C 1
ATOM 4956 O O . ARG A 1 629 ? 3.475 28.344 9.555 1.00 87.94 629 ARG A O 1
ATOM 4963 N N . ASP A 1 630 ? 4.736 29.715 10.815 1.00 89.62 630 ASP A N 1
ATOM 4964 C CA . ASP A 1 630 ? 5.082 30.614 9.711 1.00 89.62 630 ASP A CA 1
ATOM 4965 C C . ASP A 1 630 ? 6.068 29.951 8.738 1.00 89.62 630 ASP A C 1
ATOM 4967 O O . ASP A 1 630 ? 5.831 29.991 7.530 1.00 89.62 630 ASP A O 1
ATOM 4971 N N . LYS A 1 631 ? 7.090 29.239 9.237 1.00 85.50 631 LYS A N 1
ATOM 4972 C CA . LYS A 1 631 ? 8.000 28.460 8.385 1.00 85.50 631 LYS A CA 1
ATOM 4973 C C . LYS A 1 631 ? 7.276 27.338 7.635 1.00 85.50 631 LYS A C 1
ATOM 4975 O O . LYS A 1 631 ? 7.474 27.194 6.435 1.00 85.50 631 LYS A O 1
ATOM 4980 N N . ALA A 1 632 ? 6.409 26.571 8.299 1.00 85.12 632 ALA A N 1
ATOM 4981 C CA . ALA A 1 632 ? 5.674 25.480 7.652 1.00 85.12 632 ALA A CA 1
ATOM 4982 C C . ALA A 1 632 ? 4.666 25.982 6.600 1.00 85.12 632 ALA A C 1
ATOM 4984 O O . ALA A 1 632 ? 4.517 25.358 5.554 1.00 85.12 632 ALA A O 1
ATOM 4985 N N . ARG A 1 633 ? 4.014 27.135 6.829 1.00 90.00 633 ARG A N 1
ATOM 4986 C CA . ARG A 1 633 ? 3.217 27.824 5.794 1.00 90.00 633 ARG A CA 1
ATOM 4987 C C . ARG A 1 633 ? 4.064 28.222 4.597 1.00 90.00 633 ARG A C 1
ATOM 4989 O O . ARG A 1 633 ? 3.627 28.033 3.470 1.00 90.00 633 ARG A O 1
ATOM 4996 N N . PHE A 1 634 ? 5.235 28.801 4.857 1.00 91.56 634 PHE A N 1
ATOM 4997 C CA . PHE A 1 634 ? 6.143 29.224 3.804 1.00 91.56 634 PHE A CA 1
ATOM 4998 C C . PHE A 1 634 ? 6.631 28.032 2.983 1.00 91.56 634 PHE A C 1
ATOM 5000 O O . PHE A 1 634 ? 6.489 28.103 1.774 1.00 91.56 634 PHE A O 1
ATOM 5007 N N . SER A 1 635 ? 7.060 26.931 3.619 1.00 84.94 635 SER A N 1
ATOM 5008 C CA . SER A 1 635 ? 7.430 25.678 2.936 1.00 84.94 635 SER A CA 1
ATOM 5009 C C . SER A 1 635 ? 6.313 25.218 1.997 1.00 84.94 635 SER A C 1
ATOM 5011 O O . SER A 1 635 ? 6.495 25.182 0.792 1.00 84.94 635 SER A O 1
ATOM 5013 N N . ILE A 1 636 ? 5.090 25.025 2.506 1.00 86.31 636 ILE A N 1
ATOM 5014 C CA . ILE A 1 636 ? 3.945 24.571 1.690 1.00 86.31 636 ILE A CA 1
ATOM 5015 C C . ILE A 1 636 ? 3.690 25.471 0.459 1.00 86.31 636 ILE A C 1
ATOM 5017 O O . ILE A 1 636 ? 3.185 24.987 -0.552 1.00 86.31 636 ILE A O 1
ATOM 5021 N N . ILE A 1 637 ? 4.036 26.762 0.522 1.00 90.31 637 ILE A N 1
ATOM 5022 C CA . ILE A 1 637 ? 3.926 27.696 -0.607 1.00 90.31 637 ILE A CA 1
ATOM 5023 C C . ILE A 1 637 ? 5.172 27.649 -1.508 1.00 90.31 637 ILE A C 1
ATOM 5025 O O . ILE A 1 637 ? 5.011 27.591 -2.724 1.00 90.31 637 ILE A O 1
ATOM 5029 N N . SER A 1 638 ? 6.391 27.658 -0.955 1.00 88.31 638 SER A N 1
ATOM 5030 C CA . SER A 1 638 ? 7.639 27.577 -1.729 1.00 88.31 638 SER A CA 1
ATOM 5031 C C . SER A 1 638 ? 7.727 26.266 -2.488 1.00 88.31 638 SER A C 1
ATOM 5033 O O . SER A 1 638 ? 7.969 26.280 -3.683 1.00 88.31 638 SER A O 1
ATOM 5035 N N . ASP A 1 639 ? 7.431 25.154 -1.825 1.00 82.69 639 ASP A N 1
ATOM 5036 C CA . ASP A 1 639 ? 7.550 23.809 -2.374 1.00 82.69 639 ASP A CA 1
ATOM 5037 C C . ASP A 1 639 ? 6.540 23.639 -3.530 1.00 82.69 639 ASP A C 1
ATOM 5039 O O . ASP A 1 639 ? 6.878 23.136 -4.601 1.00 82.69 639 ASP A O 1
ATOM 5043 N N . ALA A 1 640 ? 5.325 24.185 -3.381 1.00 86.00 640 ALA A N 1
ATOM 5044 C CA . ALA A 1 640 ? 4.337 24.258 -4.459 1.00 86.00 640 ALA A CA 1
ATOM 5045 C C . ALA A 1 640 ? 4.780 25.168 -5.625 1.00 86.00 640 ALA A C 1
ATOM 5047 O O . ALA A 1 640 ? 4.590 24.798 -6.786 1.00 86.00 640 ALA A O 1
ATOM 5048 N N . CYS A 1 641 ? 5.391 26.327 -5.348 1.00 88.38 641 CYS A N 1
ATOM 5049 C CA . CYS A 1 641 ? 5.988 27.187 -6.377 1.00 88.38 641 CYS A CA 1
ATOM 5050 C C . CYS A 1 641 ? 7.116 26.466 -7.128 1.00 88.38 641 CYS A C 1
ATOM 5052 O O . CYS A 1 641 ? 7.108 26.474 -8.357 1.00 88.38 641 CYS A O 1
ATOM 5054 N N . SER A 1 642 ? 8.009 25.769 -6.425 1.00 84.75 642 SER A N 1
ATOM 5055 C CA . SER A 1 642 ? 9.111 25.014 -7.021 1.00 84.75 642 SER A CA 1
ATOM 5056 C C . SER A 1 642 ? 8.618 23.829 -7.845 1.00 84.75 642 SER A C 1
ATOM 5058 O O . SER A 1 642 ? 9.169 23.557 -8.911 1.00 84.75 642 SER A O 1
ATOM 5060 N N . HIS A 1 643 ? 7.550 23.137 -7.441 1.00 83.12 643 HIS A N 1
ATOM 5061 C CA . HIS A 1 643 ? 6.940 22.114 -8.295 1.00 83.12 643 HIS A CA 1
ATOM 5062 C C . HIS A 1 643 ? 6.309 22.713 -9.561 1.00 83.12 643 HIS A C 1
ATOM 5064 O O . HIS A 1 643 ? 6.479 22.145 -10.640 1.00 83.12 643 HIS A O 1
ATOM 5070 N N . LEU A 1 644 ? 5.646 23.873 -9.473 1.00 86.75 644 LEU A N 1
ATOM 5071 C CA . LEU A 1 644 ? 5.118 24.580 -10.648 1.00 86.75 644 LEU A CA 1
ATOM 5072 C C . LEU A 1 644 ? 6.238 25.100 -11.566 1.00 86.75 644 LEU A C 1
ATOM 5074 O O . LEU A 1 644 ? 6.111 25.013 -12.786 1.00 86.75 644 LEU A O 1
ATOM 5078 N N . PHE A 1 645 ? 7.348 25.582 -11.003 1.00 87.88 645 PHE A N 1
ATOM 5079 C CA . PHE A 1 645 ? 8.507 26.046 -11.763 1.00 87.88 645 PHE A CA 1
ATOM 5080 C C . PHE A 1 645 ? 9.245 24.889 -12.446 1.00 87.88 645 PHE A C 1
ATOM 5082 O O . PHE A 1 645 ? 9.514 24.968 -13.641 1.00 87.88 645 PHE A O 1
ATOM 5089 N N . ASN A 1 646 ? 9.492 23.770 -11.756 1.00 83.62 646 ASN A N 1
ATOM 5090 C CA . ASN A 1 646 ? 10.066 22.575 -12.386 1.00 83.62 646 ASN A CA 1
ATOM 5091 C C . ASN A 1 646 ? 9.118 21.983 -13.451 1.00 83.62 646 ASN A C 1
ATOM 5093 O O . ASN A 1 646 ? 9.582 21.562 -14.509 1.00 83.62 646 ASN A O 1
ATOM 5097 N N . LEU A 1 647 ? 7.794 22.020 -13.243 1.00 83.88 647 LEU A N 1
ATOM 5098 C CA . LEU A 1 647 ? 6.824 21.625 -14.272 1.00 83.88 647 LEU A CA 1
ATOM 5099 C C . LEU A 1 647 ? 6.895 22.539 -15.506 1.00 83.88 647 LEU A C 1
ATOM 5101 O O . LEU A 1 647 ? 6.841 22.038 -16.627 1.00 83.88 647 LEU A O 1
ATOM 5105 N N . PHE A 1 648 ? 7.061 23.851 -15.320 1.00 87.50 648 PHE A N 1
ATOM 5106 C CA . PHE A 1 648 ? 7.263 24.809 -16.409 1.00 87.50 648 PHE A CA 1
ATOM 5107 C C . PHE A 1 648 ? 8.600 24.578 -17.136 1.00 87.50 648 PHE A C 1
ATOM 5109 O O . PHE A 1 648 ? 8.629 24.555 -18.365 1.00 87.50 648 PHE A O 1
ATOM 5116 N N . MET A 1 649 ? 9.683 24.327 -16.391 1.00 86.44 649 MET A N 1
ATOM 5117 C CA . MET A 1 649 ? 11.010 24.003 -16.934 1.00 86.44 649 MET A CA 1
ATOM 5118 C C . MET A 1 649 ? 10.972 22.788 -17.870 1.00 86.44 649 MET A C 1
ATOM 5120 O O . MET A 1 649 ? 11.621 22.800 -18.915 1.00 86.44 649 MET A O 1
ATOM 5124 N N . VAL A 1 650 ? 10.197 21.759 -17.510 1.00 83.31 650 VAL A N 1
ATOM 5125 C CA . VAL A 1 650 ? 9.962 20.574 -18.349 1.00 83.31 650 VAL A CA 1
ATOM 5126 C C . VAL A 1 650 ? 9.003 20.882 -19.504 1.00 83.31 650 VAL A C 1
ATOM 5128 O O . VAL A 1 650 ? 9.345 20.637 -20.652 1.00 83.31 650 VAL A O 1
ATOM 5131 N N . SER A 1 651 ? 7.831 21.468 -19.233 1.00 81.00 651 SER A N 1
ATOM 5132 C CA . SER A 1 651 ? 6.766 21.670 -20.240 1.00 81.00 651 SER A CA 1
ATOM 5133 C C . SER A 1 651 ? 7.114 22.668 -21.351 1.00 81.00 651 SER A C 1
ATOM 5135 O O . SER A 1 651 ? 6.404 22.730 -22.351 1.00 81.00 651 SER A O 1
ATOM 5137 N N . CYS A 1 652 ? 8.177 23.454 -21.175 1.00 86.69 652 CYS A N 1
ATOM 5138 C CA . CYS A 1 652 ? 8.678 24.411 -22.161 1.00 86.69 652 CYS A CA 1
ATOM 5139 C C . CYS A 1 652 ? 10.080 24.043 -22.694 1.00 86.69 652 CYS A C 1
ATOM 5141 O O . CYS A 1 652 ? 10.758 24.910 -23.244 1.00 86.69 652 CYS A O 1
ATOM 5143 N N . ASP A 1 653 ? 10.539 22.797 -22.496 1.00 86.94 653 ASP A N 1
ATOM 5144 C CA . ASP A 1 653 ? 11.862 22.293 -22.909 1.00 86.94 653 ASP A CA 1
ATOM 5145 C C . ASP A 1 653 ? 13.046 23.185 -22.466 1.00 86.94 653 ASP A C 1
ATOM 5147 O O . ASP A 1 653 ? 14.057 23.312 -23.163 1.00 86.94 653 ASP A O 1
ATOM 5151 N N . ILE A 1 654 ? 12.959 23.836 -21.298 1.00 90.31 654 ILE A N 1
ATOM 5152 C CA . ILE A 1 654 ? 13.945 24.852 -20.880 1.00 90.31 654 ILE A CA 1
ATOM 5153 C C . ILE A 1 654 ? 15.342 24.245 -20.685 1.00 90.31 654 ILE A C 1
ATOM 5155 O O . ILE A 1 654 ? 16.343 24.914 -20.934 1.00 90.31 654 ILE A O 1
ATOM 5159 N N . TYR A 1 655 ? 15.434 22.963 -20.323 1.00 88.81 655 TYR A N 1
ATOM 5160 C CA . TYR A 1 655 ? 16.703 22.229 -20.261 1.00 88.81 655 TYR A CA 1
ATOM 5161 C C . TYR A 1 655 ? 17.402 22.132 -21.632 1.00 88.81 655 TYR A C 1
ATOM 5163 O O . TYR A 1 655 ? 18.626 22.279 -21.701 1.00 88.81 655 TYR A O 1
ATOM 5171 N N . ALA A 1 656 ? 16.637 21.957 -22.717 1.00 89.69 656 ALA A N 1
ATOM 5172 C CA . ALA A 1 656 ? 17.140 21.967 -24.090 1.00 89.69 656 ALA A CA 1
ATOM 5173 C C . ALA A 1 656 ? 17.476 23.390 -24.554 1.00 89.69 656 ALA A C 1
ATOM 5175 O O . ALA A 1 656 ? 18.578 23.636 -25.045 1.00 89.69 656 ALA A O 1
ATOM 5176 N N . TRP A 1 657 ? 16.598 24.366 -24.310 1.00 91.06 657 TRP A N 1
ATOM 5177 C CA . TRP A 1 657 ? 16.885 25.767 -24.639 1.00 91.06 657 TRP A CA 1
ATOM 5178 C C . TRP A 1 657 ? 18.128 26.307 -23.919 1.00 91.06 657 TRP A C 1
ATOM 5180 O O . TRP A 1 657 ? 18.951 26.974 -24.545 1.00 91.06 657 TRP A O 1
ATOM 5190 N N . ALA A 1 658 ? 18.347 25.933 -22.656 1.00 93.19 658 ALA A N 1
ATOM 5191 C CA . ALA A 1 658 ? 19.572 26.249 -21.926 1.00 93.19 658 ALA A CA 1
ATOM 5192 C C . ALA A 1 658 ? 20.833 25.673 -22.600 1.00 93.19 658 ALA A C 1
ATOM 5194 O O . ALA A 1 658 ? 21.891 26.301 -22.538 1.00 93.19 658 ALA A O 1
ATOM 5195 N N . TRP A 1 659 ? 20.749 24.520 -23.279 1.00 92.94 659 TRP A N 1
ATOM 5196 C CA . TRP A 1 659 ? 21.872 23.937 -24.032 1.00 92.94 659 TRP A CA 1
ATOM 5197 C C . TRP A 1 659 ? 22.215 24.768 -25.277 1.00 92.94 659 TRP A C 1
ATOM 5199 O O . TRP A 1 659 ? 23.395 25.041 -25.524 1.00 92.94 659 TRP A O 1
ATOM 5209 N N . VAL A 1 660 ? 21.195 25.266 -25.990 1.00 91.12 660 VAL A N 1
ATOM 5210 C CA . VAL A 1 660 ? 21.354 26.222 -27.105 1.00 91.12 660 VAL A CA 1
ATOM 5211 C C . VAL A 1 660 ? 21.971 27.534 -26.614 1.00 91.12 660 VAL A C 1
ATOM 5213 O O . VAL A 1 660 ? 22.962 28.007 -27.174 1.00 91.12 660 VAL A O 1
ATOM 5216 N N . TRP A 1 661 ? 21.424 28.115 -25.541 1.00 94.25 661 TRP A N 1
ATOM 5217 C CA . TRP A 1 661 ? 21.913 29.373 -24.966 1.00 94.25 661 TRP A CA 1
ATOM 5218 C C . TRP A 1 661 ? 23.361 29.254 -24.477 1.00 94.25 661 TRP A C 1
ATOM 5220 O O . TRP A 1 661 ? 24.143 30.184 -24.652 1.00 94.25 661 TRP A O 1
ATOM 5230 N N . SER A 1 662 ? 23.751 28.092 -23.950 1.00 94.62 662 SER A N 1
ATOM 5231 C CA . SER A 1 662 ? 25.128 27.818 -23.523 1.00 94.62 662 SER A CA 1
ATOM 5232 C C . SER A 1 662 ? 26.117 27.802 -24.689 1.00 94.62 662 SER A C 1
ATOM 5234 O O . SER A 1 662 ? 27.176 28.422 -24.596 1.00 94.62 662 SER A O 1
ATOM 5236 N N . GLY A 1 663 ? 25.763 27.161 -25.809 1.00 91.56 663 GLY A N 1
ATOM 5237 C CA . GLY A 1 663 ? 26.567 27.206 -27.035 1.00 91.56 663 GLY A CA 1
ATOM 5238 C C . GLY A 1 663 ? 26.697 28.630 -27.590 1.00 91.56 663 GLY A C 1
ATOM 5239 O O . GLY A 1 663 ? 27.801 29.081 -27.899 1.00 91.56 663 GLY A O 1
ATOM 5240 N N . ALA A 1 664 ? 25.590 29.381 -27.625 1.00 91.56 664 ALA A N 1
ATOM 5241 C CA . ALA A 1 664 ? 25.568 30.771 -28.083 1.00 91.56 664 ALA A CA 1
ATOM 5242 C C . ALA A 1 664 ? 26.407 31.718 -27.198 1.00 91.56 664 ALA A C 1
ATOM 5244 O O . ALA A 1 664 ? 27.111 32.585 -27.717 1.00 91.56 664 ALA A O 1
ATOM 5245 N N . LEU A 1 665 ? 26.385 31.537 -25.872 1.00 93.75 665 LEU A N 1
ATOM 5246 C CA . LEU A 1 665 ? 27.219 32.304 -24.941 1.00 93.75 665 LEU A CA 1
ATOM 5247 C C . LEU A 1 665 ? 28.707 31.967 -25.097 1.00 93.75 665 LEU A C 1
ATOM 5249 O O . LEU A 1 665 ? 29.532 32.877 -25.141 1.00 93.75 665 LEU A O 1
ATOM 5253 N N . LEU A 1 666 ? 29.070 30.688 -25.249 1.00 94.25 666 LEU A N 1
ATOM 5254 C CA . LEU A 1 666 ? 30.460 30.297 -25.521 1.00 94.25 666 LEU A CA 1
ATOM 5255 C C . LEU A 1 666 ? 30.970 30.876 -26.846 1.00 94.25 666 LEU A C 1
ATOM 5257 O O . LEU A 1 666 ? 32.099 31.365 -26.894 1.00 94.25 666 LEU A O 1
ATOM 5261 N N . ALA A 1 667 ? 30.131 30.896 -27.888 1.00 90.81 667 ALA A N 1
ATOM 5262 C CA . ALA A 1 667 ? 30.440 31.556 -29.154 1.00 90.81 667 ALA A CA 1
ATOM 5263 C C . ALA A 1 667 ? 30.701 33.064 -28.973 1.00 90.81 667 ALA A C 1
ATOM 5265 O O . ALA A 1 667 ? 31.688 33.579 -29.496 1.00 90.81 667 ALA A O 1
ATOM 5266 N N . LEU A 1 668 ? 29.863 33.757 -28.191 1.00 92.88 668 LEU A N 1
ATOM 5267 C CA . LEU A 1 668 ? 30.006 35.188 -27.898 1.00 92.88 668 LEU A CA 1
ATOM 5268 C C . LEU A 1 668 ? 31.299 35.513 -27.128 1.00 92.88 668 LEU A C 1
ATOM 5270 O O . LEU A 1 668 ? 31.929 36.534 -27.394 1.00 92.88 668 LEU A O 1
ATOM 5274 N N . PHE A 1 669 ? 31.715 34.641 -26.205 1.00 90.12 669 PHE A N 1
ATOM 5275 C CA . PHE A 1 669 ? 32.966 34.788 -25.450 1.00 90.12 669 PHE A CA 1
ATOM 5276 C C . PHE A 1 669 ? 34.209 34.232 -26.174 1.00 90.12 669 PHE A C 1
ATOM 5278 O O . PHE A 1 669 ? 35.303 34.271 -25.612 1.00 90.12 669 PHE A O 1
ATOM 5285 N N . GLY A 1 670 ? 34.074 33.713 -27.402 1.00 87.75 670 GLY A N 1
ATOM 5286 C CA . GLY A 1 670 ? 35.186 33.124 -28.162 1.00 87.75 670 GLY A CA 1
ATOM 5287 C C . GLY A 1 670 ? 35.768 31.847 -27.540 1.00 87.75 670 GLY A C 1
ATOM 5288 O O . GLY A 1 670 ? 36.903 31.475 -27.836 1.00 87.75 670 GLY A O 1
ATOM 5289 N N . ALA A 1 671 ? 35.014 31.185 -26.661 1.00 88.88 671 ALA A N 1
ATOM 5290 C CA . ALA A 1 671 ? 35.434 29.967 -25.984 1.00 88.88 671 ALA A CA 1
ATOM 5291 C C . ALA A 1 671 ? 35.262 28.731 -26.894 1.00 88.88 671 ALA A C 1
ATOM 5293 O O . ALA A 1 671 ? 34.399 28.728 -27.778 1.00 88.88 671 ALA A O 1
ATOM 5294 N N . PRO A 1 672 ? 36.034 27.645 -26.678 1.00 88.12 672 PRO A N 1
ATOM 5295 C CA . PRO A 1 672 ? 35.819 26.389 -27.389 1.00 88.12 672 PRO A CA 1
ATOM 5296 C C . PRO A 1 672 ? 34.385 25.886 -27.196 1.00 88.12 672 PRO A C 1
ATOM 5298 O O . PRO A 1 672 ? 33.881 25.885 -26.074 1.00 88.12 672 PRO A O 1
ATOM 5301 N N . GLN A 1 673 ? 33.751 25.413 -28.267 1.00 84.06 673 GLN A N 1
ATOM 5302 C CA . GLN A 1 673 ? 32.456 24.731 -28.219 1.00 84.06 673 GLN A CA 1
ATOM 5303 C C . GLN A 1 673 ? 32.706 23.221 -28.269 1.00 84.06 673 GLN A C 1
ATOM 5305 O O . GLN A 1 673 ? 32.808 22.624 -29.337 1.00 84.06 673 GLN A O 1
ATOM 5310 N N . ASN A 1 674 ? 32.898 22.620 -27.096 1.00 89.19 674 ASN A N 1
ATOM 5311 C CA . ASN A 1 674 ? 32.960 21.174 -26.916 1.00 89.19 674 ASN A CA 1
ATOM 5312 C C . ASN A 1 674 ? 32.105 20.782 -25.702 1.00 89.19 674 ASN A C 1
ATOM 5314 O O . ASN A 1 674 ? 31.707 21.643 -24.919 1.00 89.19 674 ASN A O 1
ATOM 5318 N N . GLU A 1 675 ? 31.827 19.490 -25.523 1.00 90.62 675 GLU A N 1
ATOM 5319 C CA . GLU A 1 675 ? 30.941 19.029 -24.445 1.00 90.62 675 GLU A CA 1
ATOM 5320 C C . GLU A 1 675 ? 31.395 19.490 -23.048 1.00 90.62 675 GLU A C 1
ATOM 5322 O O . GLU A 1 675 ? 30.555 19.760 -22.193 1.00 90.62 675 GLU A O 1
ATOM 5327 N N . LEU A 1 676 ? 32.705 19.611 -22.807 1.00 93.19 676 LEU A N 1
ATOM 5328 C CA . LEU A 1 676 ? 33.264 19.964 -21.499 1.00 93.19 676 LEU A CA 1
ATOM 5329 C C . LEU A 1 676 ? 32.939 21.421 -21.143 1.00 93.19 676 LEU A C 1
ATOM 5331 O O . LEU A 1 676 ? 32.430 21.701 -20.057 1.00 93.19 676 LEU A O 1
ATOM 5335 N N . THR A 1 677 ? 33.197 22.347 -22.071 1.00 93.00 677 THR A N 1
ATOM 5336 C CA . THR A 1 677 ? 32.890 23.774 -21.897 1.00 93.00 677 THR A CA 1
ATOM 5337 C C . THR A 1 677 ? 31.390 24.038 -21.954 1.00 93.00 677 THR A C 1
ATOM 5339 O O . THR A 1 677 ? 30.887 24.828 -21.156 1.00 93.00 677 THR A O 1
ATOM 5342 N N . GLN A 1 678 ? 30.658 23.357 -22.842 1.00 93.62 678 GLN A N 1
ATOM 5343 C CA . GLN A 1 678 ? 29.212 23.525 -22.994 1.00 93.62 678 GLN A CA 1
ATOM 5344 C C . GLN A 1 678 ? 28.440 22.967 -21.800 1.00 93.62 678 GLN A C 1
ATOM 5346 O O . GLN A 1 678 ? 27.536 23.644 -21.327 1.00 93.62 678 GLN A O 1
ATOM 5351 N N . SER A 1 679 ? 28.853 21.834 -21.219 1.00 94.56 679 SER A N 1
ATOM 5352 C CA . SER A 1 679 ? 28.279 21.329 -19.960 1.00 94.56 679 SER A CA 1
ATOM 5353 C C . SER A 1 679 ? 28.559 22.263 -18.782 1.00 94.56 679 SER A C 1
ATOM 5355 O O . SER A 1 679 ? 27.668 22.514 -17.975 1.00 94.56 679 SER A O 1
ATOM 5357 N N . ALA A 1 680 ? 29.773 22.817 -18.689 1.00 94.81 680 ALA A N 1
ATOM 5358 C CA . ALA A 1 680 ? 30.113 23.777 -17.642 1.00 94.81 680 ALA A CA 1
ATOM 5359 C C . ALA A 1 680 ? 29.305 25.085 -17.770 1.00 94.81 680 ALA A C 1
ATOM 5361 O O . ALA A 1 680 ? 28.777 25.575 -16.775 1.00 94.81 680 ALA A O 1
ATOM 5362 N N . MET A 1 681 ? 29.143 25.617 -18.988 1.00 95.00 681 MET A N 1
ATOM 5363 C CA . MET A 1 681 ? 28.275 26.772 -19.248 1.00 95.00 681 MET A CA 1
ATOM 5364 C C . MET A 1 681 ? 26.796 26.441 -18.994 1.00 95.00 681 MET A C 1
ATOM 5366 O O . MET A 1 681 ? 26.084 27.261 -18.424 1.00 95.00 681 MET A O 1
ATOM 5370 N N . TRP A 1 682 ? 26.347 25.232 -19.337 1.00 95.12 682 TRP A N 1
ATOM 5371 C CA . TRP A 1 682 ? 24.971 24.785 -19.116 1.00 95.12 682 TRP A CA 1
ATOM 5372 C C . TRP A 1 682 ? 24.599 24.760 -17.640 1.00 95.12 682 TRP A C 1
ATOM 5374 O O . TRP A 1 682 ? 23.561 25.311 -17.292 1.00 95.12 682 TRP A O 1
ATOM 5384 N N . VAL A 1 683 ? 25.481 24.267 -16.763 1.00 94.31 683 VAL A N 1
ATOM 5385 C CA . VAL A 1 683 ? 25.285 24.348 -15.305 1.00 94.31 683 VAL A CA 1
ATOM 5386 C C . VAL A 1 683 ? 25.165 25.804 -14.828 1.00 94.31 683 VAL A C 1
ATOM 5388 O O . VAL A 1 683 ? 24.317 26.099 -13.985 1.00 94.31 683 VAL A O 1
ATOM 5391 N N . ILE A 1 684 ? 25.951 26.737 -15.379 1.00 94.94 684 ILE A N 1
ATOM 5392 C CA . ILE A 1 684 ? 25.850 28.171 -15.047 1.00 94.94 684 ILE A CA 1
ATOM 5393 C C . ILE A 1 684 ? 24.502 28.746 -15.516 1.00 94.94 684 ILE A C 1
ATOM 5395 O O . ILE A 1 684 ? 23.822 29.417 -14.740 1.00 94.94 684 ILE A O 1
ATOM 5399 N N . VAL A 1 685 ? 24.083 28.453 -16.751 1.00 95.44 685 VAL A N 1
ATOM 5400 C CA . VAL A 1 685 ? 22.812 28.927 -17.327 1.00 95.44 685 VAL A CA 1
ATOM 5401 C C . VAL A 1 685 ? 21.610 28.353 -16.572 1.00 95.44 685 VAL A C 1
ATOM 5403 O O . VAL A 1 685 ? 20.717 29.110 -16.194 1.00 95.44 685 VAL A O 1
ATOM 5406 N N . THR A 1 686 ? 21.582 27.050 -16.275 1.00 92.56 686 THR A N 1
ATOM 5407 C CA . THR A 1 686 ? 20.483 26.437 -15.510 1.00 92.56 686 THR A CA 1
ATOM 5408 C C . THR A 1 686 ? 20.450 26.917 -14.061 1.00 92.56 686 THR A C 1
ATOM 5410 O O . THR A 1 686 ? 19.362 27.113 -13.522 1.00 92.56 686 THR A O 1
ATOM 5413 N N . THR A 1 687 ? 21.604 27.181 -13.438 1.00 92.56 687 THR A N 1
ATOM 5414 C CA . THR A 1 687 ? 21.664 27.812 -12.105 1.00 92.56 687 THR A CA 1
ATOM 5415 C C . THR A 1 687 ? 21.077 29.223 -12.144 1.00 92.56 687 THR A C 1
ATOM 5417 O O . THR A 1 687 ? 20.201 29.536 -11.344 1.00 92.56 687 THR A O 1
ATOM 5420 N N . ALA A 1 688 ? 21.474 30.051 -13.116 1.00 94.56 688 ALA A N 1
ATOM 5421 C CA . ALA A 1 688 ? 20.947 31.408 -13.274 1.00 94.56 688 ALA A CA 1
ATOM 5422 C C . ALA A 1 688 ? 19.425 31.436 -13.522 1.00 94.56 688 ALA A C 1
ATOM 5424 O O . ALA A 1 688 ? 18.743 32.337 -13.039 1.00 94.56 688 ALA A O 1
ATOM 5425 N N . ILE A 1 689 ? 18.878 30.435 -14.223 1.00 94.81 689 ILE A N 1
ATOM 5426 C CA . ILE A 1 689 ? 17.427 30.262 -14.406 1.00 94.81 689 ILE A CA 1
ATOM 5427 C C . ILE A 1 689 ? 16.742 29.878 -13.083 1.00 94.81 689 ILE A C 1
ATOM 5429 O O . ILE A 1 689 ? 15.725 30.475 -12.734 1.00 94.81 689 ILE A O 1
ATOM 5433 N N . ARG A 1 690 ? 17.299 28.927 -12.317 1.00 90.94 690 ARG A N 1
ATOM 5434 C CA . ARG A 1 690 ? 16.764 28.532 -10.997 1.00 90.94 690 ARG A CA 1
ATOM 5435 C C . ARG A 1 690 ? 16.831 29.677 -9.969 1.00 90.94 690 ARG A C 1
ATOM 5437 O O . ARG A 1 690 ? 15.946 29.785 -9.121 1.00 90.94 690 ARG A O 1
ATOM 5444 N N . GLU A 1 691 ? 17.806 30.582 -10.075 1.00 93.38 691 GLU A N 1
ATOM 5445 C CA . GLU A 1 691 ? 17.913 31.743 -9.176 1.00 93.38 691 GLU A CA 1
ATOM 5446 C C . GLU A 1 691 ? 16.762 32.757 -9.320 1.00 93.38 691 GLU A C 1
ATOM 5448 O O . GLU A 1 691 ? 16.430 33.455 -8.360 1.00 93.38 691 GLU A O 1
ATOM 5453 N N . VAL A 1 692 ? 16.080 32.794 -10.474 1.00 93.31 692 VAL A N 1
ATOM 5454 C CA . VAL A 1 692 ? 14.878 33.628 -10.679 1.00 93.31 692 VAL A CA 1
ATOM 5455 C C . VAL A 1 692 ? 13.740 33.228 -9.728 1.00 93.31 692 VAL A C 1
ATOM 5457 O O . VAL A 1 692 ? 12.974 34.087 -9.292 1.00 93.31 692 VAL A O 1
ATOM 5460 N N . GLU A 1 693 ? 13.645 31.944 -9.372 1.00 91.50 693 GLU A N 1
ATOM 5461 C CA . GLU A 1 693 ? 12.676 31.425 -8.398 1.00 91.50 693 GLU A CA 1
ATOM 5462 C C . GLU A 1 693 ? 13.195 31.545 -6.951 1.00 91.50 693 GLU A C 1
ATOM 5464 O O . GLU A 1 693 ? 12.467 31.950 -6.042 1.00 91.50 693 GLU A O 1
ATOM 5469 N N . SER A 1 694 ? 14.481 31.239 -6.750 1.00 89.94 694 SER A N 1
ATOM 5470 C CA . SER A 1 694 ? 15.168 31.258 -5.451 1.00 89.94 694 SER A CA 1
ATOM 5471 C C . SER A 1 694 ? 15.151 32.637 -4.783 1.00 89.94 694 SER A C 1
ATOM 5473 O O . SER A 1 694 ? 14.761 32.743 -3.618 1.00 89.94 694 SER A O 1
ATOM 5475 N N . ILE A 1 695 ? 15.524 33.706 -5.502 1.00 93.56 695 ILE A N 1
ATOM 5476 C CA . ILE A 1 695 ? 15.730 35.042 -4.914 1.00 93.56 695 ILE A CA 1
ATOM 5477 C C . ILE A 1 695 ? 14.452 35.620 -4.266 1.00 93.56 695 ILE A C 1
ATOM 5479 O O . ILE A 1 695 ? 14.532 36.084 -3.126 1.00 93.56 695 ILE A O 1
ATOM 5483 N N . PRO A 1 696 ? 13.258 35.603 -4.899 1.00 94.69 696 PRO A N 1
ATOM 5484 C CA . PRO A 1 696 ? 12.026 36.046 -4.240 1.00 94.69 696 PRO A CA 1
ATOM 5485 C C . PRO A 1 696 ? 11.699 35.257 -2.964 1.00 94.69 696 PRO A C 1
ATOM 5487 O O . PRO A 1 696 ? 11.267 35.840 -1.965 1.00 94.69 696 PRO A O 1
ATOM 5490 N N . LEU A 1 697 ? 11.929 33.940 -2.977 1.00 92.50 697 LEU A N 1
ATOM 5491 C CA . LEU A 1 697 ? 11.651 33.050 -1.850 1.00 92.50 697 LEU A CA 1
ATOM 5492 C C . LEU A 1 697 ? 12.651 33.263 -0.700 1.00 92.50 697 LEU A C 1
ATOM 5494 O O . LEU A 1 697 ? 12.244 33.378 0.459 1.00 92.50 697 LEU A O 1
ATOM 5498 N N . SER A 1 698 ? 13.947 33.381 -0.993 1.00 92.00 698 SER A N 1
ATOM 5499 C CA . SER A 1 698 ? 14.987 33.638 0.009 1.00 92.00 698 SER A CA 1
ATOM 5500 C C . SER A 1 698 ? 14.855 35.031 0.634 1.00 92.00 698 SER A C 1
ATOM 5502 O O . SER A 1 698 ? 14.992 35.159 1.853 1.00 92.00 698 SER A O 1
ATOM 5504 N N . LEU A 1 699 ? 14.510 36.056 -0.155 1.00 94.06 699 LEU A N 1
ATOM 5505 C CA . LEU A 1 699 ? 14.219 37.401 0.345 1.00 94.06 699 LEU A CA 1
ATOM 5506 C C . LEU A 1 699 ? 13.005 37.398 1.281 1.00 94.06 699 LEU A C 1
ATOM 5508 O O . LEU A 1 699 ? 13.081 37.986 2.360 1.00 94.06 699 LEU A O 1
ATOM 5512 N N . TYR A 1 700 ? 11.916 36.705 0.924 1.00 94.06 700 TYR A N 1
ATOM 5513 C CA . TYR A 1 700 ? 10.748 36.584 1.803 1.00 94.06 700 TYR A CA 1
ATOM 5514 C C . TYR A 1 700 ? 11.095 35.856 3.108 1.00 94.06 700 TYR A C 1
ATOM 5516 O O . TYR A 1 700 ? 10.779 36.341 4.195 1.00 94.06 700 TYR A O 1
ATOM 5524 N N . ARG A 1 701 ? 11.797 34.719 3.024 1.00 91.94 701 ARG A N 1
ATOM 5525 C CA . ARG A 1 701 ? 12.262 33.974 4.201 1.00 91.94 701 ARG A CA 1
ATOM 5526 C C . ARG A 1 701 ? 13.078 34.876 5.129 1.00 91.94 701 ARG A C 1
ATOM 5528 O O . ARG A 1 701 ? 12.701 35.058 6.284 1.00 91.94 701 ARG A O 1
ATOM 5535 N N . ASN A 1 702 ? 14.141 35.489 4.617 1.00 90.19 702 ASN A N 1
ATOM 5536 C CA . ASN A 1 702 ? 15.096 36.234 5.433 1.00 90.19 702 ASN A CA 1
ATOM 5537 C C . ASN A 1 702 ? 14.498 37.552 5.975 1.00 90.19 702 ASN A C 1
ATOM 5539 O O . ASN A 1 702 ? 14.563 37.809 7.174 1.00 90.19 702 ASN A O 1
ATOM 5543 N N . PHE A 1 703 ? 13.869 38.371 5.124 1.00 94.06 703 PHE A N 1
ATOM 5544 C CA . PHE A 1 703 ? 13.419 39.724 5.490 1.00 94.06 703 PHE A CA 1
ATOM 5545 C C . PHE A 1 703 ? 11.950 39.819 5.948 1.00 94.06 703 PHE A C 1
ATOM 5547 O O . PHE A 1 703 ? 11.525 40.890 6.377 1.00 94.06 703 PHE A O 1
ATOM 5554 N N . VAL A 1 704 ? 11.162 38.731 5.896 1.00 93.38 704 VAL A N 1
ATOM 5555 C CA . VAL A 1 704 ? 9.768 38.709 6.400 1.00 93.38 704 VAL A CA 1
ATOM 5556 C C . VAL A 1 704 ? 9.541 37.662 7.495 1.00 93.38 704 VAL A C 1
ATOM 5558 O O . VAL A 1 704 ? 8.771 37.932 8.420 1.00 93.38 704 VAL A O 1
ATOM 5561 N N . ILE A 1 705 ? 10.185 36.489 7.431 1.00 91.19 705 ILE A N 1
ATOM 5562 C CA . ILE A 1 705 ? 10.022 35.429 8.446 1.00 91.19 705 ILE A CA 1
ATOM 5563 C C . ILE A 1 705 ? 11.102 35.547 9.523 1.00 91.19 705 ILE A C 1
ATOM 5565 O O . ILE A 1 705 ? 10.769 35.745 10.690 1.00 91.19 705 ILE A O 1
ATOM 5569 N N . GLU A 1 706 ? 12.381 35.489 9.148 1.00 87.25 706 GLU A N 1
ATOM 5570 C CA . GLU A 1 706 ? 13.482 35.551 10.121 1.00 87.25 706 GLU A CA 1
ATOM 5571 C C . GLU A 1 706 ? 13.566 36.921 10.811 1.00 87.25 706 GLU A C 1
ATOM 5573 O O . GLU A 1 706 ? 13.895 36.998 11.995 1.00 87.25 706 GLU A O 1
ATOM 5578 N N . GLU A 1 707 ? 13.193 38.002 10.119 1.00 91.00 707 GLU A N 1
ATOM 5579 C CA . GLU A 1 707 ? 13.031 39.338 10.710 1.00 91.00 707 GLU A CA 1
ATOM 5580 C C . GLU A 1 707 ? 11.909 39.367 11.766 1.00 91.00 707 GLU A C 1
ATOM 5582 O O . GLU A 1 707 ? 12.130 39.788 12.900 1.00 91.00 707 GLU A O 1
ATOM 5587 N N . ARG A 1 708 ? 10.717 38.835 11.441 1.00 89.50 708 ARG A N 1
ATOM 5588 C CA . ARG A 1 708 ? 9.551 38.788 12.350 1.00 89.50 708 ARG A CA 1
ATOM 5589 C C . ARG A 1 708 ? 9.850 38.061 13.659 1.00 89.50 708 ARG A C 1
ATOM 5591 O O . ARG A 1 708 ? 9.327 38.448 14.701 1.00 89.5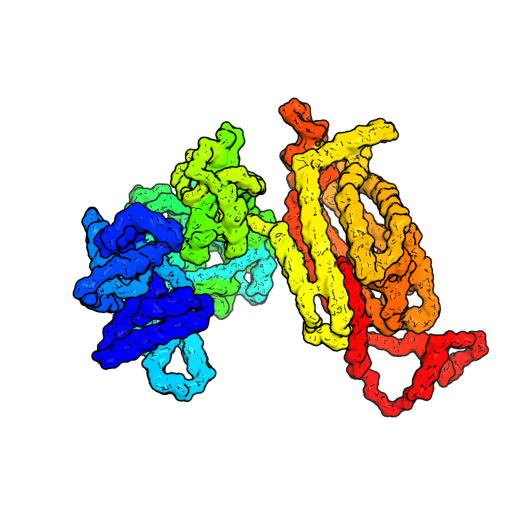0 708 ARG A O 1
ATOM 5598 N N . HIS A 1 709 ? 10.660 37.007 13.596 1.00 86.62 709 HIS A N 1
ATOM 5599 C CA . HIS A 1 709 ? 11.032 36.194 14.757 1.00 86.62 709 HIS A CA 1
ATOM 5600 C C . HIS A 1 709 ? 12.388 36.605 15.371 1.00 86.62 709 HIS A C 1
ATOM 5602 O O . HIS A 1 709 ? 12.841 35.988 16.331 1.00 86.62 709 HIS A O 1
ATOM 5608 N N . GLY A 1 710 ? 13.005 37.691 14.881 1.00 84.50 710 GLY A N 1
ATOM 5609 C CA . GLY A 1 710 ? 14.199 38.329 15.454 1.00 84.50 710 GLY A CA 1
ATOM 5610 C C . GLY A 1 710 ? 15.541 37.659 15.127 1.00 84.50 710 GLY A C 1
ATOM 5611 O O . GLY A 1 710 ? 16.586 38.104 15.622 1.00 84.50 710 GLY A O 1
ATOM 5612 N N . PHE A 1 711 ? 15.532 36.616 14.293 1.00 83.38 711 PHE A N 1
ATOM 5613 C CA . PHE A 1 711 ? 16.709 35.844 13.890 1.00 83.38 711 PHE A CA 1
ATOM 5614 C C . PHE A 1 711 ? 17.506 36.495 12.758 1.00 83.38 711 PHE A C 1
ATOM 5616 O O . PHE A 1 711 ? 18.718 36.287 12.703 1.00 83.38 711 PHE A O 1
ATOM 5623 N N . ASN A 1 712 ? 16.893 37.315 11.899 1.00 89.06 712 ASN A N 1
ATOM 5624 C CA . ASN A 1 712 ? 17.641 38.018 10.856 1.00 89.06 712 ASN A CA 1
ATOM 5625 C C . ASN A 1 712 ? 18.643 39.022 11.457 1.00 89.06 712 ASN A C 1
ATOM 5627 O O . ASN A 1 712 ? 18.327 39.749 12.404 1.00 89.06 712 ASN A O 1
ATOM 5631 N N . LYS A 1 713 ? 19.857 39.062 10.898 1.00 86.12 713 LYS A N 1
ATOM 5632 C CA . LYS A 1 713 ? 20.868 40.113 11.130 1.00 86.12 713 LYS A CA 1
ATOM 5633 C C . LYS A 1 713 ? 21.508 40.602 9.819 1.00 86.12 713 LYS A C 1
ATOM 5635 O O . LYS A 1 713 ? 22.365 41.481 9.845 1.00 86.12 713 LYS A O 1
ATOM 5640 N N . LEU A 1 714 ? 21.082 40.072 8.668 1.00 86.19 714 LEU A N 1
ATOM 5641 C CA . LEU A 1 714 ? 21.548 40.506 7.354 1.00 86.19 714 LEU A CA 1
ATOM 5642 C C . LEU A 1 714 ? 20.967 41.878 7.007 1.00 86.19 714 LEU A C 1
ATOM 5644 O O . LEU A 1 714 ? 19.755 42.085 7.050 1.00 86.19 714 LEU A O 1
ATOM 5648 N N . THR A 1 715 ? 21.828 42.792 6.560 1.00 90.12 715 THR A N 1
ATOM 5649 C CA . THR A 1 715 ? 21.382 43.948 5.771 1.00 90.12 715 THR A CA 1
ATOM 5650 C C . THR A 1 715 ? 21.192 43.523 4.314 1.00 90.12 715 THR A C 1
ATOM 5652 O O . THR A 1 715 ? 21.823 42.564 3.864 1.00 90.12 715 THR A O 1
ATOM 5655 N N . LEU A 1 716 ? 20.390 44.257 3.536 1.00 90.69 716 LEU A N 1
ATOM 5656 C CA . LEU A 1 716 ? 20.246 43.990 2.097 1.00 90.69 716 LEU A CA 1
ATOM 5657 C C . LEU A 1 716 ? 21.591 44.089 1.347 1.00 90.69 716 LEU A C 1
ATOM 5659 O O . LEU A 1 716 ? 21.835 43.320 0.423 1.00 90.69 716 LEU A O 1
ATOM 5663 N N . SER A 1 717 ? 22.488 44.978 1.794 1.00 91.44 717 SER A N 1
ATOM 5664 C CA . SER A 1 717 ? 23.857 45.088 1.271 1.00 91.44 717 SER A CA 1
ATOM 5665 C C . SER A 1 717 ? 24.680 43.830 1.571 1.00 91.44 717 SER A C 1
ATOM 5667 O O . SER A 1 717 ? 25.287 43.265 0.666 1.00 91.44 717 SER A O 1
ATOM 5669 N N . THR A 1 718 ? 24.633 43.331 2.815 1.00 89.06 718 THR A N 1
ATOM 5670 C CA . THR A 1 718 ? 25.295 42.076 3.215 1.00 89.06 718 THR A CA 1
ATOM 5671 C C . THR A 1 718 ? 24.765 40.893 2.407 1.00 89.06 718 THR A C 1
ATOM 5673 O O . THR A 1 718 ? 25.558 40.116 1.890 1.00 89.06 718 THR A O 1
ATOM 5676 N N . TYR A 1 719 ? 23.439 40.791 2.266 1.00 91.88 719 TYR A N 1
ATOM 5677 C CA . TYR A 1 719 ? 22.777 39.731 1.507 1.00 91.88 719 TYR A CA 1
ATOM 5678 C C . TYR A 1 719 ? 23.248 39.711 0.046 1.00 91.88 719 TYR A C 1
ATOM 5680 O O . TYR A 1 719 ? 23.812 38.715 -0.392 1.00 91.88 719 TYR A O 1
ATOM 5688 N N . VAL A 1 720 ? 23.119 40.827 -0.684 1.00 93.56 720 VAL A N 1
ATOM 5689 C CA . VAL A 1 720 ? 23.539 40.907 -2.096 1.00 93.56 720 VAL A CA 1
ATOM 5690 C C . VAL A 1 720 ? 25.046 40.666 -2.252 1.00 93.56 720 VAL A C 1
ATOM 5692 O O . VAL A 1 720 ? 25.462 39.955 -3.165 1.00 93.56 720 VAL A O 1
ATOM 5695 N N . ALA A 1 721 ? 25.873 41.215 -1.357 1.00 93.31 721 ALA A N 1
ATOM 5696 C CA . ALA A 1 721 ? 27.320 41.024 -1.404 1.00 93.31 721 ALA A CA 1
ATOM 5697 C C . ALA A 1 721 ? 27.742 39.568 -1.148 1.00 93.31 721 ALA A C 1
ATOM 5699 O O . ALA A 1 721 ? 28.726 39.121 -1.732 1.00 93.31 721 ALA A O 1
ATOM 5700 N N . ASP A 1 722 ? 27.029 38.829 -0.296 1.00 91.44 722 ASP A N 1
ATOM 5701 C CA . ASP A 1 722 ? 27.308 37.415 -0.043 1.00 91.44 722 ASP A CA 1
ATOM 5702 C C . ASP A 1 722 ? 26.756 36.515 -1.167 1.00 91.44 722 ASP A C 1
ATOM 5704 O O . ASP A 1 722 ? 27.511 35.679 -1.658 1.00 91.44 722 ASP A O 1
ATOM 5708 N N . THR A 1 723 ? 25.546 36.761 -1.693 1.00 91.56 723 THR A N 1
ATOM 5709 C CA . THR A 1 723 ? 25.012 36.050 -2.878 1.00 91.56 723 THR A CA 1
ATOM 5710 C C . THR A 1 723 ? 25.944 36.173 -4.090 1.00 91.56 723 THR A C 1
ATOM 5712 O O . THR A 1 723 ? 26.228 35.187 -4.766 1.00 91.56 723 THR A O 1
ATOM 5715 N N . ILE A 1 724 ? 26.504 37.364 -4.344 1.00 94.25 724 ILE A N 1
ATOM 5716 C CA . ILE A 1 724 ? 27.467 37.559 -5.442 1.00 94.25 724 ILE A CA 1
ATOM 5717 C C . ILE A 1 724 ? 28.757 36.752 -5.211 1.00 94.25 724 ILE A C 1
ATOM 5719 O O . ILE A 1 724 ? 29.290 36.186 -6.166 1.00 94.25 724 ILE A O 1
ATOM 5723 N N . LYS A 1 725 ? 29.260 36.641 -3.971 1.00 93.62 725 LYS A N 1
ATOM 5724 C CA . LYS A 1 725 ? 30.414 35.767 -3.669 1.00 93.62 725 LYS A CA 1
ATOM 5725 C C . LYS A 1 725 ? 30.071 34.299 -3.889 1.00 93.62 725 LYS A C 1
ATOM 5727 O O . LYS A 1 725 ? 30.886 33.581 -4.456 1.00 93.62 725 LYS A O 1
ATOM 5732 N N . GLU A 1 726 ? 28.898 33.859 -3.442 1.00 89.88 726 GLU A N 1
ATOM 5733 C CA . GLU A 1 726 ? 28.420 32.481 -3.600 1.00 89.88 726 GLU A CA 1
ATOM 5734 C C . GLU A 1 726 ? 28.364 32.091 -5.081 1.00 89.88 726 GLU A C 1
ATOM 5736 O O . GLU A 1 726 ? 28.933 31.066 -5.454 1.00 89.88 726 GLU A O 1
ATOM 5741 N N . TRP A 1 727 ? 27.824 32.954 -5.948 1.00 93.25 727 TRP A N 1
ATOM 5742 C CA . TRP A 1 727 ? 27.854 32.753 -7.400 1.00 93.25 727 TRP A CA 1
ATOM 5743 C C . TRP A 1 727 ? 29.273 32.753 -7.978 1.00 93.25 727 TRP A C 1
ATOM 5745 O O . TRP A 1 727 ? 29.624 31.855 -8.740 1.00 93.25 727 TRP A O 1
ATOM 5755 N N . VAL A 1 728 ? 30.121 33.717 -7.605 1.00 94.62 728 VAL A N 1
ATOM 5756 C CA . VAL A 1 728 ? 31.504 33.807 -8.112 1.00 94.62 728 VAL A CA 1
ATOM 5757 C C . VAL A 1 728 ? 32.325 32.571 -7.725 1.00 94.62 728 VAL A C 1
ATOM 5759 O O . VAL A 1 728 ? 33.002 31.997 -8.576 1.00 94.62 728 VAL A O 1
ATOM 5762 N N . MET A 1 729 ? 32.229 32.104 -6.477 1.00 91.75 729 MET A N 1
ATOM 5763 C CA . MET A 1 729 ? 32.858 30.854 -6.038 1.00 91.75 729 MET A CA 1
ATOM 5764 C C . MET A 1 729 ? 32.242 29.631 -6.722 1.00 91.75 729 MET A C 1
ATOM 5766 O O . MET A 1 729 ? 32.979 28.743 -7.144 1.00 91.75 729 MET A O 1
ATOM 5770 N N . GLY A 1 730 ? 30.913 29.586 -6.855 1.00 90.44 730 GLY A N 1
ATOM 5771 C CA . GLY A 1 730 ? 30.191 28.503 -7.522 1.00 90.44 730 GLY A CA 1
ATOM 5772 C C . GLY A 1 730 ? 30.626 28.327 -8.977 1.00 90.44 730 GLY A C 1
ATOM 5773 O O . GLY A 1 730 ? 30.838 27.203 -9.418 1.00 90.44 730 GLY A O 1
ATOM 5774 N N . ILE A 1 731 ? 30.871 29.426 -9.692 1.00 93.00 731 ILE A N 1
ATOM 5775 C CA . ILE A 1 731 ? 31.427 29.410 -11.051 1.00 93.00 731 ILE A CA 1
ATOM 5776 C C . ILE A 1 731 ? 32.902 28.976 -11.031 1.00 93.00 731 ILE A C 1
ATOM 5778 O O . ILE A 1 731 ? 33.270 28.045 -11.746 1.00 93.00 731 ILE A O 1
ATOM 5782 N N . ILE A 1 732 ? 33.746 29.599 -10.196 1.00 93.69 732 ILE A N 1
ATOM 5783 C CA . ILE A 1 732 ? 35.199 29.333 -10.146 1.00 93.69 732 ILE A CA 1
ATOM 5784 C C . ILE A 1 732 ? 35.524 27.888 -9.734 1.00 93.69 732 ILE A C 1
ATOM 5786 O O . ILE A 1 732 ? 36.482 27.313 -10.244 1.00 93.69 732 ILE A O 1
ATOM 5790 N N . ILE A 1 733 ? 34.747 27.296 -8.824 1.00 91.06 733 ILE A N 1
ATOM 5791 C CA . ILE A 1 733 ? 34.957 25.931 -8.319 1.00 91.06 733 ILE A CA 1
ATOM 5792 C C . ILE A 1 733 ? 34.126 24.923 -9.125 1.00 91.06 733 ILE A C 1
ATOM 5794 O O . ILE A 1 733 ? 34.634 23.878 -9.531 1.00 91.06 733 ILE A O 1
ATOM 5798 N N . GLY A 1 734 ? 32.854 25.227 -9.389 1.00 91.38 734 GLY A N 1
ATOM 5799 C CA . GLY A 1 734 ? 31.913 24.306 -10.026 1.00 91.38 734 GLY A CA 1
ATOM 5800 C C . GLY A 1 734 ? 32.167 24.084 -11.515 1.00 91.38 734 GLY A C 1
ATOM 5801 O O . GLY A 1 734 ? 32.073 22.944 -11.970 1.00 91.38 734 GLY A O 1
ATOM 5802 N N . ALA A 1 735 ? 32.539 25.114 -12.285 1.00 92.44 735 ALA A N 1
ATOM 5803 C CA . ALA A 1 735 ? 32.758 24.953 -13.726 1.00 92.44 735 ALA A CA 1
ATOM 5804 C C . ALA A 1 735 ? 33.962 24.034 -14.048 1.00 92.44 735 ALA A C 1
ATOM 5806 O O . ALA A 1 735 ? 33.789 23.110 -14.851 1.00 92.44 735 ALA A O 1
ATOM 5807 N N . PRO A 1 736 ? 35.140 24.161 -13.391 1.00 93.94 736 PRO A N 1
ATOM 5808 C CA . PRO A 1 736 ? 36.229 23.195 -13.548 1.00 93.94 736 PRO A CA 1
ATOM 5809 C C . PRO A 1 736 ? 35.876 21.782 -13.071 1.00 93.94 736 PRO A C 1
ATOM 5811 O O . PRO A 1 736 ? 36.256 20.816 -13.729 1.00 93.94 736 PRO A O 1
ATOM 5814 N N . LEU A 1 737 ? 35.127 21.635 -11.969 1.00 93.88 737 LEU A N 1
ATOM 5815 C CA . LEU A 1 737 ? 34.693 20.316 -11.487 1.00 93.88 737 LEU A CA 1
ATOM 5816 C C . LEU A 1 737 ? 33.674 19.653 -12.429 1.00 93.88 737 LEU A C 1
ATOM 5818 O O . LEU A 1 737 ? 33.747 18.447 -12.642 1.00 93.88 737 LEU A O 1
ATOM 5822 N N . THR A 1 738 ? 32.784 20.428 -13.053 1.00 93.88 738 THR A N 1
ATOM 5823 C CA . THR A 1 738 ? 31.843 19.940 -14.078 1.00 93.88 738 THR A CA 1
ATOM 5824 C C . THR A 1 738 ? 32.590 19.463 -15.324 1.00 93.88 738 THR A C 1
ATOM 5826 O O . THR A 1 738 ? 32.325 18.371 -15.825 1.00 93.88 738 THR A O 1
ATOM 5829 N N . ALA A 1 739 ? 33.576 20.234 -15.794 1.00 93.88 739 ALA A N 1
ATOM 5830 C CA . ALA A 1 739 ? 34.430 19.824 -16.907 1.00 93.88 739 ALA A CA 1
ATOM 5831 C C . ALA A 1 739 ? 35.257 18.567 -16.565 1.00 93.88 739 ALA A C 1
ATOM 5833 O O . ALA A 1 739 ? 35.364 17.662 -17.391 1.00 93.88 739 ALA A O 1
ATOM 5834 N N . LEU A 1 740 ? 35.787 18.464 -15.341 1.00 94.88 740 LEU A N 1
ATOM 5835 C CA . LEU A 1 740 ? 36.502 17.276 -14.862 1.00 94.88 740 LEU A CA 1
ATOM 5836 C C . LEU A 1 740 ? 35.589 16.042 -14.774 1.00 94.88 740 LEU A C 1
ATOM 5838 O O . LEU A 1 740 ? 36.010 14.954 -15.155 1.00 94.88 740 LEU A O 1
ATOM 5842 N N . LEU A 1 741 ? 34.339 16.203 -14.332 1.00 94.44 741 LEU A N 1
ATOM 5843 C CA . LEU A 1 741 ? 33.338 15.134 -14.290 1.00 94.44 741 LEU A CA 1
ATOM 5844 C C . LEU A 1 741 ? 33.024 14.598 -15.697 1.00 94.44 741 LEU A C 1
ATOM 5846 O O . LEU A 1 741 ? 33.085 13.389 -15.916 1.00 94.44 741 LEU A O 1
ATOM 5850 N N . VAL A 1 742 ? 32.764 15.487 -16.665 1.00 94.06 742 VAL A N 1
ATOM 5851 C CA . VAL A 1 742 ? 32.583 15.110 -18.082 1.00 94.06 742 VAL A CA 1
ATOM 5852 C C . VAL A 1 742 ? 33.824 14.389 -18.613 1.00 94.06 742 VAL A C 1
ATOM 5854 O O . VAL A 1 742 ? 33.696 13.335 -19.235 1.00 94.06 742 VAL A O 1
ATOM 5857 N N . ALA A 1 743 ? 35.023 14.917 -18.340 1.00 94.25 743 ALA A N 1
ATOM 5858 C CA . ALA A 1 743 ? 36.280 14.318 -18.780 1.00 94.25 743 ALA A CA 1
ATOM 5859 C C . ALA A 1 743 ? 36.472 12.901 -18.222 1.00 94.25 743 ALA A C 1
ATOM 5861 O O . ALA A 1 743 ? 36.787 11.991 -18.983 1.00 94.25 743 ALA A O 1
ATOM 5862 N N . VAL A 1 744 ? 36.241 12.696 -16.920 1.00 94.38 744 VAL A N 1
ATOM 5863 C CA . VAL A 1 744 ? 36.366 11.384 -16.266 1.00 94.38 744 VAL A CA 1
ATOM 5864 C C . VAL A 1 744 ? 35.343 10.391 -16.814 1.00 94.38 744 VAL A C 1
ATOM 5866 O O . VAL A 1 744 ? 35.725 9.263 -17.119 1.00 94.38 744 VAL A O 1
ATOM 5869 N N . ILE A 1 745 ? 34.083 10.794 -17.013 1.00 92.12 745 ILE A N 1
ATOM 5870 C CA . ILE A 1 745 ? 33.051 9.895 -17.554 1.00 92.12 745 ILE A CA 1
ATOM 5871 C C . ILE A 1 745 ? 33.352 9.511 -19.010 1.00 92.12 745 ILE A C 1
ATOM 5873 O O . ILE A 1 745 ? 33.268 8.336 -19.363 1.00 92.12 745 ILE A O 1
ATOM 5877 N N . ARG A 1 746 ? 33.769 10.465 -19.855 1.00 91.06 746 ARG A N 1
ATOM 5878 C CA . ARG A 1 746 ? 34.148 10.182 -21.252 1.00 91.06 746 ARG A CA 1
ATOM 5879 C C . ARG A 1 746 ? 35.449 9.383 -21.384 1.00 91.06 746 ARG A C 1
ATOM 5881 O O . ARG A 1 746 ? 35.574 8.616 -22.331 1.00 91.06 746 ARG A O 1
ATOM 5888 N N . TRP A 1 747 ? 36.396 9.540 -20.459 1.00 94.44 747 TRP A N 1
ATOM 5889 C CA . TRP A 1 747 ? 37.659 8.793 -20.445 1.00 94.44 747 TRP A CA 1
ATOM 5890 C C . TRP A 1 747 ? 37.503 7.353 -19.934 1.00 94.44 747 TRP A C 1
ATOM 5892 O O . TRP A 1 747 ? 38.106 6.440 -20.491 1.00 94.44 747 TRP A O 1
ATOM 5902 N N . ALA A 1 748 ? 36.701 7.141 -18.887 1.00 91.19 748 ALA A N 1
ATOM 5903 C CA . ALA A 1 748 ? 36.579 5.843 -18.223 1.00 91.19 748 ALA A CA 1
ATOM 5904 C C . ALA A 1 748 ? 35.673 4.831 -18.954 1.00 91.19 748 ALA A C 1
ATOM 5906 O O . ALA A 1 748 ? 35.717 3.641 -18.631 1.00 91.19 748 ALA A O 1
ATOM 5907 N N . GLY A 1 749 ? 34.851 5.283 -19.910 1.00 87.25 749 GLY A N 1
ATOM 5908 C CA . GLY A 1 749 ? 33.926 4.423 -20.657 1.00 87.25 749 GLY A CA 1
ATOM 5909 C C . GLY A 1 749 ? 32.992 3.647 -19.726 1.00 87.25 749 GLY A C 1
ATOM 5910 O O . GLY A 1 749 ? 32.505 4.194 -18.739 1.00 87.25 749 GLY A O 1
ATOM 5911 N N . ASP A 1 750 ? 32.794 2.356 -19.990 1.00 85.31 750 ASP A N 1
ATOM 5912 C CA . ASP A 1 750 ? 31.911 1.470 -19.212 1.00 85.31 750 ASP A CA 1
ATOM 5913 C C . ASP A 1 750 ? 32.251 1.415 -17.705 1.00 85.31 750 ASP A C 1
ATOM 5915 O O . ASP A 1 750 ? 31.390 1.130 -16.873 1.00 85.31 750 ASP A O 1
ATOM 5919 N N . TYR A 1 751 ? 33.492 1.741 -17.324 1.00 88.94 751 TYR A N 1
ATOM 5920 C CA . TYR A 1 751 ? 33.952 1.752 -15.932 1.00 88.94 751 TYR A CA 1
ATOM 5921 C C . TYR A 1 751 ? 33.700 3.083 -15.198 1.00 88.94 751 TYR A C 1
ATOM 5923 O O . TYR A 1 751 ? 34.124 3.229 -14.045 1.00 88.94 751 TYR A O 1
ATOM 5931 N N . PHE A 1 752 ? 33.021 4.063 -15.818 1.00 92.56 752 PHE A N 1
ATOM 5932 C CA . PHE A 1 752 ? 32.906 5.429 -15.281 1.00 92.56 752 PHE A CA 1
ATOM 5933 C C . PHE A 1 752 ? 32.369 5.512 -13.853 1.00 92.56 752 PHE A C 1
ATOM 5935 O O . PHE A 1 752 ? 32.785 6.405 -13.115 1.00 92.56 752 PHE A O 1
ATOM 5942 N N . VAL A 1 753 ? 31.491 4.588 -13.448 1.00 92.75 753 VAL A N 1
ATOM 5943 C CA . VAL A 1 753 ? 30.888 4.546 -12.107 1.00 92.75 753 VAL A CA 1
ATOM 5944 C C . VAL A 1 753 ? 31.964 4.589 -11.019 1.00 92.75 753 VAL A C 1
ATOM 5946 O O . VAL A 1 753 ? 31.933 5.471 -10.164 1.00 92.75 753 VAL A O 1
ATOM 5949 N N . MET A 1 754 ? 32.971 3.712 -11.087 1.00 91.88 754 MET A N 1
ATOM 5950 C CA . MET A 1 754 ? 34.003 3.609 -10.045 1.00 91.88 754 MET A CA 1
ATOM 5951 C C . MET A 1 754 ? 34.914 4.842 -9.998 1.00 91.88 754 MET A C 1
ATOM 5953 O O . MET A 1 754 ? 35.216 5.348 -8.917 1.00 91.88 754 MET A O 1
ATOM 5957 N N . TYR A 1 755 ? 35.314 5.369 -11.158 1.00 93.81 755 TYR A N 1
ATOM 5958 C CA . TYR A 1 755 ? 36.152 6.572 -11.232 1.00 93.81 755 TYR A CA 1
ATOM 5959 C C . TYR A 1 755 ? 35.400 7.838 -10.803 1.00 93.81 755 TYR A C 1
ATOM 5961 O O . TYR A 1 755 ? 35.981 8.713 -10.162 1.00 93.81 755 TYR A O 1
ATOM 5969 N N . THR A 1 756 ? 34.101 7.915 -11.092 1.00 92.81 756 THR A N 1
ATOM 5970 C CA . THR A 1 756 ? 33.229 9.027 -10.686 1.00 92.81 756 THR A CA 1
ATOM 5971 C C . THR A 1 756 ? 32.963 8.997 -9.179 1.00 92.81 756 THR A C 1
ATOM 5973 O O . THR A 1 756 ? 33.075 10.027 -8.518 1.00 92.81 756 THR A O 1
ATOM 5976 N N . VAL A 1 757 ? 32.714 7.814 -8.603 1.00 94.19 757 VAL A N 1
ATOM 5977 C CA . VAL A 1 757 ? 32.606 7.624 -7.145 1.00 94.19 757 VAL A CA 1
ATOM 5978 C C . VAL A 1 757 ? 33.914 7.996 -6.442 1.00 94.19 757 VAL A C 1
ATOM 5980 O O . VAL A 1 757 ? 33.882 8.706 -5.437 1.00 94.19 757 VAL A O 1
ATOM 5983 N N . PHE A 1 758 ? 35.071 7.600 -6.983 1.00 93.62 758 PHE A N 1
ATOM 5984 C CA . PHE A 1 758 ? 36.374 7.999 -6.442 1.00 93.62 758 PHE A CA 1
ATOM 5985 C C . PHE A 1 758 ? 36.599 9.520 -6.518 1.00 93.62 758 PHE A C 1
ATOM 5987 O O . PHE A 1 758 ? 37.013 10.126 -5.528 1.00 93.62 758 PHE A O 1
ATOM 5994 N N . LEU A 1 759 ? 36.272 10.152 -7.652 1.00 93.50 759 LEU A N 1
ATOM 5995 C CA . LEU A 1 759 ? 36.348 11.606 -7.833 1.00 93.50 759 LEU A CA 1
ATOM 5996 C C . LEU A 1 759 ? 35.495 12.345 -6.790 1.00 93.50 759 LEU A C 1
ATOM 5998 O O . LEU A 1 759 ? 36.003 13.222 -6.091 1.00 93.50 759 LEU A O 1
ATOM 6002 N N . PHE A 1 760 ? 34.226 11.966 -6.629 1.00 92.75 760 PHE A N 1
ATOM 6003 C CA . PHE A 1 760 ? 33.344 12.579 -5.636 1.00 92.75 760 PHE A CA 1
ATOM 6004 C C . PHE A 1 760 ? 33.748 12.254 -4.188 1.00 92.75 760 PHE A C 1
ATOM 6006 O O . PHE A 1 760 ? 33.638 13.128 -3.329 1.00 92.75 760 PHE A O 1
ATOM 6013 N N . THR A 1 761 ? 34.290 11.061 -3.907 1.00 90.50 761 THR A N 1
ATOM 6014 C CA . THR A 1 761 ? 34.895 10.734 -2.600 1.00 90.50 761 THR A CA 1
ATOM 6015 C C . THR A 1 761 ? 36.041 11.694 -2.283 1.00 90.50 761 THR A C 1
ATOM 6017 O O . THR A 1 761 ? 36.081 12.271 -1.197 1.00 90.50 761 THR A O 1
ATOM 6020 N N . ALA A 1 762 ? 36.952 11.913 -3.235 1.00 90.62 762 ALA A N 1
ATOM 6021 C CA . ALA A 1 762 ? 38.067 12.838 -3.068 1.00 90.62 762 ALA A CA 1
ATOM 6022 C C . ALA A 1 762 ? 37.576 14.280 -2.854 1.00 90.62 762 ALA A C 1
ATOM 6024 O O . ALA A 1 762 ? 38.004 14.931 -1.901 1.00 90.62 762 ALA A O 1
ATOM 6025 N N . ILE A 1 763 ? 36.632 14.759 -3.675 1.00 90.00 763 ILE A N 1
ATOM 6026 C CA . ILE A 1 763 ? 36.026 16.095 -3.535 1.00 90.00 763 ILE A CA 1
ATOM 6027 C C . ILE A 1 763 ? 35.380 16.264 -2.151 1.00 90.00 763 ILE A C 1
ATOM 6029 O O . ILE A 1 763 ? 35.616 17.278 -1.496 1.00 90.00 763 ILE A O 1
ATOM 6033 N N . ALA A 1 764 ? 34.623 15.275 -1.665 1.00 87.19 764 ALA A N 1
ATOM 6034 C CA . ALA A 1 764 ? 33.992 15.322 -0.346 1.00 87.19 764 ALA A CA 1
ATOM 6035 C C . ALA A 1 764 ? 35.023 15.340 0.798 1.00 87.19 764 ALA A C 1
ATOM 6037 O O . ALA A 1 764 ? 34.898 16.127 1.739 1.00 87.19 764 ALA A O 1
ATOM 6038 N N . LEU A 1 765 ? 36.073 14.516 0.716 1.00 84.88 765 LEU A N 1
ATOM 6039 C CA . LEU A 1 765 ? 37.141 14.493 1.718 1.00 84.88 765 LEU A CA 1
ATOM 6040 C C . LEU A 1 765 ? 37.905 15.823 1.756 1.00 84.88 765 LEU A C 1
ATOM 6042 O O . LEU A 1 765 ? 38.025 16.411 2.828 1.00 84.88 765 LEU A O 1
ATOM 6046 N N . PHE A 1 766 ? 38.358 16.347 0.612 1.00 85.94 766 PHE A N 1
ATOM 6047 C CA . PHE A 1 766 ? 39.052 17.639 0.558 1.00 85.94 766 PHE A CA 1
ATOM 6048 C C . PHE A 1 766 ? 38.136 18.818 0.923 1.00 85.94 766 PHE A C 1
ATOM 6050 O O . PHE A 1 766 ? 38.579 19.746 1.604 1.00 85.94 766 PHE A O 1
ATOM 6057 N N . GLY A 1 767 ? 36.853 18.768 0.551 1.00 85.06 767 GLY A N 1
ATOM 6058 C CA . GLY A 1 767 ? 35.847 19.776 0.893 1.00 85.06 767 GLY A CA 1
ATOM 6059 C C . GLY A 1 767 ? 35.724 20.019 2.400 1.00 85.06 767 GLY A C 1
ATOM 6060 O O . GLY A 1 767 ? 35.651 21.169 2.827 1.00 85.06 767 GLY A O 1
ATOM 6061 N N . ASN A 1 768 ? 35.839 18.965 3.216 1.00 79.25 768 ASN A N 1
ATOM 6062 C CA . ASN A 1 768 ? 35.821 19.047 4.684 1.00 79.25 768 ASN A CA 1
ATOM 6063 C C . ASN A 1 768 ? 37.022 19.798 5.310 1.00 79.25 768 ASN A C 1
ATOM 6065 O O . ASN A 1 768 ? 37.016 20.062 6.513 1.00 79.25 768 ASN A O 1
ATOM 6069 N N . VAL A 1 769 ? 38.041 20.170 4.523 1.00 80.06 769 VAL A N 1
ATOM 6070 C CA . VAL A 1 769 ? 39.105 21.115 4.924 1.00 80.06 769 VAL A CA 1
ATOM 6071 C C . VAL A 1 769 ? 39.037 22.416 4.128 1.00 80.06 769 VAL A C 1
ATOM 6073 O O . VAL A 1 769 ? 39.143 23.485 4.723 1.00 80.06 769 VAL A O 1
ATOM 6076 N N . ILE A 1 770 ? 38.803 22.361 2.814 1.00 85.19 770 ILE A N 1
ATOM 6077 C CA . ILE A 1 770 ? 38.718 23.559 1.962 1.00 85.19 770 ILE A CA 1
ATOM 6078 C C . ILE A 1 770 ? 37.584 24.487 2.427 1.00 85.19 770 ILE A C 1
ATOM 6080 O O . ILE A 1 770 ? 37.764 25.705 2.450 1.00 85.19 770 ILE A O 1
ATOM 6084 N N . TYR A 1 771 ? 36.443 23.942 2.859 1.00 86.31 771 TYR A N 1
ATOM 6085 C CA . TYR A 1 771 ? 35.324 24.754 3.330 1.00 86.31 771 TYR A CA 1
ATOM 6086 C C . TYR A 1 771 ? 35.663 25.597 4.579 1.00 86.31 771 TYR A C 1
ATOM 6088 O O . TYR A 1 771 ? 35.614 26.823 4.467 1.00 86.31 771 TYR 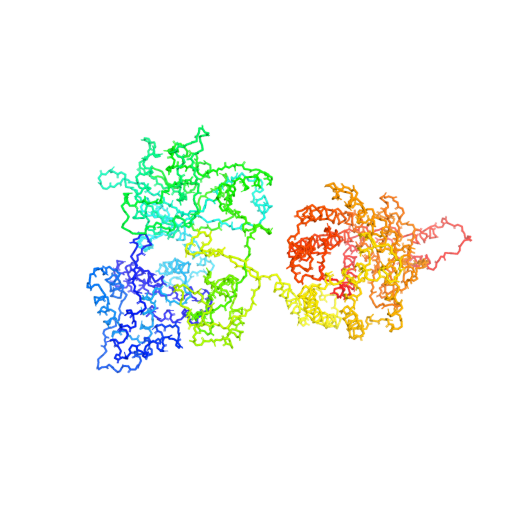A O 1
ATOM 6096 N N . PRO A 1 772 ? 36.060 25.025 5.737 1.00 83.44 772 PRO A N 1
ATOM 6097 C CA . PRO A 1 772 ? 36.388 25.825 6.921 1.00 83.44 772 PRO A CA 1
ATOM 6098 C C . PRO A 1 772 ? 37.680 26.650 6.782 1.00 83.44 772 PRO A C 1
ATOM 6100 O O . PRO A 1 772 ? 37.781 27.707 7.398 1.00 83.44 772 PRO A O 1
ATOM 6103 N N . VAL A 1 773 ? 38.666 26.207 5.988 1.00 82.88 773 VAL A N 1
ATOM 6104 C CA . VAL A 1 773 ? 39.983 26.875 5.901 1.00 82.88 773 VAL A CA 1
ATOM 6105 C C . VAL A 1 773 ? 40.049 27.961 4.821 1.00 82.88 773 VAL A C 1
ATOM 6107 O O . VAL A 1 773 ? 40.778 28.933 5.003 1.00 82.88 773 VAL A O 1
ATOM 6110 N N . LEU A 1 774 ? 39.310 27.829 3.711 1.00 85.50 774 LEU A N 1
ATOM 6111 C CA . LEU A 1 774 ? 39.399 28.752 2.568 1.00 85.50 774 LEU A CA 1
ATOM 6112 C C . LEU A 1 774 ? 38.074 29.446 2.227 1.00 85.50 774 LEU A C 1
ATOM 6114 O O . LEU A 1 774 ? 38.084 30.640 1.946 1.00 85.50 774 LEU A O 1
ATOM 6118 N N . ILE A 1 775 ? 36.943 28.734 2.255 1.00 88.31 775 ILE A N 1
ATOM 6119 C CA . ILE A 1 775 ? 35.646 29.291 1.827 1.00 88.31 775 ILE A CA 1
ATOM 6120 C C . ILE A 1 775 ? 35.011 30.122 2.947 1.00 88.31 775 ILE A C 1
ATOM 6122 O O . ILE A 1 775 ? 34.698 31.297 2.761 1.00 88.31 775 ILE A O 1
ATOM 6126 N N . GLN A 1 776 ? 34.848 29.541 4.135 1.00 87.44 776 GLN A N 1
ATOM 6127 C CA . GLN A 1 776 ? 34.180 30.179 5.270 1.00 87.44 776 GLN A CA 1
ATOM 6128 C C . GLN A 1 776 ? 34.815 31.523 5.706 1.00 87.44 776 GLN A C 1
ATOM 6130 O O . GLN A 1 776 ? 34.041 32.442 6.004 1.00 87.44 776 GLN A O 1
ATOM 6135 N N . PRO A 1 777 ? 36.157 31.712 5.679 1.00 89.31 777 PRO A N 1
ATOM 6136 C CA . PRO A 1 777 ? 36.797 32.997 5.984 1.00 89.31 777 PRO A CA 1
ATOM 6137 C C . PRO A 1 777 ? 36.434 34.164 5.047 1.00 89.31 777 PRO A C 1
ATOM 6139 O O . PRO A 1 777 ? 36.595 35.322 5.427 1.00 89.31 777 PRO A O 1
ATOM 6142 N N . LEU A 1 778 ? 35.907 33.899 3.843 1.00 89.31 778 LEU A N 1
ATOM 6143 C CA . LEU A 1 778 ? 35.444 34.937 2.899 1.00 89.31 778 LEU A CA 1
ATOM 6144 C C . LEU A 1 778 ? 34.117 35.595 3.337 1.00 89.31 778 LEU A C 1
ATOM 6146 O O . LEU A 1 778 ? 33.710 36.648 2.827 1.00 89.31 778 LEU A O 1
ATOM 6150 N N . PHE A 1 779 ? 33.446 34.976 4.310 1.00 87.75 779 PHE A N 1
ATOM 6151 C CA . PHE A 1 779 ? 32.173 35.411 4.873 1.00 87.75 779 PHE A CA 1
ATOM 6152 C C . PHE A 1 779 ? 32.349 35.812 6.337 1.00 87.75 779 PHE A C 1
ATOM 6154 O O . PHE A 1 779 ? 31.984 36.931 6.736 1.00 87.75 779 PHE A O 1
ATOM 6161 N N . ASN A 1 780 ? 32.895 34.899 7.137 1.00 88.12 780 ASN A N 1
ATOM 6162 C CA . ASN A 1 780 ? 32.919 34.967 8.592 1.00 88.12 780 ASN A CA 1
ATOM 6163 C C . ASN A 1 780 ? 34.356 35.096 9.111 1.00 88.12 780 ASN A C 1
ATOM 6165 O O . ASN A 1 780 ? 35.280 34.505 8.560 1.00 88.12 780 ASN A O 1
ATOM 6169 N N . LYS A 1 781 ? 34.554 35.844 10.191 1.00 88.25 781 LYS A N 1
ATOM 6170 C CA . LYS A 1 781 ? 35.836 35.951 10.884 1.00 88.25 781 LYS A CA 1
ATOM 6171 C C . LYS A 1 781 ? 35.965 34.809 11.892 1.00 88.25 781 LYS A C 1
ATOM 6173 O O . LYS A 1 781 ? 35.135 34.686 12.788 1.00 88.25 781 LYS A O 1
ATOM 6178 N N . LEU A 1 782 ? 37.034 34.024 11.768 1.00 87.00 782 LEU A N 1
ATOM 6179 C CA . LEU A 1 782 ? 37.474 33.064 12.782 1.00 87.00 782 LEU A CA 1
ATOM 6180 C C . LEU A 1 782 ? 38.533 33.715 13.684 1.00 87.00 782 LEU A C 1
ATOM 6182 O O . LEU A 1 782 ? 39.468 34.352 13.193 1.00 87.00 782 LEU A O 1
ATOM 6186 N N . THR A 1 783 ? 38.401 33.552 14.999 1.00 90.44 783 THR A N 1
ATOM 6187 C CA . THR A 1 783 ? 39.379 34.005 16.009 1.00 90.44 783 THR A CA 1
ATOM 6188 C C . THR A 1 783 ? 39.571 32.936 17.083 1.00 90.44 783 THR A C 1
ATOM 6190 O O . THR A 1 783 ? 38.595 32.268 17.407 1.00 90.44 783 THR A O 1
ATOM 6193 N N . PRO A 1 784 ? 40.768 32.751 17.672 1.00 90.25 784 PRO A N 1
ATOM 6194 C CA . PRO A 1 784 ? 40.947 31.832 18.801 1.00 90.25 784 PRO A CA 1
ATOM 6195 C C . PRO A 1 784 ? 40.017 32.163 19.977 1.00 90.25 784 PRO A C 1
ATOM 6197 O O . PRO A 1 784 ? 39.740 33.337 20.230 1.00 90.25 784 PRO A O 1
ATOM 6200 N N . LEU A 1 785 ? 39.551 31.143 20.702 1.00 88.56 785 LEU A N 1
ATOM 6201 C CA . LEU A 1 785 ? 38.805 31.334 21.947 1.00 88.56 785 LEU A CA 1
ATOM 6202 C C . LEU A 1 785 ? 39.757 31.872 23.041 1.00 88.56 785 LEU A C 1
ATOM 6204 O O . LEU A 1 785 ? 40.805 31.253 23.278 1.00 88.56 785 LEU A O 1
ATOM 6208 N N . PRO A 1 786 ? 39.425 32.994 23.711 1.00 83.38 786 PRO A N 1
ATOM 6209 C CA . PRO A 1 786 ? 40.231 33.521 24.809 1.00 83.38 786 PRO A CA 1
ATOM 6210 C C . PRO A 1 786 ? 40.299 32.543 25.988 1.00 83.38 786 PRO A C 1
ATOM 6212 O O . PRO A 1 786 ? 39.486 31.625 26.113 1.00 83.38 786 PRO A O 1
ATOM 6215 N N . ASP A 1 787 ? 41.301 32.738 26.836 1.00 78.25 787 ASP A N 1
ATOM 6216 C CA . ASP A 1 787 ? 41.515 31.966 28.058 1.00 78.25 787 ASP A CA 1
ATOM 6217 C C . ASP A 1 787 ? 40.400 32.216 29.098 1.00 78.25 787 ASP A C 1
ATOM 6219 O O . ASP A 1 787 ? 39.748 33.264 29.094 1.00 78.25 787 ASP A O 1
ATOM 6223 N N . GLY A 1 788 ? 40.163 31.226 29.967 1.00 79.12 788 GLY A N 1
ATOM 6224 C CA . GLY A 1 788 ? 39.146 31.255 31.023 1.00 79.12 788 GLY A CA 1
ATOM 6225 C C . GLY A 1 788 ? 38.165 30.075 30.985 1.00 79.12 788 GLY A C 1
ATOM 6226 O O . GLY A 1 788 ? 38.181 29.248 30.072 1.00 79.12 788 GLY A O 1
ATOM 6227 N N . ALA A 1 789 ? 37.259 30.023 31.968 1.00 76.06 789 ALA A N 1
ATOM 6228 C CA . ALA A 1 789 ? 36.452 28.845 32.330 1.00 76.06 789 ALA A CA 1
ATOM 6229 C C . ALA A 1 789 ? 35.788 28.043 31.184 1.00 76.06 789 ALA A C 1
ATOM 6231 O O . ALA A 1 789 ? 35.707 26.817 31.272 1.00 76.06 789 ALA A O 1
ATOM 6232 N N . LEU A 1 790 ? 35.308 28.683 30.108 1.00 83.06 790 LEU A N 1
ATOM 6233 C CA . LEU A 1 790 ? 34.750 27.959 28.952 1.00 83.06 790 LEU A CA 1
ATOM 6234 C C . LEU A 1 790 ? 35.829 27.166 28.198 1.00 83.06 790 LEU A C 1
ATOM 6236 O O . LEU A 1 790 ? 35.600 26.013 27.835 1.00 83.06 790 LEU A O 1
ATOM 6240 N N . ARG A 1 791 ? 37.005 27.758 27.977 1.00 84.06 791 ARG A N 1
ATOM 6241 C CA . ARG A 1 791 ? 38.123 27.089 27.307 1.00 84.06 791 ARG A CA 1
ATOM 6242 C C . ARG A 1 791 ? 38.630 25.916 28.140 1.00 84.06 791 ARG A C 1
ATOM 6244 O O . ARG A 1 791 ? 38.803 24.831 27.593 1.00 84.06 791 ARG A O 1
ATOM 6251 N N . ASP A 1 792 ? 38.753 26.103 29.451 1.00 80.19 792 ASP A N 1
ATOM 6252 C CA . ASP A 1 792 ? 39.213 25.068 30.383 1.00 80.19 792 ASP A CA 1
ATOM 6253 C C . ASP A 1 792 ? 38.273 23.855 30.402 1.00 80.19 792 ASP A C 1
ATOM 6255 O O . ASP A 1 792 ? 38.731 22.716 30.303 1.00 80.19 792 ASP A O 1
ATOM 6259 N N . ARG A 1 793 ? 36.951 24.094 30.451 1.00 82.62 793 ARG A N 1
ATOM 6260 C CA . ARG A 1 793 ? 35.917 23.049 30.348 1.00 82.62 793 ARG A CA 1
ATOM 6261 C C . ARG A 1 793 ? 36.015 22.270 29.037 1.00 82.62 793 ARG A C 1
ATOM 6263 O O . ARG A 1 793 ? 36.023 21.041 29.052 1.00 82.62 793 ARG A O 1
ATOM 6270 N N . VAL A 1 794 ? 36.121 22.965 27.902 1.00 84.94 794 VAL A N 1
ATOM 6271 C CA . VAL A 1 794 ? 36.192 22.322 26.577 1.00 84.94 794 VAL A CA 1
ATOM 6272 C C . VAL A 1 794 ? 37.500 21.547 26.393 1.00 84.94 794 VAL A C 1
ATOM 6274 O O . VAL A 1 794 ? 37.482 20.452 25.833 1.00 84.94 794 VAL A O 1
ATOM 6277 N N . MET A 1 795 ? 38.622 22.058 26.907 1.00 83.81 795 MET A N 1
ATOM 6278 C CA . MET A 1 795 ? 39.903 21.346 26.892 1.00 83.81 795 MET A CA 1
ATOM 6279 C C . MET A 1 795 ? 39.883 20.111 27.805 1.00 83.81 795 MET A C 1
ATOM 6281 O O . MET A 1 795 ? 40.351 19.056 27.383 1.00 83.81 795 MET A O 1
ATOM 6285 N N . ALA A 1 796 ? 39.290 20.194 29.002 1.00 79.56 796 ALA A N 1
ATOM 6286 C CA . ALA A 1 796 ? 39.112 19.045 29.895 1.00 79.56 796 ALA A CA 1
ATOM 6287 C C . ALA A 1 796 ? 38.246 17.946 29.253 1.00 79.56 796 ALA A C 1
ATOM 6289 O O . ALA A 1 796 ? 38.637 16.778 29.237 1.00 79.56 796 ALA A O 1
ATOM 6290 N N . LEU A 1 797 ? 37.103 18.329 28.670 1.00 83.19 797 LEU A N 1
ATOM 6291 C CA . LEU A 1 797 ? 36.188 17.429 27.965 1.00 83.19 797 LEU A CA 1
ATOM 6292 C C . LEU A 1 797 ? 36.873 16.731 26.779 1.00 83.19 797 LEU A C 1
ATOM 6294 O O . LEU A 1 797 ? 36.779 15.512 26.643 1.00 83.19 797 LEU A O 1
ATOM 6298 N N . ALA A 1 798 ? 37.596 17.484 25.944 1.00 85.38 798 ALA A N 1
ATOM 6299 C CA . ALA A 1 798 ? 38.335 16.927 24.813 1.00 85.38 798 ALA A CA 1
ATOM 6300 C C . ALA A 1 798 ? 39.429 15.943 25.266 1.00 85.38 798 ALA A C 1
ATOM 6302 O O . ALA A 1 798 ? 39.557 14.863 24.691 1.00 85.38 798 ALA A O 1
ATOM 6303 N N . LEU A 1 799 ? 40.179 16.285 26.320 1.00 82.50 799 LEU A N 1
ATOM 6304 C CA . LEU A 1 799 ? 41.274 15.464 26.841 1.00 82.50 799 LEU A CA 1
ATOM 6305 C C . LEU A 1 799 ? 40.758 14.147 27.443 1.00 82.50 799 LEU A C 1
ATOM 6307 O O . LEU A 1 799 ? 41.287 13.087 27.116 1.00 82.50 799 LEU A O 1
ATOM 6311 N N . ALA A 1 800 ? 39.680 14.181 28.234 1.00 79.44 800 ALA A N 1
ATOM 6312 C CA . ALA A 1 800 ? 39.060 12.972 28.788 1.00 79.44 800 ALA A CA 1
ATOM 6313 C C . ALA A 1 800 ? 38.486 12.035 27.709 1.00 79.44 800 ALA A C 1
ATOM 6315 O O . ALA A 1 800 ? 38.520 10.814 27.860 1.00 79.44 800 ALA A O 1
ATOM 6316 N N . LEU A 1 801 ? 38.011 12.595 26.593 1.00 83.00 801 LEU A N 1
ATOM 6317 C CA . LEU A 1 801 ? 37.547 11.834 25.431 1.00 83.00 801 LEU A CA 1
ATOM 6318 C C . LEU A 1 801 ? 38.676 11.393 24.483 1.00 83.00 801 LEU A C 1
ATOM 6320 O O . LEU A 1 801 ? 38.394 10.754 23.471 1.00 83.00 801 LEU A O 1
ATOM 6324 N N . ASN A 1 802 ? 39.943 11.706 24.787 1.00 83.19 802 ASN A N 1
ATOM 6325 C CA . ASN A 1 802 ? 41.096 11.509 23.897 1.00 83.19 802 ASN A CA 1
ATOM 6326 C C . ASN A 1 802 ? 40.893 12.131 22.495 1.00 83.19 802 ASN A C 1
ATOM 6328 O O . ASN A 1 802 ? 41.425 11.650 21.492 1.00 83.19 802 ASN A O 1
ATOM 6332 N N . PHE A 1 803 ? 40.110 13.211 22.412 1.00 85.00 803 PHE A N 1
ATOM 6333 C CA . PHE A 1 803 ? 39.869 13.942 21.175 1.00 85.00 803 PHE A CA 1
ATOM 6334 C C . PHE A 1 803 ? 41.117 14.771 20.815 1.00 85.00 803 PHE A C 1
ATOM 6336 O O . PHE A 1 803 ? 41.578 15.555 21.649 1.00 85.00 803 PHE A O 1
ATOM 6343 N N . PRO A 1 804 ? 41.666 14.658 19.587 1.00 84.25 804 PRO A N 1
ATOM 6344 C CA . PRO A 1 804 ? 42.913 15.319 19.192 1.00 84.25 804 PRO A CA 1
ATOM 6345 C C . PRO A 1 804 ? 42.702 16.813 18.876 1.00 84.25 804 PRO A C 1
ATOM 6347 O O . PRO A 1 804 ? 42.869 17.255 17.737 1.00 84.25 804 PRO A O 1
ATOM 6350 N N . LEU A 1 805 ? 42.297 17.597 19.879 1.00 85.94 805 LEU A N 1
ATOM 6351 C CA . LEU A 1 805 ? 42.108 19.044 19.774 1.00 85.94 805 LEU A CA 1
ATOM 6352 C C . LEU A 1 805 ? 43.454 19.747 19.555 1.00 85.94 805 LEU A C 1
ATOM 6354 O O . LEU A 1 805 ? 44.357 19.625 20.380 1.00 85.94 805 LEU A O 1
ATOM 6358 N N . LYS A 1 806 ? 43.559 20.529 18.476 1.00 85.25 806 LYS A N 1
ATOM 6359 C CA . LYS A 1 806 ? 44.708 21.408 18.213 1.00 85.25 806 LYS A CA 1
ATOM 6360 C C . LYS A 1 806 ? 44.390 22.877 18.489 1.00 85.25 806 LYS A C 1
ATOM 6362 O O . LYS A 1 806 ? 45.117 23.523 19.232 1.00 85.25 806 LYS A O 1
ATOM 6367 N N . ASP A 1 807 ? 43.318 23.402 17.894 1.00 84.88 807 ASP A N 1
ATOM 6368 C CA . ASP A 1 807 ? 42.908 24.802 18.053 1.00 84.88 807 ASP A CA 1
ATOM 6369 C C . ASP A 1 807 ? 41.392 24.897 18.289 1.00 84.88 807 ASP A C 1
ATOM 6371 O O . ASP A 1 807 ? 40.610 24.105 17.753 1.00 84.88 807 ASP A O 1
ATOM 6375 N N . LEU A 1 808 ? 40.985 25.893 19.076 1.00 88.50 808 LEU A N 1
ATOM 6376 C CA . LEU A 1 808 ? 39.603 26.160 19.468 1.00 88.50 808 LEU A CA 1
ATOM 6377 C C . LEU A 1 808 ? 39.238 27.589 19.043 1.00 88.50 808 LEU A C 1
ATOM 6379 O O . LEU A 1 808 ? 39.878 28.546 19.482 1.00 88.50 808 LEU A O 1
ATOM 6383 N N . TYR A 1 809 ? 38.242 27.730 18.168 1.00 90.81 809 TYR A N 1
ATOM 6384 C CA . TYR A 1 809 ? 37.888 28.994 17.517 1.00 90.81 809 TYR A CA 1
ATOM 6385 C C . TYR A 1 809 ? 36.472 29.472 17.859 1.00 90.81 809 TYR A C 1
ATOM 6387 O O . TYR A 1 809 ? 35.555 28.679 18.076 1.00 90.81 809 TYR A O 1
ATOM 6395 N N . VAL A 1 810 ? 36.293 30.790 17.810 1.00 91.38 810 VAL A N 1
ATOM 6396 C CA . VAL A 1 810 ? 35.008 31.491 17.752 1.00 91.38 810 VAL A CA 1
ATOM 6397 C C . VAL A 1 810 ? 34.775 31.995 16.327 1.00 91.38 810 VAL A C 1
ATOM 6399 O O . VAL A 1 810 ? 35.720 32.444 15.672 1.00 91.38 810 VAL A O 1
ATOM 6402 N N . ILE A 1 811 ? 33.526 31.939 15.860 1.00 90.62 811 ILE A N 1
ATOM 6403 C CA . ILE A 1 811 ? 33.072 32.489 14.572 1.00 90.62 811 ILE A CA 1
ATOM 6404 C C . ILE A 1 811 ? 32.042 33.614 14.778 1.00 90.62 811 ILE A C 1
ATOM 6406 O O . ILE A 1 811 ? 31.174 33.491 15.642 1.00 90.62 811 ILE A O 1
ATOM 6410 N N . ASP A 1 812 ? 32.124 34.688 13.975 1.00 89.00 812 ASP A N 1
ATOM 6411 C CA . ASP A 1 812 ? 31.253 35.887 14.032 1.00 89.00 812 ASP A CA 1
ATOM 6412 C C . ASP A 1 812 ? 29.823 35.666 13.475 1.00 89.00 812 ASP A C 1
ATOM 6414 O O . ASP A 1 812 ? 29.309 36.460 12.685 1.00 89.00 812 ASP A O 1
ATOM 6418 N N . GLY A 1 813 ? 29.161 34.573 13.871 1.00 80.69 813 GLY A N 1
ATOM 6419 C CA . GLY A 1 813 ? 27.837 34.169 13.380 1.00 80.69 813 GLY A CA 1
ATOM 6420 C C . GLY A 1 813 ? 26.724 35.205 13.607 1.00 80.69 813 GLY A C 1
ATOM 6421 O O . GLY A 1 813 ? 25.827 35.337 12.762 1.00 80.69 813 GLY A O 1
ATOM 6422 N N . SER A 1 814 ? 26.823 35.994 14.683 1.00 85.31 814 SER A N 1
ATOM 6423 C CA . SER A 1 814 ? 25.912 37.101 15.034 1.00 85.31 814 SER A CA 1
ATOM 6424 C C . SER A 1 814 ? 25.737 38.134 13.914 1.00 85.31 814 SER A C 1
ATOM 6426 O O . SER A 1 814 ? 24.669 38.728 13.762 1.00 85.31 814 SER A O 1
ATOM 6428 N N . LYS A 1 815 ? 26.759 38.296 13.066 1.00 84.69 815 LYS A N 1
ATOM 6429 C CA . LYS A 1 815 ? 26.801 39.178 11.888 1.00 84.69 815 LYS A CA 1
ATOM 6430 C C . LYS A 1 815 ? 25.773 38.836 10.810 1.00 84.69 815 LYS A C 1
ATOM 6432 O O . LYS A 1 815 ? 25.501 39.667 9.945 1.00 84.69 815 LYS A O 1
ATOM 6437 N N . ARG A 1 816 ? 25.249 37.604 10.812 1.00 79.31 816 ARG A N 1
ATOM 6438 C CA . ARG A 1 816 ? 24.297 37.105 9.803 1.00 79.31 816 ARG A CA 1
ATOM 6439 C C . ARG A 1 816 ? 23.013 36.559 10.400 1.00 79.31 816 ARG A C 1
ATOM 6441 O O . ARG A 1 816 ? 21.950 36.790 9.830 1.00 79.31 816 ARG A O 1
ATOM 6448 N N . SER A 1 817 ? 23.085 35.863 11.533 1.00 79.50 817 SER A N 1
ATOM 6449 C CA . SER A 1 817 ? 21.899 35.254 12.135 1.00 79.50 817 SER A CA 1
ATOM 6450 C C . SER A 1 817 ? 21.937 35.250 13.656 1.00 79.50 817 SER A C 1
ATOM 6452 O O . SER A 1 817 ? 22.995 35.223 14.273 1.00 79.50 817 SER A O 1
ATOM 6454 N N . GLY A 1 818 ? 20.756 35.192 14.264 1.00 76.00 818 GLY A N 1
ATOM 6455 C CA . GLY A 1 818 ? 20.584 34.946 15.689 1.00 76.00 818 GLY A CA 1
ATOM 6456 C C . GLY A 1 818 ? 20.664 33.469 16.100 1.00 76.00 818 GLY A C 1
ATOM 6457 O O . GLY A 1 818 ? 20.406 33.193 17.270 1.00 76.00 818 GLY A O 1
ATOM 6458 N N . HIS A 1 819 ? 20.960 32.520 15.206 1.00 76.81 819 HIS A N 1
ATOM 6459 C CA . HIS A 1 819 ? 21.025 31.097 15.568 1.00 76.81 819 HIS A CA 1
ATOM 6460 C C . HIS A 1 819 ? 22.357 30.744 16.239 1.00 76.81 819 HIS A C 1
ATOM 6462 O O . HIS A 1 819 ? 23.416 31.207 15.813 1.00 76.81 819 HIS A O 1
ATOM 6468 N N . SER A 1 820 ? 22.304 29.907 17.274 1.00 78.25 820 SER A N 1
ATOM 6469 C CA . SER A 1 820 ? 23.473 29.384 17.989 1.00 78.25 820 SER A CA 1
ATOM 6470 C C . SER A 1 820 ? 23.877 28.008 17.450 1.00 78.25 820 SER A C 1
ATOM 6472 O O . SER A 1 820 ? 23.017 27.146 17.265 1.00 78.25 820 SER A O 1
ATOM 6474 N N . ASN A 1 821 ? 25.173 27.776 17.219 1.00 80.44 821 ASN A N 1
ATOM 6475 C CA . ASN A 1 821 ? 25.686 26.480 16.762 1.00 80.44 821 ASN A CA 1
ATOM 6476 C C . ASN A 1 821 ? 27.137 26.225 17.224 1.00 80.44 821 ASN A C 1
ATOM 6478 O O . ASN A 1 821 ? 27.840 27.146 17.644 1.00 80.44 821 ASN A O 1
ATOM 6482 N N . ALA A 1 822 ? 27.591 24.979 17.109 1.00 82.75 822 ALA A N 1
ATOM 6483 C CA . ALA A 1 822 ? 28.994 24.579 17.205 1.00 82.75 822 ALA A CA 1
ATOM 6484 C C . ALA A 1 822 ? 29.252 23.409 16.240 1.00 82.75 822 ALA A C 1
ATOM 6486 O O . ALA A 1 822 ? 28.304 22.760 15.807 1.00 82.75 822 ALA A O 1
ATOM 6487 N N . TYR A 1 823 ? 30.508 23.167 15.864 1.00 84.56 823 TYR A N 1
ATOM 6488 C CA . TYR A 1 823 ? 30.923 21.989 15.088 1.00 84.56 823 TYR A CA 1
ATOM 6489 C C . TYR A 1 823 ? 32.441 21.768 15.202 1.00 84.56 823 TYR A C 1
ATOM 6491 O O . TYR A 1 823 ? 33.164 22.597 15.759 1.00 84.56 823 TYR A O 1
ATOM 6499 N N . PHE A 1 824 ? 32.942 20.665 14.646 1.00 86.06 824 PHE A N 1
ATOM 6500 C CA . PHE A 1 824 ? 34.371 20.356 14.565 1.00 86.06 824 PHE A CA 1
ATOM 6501 C C . PHE A 1 824 ? 34.778 19.916 13.151 1.00 86.06 824 PHE A C 1
ATOM 6503 O O . PHE A 1 824 ? 33.945 19.450 12.376 1.00 86.06 824 PHE A O 1
ATOM 6510 N N . TYR A 1 825 ? 36.060 20.056 12.803 1.00 80.94 825 TYR A N 1
ATOM 6511 C CA . TYR A 1 825 ? 36.595 19.639 11.499 1.00 80.94 825 TYR A CA 1
ATOM 6512 C C . TYR A 1 825 ? 38.036 19.101 11.579 1.00 80.94 825 TYR A C 1
ATOM 6514 O O . TYR A 1 825 ? 38.758 19.339 12.549 1.00 80.94 825 TYR A O 1
ATOM 6522 N N . GLY A 1 826 ? 38.445 18.350 10.548 1.00 74.38 826 GLY A N 1
ATOM 6523 C CA . GLY A 1 826 ? 39.779 17.745 10.404 1.00 74.38 826 GLY A CA 1
ATOM 6524 C C . GLY A 1 826 ? 39.708 16.305 9.877 1.00 74.38 826 GLY A C 1
ATOM 6525 O O . GLY A 1 826 ? 39.087 15.451 10.510 1.00 74.38 826 GLY A O 1
ATOM 6526 N N . ILE A 1 827 ? 40.332 16.037 8.722 1.00 60.59 827 ILE A N 1
ATOM 6527 C CA . ILE A 1 827 ? 40.133 14.809 7.917 1.00 60.59 827 ILE A CA 1
ATOM 6528 C C . ILE A 1 827 ? 40.722 13.544 8.559 1.00 60.59 827 ILE A C 1
ATOM 6530 O O . ILE A 1 827 ? 40.069 12.505 8.587 1.00 60.59 827 ILE A O 1
ATOM 6534 N N . ILE A 1 828 ? 41.970 13.602 9.029 1.00 58.81 828 ILE A N 1
ATOM 6535 C CA . ILE A 1 828 ? 42.768 12.394 9.288 1.00 58.81 828 ILE A CA 1
ATOM 6536 C C . ILE A 1 828 ? 42.305 11.693 10.586 1.00 58.81 828 ILE A C 1
ATOM 6538 O O . ILE A 1 828 ? 42.230 12.349 11.631 1.00 58.81 828 ILE A O 1
ATOM 6542 N N . PRO A 1 829 ? 42.027 10.372 10.575 1.00 53.25 829 PRO A N 1
ATOM 6543 C CA . PRO A 1 829 ? 41.842 9.586 11.797 1.00 53.25 829 PRO A CA 1
ATOM 6544 C C . PRO A 1 829 ? 43.112 9.624 12.661 1.00 53.25 829 PRO A C 1
ATOM 6546 O O . PRO A 1 829 ? 44.193 9.292 12.186 1.00 53.25 829 PRO A O 1
ATOM 6549 N N . GLY A 1 830 ? 42.997 10.080 13.912 1.00 53.00 830 GLY A N 1
ATOM 6550 C CA . GLY A 1 830 ? 44.151 10.330 14.792 1.00 53.00 830 GLY A CA 1
ATOM 6551 C C . GLY A 1 830 ? 44.959 11.599 14.472 1.00 53.00 830 GLY A C 1
ATOM 6552 O O . GLY A 1 830 ? 45.935 11.882 15.158 1.00 53.00 830 GLY A O 1
ATOM 6553 N N . GLY A 1 831 ? 44.566 12.380 13.459 1.00 65.62 831 GLY A N 1
ATOM 6554 C CA . GLY A 1 831 ? 45.160 13.684 13.167 1.00 65.62 831 GLY A CA 1
ATOM 6555 C C . GLY A 1 831 ? 44.485 14.835 13.918 1.00 65.62 831 GLY A C 1
ATOM 6556 O O . GLY A 1 831 ? 43.372 14.698 14.425 1.00 65.62 831 GLY A O 1
ATOM 6557 N N . ASN A 1 832 ? 45.162 15.986 13.931 1.00 79.00 832 ASN A N 1
ATOM 6558 C CA . ASN A 1 832 ? 44.694 17.234 14.541 1.00 79.00 832 ASN A CA 1
ATOM 6559 C C . ASN A 1 832 ? 43.276 17.622 14.087 1.00 79.00 832 ASN A C 1
ATOM 6561 O O . ASN A 1 832 ? 42.975 17.631 12.889 1.00 79.00 832 ASN A O 1
ATOM 6565 N N . LYS A 1 833 ? 42.432 18.001 15.050 1.00 84.94 833 LYS A N 1
ATOM 6566 C CA . LYS A 1 833 ? 41.069 18.498 14.841 1.00 84.94 833 LYS A CA 1
ATOM 6567 C C . LYS A 1 833 ? 40.874 19.860 15.494 1.00 84.94 833 LYS A C 1
ATOM 6569 O O . LYS A 1 833 ? 41.543 20.214 16.465 1.00 84.94 833 LYS A O 1
ATOM 6574 N N . HIS A 1 834 ? 39.927 20.610 14.951 1.00 87.19 834 HIS A N 1
ATOM 6575 C CA . HIS A 1 834 ? 39.578 21.952 15.398 1.00 87.19 834 HIS A CA 1
ATOM 6576 C C . HIS A 1 834 ? 38.107 21.987 15.804 1.00 87.19 834 HIS A C 1
ATOM 6578 O O . HIS A 1 834 ? 37.282 21.353 15.145 1.00 87.19 834 HIS A O 1
ATOM 6584 N N . ILE A 1 835 ? 37.779 22.737 16.855 1.00 89.62 835 ILE A N 1
ATOM 6585 C CA . ILE A 1 835 ? 36.397 22.996 17.288 1.00 89.62 835 ILE A CA 1
ATOM 6586 C C . ILE A 1 835 ? 36.077 24.469 17.011 1.00 89.62 835 ILE A C 1
ATOM 6588 O O . ILE A 1 835 ? 36.909 25.343 17.259 1.00 89.62 835 ILE A O 1
ATOM 6592 N N . VAL A 1 836 ? 34.875 24.743 16.502 1.00 89.19 836 VAL A N 1
ATOM 6593 C CA . VAL A 1 836 ? 34.375 26.090 16.202 1.00 89.19 836 VAL A CA 1
ATOM 6594 C C . VAL A 1 836 ? 33.054 26.314 16.933 1.00 89.19 836 VAL A C 1
ATOM 6596 O O . VAL A 1 836 ? 32.090 25.574 16.735 1.00 89.19 836 VAL A O 1
ATOM 6599 N N . ILE A 1 837 ? 33.007 27.353 17.764 1.00 90.44 837 ILE A N 1
ATOM 6600 C CA . ILE A 1 837 ? 31.842 27.758 18.559 1.00 90.44 837 ILE A CA 1
ATOM 6601 C C . ILE A 1 837 ? 31.320 29.091 18.007 1.00 90.44 837 ILE A C 1
ATOM 6603 O O . ILE A 1 837 ? 32.103 29.999 17.736 1.00 90.44 837 ILE A O 1
ATOM 6607 N N . TYR A 1 838 ? 30.009 29.236 17.819 1.00 89.12 838 TYR A N 1
ATOM 6608 C CA . TYR A 1 838 ? 29.436 30.512 17.379 1.00 89.12 838 TYR A CA 1
ATOM 6609 C C . TYR A 1 838 ? 29.409 31.505 18.546 1.00 89.12 838 TYR A C 1
ATOM 6611 O O . TYR A 1 838 ? 29.037 31.144 19.664 1.00 89.12 838 TYR A O 1
ATOM 6619 N N . ASP A 1 839 ? 29.737 32.768 18.279 1.00 89.94 839 ASP A N 1
ATOM 6620 C CA . ASP A 1 839 ? 29.552 33.878 19.222 1.00 89.94 839 ASP A CA 1
ATOM 6621 C C . ASP A 1 839 ? 28.132 33.908 19.821 1.00 89.94 839 ASP A C 1
ATOM 6623 O O . ASP A 1 839 ? 27.972 33.944 21.039 1.00 89.94 839 ASP A O 1
ATOM 6627 N N . THR A 1 840 ? 27.101 33.719 18.999 1.00 86.62 840 THR A N 1
ATOM 6628 C CA . THR A 1 840 ? 25.696 33.611 19.423 1.00 86.62 840 THR A CA 1
ATOM 6629 C C . THR A 1 840 ? 25.393 32.431 20.348 1.00 86.62 840 THR A C 1
ATOM 6631 O O . THR A 1 840 ? 24.323 32.411 20.959 1.00 86.62 840 THR A O 1
ATOM 6634 N N . LEU A 1 841 ? 26.252 31.408 20.436 1.00 85.25 841 LEU A N 1
ATOM 6635 C CA . LEU A 1 841 ? 26.126 30.335 21.429 1.00 85.25 841 LEU A CA 1
ATOM 6636 C C . LEU A 1 841 ? 26.751 30.760 22.765 1.00 85.25 841 LEU A C 1
ATOM 6638 O O . LEU A 1 841 ? 26.160 30.503 23.812 1.00 85.25 841 LEU A O 1
ATOM 6642 N N . ILE A 1 842 ? 27.882 31.471 22.720 1.00 88.12 842 ILE A N 1
ATOM 6643 C CA . ILE A 1 842 ? 28.590 32.003 23.895 1.00 88.12 842 ILE A CA 1
ATOM 6644 C C . ILE A 1 842 ? 27.772 33.112 24.577 1.00 88.12 842 ILE A C 1
ATOM 6646 O O . ILE A 1 842 ? 27.636 33.114 25.795 1.00 88.12 842 ILE A O 1
ATOM 6650 N N . GLU A 1 843 ? 27.150 34.009 23.808 1.00 85.69 843 GLU A N 1
ATOM 6651 C CA . GLU A 1 843 ? 26.287 35.083 24.331 1.00 85.69 843 GLU A CA 1
ATOM 6652 C C . GLU A 1 843 ? 25.035 34.579 25.070 1.00 85.69 843 GLU A C 1
ATOM 6654 O O . GLU A 1 843 ? 24.453 35.305 25.877 1.00 85.69 843 GLU A O 1
ATOM 6659 N N . LYS A 1 844 ? 24.562 33.368 24.750 1.00 81.56 844 LYS A N 1
ATOM 6660 C CA . LYS A 1 844 ? 23.224 32.889 25.144 1.00 81.56 844 LYS A CA 1
ATOM 6661 C C . LYS A 1 844 ? 23.238 31.754 26.156 1.00 81.56 844 LYS A C 1
ATOM 6663 O O . LYS A 1 844 ? 22.175 31.452 26.708 1.00 81.56 844 LYS A O 1
ATOM 6668 N N . SER A 1 845 ? 24.385 31.129 26.399 1.00 82.81 845 SER A N 1
ATOM 6669 C CA . SER A 1 845 ? 24.505 29.909 27.201 1.00 82.81 845 SER A CA 1
ATOM 6670 C C . SER A 1 845 ? 25.668 29.985 28.187 1.00 82.81 845 SER A C 1
ATOM 6672 O O . SER A 1 845 ? 26.683 30.612 27.903 1.00 82.81 845 SER A O 1
ATOM 6674 N N . THR A 1 846 ? 25.530 29.352 29.355 1.00 84.44 846 THR A N 1
ATOM 6675 C CA . THR A 1 846 ? 26.629 29.301 30.336 1.00 84.44 846 THR A CA 1
ATOM 6676 C C . THR A 1 846 ? 27.737 28.350 29.860 1.00 84.44 846 THR A C 1
ATOM 6678 O O . THR A 1 846 ? 27.470 27.473 29.031 1.00 84.44 846 THR A O 1
ATOM 6681 N N . PRO A 1 847 ? 28.975 28.460 30.382 1.00 82.69 847 PRO A N 1
ATOM 6682 C CA . PRO A 1 847 ? 30.055 27.534 30.042 1.00 82.69 847 PRO A CA 1
ATOM 6683 C C . PRO A 1 847 ? 29.681 26.055 30.218 1.00 82.69 847 PRO A C 1
ATOM 6685 O O . PRO A 1 847 ? 30.072 25.220 29.409 1.00 82.69 847 PRO A O 1
ATOM 6688 N N . GLU A 1 848 ? 28.875 25.742 31.233 1.00 79.62 848 GLU A N 1
ATOM 6689 C CA . GLU A 1 848 ? 28.353 24.407 31.539 1.00 79.62 848 GLU A CA 1
ATOM 6690 C C . GLU A 1 848 ? 27.354 23.919 30.476 1.00 79.62 848 GLU A C 1
ATOM 6692 O O . GLU A 1 848 ? 27.429 22.768 30.043 1.00 79.62 848 GLU A O 1
ATOM 6697 N N . GLU A 1 849 ? 26.437 24.787 30.027 1.00 80.31 849 GLU A N 1
ATOM 6698 C CA . GLU A 1 849 ? 25.477 24.470 28.957 1.00 80.31 849 GLU A CA 1
ATOM 6699 C C . GLU A 1 849 ? 26.192 24.253 27.607 1.00 80.31 849 GLU A C 1
ATOM 6701 O O . GLU A 1 849 ? 25.806 23.380 26.828 1.00 80.31 849 GLU A O 1
ATOM 6706 N N . ILE A 1 850 ? 27.258 25.014 27.328 1.00 85.88 850 ILE A N 1
ATOM 6707 C CA . ILE A 1 850 ? 28.068 24.871 26.104 1.00 85.88 850 ILE A CA 1
ATOM 6708 C C . ILE A 1 850 ? 28.905 23.585 26.153 1.00 85.88 850 ILE A C 1
ATOM 6710 O O . ILE A 1 850 ? 28.965 22.857 25.164 1.00 85.88 850 ILE A O 1
ATOM 6714 N N . GLU A 1 851 ? 29.492 23.257 27.306 1.00 85.25 851 GLU A N 1
ATOM 6715 C CA . GLU A 1 851 ? 30.179 21.981 27.542 1.00 85.25 851 GLU A CA 1
ATOM 6716 C C . GLU A 1 851 ? 29.221 20.784 27.366 1.00 85.25 851 GLU A C 1
ATOM 6718 O O . GLU A 1 851 ? 29.602 19.767 26.792 1.00 85.25 851 GLU A O 1
ATOM 6723 N N . ALA A 1 852 ? 27.960 20.907 27.801 1.00 80.69 852 ALA A N 1
ATOM 6724 C CA . ALA A 1 852 ? 26.936 19.879 27.601 1.00 80.69 852 ALA A CA 1
ATOM 6725 C C . ALA A 1 852 ? 26.563 19.694 26.115 1.00 80.69 852 ALA A C 1
ATOM 6727 O O . ALA A 1 852 ? 26.474 18.562 25.641 1.00 80.69 852 ALA A O 1
ATOM 6728 N N . VAL A 1 853 ? 26.408 20.787 25.356 1.00 82.69 853 VAL A N 1
ATOM 6729 C CA . VAL A 1 853 ? 26.207 20.728 23.893 1.00 82.69 853 VAL A CA 1
ATOM 6730 C C . VAL A 1 853 ? 27.403 20.070 23.200 1.00 82.69 853 VAL A C 1
ATOM 6732 O O . VAL A 1 853 ? 27.223 19.174 22.378 1.00 82.69 853 VAL A O 1
ATOM 6735 N N . LEU A 1 854 ? 28.630 20.455 23.561 1.00 86.56 854 LEU A N 1
ATOM 6736 C CA . LEU A 1 854 ? 29.842 19.887 22.968 1.00 86.56 854 LEU A CA 1
ATOM 6737 C C . LEU A 1 854 ? 30.053 18.410 23.332 1.00 86.56 854 LEU A C 1
ATOM 6739 O O . LEU A 1 854 ? 30.638 17.687 22.533 1.00 86.56 854 LEU A O 1
ATOM 6743 N N . ALA A 1 855 ? 29.537 17.923 24.465 1.00 85.25 855 ALA A N 1
ATOM 6744 C CA . ALA A 1 855 ? 29.557 16.496 24.793 1.00 85.25 855 ALA A CA 1
ATOM 6745 C C . ALA A 1 855 ? 28.663 15.651 23.859 1.00 85.25 855 ALA A C 1
ATOM 6747 O O . ALA A 1 855 ? 29.038 14.530 23.518 1.00 85.25 855 ALA A O 1
ATOM 6748 N N . HIS A 1 856 ? 27.523 16.189 23.405 1.00 85.00 856 HIS A N 1
ATOM 6749 C CA . HIS A 1 856 ? 26.683 15.568 22.367 1.00 85.00 856 HIS A CA 1
ATOM 6750 C C . HIS A 1 856 ? 27.392 15.604 21.001 1.00 85.00 856 HIS A C 1
ATOM 6752 O O . HIS A 1 856 ? 27.571 14.557 20.381 1.00 85.00 856 HIS A O 1
ATOM 6758 N N . GLU A 1 857 ? 27.907 16.765 20.576 1.00 83.88 857 GLU A N 1
ATOM 6759 C CA . GLU A 1 857 ? 28.619 16.897 19.291 1.00 83.88 857 GLU A CA 1
ATOM 6760 C C . GLU A 1 857 ? 29.871 15.975 19.242 1.00 83.88 857 GLU A C 1
ATOM 6762 O O . GLU A 1 857 ? 30.109 15.285 18.250 1.00 83.88 857 GLU A O 1
ATOM 6767 N N . LEU A 1 858 ? 30.637 15.857 20.338 1.00 86.69 858 LEU A N 1
ATOM 6768 C CA . LEU A 1 858 ? 31.767 14.916 20.450 1.00 86.69 858 LEU A CA 1
ATOM 6769 C C . LEU A 1 858 ? 31.334 13.439 20.531 1.00 86.69 858 LEU A C 1
ATOM 6771 O O . LEU A 1 858 ? 32.122 12.561 20.172 1.00 86.69 858 LEU A O 1
ATOM 6775 N N . GLY A 1 859 ? 30.088 13.147 20.913 1.00 86.44 859 GLY A N 1
ATOM 6776 C CA . GLY A 1 859 ? 29.501 11.808 20.823 1.00 86.44 859 GLY A CA 1
ATOM 6777 C C . GLY A 1 859 ? 29.409 11.301 19.382 1.00 86.44 859 GLY A C 1
ATOM 6778 O O . GLY A 1 859 ? 29.734 10.142 19.119 1.00 86.44 859 GLY A O 1
ATOM 6779 N N . HIS A 1 860 ? 29.088 12.176 18.422 1.00 85.12 860 HIS A N 1
ATOM 6780 C CA . HIS A 1 860 ? 29.130 11.831 16.995 1.00 85.12 860 HIS A CA 1
ATOM 6781 C C . HIS A 1 860 ? 30.541 11.509 16.500 1.00 85.12 860 HIS A C 1
ATOM 6783 O O . HIS A 1 860 ? 30.719 10.638 15.642 1.00 85.12 860 HIS A O 1
ATOM 6789 N N . TRP A 1 861 ? 31.564 12.176 17.046 1.00 86.06 861 TRP A N 1
ATOM 6790 C CA . TRP A 1 861 ? 32.949 11.810 16.763 1.00 86.06 861 TRP A CA 1
ATOM 6791 C C . TRP A 1 861 ? 33.312 10.449 17.369 1.00 86.06 861 TRP A C 1
ATOM 6793 O O . TRP A 1 861 ? 33.829 9.594 16.649 1.00 86.06 861 TRP A O 1
ATOM 6803 N N . ALA A 1 862 ? 32.999 10.222 18.649 1.00 85.38 862 ALA A N 1
ATOM 6804 C CA . ALA A 1 862 ? 33.317 8.978 19.352 1.00 85.38 862 ALA A CA 1
ATOM 6805 C C . ALA A 1 862 ? 32.671 7.749 18.685 1.00 85.38 862 ALA A C 1
ATOM 6807 O O . ALA A 1 862 ? 33.310 6.710 18.529 1.00 85.38 862 ALA A O 1
ATOM 6808 N N . HIS A 1 863 ? 31.433 7.883 18.203 1.00 87.88 863 HIS A N 1
ATOM 6809 C CA . HIS A 1 863 ? 30.748 6.840 17.438 1.00 87.88 863 HIS A CA 1
ATOM 6810 C C . HIS A 1 863 ? 31.168 6.746 15.961 1.00 87.88 863 HIS A C 1
ATOM 6812 O O . HIS A 1 863 ? 30.717 5.828 15.274 1.00 87.88 863 HIS A O 1
ATOM 6818 N N . SER A 1 864 ? 32.021 7.649 15.460 1.00 87.94 864 SER A N 1
ATOM 6819 C CA . SER A 1 864 ? 32.397 7.773 14.040 1.00 87.94 864 SER A CA 1
ATOM 6820 C C . SER A 1 864 ? 31.210 8.000 13.086 1.00 87.94 864 SER A C 1
ATOM 6822 O O . SER A 1 864 ? 31.227 7.554 11.937 1.00 87.94 864 SER A O 1
ATOM 6824 N N . ASP A 1 865 ? 30.175 8.708 13.539 1.00 85.56 865 ASP A N 1
ATOM 6825 C CA . ASP A 1 865 ? 28.927 8.908 12.790 1.00 85.56 865 ASP A CA 1
ATOM 6826 C C . ASP A 1 865 ? 29.106 9.639 11.442 1.00 85.56 865 ASP A C 1
ATOM 6828 O O . ASP A 1 865 ? 28.546 9.159 10.451 1.00 85.56 865 ASP A O 1
ATOM 6832 N N . PRO A 1 866 ? 29.944 10.693 11.315 1.00 83.50 866 PRO A N 1
ATOM 6833 C CA . PRO A 1 866 ? 30.241 11.300 10.013 1.00 83.50 866 PRO A CA 1
ATOM 6834 C C . PRO A 1 866 ? 30.845 10.311 9.004 1.00 83.50 866 PRO A C 1
ATOM 6836 O O . PRO A 1 866 ? 30.584 10.411 7.808 1.00 83.50 866 PRO A O 1
ATOM 6839 N N . SER A 1 867 ? 31.611 9.321 9.476 1.00 85.75 867 SER A N 1
ATOM 6840 C CA . SER A 1 867 ? 32.201 8.275 8.633 1.00 85.75 867 SER A CA 1
ATOM 6841 C C . SER A 1 867 ? 31.147 7.265 8.167 1.00 85.75 867 SER A C 1
ATOM 6843 O O . SER A 1 867 ? 31.163 6.865 7.004 1.00 85.75 867 SER A O 1
ATOM 6845 N N . LYS A 1 868 ? 30.194 6.889 9.037 1.00 88.00 868 LYS A N 1
ATOM 6846 C CA . LYS A 1 868 ? 29.046 6.035 8.668 1.00 88.00 868 LYS A CA 1
ATOM 6847 C C . LYS A 1 868 ? 28.177 6.716 7.613 1.00 88.00 868 LYS A C 1
ATOM 6849 O O . LYS A 1 868 ? 27.824 6.095 6.614 1.00 88.00 868 LYS A O 1
ATOM 6854 N N . LEU A 1 869 ? 27.871 7.998 7.822 1.00 85.88 869 LEU A N 1
ATOM 6855 C CA . LEU A 1 869 ? 27.097 8.812 6.886 1.00 85.88 869 LEU A CA 1
ATOM 6856 C C . LEU A 1 869 ? 27.830 8.968 5.548 1.00 85.88 869 LEU A C 1
ATOM 6858 O O . LEU A 1 869 ? 27.211 8.777 4.505 1.00 85.88 869 LEU A O 1
ATOM 6862 N N . LEU A 1 870 ? 29.148 9.203 5.556 1.00 85.94 870 LEU A N 1
ATOM 6863 C CA . LEU A 1 870 ? 29.946 9.233 4.328 1.00 85.94 870 LEU A CA 1
ATOM 6864 C C . LEU A 1 870 ? 29.860 7.902 3.564 1.00 85.94 870 LEU A C 1
ATOM 6866 O O . LEU A 1 870 ? 29.592 7.926 2.367 1.00 85.94 870 LEU A O 1
ATOM 6870 N N . VAL A 1 871 ? 30.027 6.754 4.233 1.00 88.81 871 VAL A N 1
ATOM 6871 C CA . VAL A 1 871 ? 29.899 5.423 3.603 1.00 88.81 871 VAL A CA 1
ATOM 6872 C C . VAL A 1 871 ? 28.495 5.201 3.029 1.00 88.81 871 VAL A C 1
ATOM 6874 O O . VAL A 1 871 ? 28.374 4.725 1.902 1.00 88.81 871 VAL A O 1
ATOM 6877 N N . LEU A 1 872 ? 27.440 5.601 3.744 1.00 87.81 872 LEU A N 1
ATOM 6878 C CA . LEU A 1 872 ? 26.056 5.509 3.267 1.00 87.81 872 LEU A CA 1
ATOM 6879 C C . LEU A 1 872 ? 25.812 6.388 2.024 1.00 87.81 872 LEU A C 1
ATOM 6881 O O . LEU A 1 872 ? 25.166 5.950 1.072 1.00 87.81 872 LEU A O 1
ATOM 6885 N N . MET A 1 873 ? 26.385 7.596 1.987 1.00 85.06 873 MET A N 1
ATOM 6886 C CA . MET A 1 873 ? 26.334 8.474 0.811 1.00 85.06 873 MET A CA 1
ATOM 6887 C C . MET A 1 873 ? 27.151 7.923 -0.368 1.00 85.06 873 MET A C 1
ATOM 6889 O O . MET A 1 873 ? 26.697 8.030 -1.506 1.00 85.06 873 MET A O 1
ATOM 6893 N N . GLN A 1 874 ? 28.303 7.281 -0.125 1.00 89.75 874 GLN A N 1
ATOM 6894 C CA . GLN A 1 874 ? 29.044 6.579 -1.181 1.00 89.75 874 GLN A CA 1
ATOM 6895 C C . GLN A 1 874 ? 28.241 5.398 -1.740 1.00 89.75 874 GLN A C 1
ATOM 6897 O O . GLN A 1 874 ? 28.148 5.257 -2.956 1.00 89.75 874 GLN A O 1
ATOM 6902 N N . ALA A 1 875 ? 27.608 4.589 -0.885 1.00 89.62 875 ALA A N 1
ATOM 6903 C CA . ALA A 1 875 ? 26.772 3.468 -1.315 1.00 89.62 875 ALA A CA 1
ATOM 6904 C C . ALA A 1 875 ? 25.570 3.928 -2.163 1.00 89.62 875 ALA A C 1
ATOM 6906 O O . ALA A 1 875 ? 25.307 3.345 -3.216 1.00 89.62 875 ALA A O 1
ATOM 6907 N N . ASN A 1 876 ? 24.897 5.017 -1.766 1.00 86.75 876 ASN A N 1
ATOM 6908 C CA . ASN A 1 876 ? 23.861 5.649 -2.587 1.00 86.75 876 ASN A CA 1
ATOM 6909 C C . ASN A 1 876 ? 24.422 6.118 -3.942 1.00 86.75 876 ASN A C 1
ATOM 6911 O O . ASN A 1 876 ? 23.855 5.829 -4.989 1.00 86.75 876 ASN A O 1
ATOM 6915 N N . MET A 1 877 ? 25.566 6.803 -3.951 1.00 88.44 877 MET A N 1
ATOM 6916 C CA . MET A 1 877 ? 26.150 7.315 -5.190 1.00 88.44 877 MET A CA 1
ATOM 6917 C C . MET A 1 877 ? 26.607 6.200 -6.145 1.00 88.44 877 MET A C 1
ATOM 6919 O O . MET A 1 877 ? 26.423 6.343 -7.353 1.00 88.44 877 MET A O 1
ATOM 6923 N N . VAL A 1 878 ? 27.129 5.079 -5.630 1.00 91.50 878 VAL A N 1
ATOM 6924 C CA . VAL A 1 878 ? 27.378 3.863 -6.425 1.00 91.50 878 VAL A CA 1
ATOM 6925 C C . VAL A 1 878 ? 26.070 3.380 -7.050 1.00 91.50 878 VAL A C 1
ATOM 6927 O O . VAL A 1 878 ? 26.014 3.235 -8.266 1.00 91.50 878 VAL A O 1
ATOM 6930 N N . LEU A 1 879 ? 25.003 3.207 -6.259 1.00 87.56 879 LEU A N 1
ATOM 6931 C CA . LEU A 1 879 ? 23.693 2.767 -6.752 1.00 87.56 879 LEU A CA 1
ATOM 6932 C C . LEU A 1 879 ? 23.137 3.704 -7.838 1.00 87.56 879 LEU A C 1
ATOM 6934 O O . LEU A 1 879 ? 22.750 3.241 -8.908 1.00 87.56 879 LEU A O 1
ATOM 6938 N N . MET A 1 880 ? 23.144 5.016 -7.598 1.00 87.31 880 MET A N 1
ATOM 6939 C CA . MET A 1 880 ? 22.633 6.025 -8.530 1.00 87.31 880 MET A CA 1
ATOM 6940 C C . MET A 1 880 ? 23.417 6.064 -9.843 1.00 87.31 880 MET A C 1
ATOM 6942 O O . MET A 1 880 ? 22.813 6.111 -10.913 1.00 87.31 880 MET A O 1
ATOM 6946 N N . LEU A 1 881 ? 24.751 6.004 -9.792 1.00 89.81 881 LEU A N 1
ATOM 6947 C CA . LEU A 1 881 ? 25.584 5.995 -10.998 1.00 89.81 881 LEU A CA 1
ATOM 6948 C C . LEU A 1 881 ? 25.512 4.649 -11.736 1.00 89.81 881 LEU A C 1
ATOM 6950 O O . LEU A 1 881 ? 25.493 4.641 -12.965 1.00 89.81 881 LEU A O 1
ATOM 6954 N N . SER A 1 882 ? 25.394 3.526 -11.019 1.00 89.94 882 SER A N 1
ATOM 6955 C CA . SER A 1 882 ? 25.115 2.211 -11.610 1.00 89.94 882 SER A CA 1
ATOM 6956 C C . SER A 1 882 ? 23.767 2.188 -12.328 1.00 89.94 882 SER A C 1
ATOM 6958 O O . SER A 1 882 ? 23.694 1.714 -13.458 1.00 89.94 882 SER A O 1
ATOM 6960 N N . LEU A 1 883 ? 22.710 2.748 -11.734 1.00 87.06 883 LEU A N 1
ATOM 6961 C CA . LEU A 1 883 ? 21.405 2.875 -12.387 1.00 87.06 883 LEU A CA 1
ATOM 6962 C C . LEU A 1 883 ? 21.465 3.828 -13.589 1.00 87.06 883 LEU A C 1
ATOM 6964 O O . LEU A 1 883 ? 20.886 3.520 -14.628 1.00 87.06 883 LEU A O 1
ATOM 6968 N N . PHE A 1 884 ? 22.231 4.920 -13.507 1.00 89.06 884 PHE A N 1
ATOM 6969 C CA . PHE A 1 884 ? 22.438 5.840 -14.629 1.00 89.06 884 PHE A CA 1
ATOM 6970 C C . PHE A 1 884 ? 23.084 5.170 -15.859 1.00 89.06 884 PHE A C 1
ATOM 6972 O O . PHE A 1 884 ? 22.801 5.593 -16.980 1.00 89.06 884 PHE A O 1
ATOM 6979 N N . THR A 1 885 ? 23.853 4.079 -15.708 1.00 87.94 885 THR A N 1
ATOM 6980 C CA . THR A 1 885 ? 24.363 3.301 -16.866 1.00 87.94 885 THR A CA 1
ATOM 6981 C C . THR A 1 885 ? 23.244 2.804 -17.794 1.00 87.94 885 THR A C 1
ATOM 6983 O O . THR A 1 885 ? 23.437 2.723 -19.005 1.00 87.94 885 THR A O 1
ATOM 6986 N N . LEU A 1 886 ? 22.043 2.555 -17.256 1.00 82.88 886 LEU A N 1
ATOM 6987 C CA . LEU A 1 886 ? 20.866 2.119 -18.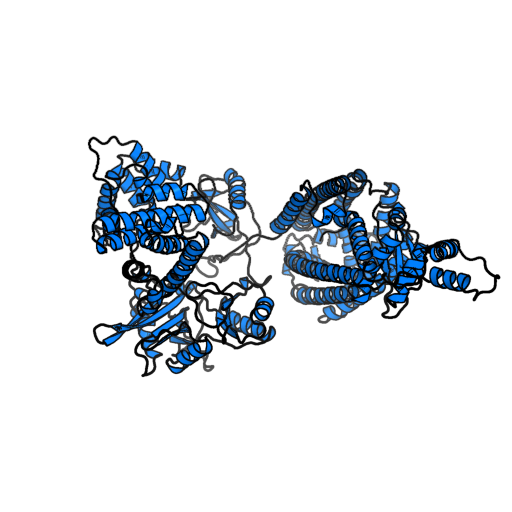017 1.00 82.88 886 LEU A CA 1
ATOM 6988 C C . LEU A 1 886 ? 20.213 3.267 -18.816 1.00 82.88 886 LEU A C 1
ATOM 6990 O O . LEU A 1 886 ? 19.412 3.019 -19.717 1.00 82.88 886 LEU A O 1
ATOM 6994 N N . PHE A 1 887 ? 20.547 4.523 -18.496 1.00 81.50 887 PHE A N 1
ATOM 6995 C CA . PHE A 1 887 ? 19.935 5.730 -19.065 1.00 81.50 887 PHE A CA 1
ATOM 6996 C C . PHE A 1 887 ? 20.909 6.609 -19.867 1.00 81.50 887 PHE A C 1
ATOM 6998 O O . PHE A 1 887 ? 20.462 7.333 -20.753 1.00 81.50 887 PHE A O 1
ATOM 7005 N N . ILE A 1 888 ? 22.225 6.522 -19.634 1.00 83.62 888 ILE A N 1
ATOM 7006 C CA . ILE A 1 888 ? 23.248 7.368 -20.286 1.00 83.62 888 ILE A CA 1
ATOM 7007 C C . ILE A 1 888 ? 23.269 7.249 -21.825 1.00 83.62 888 ILE A C 1
ATOM 7009 O O . ILE A 1 888 ? 23.634 8.197 -22.519 1.00 83.62 888 ILE A O 1
ATOM 7013 N N . HIS A 1 889 ? 22.821 6.113 -22.371 1.00 80.94 889 HIS A N 1
ATOM 7014 C CA . HIS A 1 889 ? 22.671 5.881 -23.815 1.00 80.94 889 HIS A CA 1
ATOM 7015 C C . HIS A 1 889 ? 21.213 5.944 -24.310 1.00 80.94 889 HIS A C 1
ATOM 7017 O O . HIS A 1 889 ? 20.941 5.693 -25.486 1.00 80.94 889 HIS A O 1
ATOM 7023 N N . ASN A 1 890 ? 20.255 6.278 -23.441 1.00 81.69 890 ASN A N 1
ATOM 7024 C CA . ASN A 1 890 ? 18.835 6.227 -23.765 1.00 81.69 890 ASN A CA 1
ATOM 7025 C C . ASN A 1 890 ? 18.375 7.471 -24.549 1.00 81.69 890 ASN A C 1
ATOM 7027 O O . ASN A 1 890 ? 17.832 8.432 -24.003 1.00 81.69 890 ASN A O 1
ATOM 7031 N N . ALA A 1 891 ? 18.523 7.415 -25.872 1.00 80.12 891 ALA A N 1
ATOM 7032 C CA . ALA A 1 891 ? 18.093 8.472 -26.782 1.00 80.12 891 ALA A CA 1
ATOM 7033 C C . ALA A 1 891 ? 16.563 8.693 -26.858 1.00 80.12 891 ALA A C 1
ATOM 7035 O O . ALA A 1 891 ? 16.144 9.579 -27.604 1.00 80.12 891 ALA A O 1
ATOM 7036 N N . SER A 1 892 ? 15.705 7.917 -26.172 1.00 80.19 892 SER A N 1
ATOM 7037 C CA . SER A 1 892 ? 14.276 8.264 -26.036 1.00 80.19 892 SER A CA 1
ATOM 7038 C C . SER A 1 892 ? 14.020 9.173 -24.833 1.00 80.19 892 SER A C 1
ATOM 7040 O O . SER A 1 892 ? 13.175 10.056 -24.940 1.00 80.19 892 SER A O 1
ATOM 7042 N N . LEU A 1 893 ? 14.789 9.030 -23.742 1.00 80.00 893 LEU A N 1
ATOM 7043 C CA . LEU A 1 893 ? 14.738 9.945 -22.595 1.00 80.00 893 LEU A CA 1
ATOM 7044 C C . LEU A 1 893 ? 15.041 11.379 -23.046 1.00 80.00 893 LEU A C 1
ATOM 7046 O O . LEU A 1 893 ? 14.229 12.269 -22.842 1.00 80.00 893 LEU A O 1
ATOM 7050 N N . PHE A 1 894 ? 16.155 11.587 -23.749 1.00 82.25 894 PHE A N 1
ATOM 7051 C CA . PHE A 1 894 ? 16.542 12.899 -24.285 1.00 82.25 894 PHE A CA 1
ATOM 7052 C C . PHE A 1 894 ? 15.466 13.513 -25.207 1.00 82.25 894 PHE A C 1
ATOM 7054 O O . PHE A 1 894 ? 15.145 14.696 -25.084 1.00 82.25 894 PHE A O 1
ATOM 7061 N N . ARG A 1 895 ? 14.837 12.701 -26.071 1.00 80.69 895 ARG A N 1
ATOM 7062 C CA . ARG A 1 895 ? 13.754 13.151 -26.967 1.00 80.69 895 ARG A CA 1
ATOM 7063 C C . ARG A 1 895 ? 12.477 13.575 -26.239 1.00 80.69 895 ARG A C 1
ATOM 7065 O O . ARG A 1 895 ? 11.745 14.392 -26.783 1.00 80.69 895 ARG A O 1
ATOM 7072 N N . ALA A 1 896 ? 12.224 13.070 -25.032 1.00 77.00 896 ALA A N 1
ATOM 7073 C CA . ALA A 1 896 ? 11.078 13.470 -24.214 1.00 77.00 896 ALA A CA 1
ATOM 7074 C C . ALA A 1 896 ? 11.245 14.846 -23.529 1.00 77.00 896 ALA A C 1
ATOM 7076 O O . ALA A 1 896 ? 10.287 15.337 -22.943 1.00 77.00 896 ALA A O 1
ATOM 7077 N N . PHE A 1 897 ? 12.435 15.457 -23.609 1.00 78.50 897 PHE A N 1
ATOM 7078 C CA . PHE A 1 897 ? 12.761 16.774 -23.037 1.00 78.50 897 PHE A CA 1
ATOM 7079 C C . PHE A 1 897 ? 13.451 17.695 -24.071 1.00 78.50 897 PHE A C 1
ATOM 7081 O O . PHE A 1 897 ? 14.395 18.416 -23.744 1.00 78.50 897 PHE A O 1
ATOM 7088 N N . GLY A 1 898 ? 13.047 17.612 -25.345 1.00 77.94 898 GLY A N 1
ATOM 7089 C CA . GLY A 1 898 ? 13.451 18.565 -26.391 1.00 77.94 898 GLY A CA 1
ATOM 7090 C C . GLY A 1 898 ? 14.794 18.314 -27.101 1.00 77.94 898 GLY A C 1
ATOM 7091 O O . GLY A 1 898 ? 15.185 19.125 -27.945 1.00 77.94 898 GLY A O 1
ATOM 7092 N N . PHE A 1 899 ? 15.500 17.211 -26.820 1.00 80.88 899 PHE A N 1
ATOM 7093 C CA . PHE A 1 899 ? 16.785 16.878 -27.459 1.00 80.88 899 PHE A CA 1
ATOM 7094 C C . PHE A 1 899 ? 16.638 15.807 -28.556 1.00 80.88 899 PHE A C 1
ATOM 7096 O O . PHE A 1 899 ? 16.358 14.640 -28.276 1.00 80.88 899 PHE A O 1
ATOM 7103 N N . GLN A 1 900 ? 16.902 16.171 -29.812 1.00 76.12 900 GLN A N 1
ATOM 7104 C CA . GLN A 1 900 ? 16.980 15.251 -30.950 1.00 76.12 900 GLN A CA 1
ATOM 7105 C C . GLN A 1 900 ? 18.422 14.788 -31.212 1.00 76.12 900 GLN A C 1
ATOM 7107 O O . GLN A 1 900 ? 19.371 15.565 -31.130 1.00 76.12 900 GLN A O 1
ATOM 7112 N N . LEU A 1 901 ? 18.575 13.509 -31.568 1.00 67.75 901 LEU A N 1
ATOM 7113 C CA . LEU A 1 901 ? 19.837 12.904 -31.994 1.00 67.75 901 LEU A CA 1
ATOM 7114 C C . LEU A 1 901 ? 19.783 12.630 -33.507 1.00 67.75 901 LEU A C 1
ATOM 7116 O O . LEU A 1 901 ? 18.880 11.929 -33.968 1.00 67.75 901 LEU A O 1
ATOM 7120 N N . GLY A 1 902 ? 20.752 13.147 -34.266 1.00 59.69 902 GLY A N 1
ATOM 7121 C CA . GLY A 1 902 ? 20.842 12.953 -35.720 1.00 59.69 902 GLY A CA 1
ATOM 7122 C C . GLY A 1 902 ? 19.971 13.897 -36.568 1.00 59.69 902 GLY A C 1
ATOM 7123 O O . GLY A 1 902 ? 19.285 14.780 -36.061 1.00 59.69 902 GLY A O 1
ATOM 7124 N N . VAL A 1 903 ? 20.032 13.740 -37.895 1.00 48.66 903 VAL A N 1
ATOM 7125 C CA . VAL A 1 903 ? 19.566 14.754 -38.865 1.00 48.66 903 VAL A CA 1
ATOM 7126 C C . VAL A 1 903 ? 18.035 14.774 -39.044 1.00 48.66 903 VAL A C 1
ATOM 7128 O O . VAL A 1 903 ? 17.494 14.130 -39.936 1.00 48.66 903 VAL A O 1
ATOM 7131 N N . GLY A 1 904 ? 17.370 15.560 -38.192 1.00 50.25 904 GLY A N 1
ATOM 7132 C CA . GLY A 1 904 ? 16.201 16.409 -38.480 1.00 50.25 904 GLY A CA 1
ATOM 7133 C C . GLY A 1 904 ? 14.989 15.848 -39.244 1.00 50.25 904 GLY A C 1
ATOM 7134 O O . GLY A 1 904 ? 14.964 15.852 -40.472 1.00 50.25 904 GLY A O 1
ATOM 7135 N N . THR A 1 905 ? 13.903 15.574 -38.510 1.00 43.25 905 THR A N 1
ATOM 7136 C CA . THR A 1 905 ? 12.513 15.517 -39.036 1.00 43.25 905 THR A CA 1
ATOM 7137 C C . THR A 1 905 ? 11.442 16.061 -38.071 1.00 43.25 905 THR A C 1
ATOM 7139 O O . THR A 1 905 ? 10.258 16.020 -38.400 1.00 43.25 905 THR A O 1
ATOM 7142 N N . SER A 1 906 ? 11.811 16.579 -36.893 1.00 52.00 906 SER A N 1
ATOM 7143 C CA . SER A 1 906 ? 10.870 17.010 -35.843 1.00 52.00 906 SER A CA 1
ATOM 7144 C C . SER A 1 906 ? 11.199 18.400 -35.289 1.00 52.00 906 SER A C 1
ATOM 7146 O O . SER A 1 906 ? 12.341 18.842 -35.357 1.00 52.00 906 SER A O 1
ATOM 7148 N N . ASN A 1 907 ? 10.200 19.071 -34.705 1.00 59.25 907 ASN A N 1
ATOM 7149 C CA . ASN A 1 907 ? 10.283 20.443 -34.173 1.00 59.25 907 ASN A CA 1
ATOM 7150 C C . ASN A 1 907 ? 11.066 20.557 -32.838 1.00 59.25 907 ASN A C 1
ATOM 7152 O O . ASN A 1 907 ? 10.697 21.352 -31.976 1.00 59.25 907 ASN A O 1
ATOM 7156 N N . ALA A 1 908 ? 12.098 19.738 -32.624 1.00 60.50 908 ALA A N 1
ATOM 7157 C CA . ALA A 1 908 ? 12.849 19.699 -31.369 1.00 60.50 908 ALA A CA 1
ATOM 7158 C C . ALA A 1 908 ? 13.771 20.934 -31.216 1.00 60.50 908 ALA A C 1
ATOM 7160 O O . ALA A 1 908 ? 14.484 21.261 -32.168 1.00 60.50 908 ALA A O 1
ATOM 7161 N N . PRO A 1 909 ? 13.820 21.597 -30.040 1.00 61.75 909 PRO A N 1
ATOM 7162 C CA . PRO A 1 909 ? 14.701 22.746 -29.791 1.00 61.75 909 PRO A CA 1
ATOM 7163 C C . PRO A 1 909 ? 16.198 22.502 -30.021 1.00 61.75 909 PRO A C 1
ATOM 7165 O O . PRO A 1 909 ? 16.914 23.418 -30.426 1.00 61.75 909 PRO A O 1
ATOM 7168 N N . VAL A 1 910 ? 16.683 21.287 -29.748 1.00 73.94 910 VAL A N 1
ATOM 7169 C CA . VAL A 1 910 ? 18.097 20.906 -29.883 1.00 73.94 910 VAL A CA 1
ATOM 7170 C C . VAL A 1 910 ? 18.230 19.732 -30.844 1.00 73.94 910 VAL A C 1
ATOM 7172 O O . VAL A 1 910 ? 17.488 18.760 -30.744 1.00 73.94 910 VAL A O 1
ATOM 7175 N N . THR A 1 911 ? 19.220 19.786 -31.736 1.00 72.62 911 THR A N 1
ATOM 7176 C CA . THR A 1 911 ? 19.671 18.640 -32.538 1.00 72.62 911 THR A CA 1
ATOM 7177 C C . THR A 1 911 ? 21.172 18.459 -32.349 1.00 72.62 911 THR A C 1
ATOM 7179 O O . THR A 1 911 ? 21.943 19.356 -32.678 1.00 72.62 911 THR A O 1
ATOM 7182 N N . GLU A 1 912 ? 21.581 17.302 -31.834 1.00 76.38 912 GLU A N 1
ATOM 7183 C CA . GLU A 1 912 ? 22.975 16.971 -31.523 1.00 76.38 912 GLU A CA 1
ATOM 7184 C C . GLU A 1 912 ? 23.434 15.678 -32.214 1.00 76.38 912 GLU A C 1
ATOM 7186 O O . GLU A 1 912 ? 22.634 14.846 -32.653 1.00 76.38 912 GLU A O 1
ATOM 7191 N N . SER A 1 913 ? 24.756 15.500 -32.305 1.00 73.38 913 SER A N 1
ATOM 7192 C CA . SER A 1 913 ? 25.376 14.267 -32.837 1.00 73.38 913 SER A CA 1
ATOM 7193 C C . SER A 1 913 ? 25.735 13.242 -31.752 1.00 73.38 913 SER A C 1
ATOM 7195 O O . SER A 1 913 ? 26.178 12.138 -32.062 1.00 73.38 913 SER A O 1
ATOM 7197 N N . TYR A 1 914 ? 25.559 13.598 -30.479 1.00 80.12 914 TYR A N 1
ATOM 7198 C CA . TYR A 1 914 ? 25.867 12.785 -29.303 1.00 80.12 914 TYR A CA 1
ATOM 7199 C C . TYR A 1 914 ? 24.860 13.090 -28.182 1.00 80.12 914 TYR A C 1
ATOM 7201 O O . TYR A 1 914 ? 24.084 14.037 -28.281 1.00 80.12 914 TYR A O 1
ATOM 7209 N N . LEU A 1 915 ? 24.857 12.285 -27.117 1.00 86.25 915 LEU A N 1
ATOM 7210 C CA . LEU A 1 915 ? 24.047 12.528 -25.917 1.00 86.25 915 LEU A CA 1
ATOM 7211 C C . LEU A 1 915 ? 24.924 13.194 -24.839 1.00 86.25 915 LEU A C 1
ATOM 7213 O O . LEU A 1 915 ? 25.867 12.536 -24.381 1.00 86.25 915 LEU A O 1
ATOM 7217 N N . PRO A 1 916 ? 24.672 14.459 -24.437 1.00 89.31 916 PRO A N 1
ATOM 7218 C CA . PRO A 1 916 ? 25.485 15.132 -23.425 1.00 89.31 916 PRO A CA 1
ATOM 7219 C C . PRO A 1 916 ? 25.338 14.511 -22.029 1.00 89.31 916 PRO A C 1
ATOM 7221 O O . PRO A 1 916 ? 24.222 14.345 -21.532 1.00 89.31 916 PRO A O 1
ATOM 7224 N N . VAL A 1 917 ? 26.459 14.196 -21.369 1.00 89.50 917 VAL A N 1
ATOM 7225 C CA . VAL A 1 917 ? 26.468 13.447 -20.092 1.00 89.50 917 VAL A CA 1
ATOM 7226 C C . VAL A 1 917 ? 25.703 14.176 -18.983 1.00 89.50 917 VAL A C 1
ATOM 7228 O O . VAL A 1 917 ? 24.892 13.561 -18.293 1.00 89.50 917 VAL A O 1
ATOM 7231 N N . LEU A 1 918 ? 25.942 15.480 -18.815 1.00 90.69 918 LEU A N 1
ATOM 7232 C CA . LEU A 1 918 ? 25.363 16.275 -17.721 1.00 90.69 918 LEU A CA 1
ATOM 7233 C C . LEU A 1 918 ? 23.857 16.507 -17.892 1.00 90.69 918 LEU A C 1
ATOM 7235 O O . LEU A 1 918 ? 23.119 16.424 -16.913 1.00 90.69 918 LEU A O 1
ATOM 7239 N N . VAL A 1 919 ? 23.395 16.696 -19.132 1.00 88.81 919 VAL A N 1
ATOM 7240 C CA . VAL A 1 919 ? 21.961 16.718 -19.460 1.00 88.81 919 VAL A CA 1
ATOM 7241 C C . VAL A 1 919 ? 21.329 15.373 -19.108 1.00 88.81 919 VAL A C 1
ATOM 7243 O O . VAL A 1 919 ? 20.322 15.337 -18.408 1.00 88.81 919 VAL A O 1
ATOM 7246 N N . GLY A 1 920 ? 21.939 14.261 -19.534 1.00 88.25 920 GLY A N 1
ATOM 7247 C CA . GLY A 1 920 ? 21.436 12.922 -19.221 1.00 88.25 920 GLY A CA 1
ATOM 7248 C C . GLY A 1 920 ? 21.326 12.662 -17.719 1.00 88.25 920 GLY A C 1
ATOM 7249 O O . GLY A 1 920 ? 20.357 12.047 -17.280 1.00 88.25 920 GLY A O 1
ATOM 7250 N N . LEU A 1 921 ? 22.284 13.161 -16.934 1.00 89.00 921 LEU A N 1
ATOM 7251 C CA . LEU A 1 921 ? 22.303 13.009 -15.482 1.00 89.00 921 LEU A CA 1
ATOM 7252 C C . LEU A 1 921 ? 21.195 13.837 -14.804 1.00 89.00 921 LEU A C 1
ATOM 7254 O O . LEU A 1 921 ? 20.496 13.293 -13.954 1.00 89.00 921 LEU A O 1
ATOM 7258 N N . GLU A 1 922 ? 20.961 15.092 -15.210 1.00 86.69 922 GLU A N 1
ATOM 7259 C CA . GLU A 1 922 ? 19.823 15.899 -14.719 1.00 86.69 922 GLU A CA 1
ATOM 7260 C C . GLU A 1 922 ? 18.476 15.246 -15.088 1.00 86.69 922 GLU A C 1
ATOM 7262 O O . GLU A 1 922 ? 17.613 15.078 -14.227 1.00 86.69 922 GLU A O 1
ATOM 7267 N N . LEU A 1 923 ? 18.300 14.804 -16.342 1.00 85.31 923 LEU A N 1
ATOM 7268 C CA . LEU A 1 923 ? 17.067 14.135 -16.784 1.00 85.31 923 LEU A CA 1
ATOM 7269 C C . LEU A 1 923 ? 16.827 12.811 -16.039 1.00 85.31 923 LEU A C 1
ATOM 7271 O O . LEU A 1 923 ? 15.691 12.497 -15.684 1.00 85.31 923 LEU A O 1
ATOM 7275 N N . PHE A 1 924 ? 17.887 12.053 -15.744 1.00 86.69 924 PHE A N 1
ATOM 7276 C CA . PHE A 1 924 ? 17.812 10.864 -14.893 1.00 86.69 924 PHE A CA 1
ATOM 7277 C C . PHE A 1 924 ? 17.394 11.211 -13.454 1.00 86.69 924 PHE A C 1
ATOM 7279 O O . PHE A 1 924 ? 16.517 10.543 -12.908 1.00 86.69 924 PHE A O 1
ATOM 7286 N N . GLN A 1 925 ? 17.941 12.276 -12.857 1.00 82.25 925 GLN A N 1
ATOM 7287 C CA . GLN A 1 925 ? 17.546 12.732 -11.516 1.00 82.25 925 GLN A CA 1
ATOM 7288 C C . GLN A 1 925 ? 16.073 13.169 -11.462 1.00 82.25 925 GLN A C 1
ATOM 7290 O O . GLN A 1 925 ? 15.367 12.806 -10.520 1.00 82.25 925 GLN A O 1
ATOM 7295 N N . LEU A 1 926 ? 15.568 13.868 -12.489 1.00 76.06 926 LEU A N 1
ATOM 7296 C CA . LEU A 1 926 ? 14.144 14.226 -12.592 1.00 76.06 926 LEU A CA 1
ATOM 7297 C C . LEU A 1 926 ? 13.231 12.987 -12.584 1.00 76.06 926 LEU A C 1
ATOM 7299 O O . LEU A 1 926 ? 12.196 12.997 -11.918 1.00 76.06 926 LEU A O 1
ATOM 7303 N N . VAL A 1 927 ? 13.625 11.914 -13.280 1.00 76.69 927 VAL A N 1
ATOM 7304 C CA . VAL A 1 927 ? 12.874 10.646 -13.330 1.00 76.69 927 VAL A CA 1
ATOM 7305 C C . VAL A 1 927 ? 13.016 9.833 -12.036 1.00 76.69 927 VAL A C 1
ATOM 7307 O O . VAL A 1 927 ? 12.054 9.193 -11.615 1.00 76.69 927 VAL A O 1
ATOM 7310 N N . PHE A 1 928 ? 14.185 9.846 -11.386 1.00 76.81 928 PHE A N 1
ATOM 7311 C CA . PHE A 1 928 ? 14.468 8.997 -10.220 1.00 76.81 928 PHE A CA 1
ATOM 7312 C C . PHE A 1 928 ? 14.064 9.605 -8.864 1.00 76.81 928 PHE A C 1
ATOM 7314 O O . PHE A 1 928 ? 13.958 8.879 -7.873 1.00 76.81 928 PHE A O 1
ATOM 7321 N N . ASN A 1 929 ? 13.770 10.909 -8.815 1.00 68.50 929 ASN A N 1
ATOM 7322 C CA . ASN A 1 929 ? 13.320 11.640 -7.622 1.00 68.50 929 ASN A CA 1
ATOM 7323 C C . ASN A 1 929 ? 12.265 10.886 -6.758 1.00 68.50 929 ASN A C 1
ATOM 7325 O O . ASN A 1 929 ? 12.422 10.849 -5.535 1.00 68.50 929 ASN A O 1
ATOM 7329 N N . PRO A 1 930 ? 11.255 10.179 -7.323 1.00 65.50 930 PRO A N 1
ATOM 7330 C CA . PRO A 1 930 ? 10.291 9.420 -6.520 1.00 65.50 930 PRO A CA 1
ATOM 7331 C C . PRO A 1 930 ? 10.877 8.256 -5.705 1.00 65.50 930 PRO A C 1
ATOM 7333 O O . PRO A 1 930 ? 10.320 7.897 -4.667 1.00 65.50 930 PRO A O 1
ATOM 7336 N N . THR A 1 931 ? 11.986 7.665 -6.155 1.00 68.00 931 THR A N 1
ATOM 7337 C CA . THR A 1 931 ? 12.701 6.601 -5.432 1.00 68.00 931 THR A CA 1
ATOM 7338 C C . THR A 1 931 ? 13.682 7.193 -4.422 1.00 68.00 931 THR A C 1
ATOM 7340 O O . THR A 1 931 ? 13.794 6.693 -3.302 1.00 68.00 931 THR A O 1
ATOM 7343 N N . ASP A 1 932 ? 14.333 8.307 -4.766 1.00 67.88 932 ASP A N 1
ATOM 7344 C CA . ASP A 1 932 ? 15.200 9.058 -3.850 1.00 67.88 932 ASP A CA 1
ATOM 7345 C C . ASP A 1 932 ? 14.432 9.572 -2.613 1.00 67.88 932 ASP A C 1
ATOM 7347 O O . ASP A 1 932 ? 14.951 9.525 -1.500 1.00 67.88 932 ASP A O 1
ATOM 7351 N N . ALA A 1 933 ? 13.150 9.936 -2.749 1.00 66.25 933 ALA A N 1
ATOM 7352 C CA . ALA A 1 933 ? 12.273 10.255 -1.613 1.00 66.25 933 ALA A CA 1
ATOM 7353 C C . ALA A 1 933 ? 12.134 9.101 -0.588 1.00 66.25 933 ALA A C 1
ATOM 7355 O O . ALA A 1 933 ? 12.068 9.342 0.621 1.00 66.25 933 ALA A O 1
ATOM 7356 N N . VAL A 1 934 ? 12.140 7.840 -1.042 1.00 69.56 934 VAL A N 1
ATOM 7357 C CA . VAL A 1 934 ? 12.115 6.659 -0.155 1.00 69.56 934 VAL A CA 1
ATOM 7358 C C . VAL A 1 934 ? 13.461 6.485 0.551 1.00 69.56 934 VAL A C 1
ATOM 7360 O O . VAL A 1 934 ? 13.502 6.216 1.753 1.00 69.56 934 VAL A O 1
ATOM 7363 N N . LEU A 1 935 ? 14.566 6.689 -0.170 1.00 72.81 935 LEU A N 1
ATOM 7364 C CA . LEU A 1 935 ? 15.908 6.576 0.398 1.00 72.81 935 LEU A CA 1
ATOM 7365 C C . LEU A 1 935 ? 16.204 7.697 1.407 1.00 72.81 935 LEU A C 1
ATOM 7367 O O . LEU A 1 935 ? 16.750 7.419 2.473 1.00 72.81 935 LEU A O 1
ATOM 7371 N N . LYS A 1 936 ? 15.759 8.930 1.138 1.00 71.31 936 LYS A N 1
ATOM 7372 C CA . LYS A 1 936 ? 15.758 10.048 2.098 1.00 71.31 936 LYS A CA 1
ATOM 7373 C C . LYS A 1 936 ? 15.060 9.664 3.403 1.00 71.31 936 LYS A C 1
ATOM 7375 O O . LYS A 1 936 ? 15.636 9.849 4.468 1.00 71.31 936 LYS A O 1
ATOM 7380 N N . PHE A 1 937 ? 13.874 9.051 3.350 1.00 76.38 937 PHE A N 1
ATOM 7381 C CA . PHE A 1 937 ? 13.189 8.586 4.564 1.00 76.38 937 PHE A CA 1
ATOM 7382 C C . PHE A 1 937 ? 14.028 7.569 5.367 1.00 76.38 937 PHE A C 1
ATOM 7384 O O . PHE A 1 937 ? 14.115 7.680 6.592 1.00 76.38 937 PHE A O 1
ATOM 7391 N N . ALA A 1 938 ? 14.688 6.619 4.696 1.00 79.81 938 ALA A N 1
ATOM 7392 C CA . ALA A 1 938 ? 15.568 5.645 5.347 1.00 79.81 938 ALA A CA 1
ATOM 7393 C C . ALA A 1 938 ? 16.829 6.296 5.956 1.00 79.81 938 ALA A C 1
ATOM 7395 O O . ALA A 1 938 ? 17.184 6.003 7.100 1.00 79.81 938 ALA A O 1
ATOM 7396 N N . ILE A 1 939 ? 17.468 7.227 5.237 1.00 78.50 939 ILE A N 1
ATOM 7397 C CA . ILE A 1 939 ? 18.610 8.013 5.731 1.00 78.50 939 ILE A CA 1
ATOM 7398 C C . ILE A 1 939 ? 18.201 8.821 6.968 1.00 78.50 939 ILE A C 1
ATOM 7400 O O . ILE A 1 939 ? 18.903 8.789 7.976 1.00 78.50 939 ILE A O 1
ATOM 7404 N N . ASN A 1 940 ? 17.045 9.481 6.949 1.00 79.12 940 ASN A N 1
ATOM 7405 C CA . ASN A 1 940 ? 16.601 10.328 8.057 1.00 79.12 940 ASN A CA 1
ATOM 7406 C C . ASN A 1 940 ? 16.225 9.485 9.294 1.00 79.12 940 ASN A C 1
ATOM 7408 O O . ASN A 1 940 ? 16.473 9.899 10.429 1.00 79.12 940 ASN A O 1
ATOM 7412 N N . ALA A 1 941 ? 15.717 8.260 9.105 1.00 81.31 941 ALA A N 1
ATOM 7413 C CA . ALA A 1 941 ? 15.546 7.289 10.189 1.00 81.31 941 ALA A CA 1
ATOM 7414 C C . ALA A 1 941 ? 16.894 6.830 10.789 1.00 81.31 941 ALA A C 1
ATOM 7416 O O . ALA A 1 941 ? 17.017 6.718 12.012 1.00 81.31 941 ALA A O 1
ATOM 7417 N N . PHE A 1 942 ? 17.923 6.627 9.958 1.00 85.50 942 PHE A N 1
ATOM 7418 C CA . PHE A 1 942 ? 19.281 6.305 10.410 1.00 85.50 942 PHE A CA 1
ATOM 7419 C C . PHE A 1 942 ? 19.947 7.480 11.151 1.00 85.50 942 PHE A C 1
ATOM 7421 O O . PHE A 1 942 ? 20.524 7.281 12.220 1.00 85.50 942 PHE A O 1
ATOM 7428 N N . VAL A 1 943 ? 19.778 8.715 10.665 1.00 83.88 943 VAL A N 1
ATOM 7429 C CA . VAL A 1 943 ? 20.196 9.940 11.371 1.00 83.88 943 VAL A CA 1
ATOM 7430 C C . VAL A 1 943 ? 19.527 10.019 12.745 1.00 83.88 943 VAL A C 1
ATOM 7432 O O . VAL A 1 943 ? 20.215 10.223 13.739 1.00 83.88 943 VAL A O 1
ATOM 7435 N N . ARG A 1 944 ? 18.219 9.744 12.864 1.00 84.69 944 ARG A N 1
ATOM 7436 C CA . ARG A 1 944 ? 17.546 9.703 14.179 1.00 84.69 944 ARG A CA 1
ATOM 7437 C C . ARG A 1 944 ? 18.123 8.653 15.132 1.00 84.69 944 ARG A C 1
ATOM 7439 O O . ARG A 1 944 ? 18.174 8.908 16.331 1.00 84.69 944 ARG A O 1
ATOM 7446 N N . HIS A 1 945 ? 18.584 7.504 14.636 1.00 86.06 945 HIS A N 1
ATOM 7447 C CA . HIS A 1 945 ? 19.294 6.530 15.474 1.00 86.06 945 HIS A CA 1
ATOM 7448 C C . HIS A 1 945 ? 20.642 7.080 15.979 1.00 86.06 945 HIS A C 1
ATOM 7450 O O . HIS A 1 945 ? 20.981 6.885 17.148 1.00 86.06 945 HIS A O 1
ATOM 7456 N N . ILE A 1 946 ? 21.377 7.780 15.110 1.00 85.50 946 ILE A N 1
ATOM 7457 C CA . ILE A 1 946 ? 22.655 8.449 15.398 1.00 85.50 946 ILE A CA 1
ATOM 7458 C C . ILE A 1 946 ? 22.495 9.558 16.455 1.00 85.50 946 ILE A C 1
ATOM 7460 O O . ILE A 1 946 ? 23.219 9.552 17.449 1.00 85.50 946 ILE A O 1
ATOM 7464 N N . GLU A 1 947 ? 21.501 10.439 16.313 1.00 81.50 947 GLU A N 1
ATOM 7465 C CA . GLU A 1 947 ? 21.150 11.484 17.295 1.00 81.50 947 GLU A CA 1
ATOM 7466 C C . GLU A 1 947 ? 20.934 10.878 18.694 1.00 81.50 947 GLU A C 1
ATOM 7468 O O . GLU A 1 947 ? 21.608 11.235 19.661 1.00 81.50 947 GLU A O 1
ATOM 7473 N N . TYR A 1 948 ? 20.075 9.855 18.795 1.00 84.25 948 TYR A N 1
ATOM 7474 C CA . TYR A 1 948 ? 19.820 9.176 20.067 1.00 84.25 948 TYR A CA 1
ATOM 7475 C C . TYR A 1 948 ? 21.044 8.426 20.620 1.00 84.25 948 TYR A C 1
ATOM 7477 O O . TYR A 1 948 ? 21.081 8.132 21.816 1.00 84.25 948 TYR A O 1
ATOM 7485 N N . ALA A 1 949 ? 22.027 8.069 19.788 1.00 84.19 949 ALA A N 1
ATOM 7486 C CA . ALA A 1 949 ? 23.286 7.506 20.262 1.00 84.19 949 ALA A CA 1
ATOM 7487 C C . ALA A 1 949 ? 24.164 8.590 20.902 1.00 84.19 949 ALA A C 1
ATOM 7489 O O . ALA A 1 949 ? 24.629 8.387 22.025 1.00 84.19 949 ALA A O 1
ATOM 7490 N N . ALA A 1 950 ? 24.338 9.742 20.248 1.00 83.06 950 ALA A N 1
ATOM 7491 C CA . ALA A 1 950 ? 25.084 10.879 20.792 1.00 83.06 950 ALA A CA 1
ATOM 7492 C C . ALA A 1 950 ? 24.478 11.414 22.102 1.00 83.06 950 ALA A C 1
ATOM 7494 O O . ALA A 1 950 ? 25.214 11.632 23.065 1.00 83.06 950 ALA A O 1
ATOM 7495 N N . ASP A 1 951 ? 23.147 11.506 22.197 1.00 82.25 951 ASP A N 1
ATOM 7496 C CA . ASP A 1 951 ? 22.451 11.869 23.442 1.00 82.25 951 ASP A CA 1
ATOM 7497 C C . ASP A 1 951 ? 22.771 10.903 24.595 1.00 82.25 951 ASP A C 1
ATOM 7499 O O . ASP A 1 951 ? 23.108 11.329 25.702 1.00 82.25 951 ASP A O 1
ATOM 7503 N N . ARG A 1 952 ? 22.713 9.584 24.341 1.00 83.25 952 ARG A N 1
ATOM 7504 C CA . ARG A 1 952 ? 23.064 8.563 25.346 1.00 83.25 952 ARG A CA 1
ATOM 7505 C C . ARG A 1 952 ? 24.537 8.626 25.740 1.00 83.25 952 ARG A C 1
ATOM 7507 O O . ARG A 1 952 ? 24.849 8.422 26.908 1.00 83.25 952 ARG A O 1
ATOM 7514 N N . PHE A 1 953 ? 25.432 8.899 24.794 1.00 85.88 953 PHE A N 1
ATOM 7515 C CA . PHE A 1 953 ? 26.858 9.069 25.069 1.00 85.88 953 PHE A CA 1
ATOM 7516 C C . PHE A 1 953 ? 27.101 10.268 25.988 1.00 85.88 953 PHE A C 1
ATOM 7518 O O . PHE A 1 953 ? 27.741 10.121 27.026 1.00 85.88 953 PHE A O 1
ATOM 7525 N N . ALA A 1 954 ? 26.520 11.425 25.663 1.00 83.00 954 ALA A N 1
ATOM 7526 C CA . ALA A 1 954 ? 26.660 12.640 26.454 1.00 83.00 954 ALA A CA 1
ATOM 7527 C C . ALA A 1 954 ? 26.075 12.506 27.872 1.00 83.00 954 ALA A C 1
ATOM 7529 O O . ALA A 1 954 ? 26.671 13.033 28.809 1.00 83.00 954 ALA A O 1
ATOM 7530 N N . ALA A 1 955 ? 24.959 11.786 28.050 1.00 80.44 955 ALA A N 1
ATOM 7531 C CA . ALA A 1 955 ? 24.347 11.538 29.363 1.00 80.44 955 ALA A CA 1
ATOM 7532 C C . ALA A 1 955 ? 25.120 10.510 30.219 1.00 80.44 955 ALA A C 1
ATOM 7534 O O . ALA A 1 955 ? 25.189 10.627 31.445 1.00 80.44 955 ALA A O 1
ATOM 7535 N N . ASN A 1 956 ? 25.730 9.507 29.580 1.00 80.12 956 ASN A N 1
ATOM 7536 C CA . ASN A 1 956 ? 26.510 8.468 30.259 1.00 80.12 956 ASN A CA 1
ATOM 7537 C C . ASN A 1 956 ? 27.978 8.863 30.506 1.00 80.12 956 ASN A C 1
ATOM 7539 O O . ASN A 1 956 ? 28.713 8.097 31.129 1.00 80.12 956 ASN A O 1
ATOM 7543 N N . LEU A 1 957 ? 28.422 10.025 30.018 1.00 76.50 957 LEU A N 1
ATOM 7544 C CA . LEU A 1 957 ? 29.809 10.461 30.132 1.00 76.50 957 LEU A CA 1
ATOM 7545 C C . LEU A 1 957 ? 30.163 10.836 31.579 1.00 76.50 957 LEU A C 1
ATOM 7547 O O . LEU A 1 957 ? 29.785 11.900 32.071 1.00 76.50 957 LEU A O 1
ATOM 7551 N N . ALA A 1 958 ? 30.955 9.982 32.231 1.00 64.94 958 ALA A N 1
ATOM 7552 C CA . ALA A 1 958 ? 31.631 10.313 33.480 1.00 64.94 958 ALA A CA 1
ATOM 7553 C C . ALA A 1 958 ? 32.587 11.494 33.237 1.00 64.94 958 ALA A C 1
ATOM 7555 O O . ALA A 1 958 ? 33.608 11.356 32.561 1.00 64.94 958 ALA A O 1
ATOM 7556 N N . ARG A 1 959 ? 32.216 12.679 33.734 1.00 61.12 959 ARG A N 1
ATOM 7557 C CA . ARG A 1 959 ? 32.967 13.916 33.493 1.00 61.12 959 ARG A CA 1
ATOM 7558 C C . ARG A 1 959 ? 34.304 13.925 34.247 1.00 61.12 959 ARG A C 1
ATOM 7560 O O . ARG A 1 959 ? 34.360 13.458 35.384 1.00 61.12 959 ARG A O 1
ATOM 7567 N N . PRO A 1 960 ? 35.372 14.490 33.655 1.00 53.12 960 PRO A N 1
ATOM 7568 C CA . PRO A 1 960 ? 36.656 14.625 34.326 1.00 53.12 960 PRO A CA 1
ATOM 7569 C C . PRO A 1 960 ? 36.597 15.692 35.424 1.00 53.12 960 PRO A C 1
ATOM 7571 O O . PRO A 1 960 ? 36.562 16.890 35.141 1.00 53.12 960 PRO A O 1
ATOM 7574 N N . PHE A 1 961 ? 36.678 15.255 36.677 1.00 59.50 961 PHE A N 1
ATOM 7575 C CA . PHE A 1 961 ? 37.210 16.080 37.756 1.00 59.50 961 PHE A CA 1
ATOM 7576 C C . PHE A 1 961 ? 38.652 15.636 38.067 1.00 59.50 961 PHE A C 1
ATOM 7578 O O . PHE A 1 961 ? 38.903 14.429 38.105 1.00 59.50 961 PHE A O 1
ATOM 7585 N N . PRO A 1 962 ? 39.594 16.566 38.313 1.00 58.44 962 PRO A N 1
ATOM 7586 C CA . PRO A 1 962 ? 39.446 18.024 38.294 1.00 58.44 962 PRO A CA 1
ATOM 7587 C C . PRO A 1 962 ? 39.787 18.631 36.915 1.00 58.44 962 PRO A C 1
ATOM 7589 O O . PRO A 1 962 ? 40.538 18.054 36.129 1.00 58.44 962 PRO A O 1
ATOM 7592 N N . THR A 1 963 ? 39.265 19.826 36.622 1.00 63.19 963 THR A N 1
ATOM 7593 C CA . THR A 1 963 ? 39.671 20.607 35.425 1.00 63.19 963 THR A CA 1
ATOM 7594 C C . THR A 1 963 ? 41.138 21.079 35.514 1.00 63.19 963 THR A C 1
ATOM 7596 O O . THR A 1 963 ? 41.677 21.131 36.619 1.00 63.19 963 THR A O 1
ATOM 7599 N N . PRO A 1 964 ? 41.815 21.474 34.412 1.00 62.62 964 PRO A N 1
ATOM 7600 C CA . PRO A 1 964 ? 43.208 21.943 34.460 1.00 62.62 964 PRO A CA 1
ATOM 7601 C C . PRO A 1 964 ? 43.449 23.073 35.476 1.00 62.62 964 PRO A C 1
ATOM 7603 O O . PRO A 1 964 ? 44.311 22.948 36.343 1.00 62.62 964 PRO A O 1
ATOM 7606 N N . SER A 1 965 ? 42.614 24.113 35.451 1.00 61.03 965 SER A N 1
ATOM 7607 C CA . SER A 1 965 ? 42.680 25.257 36.374 1.00 61.03 965 SER A CA 1
ATOM 7608 C C . SER A 1 965 ? 42.323 24.889 37.824 1.00 61.03 965 SER A C 1
ATOM 7610 O O . SER A 1 965 ? 42.769 25.547 38.760 1.00 61.03 965 SER A O 1
ATOM 7612 N N . GLN A 1 966 ? 41.569 23.804 38.032 1.00 62.81 966 GLN A N 1
ATOM 7613 C CA . GLN A 1 966 ? 41.275 23.234 39.351 1.00 62.81 966 GLN A CA 1
ATOM 7614 C C . GLN A 1 966 ? 42.436 22.366 39.872 1.00 62.81 966 GLN A C 1
ATOM 7616 O O . GLN A 1 966 ? 42.765 22.449 41.050 1.00 62.81 966 GLN A O 1
ATOM 7621 N N . LEU A 1 967 ? 43.113 21.601 39.005 1.00 63.81 967 LEU A N 1
ATOM 7622 C CA . LEU A 1 967 ? 44.373 20.911 39.325 1.00 63.81 967 LEU A CA 1
ATOM 7623 C C . LEU A 1 967 ? 45.473 21.915 39.699 1.00 63.81 967 LEU A C 1
ATOM 7625 O O . LEU A 1 967 ? 46.278 21.649 40.591 1.00 63.81 967 LEU A O 1
ATOM 7629 N N . GLU A 1 968 ? 45.506 23.074 39.040 1.00 66.50 968 GLU A N 1
ATOM 7630 C CA . GLU A 1 968 ? 46.417 24.169 39.372 1.00 66.50 968 GLU A CA 1
ATOM 7631 C C . GLU A 1 968 ? 46.042 24.851 40.698 1.00 66.50 968 GLU A C 1
ATOM 7633 O O . GLU A 1 968 ? 46.903 25.014 41.563 1.00 66.50 968 GLU A O 1
ATOM 7638 N N . ALA A 1 969 ? 44.755 25.141 40.924 1.00 64.44 969 ALA A N 1
ATOM 7639 C CA . ALA A 1 969 ? 44.251 25.643 42.204 1.00 64.44 969 ALA A CA 1
ATOM 7640 C C . ALA A 1 969 ? 44.555 24.687 43.374 1.00 64.44 969 ALA A C 1
ATOM 7642 O O . ALA A 1 969 ? 44.978 25.128 44.442 1.00 64.44 969 ALA A O 1
ATOM 7643 N N . GLU A 1 970 ? 44.415 23.374 43.171 1.00 65.56 970 GLU A N 1
ATOM 7644 C CA . GLU A 1 970 ? 44.806 22.363 44.155 1.00 65.56 970 GLU A CA 1
ATOM 7645 C C . GLU A 1 970 ? 46.317 22.355 44.428 1.00 65.56 970 GLU A C 1
ATOM 7647 O O . GLU A 1 970 ? 46.711 22.191 45.580 1.00 65.56 970 GLU A O 1
ATOM 7652 N N . ARG A 1 971 ? 47.173 22.544 43.414 1.00 66.75 971 ARG A N 1
ATOM 7653 C CA . ARG A 1 971 ? 48.636 22.649 43.602 1.00 66.75 971 ARG A CA 1
ATOM 7654 C C . ARG A 1 971 ? 49.028 23.914 44.363 1.00 66.75 971 ARG A C 1
ATOM 7656 O O . ARG A 1 971 ? 49.902 23.851 45.223 1.00 66.75 971 ARG A O 1
ATOM 7663 N N . LEU A 1 972 ? 48.356 25.037 44.099 1.00 69.44 972 LEU A N 1
ATOM 7664 C CA . LEU A 1 972 ? 48.524 26.279 44.862 1.00 69.44 972 LEU A CA 1
ATOM 7665 C C . LEU A 1 972 ? 48.106 26.098 46.328 1.00 69.44 972 LEU A C 1
ATOM 7667 O O . LEU A 1 972 ? 48.833 26.521 47.222 1.00 69.44 972 LEU A O 1
ATOM 7671 N N . LEU A 1 973 ? 46.984 25.415 46.583 1.00 66.69 973 LEU A N 1
ATOM 7672 C CA . LEU A 1 973 ? 46.511 25.095 47.937 1.00 66.69 973 LEU A CA 1
ATOM 7673 C C . LEU A 1 973 ? 47.409 24.093 48.680 1.00 66.69 973 LEU A C 1
ATOM 7675 O O . LEU A 1 973 ? 47.534 24.179 49.900 1.00 66.69 973 LEU A O 1
ATOM 7679 N N . LYS A 1 974 ? 48.045 23.160 47.963 1.00 67.88 974 LYS A N 1
ATOM 7680 C CA . LYS A 1 974 ? 48.997 22.180 48.521 1.00 67.88 974 LYS A CA 1
ATOM 7681 C C . LYS A 1 974 ? 50.415 22.745 48.699 1.00 67.88 974 LYS A C 1
ATOM 7683 O O . LYS A 1 974 ? 51.205 22.158 49.430 1.00 67.88 974 LYS A O 1
ATOM 7688 N N . GLY A 1 975 ? 50.713 23.905 48.105 1.00 62.38 975 GLY A N 1
ATOM 7689 C CA . GLY A 1 975 ? 51.993 24.611 48.237 1.00 62.38 975 GLY A CA 1
ATOM 7690 C C . GLY A 1 975 ? 53.084 24.178 47.248 1.00 62.38 975 GLY A C 1
ATOM 7691 O O . GLY A 1 975 ? 54.236 24.573 47.410 1.00 62.38 975 GLY A O 1
ATOM 7692 N N . ASP A 1 976 ? 52.740 23.405 46.214 1.00 55.16 976 ASP A N 1
ATOM 7693 C CA . ASP A 1 976 ? 53.691 22.747 45.301 1.00 55.16 976 ASP A CA 1
ATOM 7694 C C . ASP A 1 976 ? 54.244 23.660 44.178 1.00 55.16 976 ASP A C 1
ATOM 7696 O O . ASP A 1 976 ? 54.919 23.179 43.266 1.00 55.16 976 ASP A O 1
ATOM 7700 N N . MET A 1 977 ? 53.970 24.973 44.201 1.00 52.09 977 MET A N 1
ATOM 7701 C CA . MET A 1 977 ? 54.430 25.921 43.170 1.00 52.09 977 MET A CA 1
ATOM 7702 C C . MET A 1 977 ? 55.114 27.169 43.741 1.00 52.09 977 MET A C 1
ATOM 7704 O O . MET A 1 977 ? 54.647 27.797 44.690 1.00 52.09 977 MET A O 1
ATOM 7708 N N . SER A 1 978 ? 56.209 27.575 43.096 1.00 49.38 978 SER A N 1
ATOM 7709 C CA . SER A 1 978 ? 56.916 28.831 43.352 1.00 49.38 978 SER A CA 1
ATOM 7710 C C . SER A 1 978 ? 56.203 30.037 42.723 1.00 49.38 978 SER A C 1
ATOM 7712 O O . SER A 1 978 ? 55.803 29.989 41.563 1.00 49.38 978 SER A O 1
ATOM 7714 N N . LEU A 1 979 ? 56.128 31.151 43.456 1.00 50.12 979 LEU A N 1
ATOM 7715 C CA . LEU A 1 979 ? 55.469 32.409 43.067 1.00 50.12 979 LEU A CA 1
ATOM 7716 C C . LEU A 1 979 ? 56.212 33.209 41.964 1.00 50.12 979 LEU A C 1
ATOM 7718 O O . LEU A 1 979 ? 56.656 34.331 42.210 1.00 50.12 979 LEU A O 1
ATOM 7722 N N . SER A 1 980 ? 56.360 32.659 40.753 1.00 46.16 980 SER A N 1
ATOM 7723 C CA . SER A 1 980 ? 56.924 33.374 39.586 1.00 46.16 980 SER A CA 1
ATOM 7724 C C . SER A 1 980 ? 55.893 33.819 38.545 1.00 46.16 980 SER A C 1
ATOM 7726 O O . SER A 1 980 ? 56.170 34.743 37.784 1.00 46.16 980 SER A O 1
ATOM 7728 N N . GLU A 1 981 ? 54.706 33.215 38.525 1.00 54.59 981 GLU A N 1
ATOM 7729 C CA . GLU A 1 981 ? 53.601 33.584 37.634 1.00 54.59 981 GLU A CA 1
ATOM 7730 C C . GLU A 1 981 ? 52.364 33.936 38.472 1.00 54.59 981 GLU A C 1
ATOM 7732 O O . GLU A 1 981 ? 52.156 33.394 39.560 1.00 54.59 981 GLU A O 1
ATOM 7737 N N . LYS A 1 982 ? 51.565 34.907 38.012 1.00 58.41 982 LYS A N 1
ATOM 7738 C CA . LYS A 1 982 ? 50.303 35.259 38.677 1.00 58.41 982 LYS A CA 1
ATOM 7739 C C . LYS A 1 982 ? 49.220 34.291 38.191 1.00 58.41 982 LYS A C 1
ATOM 7741 O O . LYS A 1 982 ? 49.005 34.267 36.981 1.00 58.41 982 LYS A O 1
ATOM 7746 N N . PRO A 1 983 ? 48.528 33.556 39.080 1.00 61.09 983 PRO A N 1
ATOM 7747 C CA . PRO A 1 983 ? 47.445 32.673 38.663 1.00 61.09 983 PRO A CA 1
ATOM 7748 C C . PRO A 1 983 ? 46.309 33.474 38.022 1.00 61.09 983 PRO A C 1
ATOM 7750 O O . PRO A 1 983 ? 46.017 34.600 38.443 1.00 61.09 983 PRO A O 1
ATOM 7753 N N . ASP A 1 984 ? 45.668 32.885 37.013 1.00 63.03 984 ASP A N 1
ATOM 7754 C CA . ASP A 1 984 ? 44.512 33.484 36.347 1.00 63.03 984 ASP A CA 1
ATOM 7755 C C . ASP A 1 984 ? 43.315 33.643 37.307 1.00 63.03 984 ASP A C 1
ATOM 7757 O O . ASP A 1 984 ? 43.174 32.924 38.301 1.00 63.03 984 ASP A O 1
ATOM 7761 N N . ALA A 1 985 ? 42.405 34.562 36.977 1.00 63.38 985 ALA A N 1
ATOM 7762 C CA . ALA A 1 985 ? 41.151 34.759 37.697 1.00 63.38 985 ALA A CA 1
ATOM 7763 C C . ALA A 1 985 ? 40.329 33.460 37.828 1.00 63.38 985 ALA A C 1
ATOM 7765 O O . ALA A 1 985 ? 39.698 33.241 38.863 1.00 63.38 985 ALA A O 1
ATOM 7766 N N . THR A 1 986 ? 40.380 32.570 36.830 1.00 59.12 986 THR A N 1
ATOM 7767 C CA . THR A 1 986 ? 39.697 31.266 36.855 1.00 59.12 986 THR A CA 1
ATOM 7768 C C . THR A 1 986 ? 40.309 30.311 37.885 1.00 59.12 986 THR A C 1
ATOM 7770 O O . THR A 1 986 ? 39.587 29.581 38.563 1.00 59.12 986 THR A O 1
ATOM 7773 N N . VAL A 1 987 ? 41.635 30.340 38.055 1.00 64.31 987 VAL A N 1
ATOM 7774 C CA . VAL A 1 987 ? 42.347 29.556 39.079 1.00 64.31 987 VAL A CA 1
ATOM 7775 C C . VAL A 1 987 ? 42.043 30.112 40.477 1.00 64.31 987 VAL A C 1
ATOM 7777 O O . VAL A 1 987 ? 41.809 29.348 41.412 1.00 64.31 987 VAL A O 1
ATOM 7780 N N . LEU A 1 988 ? 41.973 31.440 40.623 1.00 64.38 988 LEU A N 1
ATOM 7781 C CA . LEU A 1 988 ? 41.643 32.102 41.892 1.00 64.38 988 LEU A CA 1
ATOM 7782 C C . LEU A 1 988 ? 40.203 31.822 42.365 1.00 64.38 988 LEU A C 1
ATOM 7784 O O . LEU A 1 988 ? 40.004 31.569 43.553 1.00 64.38 988 LEU A O 1
ATOM 7788 N N . ASP A 1 989 ? 39.218 31.788 41.461 1.00 61.81 989 ASP A N 1
ATOM 7789 C CA . ASP A 1 989 ? 37.841 31.364 41.777 1.00 61.81 989 ASP A CA 1
ATOM 7790 C C . ASP A 1 989 ? 37.800 29.903 42.271 1.00 61.81 989 ASP A C 1
ATOM 7792 O O . ASP A 1 989 ? 37.172 29.597 43.287 1.00 61.81 989 ASP A O 1
ATOM 7796 N N . TRP A 1 990 ? 38.555 28.997 41.637 1.00 63.59 990 TRP A N 1
ATOM 7797 C CA . TRP A 1 990 ? 38.698 27.622 42.131 1.00 63.59 990 TRP A CA 1
ATOM 7798 C C . TRP A 1 990 ? 39.347 27.546 43.520 1.00 63.59 990 TRP A C 1
ATOM 7800 O O . TRP A 1 990 ? 38.859 26.793 44.364 1.00 63.59 990 TRP A O 1
ATOM 7810 N N . VAL A 1 991 ? 40.382 28.346 43.800 1.00 63.12 991 VAL A N 1
ATOM 7811 C CA . VAL A 1 991 ? 40.984 28.441 45.145 1.00 63.12 991 VAL A CA 1
ATOM 7812 C C . VAL A 1 991 ? 39.959 28.929 46.180 1.00 63.12 991 VAL A C 1
ATOM 7814 O O . VAL A 1 991 ? 39.900 28.382 47.282 1.00 63.12 991 VAL A O 1
ATOM 7817 N N . GLU A 1 992 ? 39.110 29.910 45.857 1.00 62.69 992 GLU A N 1
ATOM 7818 C CA . GLU A 1 992 ? 38.080 30.395 46.790 1.00 62.69 992 GLU A CA 1
ATOM 7819 C C . GLU A 1 992 ? 36.943 29.377 47.007 1.00 62.69 992 GLU A C 1
ATOM 7821 O O . GLU A 1 992 ? 36.383 29.299 48.103 1.00 62.69 992 GLU A O 1
ATOM 7826 N N . ARG A 1 993 ? 36.606 28.569 45.992 1.00 60.69 993 ARG A N 1
ATOM 7827 C CA . ARG A 1 993 ? 35.597 27.497 46.089 1.00 60.69 993 ARG A CA 1
ATOM 7828 C C . ARG A 1 993 ? 36.089 26.301 46.901 1.00 60.69 993 ARG A C 1
ATOM 7830 O O . ARG A 1 993 ? 35.376 25.858 47.796 1.00 60.69 993 ARG A O 1
ATOM 7837 N N . LEU A 1 994 ? 37.301 25.812 46.632 1.00 62.56 994 LEU A N 1
ATOM 7838 C CA . LEU A 1 994 ? 37.890 24.660 47.330 1.00 62.56 994 LEU A CA 1
ATOM 7839 C C . LEU A 1 994 ? 38.095 24.934 48.832 1.00 62.56 994 LEU A C 1
ATOM 7841 O O . LEU A 1 994 ? 37.920 24.037 49.652 1.00 62.56 994 LEU A O 1
ATOM 7845 N N . ASN A 1 995 ? 38.362 26.189 49.214 1.00 58.41 995 ASN A N 1
ATOM 7846 C CA . ASN A 1 995 ? 38.421 26.621 50.618 1.00 58.41 995 ASN A CA 1
ATOM 7847 C C . ASN A 1 995 ? 37.060 26.620 51.355 1.00 58.41 995 ASN A C 1
ATOM 7849 O O . ASN A 1 995 ? 37.032 26.856 52.562 1.00 58.41 995 ASN A O 1
ATOM 7853 N N . LYS A 1 996 ? 35.930 26.399 50.666 1.00 53.84 996 LYS A N 1
ATOM 7854 C CA . LYS A 1 996 ? 34.572 26.428 51.256 1.00 53.84 996 LYS A CA 1
ATOM 7855 C C . LYS A 1 996 ? 33.934 25.043 51.418 1.00 53.84 996 LYS A C 1
ATOM 7857 O O . LYS A 1 996 ? 32.824 24.954 51.938 1.00 53.84 996 LYS A O 1
ATOM 7862 N N . THR A 1 997 ? 34.605 23.977 50.984 1.00 48.41 997 THR A N 1
ATOM 7863 C CA . THR A 1 997 ? 34.130 22.587 51.091 1.00 48.41 997 THR A CA 1
ATOM 7864 C C . THR A 1 997 ? 34.757 21.859 52.282 1.00 48.41 997 THR A C 1
ATOM 7866 O O . THR A 1 997 ? 35.973 21.695 52.341 1.00 48.41 997 THR A O 1
ATOM 7869 N N . ASP A 1 998 ? 33.918 21.408 53.217 1.00 39.81 998 ASP A N 1
ATOM 7870 C CA . ASP A 1 998 ? 34.314 20.713 54.452 1.00 39.81 998 ASP A CA 1
ATOM 7871 C C . ASP A 1 998 ? 34.608 19.209 54.182 1.00 39.81 998 ASP A C 1
ATOM 7873 O O . ASP A 1 998 ? 33.741 18.535 53.612 1.00 39.81 998 ASP A O 1
ATOM 7877 N N . PRO A 1 999 ? 35.778 18.633 54.549 1.00 41.69 999 PRO A N 1
ATOM 7878 C CA . PRO A 1 999 ? 36.238 17.332 54.023 1.00 41.69 999 PRO A CA 1
ATOM 7879 C C . PRO A 1 999 ? 35.495 16.057 54.475 1.00 41.69 999 PRO A C 1
ATOM 7881 O O . PRO A 1 999 ? 35.990 14.957 54.232 1.00 41.69 999 PRO A O 1
ATOM 7884 N N . VAL A 1 1000 ? 34.366 16.158 55.183 1.00 41.19 1000 VAL A N 1
ATOM 7885 C CA . VAL A 1 1000 ? 33.826 15.053 56.009 1.00 41.19 1000 VAL A CA 1
ATOM 7886 C C . VAL A 1 1000 ? 32.663 14.277 55.358 1.00 41.19 1000 VAL A C 1
ATOM 7888 O O . VAL A 1 1000 ? 32.387 13.144 55.751 1.00 41.19 1000 VAL A O 1
ATOM 7891 N N . SER A 1 1001 ? 31.990 14.826 54.338 1.00 38.28 1001 SER A N 1
ATOM 7892 C CA . SER A 1 1001 ? 30.809 14.192 53.708 1.00 38.28 1001 SER A CA 1
ATOM 7893 C C . SER A 1 1001 ? 31.140 13.401 52.430 1.00 38.28 1001 SER A C 1
ATOM 7895 O O . SER A 1 1001 ? 30.978 13.874 51.310 1.00 38.28 1001 SER A O 1
ATOM 7897 N N . GLY A 1 1002 ? 31.589 12.154 52.598 1.00 39.69 1002 GLY A N 1
ATOM 7898 C CA . GLY A 1 1002 ? 31.976 11.238 51.511 1.00 39.69 1002 GLY A CA 1
ATOM 7899 C C . GLY A 1 1002 ? 30.834 10.657 50.652 1.00 39.69 1002 GLY A C 1
ATOM 7900 O O . GLY A 1 1002 ? 30.914 9.492 50.275 1.00 39.69 1002 GLY A O 1
ATOM 7901 N N . GLU A 1 1003 ? 29.786 11.428 50.343 1.00 37.50 1003 GLU A N 1
ATOM 7902 C CA . GLU A 1 1003 ? 28.616 10.998 49.548 1.00 37.50 1003 GLU A CA 1
ATOM 7903 C C . GLU A 1 1003 ? 28.319 11.941 48.359 1.00 37.50 1003 GLU A C 1
ATOM 7905 O O . GLU A 1 1003 ? 27.207 12.440 48.193 1.00 37.50 1003 GLU A O 1
ATOM 7910 N N . ILE A 1 1004 ? 29.310 12.182 47.490 1.00 40.12 1004 ILE A N 1
ATOM 7911 C CA . ILE A 1 1004 ? 29.132 12.964 46.249 1.00 40.12 1004 ILE A CA 1
ATOM 7912 C C . ILE A 1 1004 ? 29.665 12.175 45.044 1.00 40.12 1004 ILE A C 1
ATOM 7914 O O . ILE A 1 1004 ? 30.817 12.319 44.651 1.00 40.12 1004 ILE A O 1
ATOM 7918 N N . VAL A 1 1005 ? 28.810 11.317 44.471 1.00 41.34 1005 VAL A N 1
ATOM 7919 C CA . VAL A 1 1005 ? 29.017 10.688 43.142 1.00 41.34 1005 VAL A CA 1
ATOM 7920 C C . VAL A 1 1005 ? 27.676 10.472 42.420 1.00 41.34 1005 VAL A C 1
ATOM 7922 O O . VAL A 1 1005 ? 27.548 10.748 41.232 1.00 41.34 1005 VAL A O 1
ATOM 7925 N N . VAL A 1 1006 ? 26.643 10.002 43.133 1.00 37.34 1006 VAL A N 1
ATOM 7926 C CA . VAL A 1 1006 ? 25.359 9.581 42.525 1.00 37.34 1006 VAL A CA 1
ATOM 7927 C C . VAL A 1 1006 ? 24.417 10.760 42.211 1.00 37.34 1006 VAL A C 1
ATOM 7929 O O . VAL A 1 1006 ? 23.549 10.649 41.348 1.00 37.34 1006 VAL A O 1
ATOM 7932 N N . SER A 1 1007 ? 24.584 11.908 42.872 1.00 49.56 1007 SER A N 1
ATOM 7933 C CA . SER A 1 1007 ? 23.758 13.109 42.668 1.00 49.56 1007 SER A CA 1
ATOM 7934 C C . SER A 1 1007 ? 24.137 13.908 41.413 1.00 49.56 1007 SER A C 1
ATOM 7936 O O . SER A 1 1007 ? 23.257 14.412 40.712 1.00 49.56 1007 SER A O 1
ATOM 7938 N N . GLU A 1 1008 ? 25.430 14.016 41.106 1.00 55.47 1008 GLU A N 1
ATOM 7939 C CA . GLU A 1 1008 ? 25.930 14.915 40.060 1.00 55.47 1008 GLU A CA 1
ATOM 7940 C C . GLU A 1 1008 ? 25.582 14.444 38.645 1.00 55.47 1008 GLU A C 1
ATOM 7942 O O . GLU A 1 1008 ? 25.231 15.266 37.802 1.00 55.47 1008 GLU A O 1
ATOM 7947 N N . GLN A 1 1009 ? 25.591 13.134 38.370 1.00 58.09 1009 GLN A N 1
ATOM 7948 C CA . GLN A 1 1009 ? 25.227 12.632 37.038 1.00 58.09 1009 GLN A CA 1
ATOM 7949 C C . GLN A 1 1009 ? 23.742 12.873 36.711 1.00 58.09 1009 GLN A C 1
ATOM 7951 O O . GLN A 1 1009 ? 23.397 13.128 35.554 1.00 58.09 1009 GLN A O 1
ATOM 7956 N N . ALA A 1 1010 ? 22.860 12.873 37.717 1.00 58.66 1010 ALA A N 1
ATOM 7957 C CA . ALA A 1 1010 ? 21.458 13.248 37.541 1.00 58.66 1010 ALA A CA 1
ATOM 7958 C C . ALA A 1 1010 ? 21.316 14.747 37.220 1.00 58.66 1010 ALA A C 1
ATOM 7960 O O . ALA A 1 1010 ? 20.663 15.101 36.238 1.00 58.66 1010 ALA A O 1
ATOM 7961 N N . GLN A 1 1011 ? 21.997 15.617 37.977 1.00 63.78 1011 GLN A N 1
ATOM 7962 C CA . GLN A 1 1011 ? 22.037 17.062 37.710 1.00 63.78 1011 GLN A CA 1
ATOM 7963 C C . GLN A 1 1011 ? 22.652 17.380 36.338 1.00 63.78 1011 GLN A C 1
ATOM 7965 O O . GLN A 1 1011 ? 22.166 18.258 35.627 1.00 63.78 1011 GLN A O 1
ATOM 7970 N N . TYR A 1 1012 ? 23.685 16.642 35.923 1.00 68.62 1012 TYR A N 1
ATOM 7971 C CA . TYR A 1 1012 ? 24.284 16.804 34.604 1.00 68.62 1012 TYR A CA 1
ATOM 7972 C C . TYR A 1 1012 ? 23.362 16.310 33.481 1.00 68.62 1012 TYR A C 1
ATOM 7974 O O . TYR A 1 1012 ? 23.243 16.979 32.458 1.00 68.62 1012 TYR A O 1
ATOM 7982 N N . THR A 1 1013 ? 22.635 15.207 33.677 1.00 70.12 1013 THR A N 1
ATOM 7983 C CA . THR A 1 1013 ? 21.611 14.752 32.718 1.00 70.12 1013 THR A CA 1
ATOM 7984 C C . THR A 1 1013 ? 20.482 15.782 32.583 1.00 70.12 1013 THR A C 1
ATOM 7986 O O . THR A 1 1013 ? 20.006 16.040 31.477 1.00 70.12 1013 THR A O 1
ATOM 7989 N N . GLU A 1 1014 ? 20.089 16.436 33.680 1.00 72.12 1014 GLU A N 1
ATOM 7990 C CA . GLU A 1 1014 ? 19.116 17.534 33.667 1.00 72.12 1014 GLU A CA 1
ATOM 7991 C C . GLU A 1 1014 ? 19.656 18.781 32.942 1.00 72.12 1014 GLU A C 1
ATOM 7993 O O . GLU A 1 1014 ? 18.955 19.362 32.108 1.00 72.12 1014 GLU A O 1
ATOM 7998 N N . LEU A 1 1015 ? 20.918 19.158 33.190 1.00 75.00 1015 LEU A N 1
ATOM 7999 C CA . LEU A 1 1015 ? 21.608 20.233 32.473 1.00 75.00 1015 LEU A CA 1
ATOM 8000 C C . LEU A 1 1015 ? 21.715 19.931 30.975 1.00 75.00 1015 LEU A C 1
ATOM 8002 O O . LEU A 1 1015 ? 21.442 20.812 30.163 1.00 75.00 1015 LEU A O 1
ATOM 8006 N N . LEU A 1 1016 ? 22.093 18.709 30.598 1.00 75.06 1016 LEU A N 1
ATOM 8007 C CA . LEU A 1 1016 ? 22.175 18.262 29.210 1.00 75.06 1016 LEU A CA 1
ATOM 8008 C C . LEU A 1 1016 ? 20.798 18.335 28.547 1.00 75.06 1016 LEU A C 1
ATOM 8010 O O . LEU A 1 1016 ? 20.676 18.948 27.491 1.00 75.06 1016 LEU A O 1
ATOM 8014 N N . GLY A 1 1017 ? 19.750 17.822 29.199 1.00 70.25 1017 GLY A N 1
ATOM 8015 C CA . GLY A 1 1017 ? 18.369 17.941 28.729 1.00 70.25 1017 GLY A CA 1
ATOM 8016 C C . GLY A 1 1017 ? 17.955 19.399 28.511 1.00 70.25 1017 GLY A C 1
ATOM 8017 O O . GLY A 1 1017 ? 17.477 19.751 27.435 1.00 70.25 1017 GLY A O 1
ATOM 8018 N N . ARG A 1 1018 ? 18.221 20.281 29.480 1.00 74.19 1018 ARG A N 1
ATOM 8019 C CA . ARG A 1 1018 ? 17.970 21.728 29.374 1.00 74.19 1018 ARG A CA 1
ATOM 8020 C C . ARG A 1 1018 ? 18.769 22.387 28.243 1.00 74.19 1018 ARG A C 1
ATOM 8022 O O . ARG A 1 1018 ? 18.209 23.194 27.505 1.00 74.19 1018 ARG A O 1
ATOM 8029 N N . SER A 1 1019 ? 20.043 22.040 28.084 1.00 74.06 1019 SER A N 1
ATOM 8030 C CA . SER A 1 1019 ? 20.956 22.625 27.089 1.00 74.06 1019 SER A CA 1
ATOM 8031 C C . SER A 1 1019 ? 20.606 22.174 25.674 1.00 74.06 1019 SER A C 1
ATOM 8033 O O . SER A 1 1019 ? 20.480 23.003 24.773 1.00 74.06 1019 SER A O 1
ATOM 8035 N N . LEU A 1 1020 ? 20.352 20.876 25.490 1.00 70.81 1020 LEU A N 1
ATOM 8036 C CA . LEU A 1 1020 ? 19.873 20.312 24.235 1.00 70.81 1020 LEU A CA 1
ATOM 8037 C C . LEU A 1 1020 ? 18.491 20.847 23.882 1.00 70.81 1020 LEU A C 1
ATOM 8039 O O . LEU A 1 1020 ? 18.293 21.182 22.724 1.00 70.81 1020 LEU A O 1
ATOM 8043 N N . VAL A 1 1021 ? 17.563 21.011 24.832 1.00 68.12 1021 VAL A N 1
ATOM 8044 C CA . VAL A 1 1021 ? 16.251 21.640 24.580 1.00 68.12 1021 VAL A CA 1
ATOM 8045 C C . VAL A 1 1021 ? 16.396 23.124 24.227 1.00 68.12 1021 VAL A C 1
ATOM 8047 O O . VAL A 1 1021 ? 15.724 23.598 23.316 1.00 68.12 1021 VAL A O 1
ATOM 8050 N N . LYS A 1 1022 ? 17.302 23.861 24.873 1.00 67.56 1022 LYS A N 1
ATOM 8051 C CA . LYS A 1 1022 ? 17.605 25.269 24.564 1.00 67.56 1022 LYS A CA 1
ATOM 8052 C C . LYS A 1 1022 ? 18.207 25.437 23.164 1.00 67.56 1022 LYS A C 1
ATOM 8054 O O . LYS A 1 1022 ? 17.790 26.334 22.430 1.00 67.56 1022 LYS A O 1
ATOM 8059 N N . LEU A 1 1023 ? 19.120 24.546 22.768 1.00 64.00 1023 LEU A N 1
ATOM 8060 C CA . LEU A 1 1023 ? 19.685 24.484 21.418 1.00 64.00 1023 LEU A CA 1
ATOM 8061 C C . LEU A 1 1023 ? 18.635 24.014 20.396 1.00 64.00 1023 LEU A C 1
ATOM 8063 O O . LEU A 1 1023 ? 18.489 24.617 19.338 1.00 64.00 1023 LEU A O 1
ATOM 8067 N N . HIS A 1 1024 ? 17.843 22.991 20.721 1.00 56.16 1024 HIS A N 1
ATOM 8068 C CA . HIS A 1 1024 ? 16.809 22.442 19.845 1.00 56.16 1024 HIS A CA 1
ATOM 8069 C C . HIS A 1 1024 ? 15.590 23.344 19.700 1.00 56.16 1024 HIS A C 1
ATOM 8071 O O . HIS A 1 1024 ? 14.969 23.302 18.652 1.00 56.16 1024 HIS A O 1
ATOM 8077 N N . ILE A 1 1025 ? 15.261 24.228 20.638 1.00 49.25 1025 ILE A N 1
ATOM 8078 C CA . ILE A 1 1025 ? 14.240 25.262 20.396 1.00 49.25 1025 ILE A CA 1
ATOM 8079 C C . ILE A 1 1025 ? 14.698 26.250 19.308 1.00 49.25 1025 ILE A C 1
ATOM 8081 O O . ILE A 1 1025 ? 13.856 26.842 18.633 1.00 49.25 1025 ILE A O 1
ATOM 8085 N N . GLN A 1 1026 ? 16.011 26.366 19.074 1.00 40.16 1026 GLN A N 1
ATOM 8086 C CA . GLN A 1 1026 ? 16.587 27.111 17.952 1.00 40.16 1026 GLN A CA 1
ATOM 8087 C C . GLN A 1 1026 ? 16.813 26.228 16.700 1.00 40.16 1026 GLN A C 1
ATOM 8089 O O . GLN A 1 1026 ? 16.507 26.679 15.598 1.00 40.16 1026 GLN A O 1
ATOM 8094 N N . LYS A 1 1027 ? 17.275 24.968 16.836 1.00 35.94 1027 LYS A N 1
ATOM 8095 C CA . LYS A 1 1027 ? 17.485 24.017 15.712 1.00 35.94 1027 LYS A CA 1
ATOM 8096 C C . LYS A 1 1027 ? 16.175 23.398 15.156 1.00 35.94 1027 LYS A C 1
ATOM 8098 O O . LYS A 1 1027 ? 16.104 23.121 13.964 1.00 35.94 1027 LYS A O 1
ATOM 8103 N N . CYS A 1 1028 ? 15.094 23.268 15.939 1.00 28.84 1028 CYS A N 1
ATOM 8104 C CA . CYS A 1 1028 ? 13.775 22.747 15.498 1.00 28.84 1028 CYS A CA 1
ATOM 8105 C C . CYS A 1 1028 ? 13.052 23.647 14.485 1.00 28.84 1028 CYS A C 1
ATOM 8107 O O . CYS A 1 1028 ? 11.972 23.291 14.006 1.00 28.84 1028 CYS A O 1
ATOM 8109 N N . VAL A 1 1029 ? 13.621 24.813 14.170 1.00 32.50 1029 VAL A N 1
ATOM 8110 C CA . VAL A 1 1029 ? 13.136 25.696 13.108 1.00 32.50 1029 VAL A CA 1
ATOM 8111 C C . VAL A 1 1029 ? 14.196 25.941 12.023 1.00 32.50 1029 VAL A C 1
ATOM 8113 O O . VAL A 1 1029 ? 13.885 26.558 11.009 1.00 32.50 1029 VAL A O 1
ATOM 8116 N N . SER A 1 1030 ? 15.397 25.352 12.125 1.00 26.20 1030 SER A N 1
ATOM 8117 C CA . SER A 1 1030 ? 16.333 25.233 10.997 1.00 26.20 1030 SER A CA 1
ATOM 8118 C C . SER A 1 1030 ? 16.129 23.914 10.241 1.00 26.20 1030 SER A C 1
ATOM 8120 O O . SER A 1 1030 ? 15.659 23.964 9.103 1.00 26.20 1030 SER A O 1
ATOM 8122 N N . ASN A 1 1031 ? 16.341 22.752 10.869 1.00 25.97 1031 ASN A N 1
ATOM 8123 C CA . ASN A 1 1031 ? 16.301 21.451 10.184 1.00 25.97 1031 ASN A CA 1
ATOM 8124 C C . ASN A 1 1031 ? 15.229 20.501 10.743 1.00 25.97 1031 ASN A C 1
ATOM 8126 O O . ASN A 1 1031 ? 15.355 19.963 11.842 1.00 25.97 1031 ASN A O 1
ATOM 8130 N N . VAL A 1 1032 ? 14.203 20.241 9.926 1.00 24.06 1032 VAL A N 1
ATOM 8131 C CA . VAL A 1 1032 ? 13.364 19.035 10.002 1.00 24.06 1032 VAL A CA 1
ATOM 8132 C C . VAL A 1 1032 ? 13.198 18.498 8.582 1.00 24.06 1032 VAL A C 1
ATOM 8134 O O . VAL A 1 1032 ? 12.215 18.795 7.908 1.00 24.06 1032 VAL A O 1
ATOM 8137 N N . TYR A 1 1033 ? 14.194 17.727 8.159 1.00 22.72 1033 TYR A N 1
ATOM 8138 C CA . TYR A 1 1033 ? 14.050 16.616 7.228 1.00 22.72 1033 TYR A CA 1
ATOM 8139 C C . TYR A 1 1033 ? 14.683 15.411 7.925 1.00 22.72 1033 TYR A C 1
ATOM 8141 O O . TYR A 1 1033 ? 15.800 15.581 8.457 1.00 22.72 1033 TYR A O 1
#

pLDDT: mean 81.84, std 14.77, range [22.72, 97.75]

InterPro domains:
  IPR000977 DNA ligase, ATP-dependent [TIGR00574] (66-590)
  IPR001915 Peptidase M48 [PF01435] (785-958)
  IPR012308 DNA ligase, ATP-dependent, N-terminal [PF04675] (2-183)
  IPR012309 DNA ligase, ATP-dependent, C-terminal [PF04679] (496-587)
  IPR012310 DNA ligase, ATP-dependent, central [PF01068] (253-470)
  IPR012310 DNA ligase, ATP-dependent, central [PS50160] (371-508)
  IPR012340 Nucleic acid-binding, OB-fold [G3DSA:2.40.50.140] (473-589)
  IPR012340 Nucleic acid-binding, OB-fold [SSF50249] (478-587)
  IPR016059 DNA ligase, ATP-dependent, conserved site [PS00333] (443-470)
  IPR016059 DNA ligase, ATP-dependent, conserved site [PS00697] (277-285)
  IPR027057 CAAX prenyl protease 1 [cd07343] (586-959)
  IPR032456 CAAX prenyl protease 1, N-terminal [PF16491] (599-781)
  IPR036599 DNA ligase, ATP-dependent, N-terminal domain superfamily [G3DSA:1.10.3260.10] (1-252)
  IPR036599 DNA ligase, ATP-dependent, N-terminal domain superfamily [SSF117018] (2-242)
  IPR050191 ATP-dependent DNA ligase [PTHR45674] (3-587)

Secondary structure (DSSP, 8-state):
-HHHHHHHHHT---HHHHHHHHHHHHHHHHHHHHTTT-HHHHHHHHHHHHHHHTT-SS-GGG-------HHHHHHHHHHHHT--HHHHHHHHHTTS-HHHHHHHHHHT---SSPPPPP-HHHHHHHHHHHHT--STTHHHHHHHHHHHHHHH--TTHHHHHHHHHTT---S---HHHHHHHHHHHHHHHHHGGGGGTS-HHHHHHHHHHHHHHHHHHHHHS--HHHHHHHHHHS-STTHHHHS---TTSPPPPPEEEE-SSSHHHHHHHTTS-EEEEE--SSEEEEEEEEE-TTS-EEEEEEETTS-B-TTT-HHHHHHGGGGB-TT-S-EEEEEEEEEEE---SS-TT----EEPPHHHHHTS-SSS--GGG--S-EEEEEEEEEEETTEE-TTS-HHHHHHHHHHHB--BTTTEEEPPEE---SHHHHHHHHHHHHHTT-SEEEEEE-SSGGGS--TT-EEEEEEEEEGGGSTT-S-----EEEEEEE--GGGTTSEEEEEEEEEETTTTEEEEEEEE-SS--HHHHHHHHHHHGGGEESS--TTEE-TT---SEEE-----------SSSS-TT----SS----HHHHHHHHHHHHHHHTT-SS--GGGTTTS-HHHHHHHHHHHHHHHHHHHHHHHHHHHHHHHHHHTTHHHHHHHHHHHHHHHTT---SHHHHHHHHHHHHHHHHHHHHHHHHHHIIIIIITTTT-B---HHHHHHHHHHHHHHHHHHHHHHHHHHHHHHHHHGGGHHHHHHHHHHHHHHHHHHHIIIIIGGGTS-EEEPPSSHHHHHHHHHHHHTT--EEEEEEE-GGGTBS---EEEE--STTS-EEEEEEHHHHTTS-HHHHHHHHHHHHHHHHTTHHHHHHHHHHHHHHHHHHHHTTTTT-HHHHHTTTEEESS--S--SEEESS--HHHHHHHHHHHHHHHHHHHHHHHHHHHHHHHHHHHHHHHH----SSPHHHHHHHHHHHT-S-TTSPPPHHHHHHHHHHTT--TT----SHHHHHHHHHHHHHHHHHHHHHHTTT---

Radius of gyration: 38.0 Å; chains: 1; bounding box: 115×92×95 Å

Sequence (1033 aa):
MLVDMFVKVEATTKRLEILQYVTSLFVDVIAHCTKNGDATEASANLLYAVYLCINRLCPDYEGLEIGIGEGLLVKAIAQSTGREIARIKKDLEAKGDLGLVALASRKNQPTMFHAQKLTLPFVFKQLKEIAKASGNKSQDKKLGIIKRLLAACAGDESKYLIRSLEGKLRIGLAEKTVLVALAHAVILAKLGEEAESVPKEELAAALESGTTIVKAVFSELPSYDLLIPALLEHSLDSLQERLRLTPGIPLKPMLAKPTKEIGEVLDRFEEKVFTCEFKYDGERAQVHGYPNKDGKLELRVFSRNSEDMSMKYPDLVVQVPHSLRDAVESFVLDAEAVAWESTAGDDENGTEGRLLPFQELSRRKRKDVRAEDIKVKVKLFAFDLLFLNGKPLLHKEMDERRALLMKHFQPVQCEFGYATHRDCTTVEEIQTFLDESVKSGCEGLMVKMLKGPDSTYEPSRRSINWLKIKKDYLSGTGDSLDLAVIGGYYGKGKRTNVYGAFLLACYDDEQEAYQSICKIGTGFSEADLEAHYNNLKPLEIETKKGYYDVGEAKPDVYFEPRVVPVYTAAKGMIDARGISLRFPRFILYLFELFISLRQYQLYAKPTPPKALVPYVSMETFQKSQAYGRDKARFSIISDACSHLFNLFMVSCDIYAWAWVWSGALLALFGAPQNELTQSAMWVIVTTAIREVESIPLSLYRNFVIEERHGFNKLTLSTYVADTIKEWVMGIIIGAPLTALLVAVIRWAGDYFVMYTVFLFTAIALFGNVIYPVLIQPLFNKLTPLPDGALRDRVMALALALNFPLKDLYVIDGSKRSGHSNAYFYGIIPGGNKHIVIYDTLIEKSTPEEIEAVLAHELGHWAHSDPSKLLVLMQANMVLMLSLFTLFIHNASLFRAFGFQLGVGTSNAPVTESYLPVLVGLELFQLVFNPTDAVLKFAINAFVRHIEYAADRFAANLARPFPTPSQLEAERLLKGDMSLSEKPDATVLDWVERLNKTDPVSGEIVVSEQAQYTELLGRSLVKLHIQKCVSNVY

Foldseek 3Di:
DLLVLLVQLLVDPDLVSNLVSLLVVLLCLQVVVVVVVDPVSSLVQSLLSLCLLALHLWFQAVVQDLDDDPVLLLVLLCVLLVHDSVVLVVVCLLALASLVSLLVSLVPDDDPDQADADGSVRLSVLSSVSSPQDDDCNSVSNSVSSSVQSNNDDHSSSSQSSCSSVVHSLSPDDSLSSLLSLLLNLVCSVCPPVLVVDDPVVSVVSSVVSSVLSVQLCQLAVTSSVSSSCSNVHDSVCSPVVRGNDFPGDGQAEAADEDQALVVVCVLQPVFFKKKFQAAQAWWWWKKWAQDPVGDTFIWTAGNSRYTQCQQPVVLRVQQVVFFDPQFHIWIFTWGKFFWAAPPDDDPPCDLTATDHHVLVVPGDRHDDDPVNDPTQIAIATEFTQDTDNDGCQQPAGQVRVVCCPVGTHDDRSHYYYTDMDRDDDSVVQVVVQVVSVVRVTQGIKMAGRDDRLRGTRRPDHDNRIHDYGLVSHPPRDDAFFFWFFAFAADRRPRNVFGQKTFTFDQDPVLRATETADMDRDQDDPVRRVVCRVVFVVFWDPDRDPRYHDDPDDHPTTGDTDDDDDDDDDCPNPHVPDHHDDDHYDDDVVPVLVVLVVQLVVLVDQDDDPVCVVQDDSVLSVLLSVLSNVLSVLCSVLVVVVVVLVVVCQVVLVLLVLLVVLQVVCVVVVHDPDLLSSQLSSVLSVVVSVVVSVVVSVCCCQVPRQVVSVWFQDDPVLVVVVVVVVSVCCSVPVSVLSSVLLVLPVVCDPNSLVVNLVSVLVVVLVCLCCCVPPVCVVNKDKDFDDDFDLVLLQVQLCVLLVNQEDTEIEIACVNGTLAWDKAKTDRDDVDYIYIYGYPSNVVPDDSLLVSLVVLLRVLCVSVVVVVVLSVLVSVVSSVLVVVLVVQQQPQVLCVSSQEDADDDDDPGSYYDPHRRRSSSSVSSCVVCVSVVVVVVVVVVVVVVVSSVSSLVSSLPDPGDPDTPLLVVLVCVVVVVDDPPDDRDPNNVVSVVVVVPDDPPDPPPDVPVSVVSNVSSVSSVVVNCSSVVSVDDD

Organism: NCBI:txid2020962